Protein AF-0000000073385312 (afdb_homodimer)

InterPro domains:
  IPR002018 Carboxylesterase, type B [PF00135] (20-541)
  IPR019819 Carboxylesterase type B, conserved site [PS00941] (96-106)
  IPR019826 Carboxylesterase type B, active site [PS00122] (196-211)
  IPR029058 Alpha/Beta hydrolase fold [G3DSA:3.40.50.1820] (6-551)
  IPR029058 Alpha/Beta hydrolase fold [SSF53474] (21-548)
  IPR050309 Type-B Carboxylesterase/Lipase [PTHR11559] (16-546)

Organism: NCBI:txid537011

Foldseek 3Di:
DDPPPPPPPPPPPPPPLDADQWFAFPQGIEGFDDDPQKTKFAFAALFDQCAQVNQFHATHGDHHDDDYDYRYAHDAAEDADCQDQAFDFRDPHYDSRHWGKMKIANDRVLAQAFFEEEEEEADLLHDDFLRTLLQDQPVLNVLRYIYMYTHFHGDCRQAAAAQVSLVVDPLSFGGHNRLSSVLSVLVSCLRGVSRRNHNQQQYEYEYEHVSQQSQLLLQLFPSNASSHAEYEYEFAHCQALDWAAARVRRNVVNLVLLVQLQCVVCVVVVHDRDPSCSRVCVNVLSPDDPNSNCVSSVDNHNHRDYCRCHRHNDTSLVSLLVLNTRQHQYEYEYWLQQDFLCVQLVPPQQWPVSSLVSCCVRQNDPCSVVLCVLLVPDTSVCCGDSSVSVSGSSNRTHLRRVSSQVSSLVRRPHFYFYAYEWAFFAAWPDPQWAADPPGRTDGHDPPDDHPDGDRTHYRPSCSSLQSVSVVVDNGGDDDPLSNVLSVQNVQLVSVCSRPVGSDDPPYDDTDTQHPPPWRFYWYRGSDTDTDTDPSVVVSSVVSCCSRPVDD/DDDPPPPPPPPPPPPVLDADQWFAFPQGIEGFDDDPQKTKFAFAALFDQCAFVNQFHATHGDHHDDDYDYRYAHDAAEDADCQDQAFDFRDPHYDSRHWGKMKIANDRVLAQQFFEEEEEEADLQHDDFLRTLLQDQPVLNVVGYIYMYTHFHGDCRQAAAAQVSLVVDPLSFGGHNRLSSVLSVLVSCLRGVSRRNHNQQQYEYEYEHVSQQSQLLLQLFPSNARSHAEYEYEFAHCQALDWAAARVRRNVVNLVLLVQLQCVVCVVVVHDRDDSCSRVCPNVLSPDDPNSNCVSSVDNHNHRDYCRCHRHNDTSLVSLLVLNTRQHQYEYEYWLQADFLCVQLVPPQQWPVSSLVSCCVRQNDPCSVVLCVLLVPDTSVCCGDSSVSVSGSSNRTHLRRVSSQVSSLVRRPHFYFYAYEWAFFAAWPDPQWAADPPGRTDGHDPPDDHPDGDRTHYRPSCSSLQSVSVVVDNGGDDDPLSNVLSVQNVQLVSVCSRPVGSDDPPYDDTDTQHPPPWRFYFYRGSDTDTDTDPSVVVSSVVSCCSRPVDD

Secondary structure (DSSP, 8-state):
---------------------EEE-SS-EEE-EE-SS-EEEEEEE-S----GGGTTSPPPPPPP-SSEEE--S--PBPS-----TT---S-S-B-S---EEEEEE--SSS-S-EEEEEEE--STTTS--TT-GGG-SHHHHHTT-EEEEE----HHHHS---HHHHHTSTT---S-HHHHHHHHHHHHHHHHGGGGTEEEEEEEEEEBTHHHHHHHHHHH-GGGTTT-SEEEEES--S-SSSPPEEHHHHHHHHHHHHHHHHHHHHHHHT----TTHHHH-HHHHHHS-HHHHHHHH---S----EE-SSS--S-HHHHHHTT-S----EEEEEETBSS-HHHHHTTS---HHHHHHHHHHHH-STTHHHHHHHHT--SHHHHTSHHHHHHHHIIIIIHHHHHHHHHHHHHS-S-EEEEEE-PPP--BSSTTEEE-GGG-EEEPPTT--PPPPPSSPBTTTHHHHHHT-GGG-TTB---HHHHHHHHHHHHHHHHHHHHS----TTS------TT-SS-EEEEESSS-EEEE-HHHHHHHHHHHHHHHS--/---------------------EEE-SS-EEE-EE-SS-EEEEEEE-S----GGGTTSPPPPPPP--SEEE--S--PBPS-----TT---S-S-B-S---EEEEEE--SSS-S-EEEEEEE--STTTS--TT-GGG-SHHHHHTT-EEEEE----HHHHS---HHHHHTSTT---S-HHHHHHHHHHHHHHHHGGGGTEEEEEEEEEEBTHHHHHHHHHHH-GGGTTT-SEEEEES--S-SSSPPEEHHHHHHHHHHHHHHHHHHHHHHHT----TTHHHH-HHHHHHS-HHHHHHHH---S----EE-SSS--S-HHHHHHTT-S----EEEEEETBSS-HHHHHTTS-S-HHHHHHHHHHHH-STTHHHHHHHHT--SHHHHTSHHHHHHHHIIIIIHHHHHHHHHHHHHS-S-EEEEEE-PPP--BSSTTEEE-GGG-EEEPPTT--PPPPPSSPBTTTHHHHHHT-GGG-TTB---HHHHHHHHHHHHHHHHHHHHS----TTS------TT-SS-EEEEESSS-EEEE-HHHHHHHHHHHHHHHS--

Nearest PDB structures (foldseek):
  2ogs-assembly1_A  TM=8.578E-01  e=2.034E-41  Geobacillus stearothermophilus
  6wuv-assembly1_B  TM=8.071E-01  e=2.125E-38  Homo sapiens
  6xyu-assembly1_A  TM=7.978E-01  e=2.485E-35  Drosophila melanogaster
  5a2g-assembly2_D  TM=7.273E-01  e=1.006E-35  Hungatella hathewayi DSM 13479
  8s9j-assembly4_D  TM=7.590E-01  e=1.301E-29  Staphylococcus aureus USA300-CA-263

Sequence (1102 aa):
MKKLLLSIAFLLSGMGIMAQTQVTTAEGILEGKDLSGITVFKGIPFAAPPVGNLRWKAPQPVQKWQGVREAKEFGPNPMQEPIFGDMNFGTKKYSEDCLYLNIWTPAKTMKEHLPILIYFNGGGLMAGSGSEPRYAGDAMARKGIISITANYREGIFGFFAHPQLSKETSYKGSGNYGFMDQVAAIQWVKDNIEAFGGDPNRITIVGESAGSMSVSALMASPLCQGLFAQAMGSSGSVMGFKKVATQKEAEEKGVQLAQKIAEKMGKETGKKVKKNVGMKNLNDLRALPAEELMKLAGVRAVPVYNIDGYFMKEQPVEVFAKGEQTKVPLLIGGNNQEMTPLAVLMGKQPTVENLKAGAKATFGEENIDELFRLYGINSDKDVLEQLGVNLASDIFLDYSTWKWGNMHKLTGGQPVYRYRYCHPRPAMAIKGKVAALAGGVVDAKEDAAPAPQDKGAVHSADIEYAMGTLPTNRVFNWQPEDYMISDIFSQYYANFVKTGNPNGLGLPEWPSTNGKAVAPVLQINVNTVVKTDAQMEKRYDFIDKLFWEKKMKKLLLSIAFLLSGMGIMAQTQVTTAEGILEGKDLSGITVFKGIPFAAPPVGNLRWKAPQPVQKWQGVREAKEFGPNPMQEPIFGDMNFGTKKYSEDCLYLNIWTPAKTMKEHLPILIYFNGGGLMAGSGSEPRYAGDAMARKGIISITANYREGIFGFFAHPQLSKETSYKGSGNYGFMDQVAAIQWVKDNIEAFGGDPNRITIVGESAGSMSVSALMASPLCQGLFAQAMGSSGSVMGFKKVATQKEAEEKGVQLAQKIAEKMGKETGKKVKKNVGMKNLNDLRALPAEELMKLAGVRAVPVYNIDGYFMKEQPVEVFAKGEQTKVPLLIGGNNQEMTPLAVLMGKQPTVENLKAGAKATFGEENIDELFRLYGINSDKDVLEQLGVNLASDIFLDYSTWKWGNMHKLTGGQPVYRYRYCHPRPAMAIKGKVAALAGGVVDAKEDAAPAPQDKGAVHSADIEYAMGTLPTNRVFNWQPEDYMISDIFSQYYANFVKTGNPNGLGLPEWPSTNGKAVAPVLQINVNTVVKTDAQMEKRYDFIDKLFWEKK

pLDDT: mean 91.13, std 14.69, range [25.84, 98.94]

Structure (mmCIF, N/CA/C/O backbone):
data_AF-0000000073385312-model_v1
#
loop_
_entity.id
_entity.type
_entity.pdbx_description
1 polymer 'Carboxylic ester hydrolase'
#
loop_
_atom_site.group_PDB
_atom_site.id
_atom_site.type_symbol
_atom_site.label_atom_id
_atom_site.label_alt_id
_atom_site.label_comp_id
_atom_site.label_asym_id
_atom_site.label_entity_id
_atom_site.label_seq_id
_atom_site.pdbx_PDB_ins_code
_atom_site.Cartn_x
_atom_site.Cartn_y
_atom_site.Cartn_z
_atom_site.occupancy
_atom_site.B_iso_or_equiv
_atom_site.auth_seq_id
_atom_site.auth_comp_id
_atom_site.auth_asym_id
_atom_site.auth_atom_id
_atom_site.pdbx_PDB_model_num
ATOM 1 N N . MET A 1 1 ? 62.75 13.031 30.453 1 25.84 1 MET A N 1
ATOM 2 C CA . MET A 1 1 ? 62.188 12.469 29.234 1 25.84 1 MET A CA 1
ATOM 3 C C . MET A 1 1 ? 60.688 12.18 29.406 1 25.84 1 MET A C 1
ATOM 5 O O . MET A 1 1 ? 60.312 11.391 30.266 1 25.84 1 MET A O 1
ATOM 9 N N . LYS A 1 2 ? 59.844 13.211 29.047 1 27.95 2 LYS A N 1
ATOM 10 C CA . LYS A 1 2 ? 58.406 13.297 29.203 1 27.95 2 LYS A CA 1
ATOM 11 C C . LYS A 1 2 ? 57.688 12.297 28.297 1 27.95 2 LYS A C 1
ATOM 13 O O . LYS A 1 2 ? 57.875 12.305 27.078 1 27.95 2 LYS A O 1
ATOM 18 N N . LYS A 1 3 ? 57.25 11.125 28.766 1 32.25 3 LYS A N 1
ATOM 19 C CA . LYS A 1 3 ? 56.438 10.141 28.047 1 32.25 3 LYS A CA 1
ATOM 20 C C . LYS A 1 3 ? 55.094 10.734 27.609 1 32.25 3 LYS A C 1
ATOM 22 O O . LYS A 1 3 ? 54.281 11.109 28.453 1 32.25 3 LYS A O 1
ATOM 27 N N . LEU A 1 4 ? 55.031 11.477 26.547 1 34.47 4 LEU A N 1
ATOM 28 C CA . LEU A 1 4 ? 53.812 12.07 25.969 1 34.47 4 LEU A CA 1
ATOM 29 C C . LEU A 1 4 ? 52.844 10.984 25.516 1 34.47 4 LEU A C 1
ATOM 31 O O . LEU A 1 4 ? 53.188 10.164 24.656 1 34.47 4 LEU A O 1
ATOM 35 N N . LEU A 1 5 ? 51.875 10.594 26.344 1 38.16 5 LEU A N 1
ATOM 36 C CA . LEU A 1 5 ? 50.75 9.719 26.062 1 38.16 5 LEU A CA 1
ATOM 37 C C . LEU A 1 5 ? 49.844 10.312 24.984 1 38.16 5 LEU A C 1
ATOM 39 O O . LEU A 1 5 ? 49.219 11.359 25.188 1 38.16 5 LEU A O 1
ATOM 43 N N . LEU A 1 6 ? 50.125 10.156 23.734 1 37.31 6 LEU A N 1
ATOM 44 C CA . LEU A 1 6 ? 49.25 10.523 22.609 1 37.31 6 LEU A CA 1
ATOM 45 C C . LEU A 1 6 ? 47.938 9.734 22.656 1 37.31 6 LEU A C 1
ATOM 47 O O . LEU A 1 6 ? 47.938 8.508 22.547 1 37.31 6 LEU A O 1
ATOM 51 N N . SER A 1 7 ? 46.906 10.258 23.25 1 35 7 SER A N 1
ATOM 52 C CA . SER A 1 7 ? 45.562 9.727 23.188 1 35 7 SER A CA 1
ATOM 53 C C . SER A 1 7 ? 45 9.758 21.766 1 35 7 SER A C 1
ATOM 55 O O . SER A 1 7 ? 44.906 10.828 21.172 1 35 7 SER A O 1
ATOM 57 N N . ILE A 1 8 ? 45.156 8.773 21.016 1 37.41 8 ILE A N 1
ATOM 58 C CA . ILE A 1 8 ? 44.469 8.625 19.734 1 37.41 8 ILE A CA 1
ATOM 59 C C . ILE A 1 8 ? 42.969 8.562 19.938 1 37.41 8 ILE A C 1
ATOM 61 O O . ILE A 1 8 ? 42.469 7.633 20.578 1 37.41 8 ILE A O 1
ATOM 65 N N . ALA A 1 9 ? 42.25 9.672 19.812 1 38.53 9 ALA A N 1
ATOM 66 C CA . ALA A 1 9 ? 40.812 9.766 19.719 1 38.53 9 ALA A CA 1
ATOM 67 C C . ALA A 1 9 ? 40.281 9.047 18.469 1 38.53 9 ALA A C 1
ATOM 69 O O . ALA A 1 9 ? 40.594 9.453 17.344 1 38.53 9 ALA A O 1
ATOM 70 N N . PHE A 1 10 ? 39.875 7.816 18.594 1 37.31 10 PHE A N 1
ATOM 71 C CA . PHE A 1 10 ? 39.094 7.121 17.562 1 37.31 10 PHE A CA 1
ATOM 72 C C . PHE A 1 10 ? 37.844 7.891 17.219 1 37.31 10 PHE A C 1
ATOM 74 O O . PHE A 1 10 ? 36.938 8.039 18.062 1 37.31 10 PHE A O 1
ATOM 81 N N . LEU A 1 11 ? 37.906 8.766 16.297 1 34.19 11 LEU A N 1
ATOM 82 C CA . LEU A 1 11 ? 36.719 9.297 15.633 1 34.19 11 LEU A CA 1
ATOM 83 C C . LEU A 1 11 ? 35.844 8.164 15.078 1 34.19 11 LEU A C 1
ATOM 85 O O . LEU A 1 11 ? 36.188 7.551 14.07 1 34.19 11 LEU A O 1
ATOM 89 N N . LEU A 1 12 ? 35.062 7.57 15.875 1 35.03 12 LEU A N 1
ATOM 90 C CA . LEU A 1 12 ? 34 6.777 15.328 1 35.03 12 LEU A CA 1
ATOM 91 C C . LEU A 1 12 ? 33.094 7.637 14.445 1 35.03 12 LEU A C 1
ATOM 93 O O . LEU A 1 12 ? 32.281 8.438 14.953 1 35.03 12 LEU A O 1
ATOM 97 N N . SER A 1 13 ? 33.5 8.055 13.336 1 35.38 13 SER A N 1
ATOM 98 C CA . SER A 1 13 ? 32.531 8.539 12.352 1 35.38 13 SER A CA 1
ATOM 99 C C . SER A 1 13 ? 31.312 7.652 12.312 1 35.38 13 SER A C 1
ATOM 101 O O . SER A 1 13 ? 31.406 6.434 12.164 1 35.38 13 SER A O 1
ATOM 103 N N . GLY A 1 14 ? 30.297 8.008 12.977 1 38.38 14 GLY A N 1
ATOM 104 C CA . GLY A 1 14 ? 28.984 7.434 12.781 1 38.38 14 GLY A CA 1
ATOM 105 C C . GLY A 1 14 ? 28.641 7.184 11.328 1 38.38 14 GLY A C 1
ATOM 106 O O . GLY A 1 14 ? 28.109 8.062 10.648 1 38.38 14 GLY A O 1
ATOM 107 N N . MET A 1 15 ? 29.422 6.453 10.578 1 40.38 15 MET A N 1
ATOM 108 C CA . MET A 1 15 ? 29.016 5.988 9.25 1 40.38 15 MET A CA 1
ATOM 109 C C . MET A 1 15 ? 27.594 5.449 9.273 1 40.38 15 MET A C 1
ATOM 111 O O . MET A 1 15 ? 27.281 4.539 10.039 1 40.38 15 MET A O 1
ATOM 115 N N . GLY A 1 16 ? 26.641 6.242 8.984 1 47.09 16 GLY A N 1
ATOM 116 C CA . GLY A 1 16 ? 25.359 5.648 8.664 1 47.09 16 GLY A CA 1
ATOM 117 C C . GLY A 1 16 ? 25.469 4.277 8.031 1 47.09 16 GLY A C 1
ATOM 118 O O . GLY A 1 16 ? 26.359 4.043 7.195 1 47.09 16 GLY A O 1
ATOM 119 N N . ILE A 1 17 ? 25.234 3.299 8.711 1 51.72 17 ILE A N 1
ATOM 120 C CA . ILE A 1 17 ? 25.312 1.929 8.219 1 51.72 17 ILE A CA 1
ATOM 121 C C . ILE A 1 17 ? 24.828 1.865 6.773 1 51.72 17 ILE A C 1
ATOM 123 O O . ILE A 1 17 ? 23.641 2.1 6.508 1 51.72 17 ILE A O 1
ATOM 127 N N . MET A 1 18 ? 25.734 2.205 5.844 1 60.03 18 MET A N 1
ATOM 128 C CA . MET A 1 18 ? 25.422 1.962 4.434 1 60.03 18 MET A CA 1
ATOM 129 C C . MET A 1 18 ? 24.844 0.568 4.234 1 60.03 18 MET A C 1
ATOM 131 O O . MET A 1 18 ? 25.188 -0.367 4.957 1 60.03 18 MET A O 1
ATOM 135 N N . ALA A 1 19 ? 23.719 0.472 3.492 1 66.31 19 ALA A N 1
ATOM 136 C CA . ALA A 1 19 ? 23.094 -0.808 3.178 1 66.31 19 ALA A CA 1
ATOM 137 C C . ALA A 1 19 ? 24.125 -1.827 2.707 1 66.31 19 ALA A C 1
ATOM 139 O O . ALA A 1 19 ? 25 -1.505 1.905 1 66.31 19 ALA A O 1
ATOM 140 N N . GLN A 1 20 ? 24.25 -2.896 3.383 1 82.88 20 GLN A N 1
ATOM 141 C CA . GLN A 1 20 ? 25.062 -4.02 2.918 1 82.88 20 GLN A CA 1
ATOM 142 C C . GLN A 1 20 ? 24.562 -4.535 1.572 1 82.88 20 GLN A C 1
ATOM 144 O O . GLN A 1 20 ? 23.5 -5.164 1.496 1 82.88 20 GLN A O 1
ATOM 149 N N . THR A 1 21 ? 25.266 -4.215 0.483 1 92.31 21 THR A N 1
ATOM 150 C CA . THR A 1 21 ? 24.812 -4.625 -0.844 1 92.31 21 THR A CA 1
ATOM 151 C C . THR A 1 21 ? 25.625 -5.824 -1.336 1 92.31 21 THR A C 1
ATOM 153 O O . THR A 1 21 ? 25.344 -6.359 -2.414 1 92.31 21 THR A O 1
ATOM 156 N N . GLN A 1 22 ? 26.625 -6.25 -0.525 1 96.12 22 GLN A N 1
ATOM 157 C CA . GLN A 1 22 ? 27.375 -7.453 -0.873 1 96.12 22 GLN A CA 1
ATOM 158 C C . GLN A 1 22 ? 27.062 -8.594 0.092 1 96.12 22 GLN A C 1
ATOM 160 O O . GLN A 1 22 ? 26.953 -8.375 1.301 1 96.12 22 GLN A O 1
ATOM 165 N N . VAL A 1 23 ? 26.859 -9.719 -0.49 1 97.5 23 VAL A N 1
ATOM 166 C CA . VAL A 1 23 ? 26.656 -10.914 0.316 1 97.5 23 VAL A CA 1
ATOM 167 C C . VAL A 1 23 ? 27.547 -12.047 -0.201 1 97.5 23 VAL A C 1
ATOM 169 O O . VAL A 1 23 ? 27.938 -12.055 -1.372 1 97.5 23 VAL A O 1
ATOM 172 N N . THR A 1 24 ? 27.891 -12.977 0.646 1 97.5 24 THR A N 1
ATOM 173 C CA . THR A 1 24 ? 28.688 -14.148 0.285 1 97.5 24 THR A CA 1
ATOM 174 C C . THR A 1 24 ? 27.844 -15.414 0.303 1 97.5 24 THR A C 1
ATOM 176 O O . THR A 1 24 ? 27.297 -15.781 1.344 1 97.5 24 THR A O 1
ATOM 179 N N . THR A 1 25 ? 27.672 -15.984 -0.862 1 97.5 25 THR A N 1
ATOM 180 C CA . THR A 1 25 ? 27.016 -17.281 -0.986 1 97.5 25 THR A CA 1
ATOM 181 C C . THR A 1 25 ? 28.047 -18.406 -1.062 1 97.5 25 THR A C 1
ATOM 183 O O . THR A 1 25 ? 29.25 -18.156 -1.008 1 97.5 25 THR A O 1
ATOM 186 N N . ALA A 1 26 ? 27.547 -19.688 -1.152 1 96.75 26 ALA A N 1
ATOM 187 C CA . ALA A 1 26 ? 28.438 -20.844 -1.273 1 96.75 26 ALA A CA 1
ATOM 188 C C . ALA A 1 26 ? 29.266 -20.75 -2.551 1 96.75 26 ALA A C 1
ATOM 190 O O . ALA A 1 26 ? 30.375 -21.266 -2.605 1 96.75 26 ALA A O 1
ATOM 191 N N . GLU A 1 27 ? 28.719 -20.047 -3.523 1 97.5 27 GLU A N 1
ATOM 192 C CA . GLU A 1 27 ? 29.328 -20.047 -4.852 1 97.5 27 GLU A CA 1
ATOM 193 C C . GLU A 1 27 ? 30.234 -18.828 -5.051 1 97.5 27 GLU A C 1
ATOM 195 O O . GLU A 1 27 ? 31.062 -18.812 -5.957 1 97.5 27 GLU A O 1
ATOM 200 N N . GLY A 1 28 ? 30 -17.781 -4.301 1 97.88 28 GLY A N 1
ATOM 201 C CA . GLY A 1 28 ? 30.781 -16.562 -4.461 1 97.88 28 GLY A CA 1
ATOM 202 C C . GLY A 1 28 ? 30.078 -15.336 -3.879 1 97.88 28 GLY A C 1
ATOM 203 O O . GLY A 1 28 ? 29.062 -15.461 -3.195 1 97.88 28 GLY A O 1
ATOM 204 N N . ILE A 1 29 ? 30.75 -14.172 -4.176 1 98.31 29 ILE A N 1
ATOM 205 C CA . ILE A 1 29 ? 30.234 -12.914 -3.646 1 98.31 29 ILE A CA 1
ATOM 206 C C . ILE A 1 29 ? 29.312 -12.258 -4.672 1 98.31 29 ILE A C 1
ATOM 208 O O . ILE A 1 29 ? 29.609 -12.242 -5.867 1 98.31 29 ILE A O 1
ATOM 212 N N . LEU A 1 30 ? 28.188 -11.75 -4.184 1 98.5 30 LEU A N 1
ATOM 213 C CA . LEU A 1 30 ? 27.219 -11.039 -5.012 1 98.5 30 LEU A CA 1
ATOM 214 C C . LEU A 1 30 ? 27.125 -9.57 -4.609 1 98.5 30 LEU A C 1
ATOM 216 O O . LEU A 1 30 ? 27.203 -9.242 -3.422 1 98.5 30 LEU A O 1
ATOM 220 N N . GLU A 1 31 ? 26.984 -8.711 -5.605 1 98.25 31 GLU A N 1
ATOM 221 C CA . GLU A 1 31 ? 26.703 -7.293 -5.371 1 98.25 31 GLU A CA 1
ATOM 222 C C . GLU A 1 31 ? 25.328 -6.906 -5.914 1 98.25 31 GLU A C 1
ATOM 224 O O . GLU A 1 31 ? 25.094 -6.98 -7.121 1 98.25 31 GLU A O 1
ATOM 229 N N . GLY A 1 32 ? 24.469 -6.562 -5.02 1 97.75 32 GLY A N 1
ATOM 230 C CA . GLY A 1 32 ? 23.141 -6.109 -5.406 1 97.75 32 GLY A CA 1
ATOM 231 C C . GLY A 1 32 ? 23.016 -4.598 -5.422 1 97.75 32 GLY A C 1
ATOM 232 O O . GLY A 1 32 ? 24.016 -3.885 -5.574 1 97.75 32 GLY A O 1
ATOM 233 N N . LYS A 1 33 ? 21.781 -4.125 -5.422 1 96.31 33 LYS A N 1
ATOM 234 C CA . LYS A 1 33 ? 21.453 -2.699 -5.449 1 96.31 33 LYS A CA 1
ATOM 235 C C . LYS A 1 33 ? 20.516 -2.326 -4.312 1 96.31 33 LYS A C 1
ATOM 237 O O . LYS A 1 33 ? 19.578 -3.068 -4.008 1 96.31 33 LYS A O 1
ATOM 242 N N . ASP A 1 34 ? 20.812 -1.194 -3.736 1 94.5 34 ASP A N 1
ATOM 243 C CA . ASP A 1 34 ? 19.922 -0.67 -2.707 1 94.5 34 ASP A CA 1
ATOM 244 C C . ASP A 1 34 ? 18.766 0.096 -3.326 1 94.5 34 ASP A C 1
ATOM 246 O O . ASP A 1 34 ? 18.969 0.991 -4.148 1 94.5 34 ASP A O 1
ATOM 250 N N . LEU A 1 35 ? 17.609 -0.282 -3.018 1 93.62 35 LEU A N 1
ATOM 251 C CA . LEU A 1 35 ? 16.375 0.384 -3.439 1 93.62 35 LEU A CA 1
ATOM 252 C C . LEU A 1 35 ? 15.656 1.013 -2.248 1 93.62 35 LEU A C 1
ATOM 254 O O . LEU A 1 35 ? 14.539 0.628 -1.92 1 93.62 35 LEU A O 1
ATOM 258 N N . SER A 1 36 ? 16.328 1.951 -1.572 1 94.75 36 SER A N 1
ATOM 259 C CA . SER A 1 36 ? 15.812 2.729 -0.452 1 94.75 36 SER A CA 1
ATOM 260 C C . SER A 1 36 ? 15.25 1.819 0.638 1 94.75 36 SER A C 1
ATOM 262 O O . SER A 1 36 ? 14.07 1.908 0.981 1 94.75 36 SER A O 1
ATOM 264 N N . GLY A 1 37 ? 16.062 0.984 1.22 1 94.88 37 GLY A N 1
ATOM 265 C CA . GLY A 1 37 ? 15.688 0.183 2.375 1 94.88 37 GLY A CA 1
ATOM 266 C C . GLY A 1 37 ? 15.547 -1.294 2.059 1 94.88 37 GLY A C 1
ATOM 267 O O . GLY A 1 37 ? 15.445 -2.121 2.965 1 94.88 37 GLY A O 1
ATOM 268 N N . ILE A 1 38 ? 15.539 -1.648 0.789 1 96.56 38 ILE A N 1
ATOM 269 C CA . ILE A 1 38 ? 15.562 -3.033 0.33 1 96.56 38 ILE A CA 1
ATOM 270 C C . ILE A 1 38 ? 16.766 -3.252 -0.586 1 96.56 38 ILE A C 1
ATOM 272 O O . ILE A 1 38 ? 17.109 -2.383 -1.395 1 96.56 38 ILE A O 1
ATOM 276 N N . THR A 1 39 ? 17.438 -4.34 -0.391 1 97.75 39 THR A N 1
ATOM 277 C CA . THR A 1 39 ? 18.5 -4.711 -1.317 1 97.75 39 THR A CA 1
ATOM 278 C C . THR A 1 39 ? 18 -5.758 -2.312 1 97.75 39 THR A C 1
ATOM 280 O O . THR A 1 39 ? 17.406 -6.762 -1.921 1 97.75 39 THR A O 1
ATOM 283 N N . VAL A 1 40 ? 18.297 -5.523 -3.566 1 98.19 40 VAL A N 1
ATOM 284 C CA . VAL A 1 40 ? 17.812 -6.414 -4.621 1 98.19 40 VAL A CA 1
ATOM 285 C C . VAL A 1 40 ? 19.016 -7.062 -5.324 1 98.19 40 VAL A C 1
ATOM 287 O O . VAL A 1 40 ? 19.984 -6.387 -5.652 1 98.19 40 VAL A O 1
ATOM 290 N N . PHE A 1 41 ? 18.969 -8.305 -5.434 1 98.75 41 PHE A N 1
ATOM 291 C CA . PHE A 1 41 ? 19.906 -9.102 -6.219 1 98.75 41 PHE A CA 1
ATOM 292 C C . PHE A 1 41 ? 19.188 -9.766 -7.391 1 98.75 41 PHE A C 1
ATOM 294 O O . PHE A 1 41 ? 18.234 -10.523 -7.199 1 98.75 41 PHE A O 1
ATOM 301 N N . LYS A 1 42 ? 19.641 -9.477 -8.594 1 98.62 42 LYS A N 1
ATOM 302 C CA . LYS A 1 42 ? 19.016 -10.023 -9.789 1 98.62 42 LYS A CA 1
ATOM 303 C C . LYS A 1 42 ? 19.984 -10.914 -10.562 1 98.62 42 LYS A C 1
ATOM 305 O O . LYS A 1 42 ? 21.203 -10.719 -10.492 1 98.62 42 LYS A O 1
ATOM 310 N N . GLY A 1 43 ? 19.391 -11.867 -11.258 1 98.62 43 GLY A N 1
ATOM 311 C CA . GLY A 1 43 ? 20.188 -12.688 -12.164 1 98.62 43 GLY A CA 1
ATOM 312 C C . GLY A 1 43 ? 21.172 -13.586 -11.445 1 98.62 43 GLY A C 1
ATOM 313 O O . GLY A 1 43 ? 22.297 -13.766 -11.898 1 98.62 43 GLY A O 1
ATOM 314 N N . ILE A 1 44 ? 20.828 -14.117 -10.32 1 98.81 44 ILE A N 1
ATOM 315 C CA . ILE A 1 44 ? 21.672 -15.023 -9.562 1 98.81 44 ILE A CA 1
ATOM 316 C C . ILE A 1 44 ? 21.562 -16.438 -10.133 1 98.81 44 ILE A C 1
ATOM 318 O O . ILE A 1 44 ? 20.484 -17.016 -10.148 1 98.81 44 ILE A O 1
ATOM 322 N N . PRO A 1 45 ? 22.625 -17.031 -10.609 1 98.69 45 PRO A N 1
ATOM 323 C CA . PRO A 1 45 ? 22.5 -18.406 -11.086 1 98.69 45 PRO A CA 1
ATOM 324 C C . PRO A 1 45 ? 22.25 -19.406 -9.945 1 98.69 45 PRO A C 1
ATOM 326 O O . PRO A 1 45 ? 22.969 -19.391 -8.945 1 98.69 45 PRO A O 1
ATOM 329 N N . PHE A 1 46 ? 21.297 -20.219 -10.062 1 98.69 46 PHE A N 1
ATOM 330 C CA . PHE A 1 46 ? 21.047 -21.203 -9.031 1 98.69 46 PHE A CA 1
ATOM 331 C C . PHE A 1 46 ? 21.344 -22.609 -9.539 1 98.69 46 PHE A C 1
ATOM 333 O O . PHE A 1 46 ? 21.297 -23.578 -8.781 1 98.69 46 PHE A O 1
ATOM 340 N N . ALA A 1 47 ? 21.656 -22.797 -10.82 1 98.62 47 ALA A N 1
ATOM 341 C CA . ALA A 1 47 ? 22.094 -24.016 -11.469 1 98.62 47 ALA A CA 1
ATOM 342 C C . ALA A 1 47 ? 23.016 -23.703 -12.656 1 98.62 47 ALA A C 1
ATOM 344 O O . ALA A 1 47 ? 23.094 -22.562 -13.102 1 98.62 47 ALA A O 1
ATOM 345 N N . ALA A 1 48 ? 23.75 -24.734 -13.094 1 98.38 48 ALA A N 1
ATOM 346 C CA . ALA A 1 48 ? 24.578 -24.578 -14.289 1 98.38 48 ALA A CA 1
ATOM 347 C C . ALA A 1 48 ? 23.719 -24.344 -15.523 1 98.38 48 ALA A C 1
ATOM 349 O O . ALA A 1 48 ? 22.594 -24.812 -15.609 1 98.38 48 ALA A O 1
ATOM 350 N N . PRO A 1 49 ? 24.312 -23.547 -16.516 1 98.12 49 PRO A N 1
ATOM 351 C CA . PRO A 1 49 ? 23.547 -23.391 -17.766 1 98.12 49 PRO A CA 1
ATOM 352 C C . PRO A 1 49 ? 23.156 -24.719 -18.391 1 98.12 49 PRO A C 1
ATOM 354 O O . PRO A 1 49 ? 24.016 -25.578 -18.609 1 98.12 49 PRO A O 1
ATOM 357 N N . PRO A 1 50 ? 21.875 -24.922 -18.625 1 98.12 50 PRO A N 1
ATOM 358 C CA . PRO A 1 50 ? 21.422 -26.172 -19.25 1 98.12 50 PRO A CA 1
ATOM 359 C C . PRO A 1 50 ? 21.547 -26.156 -20.766 1 98.12 50 PRO A C 1
ATOM 361 O O . PRO A 1 50 ? 20.578 -26.391 -21.469 1 98.12 50 PRO A O 1
ATOM 364 N N . VAL A 1 51 ? 22.766 -25.953 -21.266 1 96 51 VAL A N 1
ATOM 365 C CA . VAL A 1 51 ? 23.047 -25.828 -22.688 1 96 51 VAL A CA 1
ATOM 366 C C . VAL A 1 51 ? 23.953 -26.969 -23.141 1 96 51 VAL A C 1
ATOM 368 O O . VAL A 1 51 ? 24.547 -27.656 -22.297 1 96 51 VAL A O 1
ATOM 371 N N . GLY A 1 52 ? 24.016 -27.234 -24.453 1 92.12 52 GLY A N 1
ATOM 372 C CA . GLY A 1 52 ? 24.859 -28.297 -24.969 1 92.12 52 GLY A CA 1
ATOM 373 C C . GLY A 1 52 ? 24.531 -29.656 -24.391 1 92.12 52 GLY A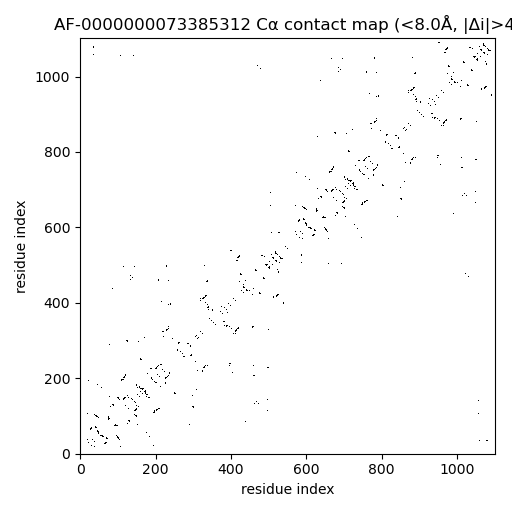 C 1
ATOM 374 O O . GLY A 1 52 ? 23.375 -30.078 -24.406 1 92.12 52 GLY A O 1
ATOM 375 N N . ASN A 1 53 ? 25.562 -30.297 -23.75 1 92.31 53 ASN A N 1
ATOM 376 C CA . ASN A 1 53 ? 25.375 -31.641 -23.203 1 92.31 53 ASN A CA 1
ATOM 377 C C . ASN A 1 53 ? 24.422 -31.625 -22 1 92.31 53 ASN A C 1
ATOM 379 O O . ASN A 1 53 ? 23.953 -32.688 -21.578 1 92.31 53 ASN A O 1
ATOM 383 N N . LEU A 1 54 ? 24.156 -30.438 -21.531 1 96.19 54 LEU A N 1
ATOM 384 C CA . LEU A 1 54 ? 23.297 -30.344 -20.359 1 96.19 54 LEU A CA 1
ATOM 385 C C . LEU A 1 54 ? 21.859 -30.047 -20.75 1 96.19 54 LEU A C 1
ATOM 387 O O . LEU A 1 54 ? 20.969 -30.031 -19.906 1 96.19 54 LEU A O 1
ATOM 391 N N . ARG A 1 55 ? 21.578 -29.828 -22.109 1 96.81 55 ARG A N 1
ATOM 392 C CA . ARG A 1 55 ? 20.188 -29.781 -22.562 1 96.81 55 ARG A CA 1
ATOM 393 C C . ARG A 1 55 ? 19.469 -31.078 -22.25 1 96.81 55 ARG A C 1
ATOM 395 O O . ARG A 1 55 ? 19.953 -32.156 -22.578 1 96.81 55 ARG A O 1
ATOM 402 N N . TRP A 1 56 ? 18.375 -30.984 -21.578 1 97.75 56 TRP A N 1
ATOM 403 C CA . TRP A 1 56 ? 17.5 -32.094 -21.156 1 97.75 56 TRP A CA 1
ATOM 404 C C . TRP A 1 56 ? 18.219 -33 -20.172 1 97.75 56 TRP A C 1
ATOM 406 O O . TRP A 1 56 ? 18.188 -34.219 -20.312 1 97.75 56 TRP A O 1
ATOM 416 N N . LYS A 1 57 ? 18.922 -32.406 -19.281 1 97.12 57 LYS A N 1
ATOM 417 C CA . LYS A 1 57 ? 19.422 -33.062 -18.062 1 97.12 57 LYS A CA 1
ATOM 418 C C . LYS A 1 57 ? 18.891 -32.375 -16.812 1 97.12 57 LYS A C 1
ATOM 420 O O . LYS A 1 57 ? 18.438 -31.234 -16.859 1 97.12 57 LYS A O 1
ATOM 425 N N . ALA A 1 58 ? 18.828 -33.156 -15.711 1 98.12 58 ALA A N 1
ATOM 426 C CA . ALA A 1 58 ? 18.531 -32.531 -14.422 1 98.12 58 ALA A CA 1
ATOM 427 C C . ALA A 1 58 ? 19.469 -31.375 -14.141 1 98.12 58 ALA A C 1
ATOM 429 O O . ALA A 1 58 ? 20.625 -31.375 -14.57 1 98.12 58 ALA A O 1
ATOM 430 N N . PRO A 1 59 ? 18.938 -30.344 -13.461 1 98.5 59 PRO A N 1
ATOM 431 C CA . PRO A 1 59 ? 19.812 -29.203 -13.156 1 98.5 59 PRO A CA 1
ATOM 432 C C . PRO A 1 59 ? 21.094 -29.625 -12.445 1 98.5 59 PRO A C 1
ATOM 434 O O . PRO A 1 59 ? 21.062 -30.469 -11.547 1 98.5 59 PRO A O 1
ATOM 437 N N . GLN A 1 60 ? 22.219 -29.047 -12.898 1 97.88 60 GLN A N 1
ATOM 438 C CA . GLN A 1 60 ? 23.531 -29.297 -12.328 1 97.88 60 GLN A CA 1
ATOM 439 C C . GLN A 1 60 ? 23.969 -28.141 -11.422 1 97.88 60 GLN A C 1
ATOM 441 O O . GLN A 1 60 ? 23.484 -27.016 -11.562 1 97.88 60 GLN A O 1
ATOM 446 N N . PRO A 1 61 ? 24.828 -28.422 -10.492 1 97 61 PRO A N 1
ATOM 447 C CA . PRO A 1 61 ? 25.25 -27.375 -9.562 1 97 61 PRO A CA 1
ATOM 448 C C . PRO A 1 61 ? 25.906 -26.188 -10.266 1 97 61 PRO A C 1
ATOM 450 O O . PRO A 1 61 ? 26.594 -26.375 -11.281 1 97 61 PRO A O 1
ATOM 453 N N . VAL A 1 62 ? 25.766 -25.078 -9.672 1 96.06 62 VAL A N 1
ATOM 454 C CA . VAL A 1 62 ? 26.391 -23.844 -10.164 1 96.06 62 VAL A CA 1
ATOM 455 C C . VAL A 1 62 ? 27.906 -23.953 -10.039 1 96.06 62 VAL A C 1
ATOM 457 O O . VAL A 1 62 ? 28.422 -24.484 -9.055 1 96.06 62 VAL A O 1
ATOM 460 N N . GLN A 1 63 ? 28.547 -23.422 -11.047 1 94.5 63 GLN A N 1
ATOM 461 C CA . GLN A 1 63 ? 30 -23.266 -10.938 1 94.5 63 GLN A CA 1
ATOM 462 C C . GLN A 1 63 ? 30.359 -22.078 -10.055 1 94.5 63 GLN A C 1
ATOM 464 O O . GLN A 1 63 ? 29.812 -20.969 -10.242 1 94.5 63 GLN A O 1
ATOM 469 N N . LYS A 1 64 ? 31.25 -22.344 -9.188 1 97.38 64 LYS A N 1
ATOM 470 C CA . LYS A 1 64 ? 31.688 -21.266 -8.305 1 97.38 64 LYS A CA 1
ATOM 471 C C . LYS A 1 64 ? 32.406 -20.172 -9.102 1 97.38 64 LYS A C 1
ATOM 473 O O . LYS A 1 64 ? 32.906 -20.422 -10.188 1 97.38 64 LYS A O 1
ATOM 478 N N . TRP A 1 65 ? 32.344 -18.953 -8.625 1 97.19 65 TRP A N 1
ATOM 479 C CA . TRP A 1 65 ? 33.031 -17.859 -9.281 1 97.19 65 TRP A CA 1
ATOM 480 C C . TRP A 1 65 ? 33.969 -17.141 -8.305 1 97.19 65 TRP A C 1
ATOM 482 O O . TRP A 1 65 ? 33.75 -17.203 -7.086 1 97.19 65 TRP A O 1
ATOM 492 N N . GLN A 1 66 ? 35.031 -16.531 -8.836 1 95.69 66 GLN A N 1
ATOM 493 C CA . GLN A 1 66 ? 35.969 -15.703 -8.07 1 95.69 66 GLN A CA 1
ATOM 494 C C . GLN A 1 66 ? 35.594 -14.227 -8.18 1 95.69 66 GLN A C 1
ATOM 496 O O . GLN A 1 66 ? 35.062 -13.789 -9.203 1 95.69 66 GLN A O 1
ATOM 501 N N . GLY A 1 67 ? 35.844 -13.492 -7.176 1 95.25 67 GLY A N 1
ATOM 502 C CA . GLY A 1 67 ? 35.562 -12.07 -7.188 1 95.25 67 GLY A CA 1
ATOM 503 C C . GLY A 1 67 ? 34.094 -11.773 -6.918 1 95.25 67 GLY A C 1
ATOM 504 O O . GLY A 1 67 ? 33.375 -12.602 -6.355 1 95.25 67 GLY A O 1
ATOM 505 N N . VAL A 1 68 ? 33.719 -10.516 -7.195 1 97.75 68 VAL A N 1
ATOM 506 C CA . VAL A 1 68 ? 32.375 -10.055 -6.945 1 97.75 68 VAL A CA 1
ATOM 507 C C . VAL A 1 68 ? 31.547 -10.125 -8.234 1 97.75 68 VAL A C 1
ATOM 509 O O . VAL A 1 68 ? 31.938 -9.547 -9.258 1 97.75 68 VAL A O 1
ATOM 512 N N . ARG A 1 69 ? 30.516 -10.914 -8.273 1 97.81 69 ARG A N 1
ATOM 513 C CA . ARG A 1 69 ? 29.578 -10.969 -9.383 1 97.81 69 ARG A CA 1
ATOM 514 C C . ARG A 1 69 ? 28.5 -9.891 -9.234 1 97.81 69 ARG A C 1
ATOM 516 O O . ARG A 1 69 ? 27.844 -9.805 -8.195 1 97.81 69 ARG A O 1
ATOM 523 N N . GLU A 1 70 ? 28.312 -9.062 -10.289 1 97.88 70 GLU A N 1
ATOM 524 C CA . GLU A 1 70 ? 27.234 -8.078 -10.281 1 97.88 70 GLU A CA 1
ATOM 525 C C . GLU A 1 70 ? 25.859 -8.742 -10.445 1 97.88 70 GLU A C 1
ATOM 527 O O . GLU A 1 70 ? 25.656 -9.508 -11.383 1 97.88 70 GLU A O 1
ATOM 532 N N . ALA A 1 71 ? 25.016 -8.539 -9.531 1 98.38 71 ALA A N 1
ATOM 533 C CA . ALA A 1 71 ? 23.656 -9.062 -9.555 1 98.38 71 ALA A CA 1
ATOM 534 C C . ALA A 1 71 ? 22.641 -7.938 -9.594 1 98.38 71 ALA A C 1
ATOM 536 O O . ALA A 1 71 ? 21.703 -7.902 -8.781 1 98.38 71 ALA A O 1
ATOM 537 N N . LYS A 1 72 ? 22.734 -7.066 -10.586 1 98 72 LYS A N 1
ATOM 538 C CA . LYS A 1 72 ? 21.938 -5.844 -10.625 1 98 72 LYS A CA 1
ATOM 539 C C . LYS A 1 72 ? 20.906 -5.898 -11.75 1 98 72 LYS A C 1
ATOM 541 O O . LYS A 1 72 ? 19.984 -5.082 -11.797 1 98 72 LYS A O 1
ATOM 546 N N . GLU A 1 73 ? 21.062 -6.895 -12.656 1 98.06 73 GLU A N 1
ATOM 547 C CA . GLU A 1 73 ? 20.156 -7.043 -13.789 1 98.06 73 GLU A CA 1
ATOM 548 C C . GLU A 1 73 ? 19.609 -8.461 -13.867 1 98.06 73 GLU A C 1
ATOM 550 O O . GLU A 1 73 ? 20.25 -9.414 -13.445 1 98.06 73 GLU A O 1
ATOM 555 N N . PHE A 1 74 ? 18.422 -8.531 -14.445 1 98.62 74 PHE A N 1
ATOM 556 C CA . PHE A 1 74 ? 17.812 -9.844 -14.625 1 98.62 74 PHE A CA 1
ATOM 557 C C . PHE A 1 74 ? 18.641 -10.703 -15.57 1 98.62 74 PHE A C 1
ATOM 559 O O . PHE A 1 74 ? 19.188 -10.195 -16.547 1 98.62 74 PHE A O 1
ATOM 566 N N . GLY A 1 75 ? 18.734 -12.016 -15.266 1 98.5 75 GLY A N 1
ATOM 567 C CA . GLY A 1 75 ? 19.219 -12.953 -16.266 1 98.5 75 GLY A CA 1
ATOM 568 C C . GLY A 1 75 ? 18.25 -13.148 -17.422 1 98.5 75 GLY A C 1
ATOM 569 O O . GLY A 1 75 ? 17.125 -12.633 -17.391 1 98.5 75 GLY A O 1
ATOM 570 N N . PRO A 1 76 ? 18.641 -13.898 -18.391 1 98.44 76 PRO A N 1
ATOM 571 C CA . PRO A 1 76 ? 17.766 -14.102 -19.547 1 98.44 76 PRO A CA 1
ATOM 572 C C . PRO A 1 76 ? 16.469 -14.82 -19.188 1 98.44 76 PRO A C 1
ATOM 574 O O . PRO A 1 76 ? 16.469 -15.711 -18.328 1 98.44 76 PRO A O 1
ATOM 577 N N . ASN A 1 77 ? 15.391 -14.422 -19.891 1 98.12 77 ASN A N 1
ATOM 578 C CA . ASN A 1 77 ? 14.156 -15.195 -19.812 1 98.12 77 ASN A CA 1
ATOM 579 C C . ASN A 1 77 ? 14.336 -16.594 -20.422 1 98.12 77 ASN A C 1
ATOM 581 O O . ASN A 1 77 ? 15.156 -16.781 -21.312 1 98.12 77 ASN A O 1
ATOM 585 N N . PRO A 1 78 ? 13.562 -17.547 -19.938 1 98.25 78 PRO A N 1
ATOM 586 C CA . PRO A 1 78 ? 13.562 -18.844 -20.609 1 98.25 78 PRO A CA 1
ATOM 587 C C . PRO A 1 78 ? 13.148 -18.75 -22.078 1 98.25 78 PRO A C 1
ATOM 589 O O . PRO A 1 78 ? 12.391 -17.844 -22.453 1 98.25 78 PRO A O 1
ATOM 592 N N . MET A 1 79 ? 13.672 -19.688 -22.891 1 96.88 79 MET A N 1
ATOM 593 C CA . MET A 1 79 ? 13.219 -19.766 -24.281 1 96.88 79 MET A CA 1
ATOM 594 C C . MET A 1 79 ? 11.711 -19.984 -24.359 1 96.88 79 MET A C 1
ATOM 596 O O . MET A 1 79 ? 11.188 -20.922 -23.734 1 96.88 79 MET A O 1
ATOM 600 N N . GLN A 1 80 ? 11.023 -19.109 -25.094 1 94.56 80 GLN A N 1
ATOM 601 C CA . GLN A 1 80 ? 9.57 -19.172 -25.203 1 94.56 80 GLN A CA 1
ATOM 602 C C . GLN A 1 80 ? 9.07 -18.391 -26.406 1 94.56 80 GLN A C 1
ATOM 604 O O . GLN A 1 80 ? 9.75 -17.469 -26.875 1 94.56 80 GLN A O 1
ATOM 609 N N . GLU A 1 81 ? 7.902 -18.734 -26.891 1 89.62 81 GLU A N 1
ATOM 610 C CA . GLU A 1 81 ? 7.195 -17.906 -27.875 1 89.62 81 GLU A CA 1
ATOM 611 C C . GLU A 1 81 ? 6.242 -16.938 -27.203 1 89.62 81 GLU A C 1
ATOM 613 O O . GLU A 1 81 ? 5.871 -17.125 -26.031 1 89.62 81 GLU A O 1
ATOM 618 N N . PRO A 1 82 ? 5.871 -15.875 -27.844 1 85.19 82 PRO A N 1
ATOM 619 C CA . PRO A 1 82 ? 4.898 -14.93 -27.297 1 85.19 82 PRO A CA 1
ATOM 620 C C . PRO A 1 82 ? 3.463 -15.438 -27.375 1 85.19 82 PRO A C 1
ATOM 622 O O . PRO A 1 82 ? 2.676 -14.938 -28.188 1 85.19 82 PRO A O 1
ATOM 625 N N . ILE A 1 83 ? 3.1 -16.234 -26.516 1 82 83 ILE A N 1
ATOM 626 C CA . ILE A 1 83 ? 1.831 -16.953 -26.594 1 82 83 ILE A CA 1
ATOM 627 C C . ILE A 1 83 ? 0.752 -16.172 -25.844 1 82 83 ILE A C 1
ATOM 629 O O . ILE A 1 83 ? -0.43 -16.25 -26.188 1 82 83 ILE A O 1
ATOM 633 N N . PHE A 1 84 ? 1.177 -15.461 -24.781 1 80.88 84 PHE A N 1
ATOM 634 C CA . PHE A 1 84 ? 0.217 -14.742 -23.953 1 80.88 84 PHE A CA 1
ATOM 635 C C . PHE A 1 84 ? 0.458 -13.242 -24.031 1 80.88 84 PHE A C 1
ATOM 637 O O . PHE A 1 84 ? 1.574 -12.773 -23.797 1 80.88 84 PHE A O 1
ATOM 644 N N . GLY A 1 85 ? -0.547 -12.477 -24.219 1 76.38 85 GLY A N 1
ATOM 645 C CA . GLY A 1 85 ? -0.438 -11.047 -24.469 1 76.38 85 GLY A CA 1
ATOM 646 C C . GLY A 1 85 ? -0.235 -10.234 -23.203 1 76.38 85 GLY A C 1
ATOM 647 O O . GLY A 1 85 ? 0.163 -9.062 -23.281 1 76.38 85 GLY A O 1
ATOM 648 N N . ASP A 1 86 ? -0.478 -10.812 -22.078 1 75.75 86 ASP A N 1
ATOM 649 C CA . ASP A 1 86 ? -0.422 -10.023 -20.844 1 75.75 86 ASP A CA 1
ATOM 650 C C . ASP A 1 86 ? 0.934 -10.164 -20.156 1 75.75 86 ASP A C 1
ATOM 652 O O . ASP A 1 86 ? 1.131 -9.664 -19.047 1 75.75 86 ASP A O 1
ATOM 656 N N . MET A 1 87 ? 1.812 -10.875 -20.781 1 84.19 87 MET A N 1
ATOM 657 C CA . MET A 1 87 ? 3.111 -11.102 -20.156 1 84.19 87 MET A CA 1
ATOM 658 C C . MET A 1 87 ? 4.094 -10 -20.531 1 84.19 87 MET A C 1
ATOM 660 O O . MET A 1 87 ? 4.211 -9.633 -21.703 1 84.19 87 MET A O 1
ATOM 664 N N . ASN A 1 88 ? 4.613 -9.352 -19.5 1 88.94 88 ASN A N 1
ATOM 665 C CA . ASN A 1 88 ? 5.711 -8.398 -19.609 1 88.94 88 ASN A CA 1
ATOM 666 C C . ASN A 1 88 ? 6.934 -8.852 -18.812 1 88.94 88 ASN A C 1
ATOM 668 O O . ASN A 1 88 ? 6.801 -9.438 -17.75 1 88.94 88 ASN A O 1
ATOM 672 N N . PHE A 1 89 ? 8.094 -8.641 -19.484 1 93 89 PHE A N 1
ATOM 673 C CA . PHE A 1 89 ? 9.297 -9.148 -18.828 1 93 89 PHE A CA 1
ATOM 674 C C . PHE A 1 89 ? 10.266 -8.016 -18.5 1 93 89 PHE A C 1
ATOM 676 O O . PHE A 1 89 ? 10.219 -6.957 -19.141 1 93 89 PHE A O 1
ATOM 683 N N . GLY A 1 90 ? 11.086 -8.266 -17.531 1 93.38 90 GLY A N 1
ATOM 684 C CA . GLY A 1 90 ? 12.047 -7.277 -17.062 1 93.38 90 GLY A CA 1
ATOM 685 C C . GLY A 1 90 ? 13.281 -7.191 -17.938 1 93.38 90 GLY A C 1
ATOM 686 O O . GLY A 1 90 ? 14.125 -6.309 -17.75 1 93.38 90 GLY A O 1
ATOM 687 N N . THR A 1 91 ? 13.43 -8.148 -18.828 1 94.69 91 THR A N 1
ATOM 688 C CA . THR A 1 91 ? 14.523 -8.164 -19.797 1 94.69 91 THR A CA 1
ATOM 689 C C . THR A 1 91 ? 14.039 -8.664 -21.156 1 94.69 91 THR A C 1
ATOM 691 O O . THR A 1 91 ? 13.031 -9.367 -21.25 1 94.69 91 THR A O 1
ATOM 694 N N . LYS A 1 92 ? 14.742 -8.258 -22.234 1 94.25 92 LYS A N 1
ATOM 695 C CA . LYS A 1 92 ? 14.391 -8.672 -23.578 1 94.25 92 LYS A CA 1
ATOM 696 C C . LYS A 1 92 ? 15.211 -9.875 -24.031 1 94.25 92 LYS A C 1
ATOM 698 O O . LYS A 1 92 ? 15.008 -10.414 -25.125 1 94.25 92 LYS A O 1
ATOM 703 N N . LYS A 1 93 ? 16.062 -10.297 -23.172 1 96.31 93 LYS A N 1
ATOM 704 C CA . LYS A 1 93 ? 16.953 -11.398 -23.516 1 96.31 93 LYS A CA 1
ATOM 705 C C . LYS A 1 93 ? 16.297 -12.75 -23.25 1 96.31 93 LYS A C 1
ATOM 707 O O . LYS A 1 93 ? 15.688 -12.945 -22.188 1 96.31 93 LYS A O 1
ATOM 712 N N . TYR A 1 94 ? 16.375 -13.648 -24.203 1 97 94 TYR A N 1
ATOM 713 C CA . TYR A 1 94 ? 15.969 -15.039 -24.078 1 97 94 TYR A CA 1
ATOM 714 C C . TYR A 1 94 ? 17.156 -15.977 -24.266 1 97 94 TYR A C 1
ATOM 716 O O . TYR A 1 94 ? 18.016 -15.727 -25.109 1 97 94 TYR A O 1
ATOM 724 N N . SER A 1 95 ? 17.203 -16.984 -23.469 1 98.06 95 SER A N 1
ATOM 725 C CA . SER A 1 95 ? 18.312 -17.938 -23.594 1 98.06 95 SER A CA 1
ATOM 726 C C . SER A 1 95 ? 17.953 -19.266 -22.953 1 98.06 95 SER A C 1
ATOM 728 O O . SER A 1 95 ? 17.141 -19.328 -22.016 1 98.06 95 SER A O 1
ATOM 730 N N . GLU A 1 96 ? 18.547 -20.344 -23.453 1 97.06 96 GLU A N 1
ATOM 731 C CA . GLU A 1 96 ? 18.5 -21.609 -22.734 1 97.06 96 GLU A CA 1
ATOM 732 C C . GLU A 1 96 ? 19.234 -21.516 -21.391 1 97.06 96 GLU A C 1
ATOM 734 O O . GLU A 1 96 ? 18.906 -22.219 -20.453 1 97.06 96 GLU A O 1
ATOM 739 N N . ASP A 1 97 ? 20.266 -20.641 -21.391 1 98.19 97 ASP A N 1
ATOM 740 C CA . ASP A 1 97 ? 20.922 -20.312 -20.125 1 98.19 97 ASP A CA 1
ATOM 741 C C . ASP A 1 97 ? 20.047 -19.375 -19.281 1 98.19 97 ASP A C 1
ATOM 743 O O . ASP A 1 97 ? 20.344 -18.188 -19.156 1 98.19 97 ASP A O 1
ATOM 747 N N . CYS A 1 98 ? 19 -19.922 -18.688 1 98.56 98 CYS A N 1
ATOM 748 C CA . CYS A 1 98 ? 17.969 -19.078 -18.094 1 98.56 98 CYS A CA 1
ATOM 749 C C . CYS A 1 98 ? 17.781 -19.422 -16.609 1 98.56 98 CYS A C 1
ATOM 751 O O . CYS A 1 98 ? 16.859 -18.922 -15.969 1 98.56 98 CYS A O 1
ATOM 753 N N . LEU A 1 99 ? 18.625 -20.266 -16 1 98.81 99 LEU A N 1
ATOM 754 C CA . LEU A 1 99 ? 18.375 -20.734 -14.633 1 98.81 99 LEU A CA 1
ATOM 755 C C . LEU A 1 99 ? 18.922 -19.734 -13.617 1 98.81 99 LEU A C 1
ATOM 757 O O . LEU A 1 99 ? 19.922 -20 -12.953 1 98.81 99 LEU A O 1
ATOM 761 N N . TYR A 1 100 ? 18.188 -18.656 -13.469 1 98.81 100 TYR A N 1
ATOM 762 C CA . TYR A 1 100 ? 18.531 -17.547 -12.578 1 98.81 100 TYR A CA 1
ATOM 763 C C . TYR A 1 100 ? 17.359 -17.203 -11.656 1 98.81 100 TYR A C 1
ATOM 765 O O . TYR A 1 100 ? 16.203 -17.438 -12.008 1 98.81 100 TYR A O 1
ATOM 773 N N . LEU A 1 101 ? 17.672 -16.734 -10.422 1 98.81 101 LEU A N 1
ATOM 774 C CA . LEU A 1 101 ? 16.641 -16.234 -9.516 1 98.81 101 LEU A CA 1
ATOM 775 C C . LEU A 1 101 ? 16.969 -14.82 -9.047 1 98.81 101 LEU A C 1
ATOM 777 O O . LEU A 1 101 ? 18.031 -14.297 -9.352 1 98.81 101 LEU A O 1
ATOM 781 N N . ASN A 1 102 ? 16.047 -14.148 -8.516 1 98.88 102 ASN A N 1
ATOM 782 C CA . ASN A 1 102 ? 16.125 -12.781 -8.016 1 98.88 102 ASN A CA 1
ATOM 783 C C . ASN A 1 102 ? 15.656 -12.688 -6.566 1 98.88 102 ASN A C 1
ATOM 785 O O . ASN A 1 102 ? 14.695 -13.352 -6.176 1 98.88 102 ASN A O 1
ATOM 789 N N . ILE A 1 103 ? 16.359 -11.844 -5.781 1 98.88 103 ILE A N 1
ATOM 790 C CA . ILE A 1 103 ? 16.078 -11.742 -4.355 1 98.88 103 ILE A CA 1
ATOM 791 C C . ILE A 1 103 ? 15.852 -10.273 -3.975 1 98.88 103 ILE A C 1
ATOM 793 O O . ILE A 1 103 ? 16.688 -9.414 -4.289 1 98.88 103 ILE A O 1
ATOM 797 N N . TRP A 1 104 ? 14.766 -9.969 -3.373 1 98.69 104 TRP A N 1
ATOM 798 C CA . TRP A 1 104 ? 14.484 -8.727 -2.666 1 98.69 104 TRP A CA 1
ATOM 799 C C . TRP A 1 104 ? 14.523 -8.938 -1.156 1 98.69 104 TRP A C 1
ATOM 801 O O . TRP A 1 104 ? 13.695 -9.672 -0.606 1 98.69 104 TRP A O 1
ATOM 811 N N . THR A 1 105 ? 15.445 -8.328 -0.474 1 98.69 105 THR A N 1
ATOM 812 C CA . THR A 1 105 ? 15.562 -8.539 0.965 1 98.69 105 THR A CA 1
ATOM 813 C C . THR A 1 105 ? 15.508 -7.207 1.714 1 98.69 105 THR A C 1
ATOM 815 O O . THR A 1 105 ? 16.156 -6.242 1.317 1 98.69 105 THR A O 1
ATOM 818 N N . PRO A 1 106 ? 14.68 -7.16 2.746 1 97.94 106 PRO A N 1
ATOM 819 C CA . PRO A 1 106 ? 14.656 -5.973 3.605 1 97.94 106 PRO A CA 1
ATOM 820 C C . PRO A 1 106 ? 15.68 -6.039 4.734 1 97.94 106 PRO A C 1
ATOM 822 O O . PRO A 1 106 ? 15.734 -5.145 5.582 1 97.94 106 PRO A O 1
ATOM 825 N N . ALA A 1 107 ? 16.469 -7.074 4.777 1 96.12 107 ALA A N 1
ATOM 826 C CA . ALA A 1 107 ? 17.406 -7.262 5.891 1 96.12 107 ALA A CA 1
ATOM 827 C C . ALA A 1 107 ? 18.406 -6.117 5.965 1 96.12 107 ALA A C 1
ATOM 829 O O . ALA A 1 107 ? 18.891 -5.637 4.938 1 96.12 107 ALA A O 1
ATOM 830 N N . LYS A 1 108 ? 18.672 -5.793 7.152 1 92.06 108 LYS A N 1
ATOM 831 C CA . LYS A 1 108 ? 19.609 -4.703 7.391 1 92.06 108 LYS A CA 1
ATOM 832 C C . LYS A 1 108 ? 20.984 -5.238 7.754 1 92.06 108 LYS A C 1
ATOM 834 O O . LYS A 1 108 ? 22 -4.812 7.18 1 92.06 108 LYS A O 1
ATOM 839 N N . THR A 1 109 ? 21.016 -6.219 8.641 1 91.44 109 THR A N 1
ATOM 840 C CA . THR A 1 109 ? 22.266 -6.793 9.125 1 91.44 109 THR A CA 1
ATOM 841 C C . THR A 1 109 ? 22.5 -8.164 8.5 1 91.44 109 THR A C 1
ATOM 843 O O . THR A 1 109 ? 23.578 -8.75 8.672 1 91.44 109 THR A O 1
ATOM 846 N N . MET A 1 110 ? 21.469 -8.672 7.82 1 93.56 110 MET A N 1
ATOM 847 C CA . MET A 1 110 ? 21.453 -10 7.223 1 93.56 110 MET A CA 1
ATOM 848 C C . MET A 1 110 ? 21.391 -11.078 8.297 1 93.56 110 MET A C 1
ATOM 850 O O . MET A 1 110 ? 21.688 -12.25 8.031 1 93.56 110 MET A O 1
ATOM 854 N N . LYS A 1 111 ? 20.984 -10.727 9.5 1 95.06 111 LYS A N 1
ATOM 855 C CA . LYS A 1 111 ? 20.875 -11.68 10.609 1 95.06 111 LYS A CA 1
ATOM 856 C C . LYS A 1 111 ? 19.453 -11.711 11.172 1 95.06 111 LYS A C 1
ATOM 858 O O . LYS A 1 111 ? 19.234 -12.203 12.281 1 95.06 111 LYS A O 1
ATOM 863 N N . GLU A 1 112 ? 18.5 -11.227 10.438 1 97.06 112 GLU A N 1
ATOM 864 C CA . GLU A 1 112 ? 17.141 -11.07 10.938 1 97.06 112 GLU A CA 1
ATOM 865 C C . GLU A 1 112 ? 16.359 -12.391 10.852 1 97.06 112 GLU A C 1
ATOM 867 O O . GLU A 1 112 ? 15.32 -12.547 11.492 1 97.06 112 GLU A O 1
ATOM 872 N N . HIS A 1 113 ? 16.844 -13.414 10.031 1 98.56 113 HIS A N 1
ATOM 873 C CA . HIS A 1 113 ? 16.203 -14.719 9.883 1 98.56 113 HIS A CA 1
ATOM 874 C C . HIS A 1 113 ? 14.758 -14.562 9.43 1 98.56 113 HIS A C 1
ATOM 876 O O . HIS A 1 113 ? 13.844 -15.102 10.062 1 98.56 113 HIS A O 1
ATOM 882 N N . LEU A 1 114 ? 14.602 -13.891 8.32 1 98.88 114 LEU A N 1
ATOM 883 C CA . LEU A 1 114 ? 13.297 -13.484 7.82 1 98.88 114 LEU A CA 1
ATOM 884 C C . LEU A 1 114 ? 12.617 -14.633 7.09 1 98.88 114 LEU A C 1
ATOM 886 O O . LEU A 1 114 ? 13.289 -15.539 6.582 1 98.88 114 LEU A O 1
ATOM 890 N N . PRO A 1 115 ? 11.25 -14.641 7.074 1 98.88 115 PRO A N 1
ATOM 891 C CA . PRO A 1 115 ? 10.547 -15.594 6.223 1 98.88 115 PRO A CA 1
ATOM 892 C C . PRO A 1 115 ? 10.773 -15.344 4.734 1 98.88 115 PRO A C 1
ATOM 894 O O . PRO A 1 115 ? 11.156 -14.242 4.344 1 98.88 115 PRO A O 1
ATOM 897 N N . ILE A 1 116 ? 10.547 -16.375 3.896 1 98.94 116 ILE A N 1
ATOM 898 C CA . ILE A 1 116 ? 10.875 -16.328 2.475 1 98.94 116 ILE A CA 1
ATOM 899 C C . ILE A 1 116 ? 9.641 -16.672 1.648 1 98.94 116 ILE A C 1
ATOM 901 O O . ILE A 1 116 ? 8.867 -17.562 2.016 1 98.94 116 ILE A O 1
ATOM 905 N N . LEU A 1 117 ? 9.422 -15.969 0.61 1 98.94 117 LEU A N 1
ATOM 906 C CA . LEU A 1 117 ? 8.43 -16.266 -0.414 1 98.94 117 LEU A CA 1
ATOM 907 C C . LEU A 1 117 ? 9.094 -16.516 -1.764 1 98.94 117 LEU A C 1
ATOM 909 O O . LEU A 1 117 ? 9.805 -15.641 -2.277 1 98.94 117 LEU A O 1
ATOM 913 N N . ILE A 1 118 ? 8.953 -17.641 -2.342 1 98.94 118 ILE A N 1
ATOM 914 C CA . ILE A 1 118 ? 9.414 -17.953 -3.691 1 98.94 118 ILE A CA 1
ATOM 915 C C . ILE A 1 118 ? 8.219 -18.031 -4.637 1 98.94 118 ILE A C 1
ATOM 917 O O . ILE A 1 118 ? 7.324 -18.859 -4.445 1 98.94 118 ILE A O 1
ATOM 921 N N . TYR A 1 119 ? 8.25 -17.219 -5.664 1 98.88 119 TYR A N 1
ATOM 922 C CA . TYR A 1 119 ? 7.16 -17.203 -6.633 1 98.88 119 TYR A CA 1
ATOM 923 C C . TYR A 1 119 ? 7.566 -17.906 -7.926 1 98.88 119 TYR A C 1
ATOM 925 O O . TYR A 1 119 ? 8.555 -17.531 -8.562 1 98.88 119 TYR A O 1
ATOM 933 N N . PHE A 1 120 ? 6.82 -18.891 -8.352 1 98.75 120 PHE A N 1
ATOM 934 C CA . PHE A 1 120 ? 6.988 -19.531 -9.641 1 98.75 120 PHE A CA 1
ATOM 935 C C . PHE A 1 120 ? 5.934 -19.062 -10.633 1 98.75 120 PHE A C 1
ATOM 937 O O . PHE A 1 120 ? 4.734 -19.109 -10.344 1 98.75 120 PHE A O 1
ATOM 944 N N . ASN A 1 121 ? 6.367 -18.656 -11.789 1 97.44 121 ASN A N 1
ATOM 945 C CA . ASN A 1 121 ? 5.5 -18 -12.773 1 97.44 121 ASN A CA 1
ATOM 946 C C . ASN A 1 121 ? 4.516 -18.984 -13.391 1 97.44 121 ASN A C 1
ATOM 948 O O . ASN A 1 121 ? 4.789 -20.188 -13.453 1 97.44 121 ASN A O 1
ATOM 952 N N . GLY A 1 122 ? 3.361 -18.438 -13.812 1 96.62 122 GLY A N 1
ATOM 953 C CA . GLY A 1 122 ? 2.449 -19.172 -14.68 1 96.62 122 GLY A CA 1
ATOM 954 C C . GLY A 1 122 ? 2.869 -19.156 -16.141 1 96.62 122 GLY A C 1
ATOM 955 O O . GLY A 1 122 ? 4.031 -18.891 -16.453 1 96.62 122 GLY A O 1
ATOM 956 N N . GLY A 1 123 ? 1.899 -19.547 -17.016 1 95.06 123 GLY A N 1
ATOM 957 C CA . GLY A 1 123 ? 2.199 -19.547 -18.438 1 95.06 123 GLY A CA 1
ATOM 958 C C . GLY A 1 123 ? 2.158 -20.938 -19.047 1 95.06 123 GLY A C 1
ATOM 959 O O . GLY A 1 123 ? 2.844 -21.203 -20.047 1 95.06 123 GLY A O 1
ATOM 960 N N . GLY A 1 124 ? 1.421 -21.812 -18.469 1 95.56 124 GLY A N 1
ATOM 961 C CA . GLY A 1 124 ? 1.144 -23.109 -19.062 1 95.56 124 GLY A CA 1
ATOM 962 C C . GLY A 1 124 ? 2.371 -24 -19.156 1 95.56 124 GLY A C 1
ATOM 963 O O . GLY A 1 124 ? 2.408 -24.922 -19.969 1 95.56 124 GLY A O 1
ATOM 964 N N . LEU A 1 125 ? 3.465 -23.609 -18.453 1 97 125 LEU A N 1
ATOM 965 C CA . LEU A 1 125 ? 4.75 -24.297 -18.516 1 97 125 LEU A CA 1
ATOM 966 C C . LEU A 1 125 ? 5.395 -24.109 -19.891 1 97 125 LEU A C 1
ATOM 968 O O . LEU A 1 125 ? 6.266 -24.891 -20.281 1 97 125 LEU A O 1
ATOM 972 N N . MET A 1 126 ? 4.91 -23.078 -20.656 1 95.44 126 MET A N 1
ATOM 973 C CA . MET A 1 126 ? 5.418 -22.781 -22 1 95.44 126 MET A CA 1
ATOM 974 C C . MET A 1 126 ? 6.008 -21.375 -22.062 1 95.44 126 MET A C 1
ATOM 976 O O . MET A 1 126 ? 6.801 -21.078 -22.953 1 95.44 126 MET A O 1
ATOM 980 N N . ALA A 1 127 ? 5.523 -20.594 -21.156 1 94 127 ALA A N 1
ATOM 981 C CA . ALA A 1 127 ? 5.961 -19.188 -21.172 1 94 127 ALA A CA 1
ATOM 982 C C . ALA A 1 127 ? 5.973 -18.609 -19.75 1 94 127 ALA A C 1
ATOM 984 O O . ALA A 1 127 ? 5.32 -19.141 -18.859 1 94 127 ALA A O 1
ATOM 985 N N . GLY A 1 128 ? 6.742 -17.547 -19.594 1 95.56 128 GLY A N 1
ATOM 986 C CA . GLY A 1 128 ? 6.852 -16.844 -18.328 1 95.56 128 GLY A CA 1
ATOM 987 C C . GLY A 1 128 ? 8.289 -16.641 -17.891 1 95.56 128 GLY A C 1
ATOM 988 O O . GLY A 1 128 ? 9.219 -17.109 -18.531 1 95.56 128 GLY A O 1
ATOM 989 N N . SER A 1 129 ? 8.422 -15.891 -16.828 1 97.81 129 SER A N 1
ATOM 990 C CA . SER A 1 129 ? 9.742 -15.562 -16.281 1 97.81 129 SER A CA 1
ATOM 991 C C . SER A 1 129 ? 9.641 -14.953 -14.898 1 97.81 129 SER A C 1
ATOM 993 O O . SER A 1 129 ? 8.656 -14.289 -14.57 1 97.81 129 SER A O 1
ATOM 995 N N . GLY A 1 130 ? 10.68 -15.211 -14.156 1 97.81 130 GLY A N 1
ATOM 996 C CA . GLY A 1 130 ? 10.812 -14.547 -12.867 1 97.81 130 GLY A CA 1
ATOM 997 C C . GLY A 1 130 ? 11.031 -13.055 -12.984 1 97.81 130 GLY A C 1
ATOM 998 O O . GLY A 1 130 ? 10.938 -12.32 -11.992 1 97.81 130 GLY A O 1
ATOM 999 N N . SER A 1 131 ? 11.219 -12.562 -14.18 1 98.06 131 SER A N 1
ATOM 1000 C CA . SER A 1 131 ? 11.5 -11.141 -14.367 1 98.06 131 SER A CA 1
ATOM 1001 C C . SER A 1 131 ? 10.211 -10.336 -14.523 1 98.06 131 SER A C 1
ATOM 1003 O O . SER A 1 131 ? 10.242 -9.109 -14.625 1 98.06 131 SER A O 1
ATOM 1005 N N . GLU A 1 132 ? 9.023 -11.039 -14.57 1 97.06 132 GLU A N 1
ATOM 1006 C CA . GLU A 1 132 ? 7.762 -10.328 -14.734 1 97.06 132 GLU A CA 1
ATOM 1007 C C . GLU A 1 132 ? 7.504 -9.375 -13.57 1 97.06 132 GLU A C 1
ATOM 1009 O O . GLU A 1 132 ? 7.566 -9.789 -12.406 1 97.06 132 GLU A O 1
ATOM 1014 N N . PRO A 1 133 ? 7.086 -8.133 -13.852 1 96.5 133 PRO A N 1
ATOM 1015 C CA . PRO A 1 133 ? 6.875 -7.141 -12.797 1 96.5 133 PRO A CA 1
ATOM 1016 C C . PRO A 1 133 ? 5.758 -7.535 -11.836 1 96.5 133 PRO A C 1
ATOM 1018 O O . PRO A 1 133 ? 5.801 -7.176 -10.656 1 96.5 133 PRO A O 1
ATOM 1021 N N . ARG A 1 134 ? 4.773 -8.258 -12.25 1 95.62 134 ARG A N 1
ATOM 1022 C CA . ARG A 1 134 ? 3.635 -8.594 -11.398 1 95.62 134 ARG A CA 1
ATOM 1023 C C . ARG A 1 134 ? 4.055 -9.516 -10.258 1 95.62 134 ARG A C 1
ATOM 1025 O O . ARG A 1 134 ? 3.338 -9.656 -9.266 1 95.62 134 ARG A O 1
ATOM 1032 N N . TYR A 1 135 ? 5.277 -10.148 -10.398 1 97.12 135 TYR A N 1
ATOM 1033 C CA . TYR A 1 135 ? 5.777 -11.031 -9.352 1 97.12 135 TYR A CA 1
ATOM 1034 C C . TYR A 1 135 ? 6.844 -10.336 -8.516 1 97.12 135 TYR A C 1
ATOM 1036 O O . TYR A 1 135 ? 7.367 -10.922 -7.559 1 97.12 135 TYR A O 1
ATOM 1044 N N . ALA A 1 136 ? 7.211 -9.133 -8.844 1 96.5 136 ALA A N 1
ATOM 1045 C CA . ALA A 1 136 ? 8.328 -8.445 -8.195 1 96.5 136 ALA A CA 1
ATOM 1046 C C . ALA A 1 136 ? 8.141 -8.422 -6.68 1 96.5 136 ALA A C 1
ATOM 1048 O O . ALA A 1 136 ? 7.016 -8.344 -6.184 1 96.5 136 ALA A O 1
ATOM 1049 N N . GLY A 1 137 ? 9.289 -8.414 -5.988 1 97.75 137 GLY A N 1
ATOM 1050 C CA . GLY A 1 137 ? 9.242 -8.68 -4.559 1 97.75 137 GLY A CA 1
ATOM 1051 C C . GLY A 1 137 ? 9.32 -7.422 -3.717 1 97.75 137 GLY A C 1
ATOM 1052 O O . GLY A 1 137 ? 9.367 -7.492 -2.488 1 97.75 137 GLY A O 1
ATOM 1053 N N . ASP A 1 138 ? 9.312 -6.25 -4.289 1 95.56 138 ASP A N 1
ATOM 1054 C CA . ASP A 1 138 ? 9.516 -5 -3.566 1 95.56 138 ASP A CA 1
ATOM 1055 C C . ASP A 1 138 ? 8.469 -4.816 -2.471 1 95.56 138 ASP A C 1
ATOM 1057 O O . ASP A 1 138 ? 8.812 -4.559 -1.313 1 95.56 138 ASP A O 1
ATOM 1061 N N . ALA A 1 139 ? 7.234 -4.988 -2.834 1 96.38 139 ALA A N 1
ATOM 1062 C CA . ALA A 1 139 ? 6.145 -4.754 -1.89 1 96.38 139 ALA A CA 1
ATOM 1063 C C . ALA A 1 139 ? 6.184 -5.762 -0.743 1 96.38 139 ALA A C 1
ATOM 1065 O O . ALA A 1 139 ? 6.02 -5.391 0.422 1 96.38 139 ALA A O 1
ATOM 1066 N N . MET A 1 140 ? 6.449 -7.023 -1.054 1 98.12 140 MET A N 1
ATOM 1067 C CA . MET A 1 140 ? 6.523 -8.062 -0.026 1 98.12 140 MET A CA 1
ATOM 1068 C C . MET A 1 140 ? 7.746 -7.859 0.863 1 98.12 140 MET A C 1
ATOM 1070 O O . MET A 1 140 ? 7.688 -8.102 2.068 1 98.12 140 MET A O 1
ATOM 1074 N N . ALA A 1 141 ? 8.852 -7.453 0.239 1 98.31 141 ALA A N 1
ATOM 1075 C CA . ALA A 1 141 ? 10.055 -7.18 1.026 1 98.31 141 ALA A CA 1
ATOM 1076 C C . ALA A 1 141 ? 9.797 -6.09 2.062 1 98.31 141 ALA A C 1
ATOM 1078 O O . ALA A 1 141 ? 10.219 -6.207 3.215 1 98.31 141 ALA A O 1
ATOM 1079 N N . ARG A 1 142 ? 9.055 -5.098 1.71 1 96.38 142 ARG A N 1
ATOM 1080 C CA . ARG A 1 142 ? 8.781 -3.992 2.623 1 96.38 142 ARG A CA 1
ATOM 1081 C C . ARG A 1 142 ? 7.832 -4.418 3.734 1 96.38 142 ARG A C 1
ATOM 1083 O O . ARG A 1 142 ? 7.688 -3.713 4.738 1 96.38 142 ARG A O 1
ATOM 1090 N N . LYS A 1 143 ? 7.246 -5.547 3.566 1 96.62 143 LYS A N 1
ATOM 1091 C CA . LYS A 1 143 ? 6.406 -6.117 4.617 1 96.62 143 LYS A CA 1
ATOM 1092 C C . LYS A 1 143 ? 7.203 -7.078 5.496 1 96.62 143 LYS A C 1
ATOM 1094 O O . LYS A 1 143 ? 6.633 -7.785 6.328 1 96.62 143 LYS A O 1
ATOM 1099 N N . GLY A 1 144 ? 8.547 -7.191 5.281 1 97.62 144 GLY A N 1
ATOM 1100 C CA . GLY A 1 144 ? 9.414 -7.969 6.16 1 97.62 144 GLY A CA 1
ATOM 1101 C C . GLY A 1 144 ? 9.633 -9.391 5.672 1 97.62 144 GLY A C 1
ATOM 1102 O O . GLY A 1 144 ? 9.961 -10.273 6.461 1 97.62 144 GLY A O 1
ATOM 1103 N N . ILE A 1 145 ? 9.43 -9.602 4.348 1 98.69 145 ILE A N 1
ATOM 1104 C CA . ILE A 1 145 ? 9.562 -10.914 3.727 1 98.69 145 ILE A CA 1
ATOM 1105 C C . ILE A 1 145 ? 10.648 -10.875 2.658 1 98.69 145 ILE A C 1
ATOM 1107 O O . ILE A 1 145 ? 10.742 -9.922 1.888 1 98.69 145 ILE A O 1
ATOM 1111 N N . ILE A 1 146 ? 11.594 -11.836 2.717 1 98.88 146 ILE A N 1
ATOM 1112 C CA . ILE A 1 146 ? 12.461 -11.977 1.552 1 98.88 146 ILE A CA 1
ATOM 1113 C C . ILE A 1 146 ? 11.672 -12.602 0.4 1 98.88 146 ILE A C 1
ATOM 1115 O O . ILE A 1 146 ? 11.141 -13.703 0.529 1 98.88 146 ILE A O 1
ATOM 1119 N N . SER A 1 147 ? 11.57 -11.891 -0.666 1 98.88 147 SER A N 1
ATOM 1120 C CA . SER A 1 147 ? 10.828 -12.367 -1.829 1 98.88 147 SER A CA 1
ATOM 1121 C C . SER A 1 147 ? 11.773 -12.789 -2.951 1 98.88 147 SER A C 1
ATOM 1123 O O . SER A 1 147 ? 12.781 -12.125 -3.203 1 98.88 147 SER A O 1
ATOM 1125 N N . ILE A 1 148 ? 11.438 -13.867 -3.6 1 98.94 148 ILE A N 1
ATOM 1126 C CA . ILE A 1 148 ? 12.297 -14.469 -4.609 1 98.94 148 ILE A CA 1
ATOM 1127 C C . ILE A 1 148 ? 11.469 -14.875 -5.824 1 98.94 148 ILE A C 1
ATOM 1129 O O . ILE A 1 148 ? 10.359 -15.398 -5.684 1 98.94 148 ILE A O 1
ATOM 1133 N N . THR A 1 149 ? 11.914 -14.57 -6.977 1 98.88 149 THR A N 1
ATOM 1134 C CA . THR A 1 149 ? 11.422 -15.18 -8.211 1 98.88 149 THR A CA 1
ATOM 1135 C C . THR A 1 149 ? 12.492 -16.047 -8.852 1 98.88 149 THR A C 1
ATOM 1137 O O . THR A 1 149 ? 13.688 -15.789 -8.695 1 98.88 149 THR A O 1
ATOM 1140 N N . ALA A 1 150 ? 12.102 -17.078 -9.539 1 98.81 150 ALA A N 1
ATOM 1141 C CA . ALA A 1 150 ? 13.047 -17.984 -10.18 1 98.81 150 ALA A CA 1
ATOM 1142 C C . ALA A 1 150 ? 12.531 -18.453 -11.539 1 98.81 150 ALA A C 1
ATOM 1144 O O . ALA A 1 150 ? 11.336 -18.734 -11.695 1 98.81 150 ALA A O 1
ATOM 1145 N N . ASN A 1 151 ? 13.453 -18.531 -12.469 1 98.75 151 ASN A N 1
ATOM 1146 C CA . ASN A 1 151 ? 13.141 -19.094 -13.773 1 98.75 151 ASN A CA 1
ATOM 1147 C C . ASN A 1 151 ? 13.148 -20.625 -13.727 1 98.75 151 ASN A C 1
ATOM 1149 O O . ASN A 1 151 ? 13.633 -21.219 -12.766 1 98.75 151 ASN A O 1
ATOM 1153 N N . TYR A 1 152 ? 12.602 -21.172 -14.688 1 98.75 152 TYR A N 1
ATOM 1154 C CA . TYR A 1 152 ? 12.734 -22.594 -15.008 1 98.75 152 TYR A CA 1
ATOM 1155 C C . TYR A 1 152 ? 12.578 -22.828 -16.5 1 98.75 152 TYR A C 1
ATOM 1157 O O . TYR A 1 152 ? 12.023 -22 -17.219 1 98.75 152 TYR A O 1
ATOM 1165 N N . ARG A 1 153 ? 13.125 -23.938 -16.984 1 98.31 153 ARG A N 1
ATOM 1166 C CA . ARG A 1 153 ? 12.992 -24.266 -18.406 1 98.31 153 ARG A CA 1
ATOM 1167 C C . ARG A 1 153 ? 11.539 -24.531 -18.781 1 98.31 153 ARG A C 1
ATOM 1169 O O . ARG A 1 153 ? 10.82 -25.203 -18.031 1 98.31 153 ARG A O 1
ATOM 1176 N N . GLU A 1 154 ? 11.117 -24.031 -19.953 1 96.38 154 GLU A N 1
ATOM 1177 C CA . GLU A 1 154 ? 9.734 -24.094 -20.406 1 96.38 154 GLU A CA 1
ATOM 1178 C C . GLU A 1 154 ? 9.617 -24.891 -21.703 1 96.38 154 GLU A C 1
ATOM 1180 O O . GLU A 1 154 ? 10.617 -25.141 -22.375 1 96.38 154 GLU A O 1
ATOM 1185 N N . GLY A 1 155 ? 8.391 -25.312 -22.016 1 96.31 155 GLY A N 1
ATOM 1186 C CA . GLY A 1 155 ? 8.109 -25.953 -23.297 1 96.31 155 GLY A CA 1
ATOM 1187 C C . GLY A 1 155 ? 8.961 -27.172 -23.547 1 96.31 155 GLY A C 1
ATOM 1188 O O . GLY A 1 155 ? 9.102 -28.031 -22.672 1 96.31 155 GLY A O 1
ATOM 1189 N N . ILE A 1 156 ? 9.531 -27.234 -24.703 1 96.38 156 ILE A N 1
ATOM 1190 C CA . ILE A 1 156 ? 10.297 -28.406 -25.109 1 96.38 156 ILE A CA 1
ATOM 1191 C C . ILE A 1 156 ? 11.57 -28.516 -24.281 1 96.38 156 ILE A C 1
ATOM 1193 O O . ILE A 1 156 ? 12.109 -29.609 -24.094 1 96.38 156 ILE A O 1
ATOM 1197 N N . PHE A 1 157 ? 12.016 -27.375 -23.75 1 97.56 157 PHE A N 1
ATOM 1198 C CA . PHE A 1 157 ? 13.273 -27.391 -23.016 1 97.56 157 PHE A CA 1
ATOM 1199 C C . PHE A 1 157 ? 13.078 -27.938 -21.609 1 97.56 157 PHE A C 1
ATOM 1201 O O . PHE A 1 157 ? 14 -28.516 -21.016 1 97.56 157 PHE A O 1
ATOM 1208 N N . GLY A 1 158 ? 11.898 -27.797 -21.109 1 98 158 GLY A N 1
ATOM 1209 C CA . GLY A 1 158 ? 11.641 -28.203 -19.734 1 98 158 GLY A CA 1
ATOM 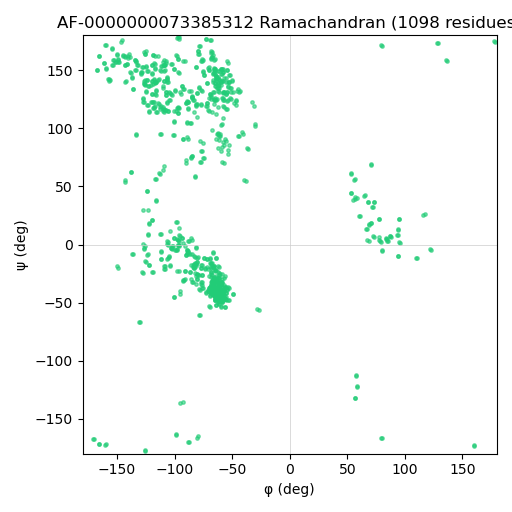1210 C C . GLY A 1 158 ? 10.875 -29.516 -19.641 1 98 158 GLY A C 1
ATOM 1211 O O . GLY A 1 158 ? 10.883 -30.156 -18.594 1 98 158 GLY A O 1
ATOM 1212 N N . PHE A 1 159 ? 10.227 -29.891 -20.797 1 97.94 159 PHE A N 1
ATOM 1213 C CA . PHE A 1 159 ? 9.281 -30.984 -20.672 1 97.94 159 PHE A CA 1
ATOM 1214 C C . PHE A 1 159 ? 9.312 -31.875 -21.906 1 97.94 159 PHE A C 1
ATOM 1216 O O . PHE A 1 159 ? 8.266 -32.188 -22.469 1 97.94 159 PHE A O 1
ATOM 1223 N N . PHE A 1 160 ? 10.461 -32.344 -22.25 1 96.56 160 PHE A N 1
ATOM 1224 C CA . PHE A 1 160 ? 10.664 -33.281 -23.359 1 96.56 160 PHE A CA 1
ATOM 1225 C C . PHE A 1 160 ? 11.117 -34.625 -22.844 1 96.56 160 PHE A C 1
ATOM 1227 O O . PHE A 1 160 ? 12.172 -34.75 -22.219 1 96.56 160 PHE A O 1
ATOM 1234 N N . ALA A 1 161 ? 10.289 -35.688 -23.094 1 96.94 161 ALA A N 1
ATOM 1235 C CA . ALA A 1 161 ? 10.633 -37.062 -22.734 1 96.94 161 ALA A CA 1
ATOM 1236 C C . ALA A 1 161 ? 10.992 -37.875 -23.984 1 96.94 161 ALA A C 1
ATOM 1238 O O . ALA A 1 161 ? 10.391 -37.688 -25.047 1 96.94 161 ALA A O 1
ATOM 1239 N N . HIS A 1 162 ? 11.922 -38.719 -23.797 1 95.88 162 HIS A N 1
ATOM 1240 C CA . HIS A 1 162 ? 12.383 -39.562 -24.875 1 95.88 162 HIS A CA 1
ATOM 1241 C C . HIS A 1 162 ? 13.078 -40.812 -24.328 1 95.88 162 HIS A C 1
ATOM 1243 O O . HIS A 1 162 ? 13.812 -40.75 -23.344 1 95.88 162 HIS A O 1
ATOM 1249 N N . PRO A 1 163 ? 12.852 -41.969 -25.031 1 95.19 163 PRO A N 1
ATOM 1250 C CA . PRO A 1 163 ? 13.484 -43.219 -24.547 1 95.19 163 PRO A CA 1
ATOM 1251 C C . PRO A 1 163 ? 15 -43.094 -24.438 1 95.19 163 PRO A C 1
ATOM 1253 O O . PRO A 1 163 ? 15.602 -43.625 -23.484 1 95.19 163 PRO A O 1
ATOM 1256 N N . GLN A 1 164 ? 15.625 -42.406 -25.328 1 94.31 164 GLN A N 1
ATOM 1257 C CA . GLN A 1 164 ? 17.078 -42.219 -25.297 1 94.31 164 GLN A CA 1
ATOM 1258 C C . GLN A 1 164 ? 17.484 -41.375 -24.109 1 94.31 164 GLN A C 1
ATOM 1260 O O . GLN A 1 164 ? 18.562 -41.562 -23.516 1 94.31 164 GLN A O 1
ATOM 1265 N N . LEU A 1 165 ? 16.688 -40.344 -23.812 1 96.75 165 LEU A N 1
ATOM 1266 C CA . LEU A 1 165 ? 16.969 -39.531 -22.641 1 96.75 165 LEU A CA 1
ATOM 1267 C C . LEU A 1 165 ? 16.812 -40.344 -21.359 1 96.75 165 LEU A C 1
ATOM 1269 O O . LEU A 1 165 ? 17.625 -40.219 -20.438 1 96.75 165 LEU A O 1
ATOM 1273 N N . SER A 1 166 ? 15.789 -41.156 -21.297 1 97.12 166 SER A N 1
ATOM 1274 C CA . SER A 1 166 ? 15.539 -42 -20.109 1 97.12 166 SER A CA 1
ATOM 1275 C C . SER A 1 166 ? 16.688 -42.969 -19.875 1 97.12 166 SER A C 1
ATOM 1277 O O . SER A 1 166 ? 17.016 -43.281 -18.734 1 97.12 166 SER A O 1
ATOM 1279 N N . LYS A 1 167 ? 17.266 -43.438 -20.906 1 95 167 LYS A N 1
ATOM 1280 C CA . LYS A 1 167 ? 18.375 -44.375 -20.812 1 95 167 LYS A CA 1
ATOM 1281 C C . LYS A 1 167 ? 19.609 -43.719 -20.234 1 95 167 LYS A C 1
ATOM 1283 O O . LYS A 1 167 ? 20.5 -44.406 -19.703 1 95 167 LYS A O 1
ATOM 1288 N N . GLU A 1 168 ? 19.672 -42.375 -20.297 1 95 168 GLU A N 1
ATOM 1289 C CA . GLU A 1 168 ? 20.844 -41.656 -19.844 1 95 168 GLU A CA 1
ATOM 1290 C C . GLU A 1 168 ? 20.812 -41.438 -18.328 1 95 168 GLU A C 1
ATOM 1292 O O . GLU A 1 168 ? 21.812 -41.062 -17.734 1 95 168 GLU A O 1
ATOM 1297 N N . THR A 1 169 ? 19.719 -41.719 -17.703 1 96.69 169 THR A N 1
ATOM 1298 C CA . THR A 1 169 ? 19.594 -41.406 -16.297 1 96.69 169 THR A CA 1
ATOM 1299 C C . THR A 1 169 ? 19.562 -42.656 -15.438 1 96.69 169 THR A C 1
ATOM 1301 O O . THR A 1 169 ? 19.125 -43.719 -15.891 1 96.69 169 THR A O 1
ATOM 1304 N N . SER A 1 170 ? 19.984 -42.531 -14.188 1 96.19 170 SER A N 1
ATOM 1305 C CA . SER A 1 170 ? 20 -43.656 -13.258 1 96.19 170 SER A CA 1
ATOM 1306 C C . SER A 1 170 ? 18.578 -44.094 -12.883 1 96.19 170 SER A C 1
ATOM 1308 O O . SER A 1 170 ? 18.328 -45.25 -12.562 1 96.19 170 SER A O 1
ATOM 1310 N N . TYR A 1 171 ? 17.641 -43.188 -12.914 1 95.19 171 TYR A N 1
ATOM 1311 C CA . TYR A 1 171 ? 16.266 -43.469 -12.547 1 95.19 171 TYR A CA 1
ATOM 1312 C C . TYR A 1 171 ? 15.445 -43.906 -13.766 1 95.19 171 TYR A C 1
ATOM 1314 O O . TYR A 1 171 ? 14.25 -44.156 -13.656 1 95.19 171 TYR A O 1
ATOM 1322 N N . LYS A 1 172 ? 16.094 -43.938 -14.945 1 97 172 LYS A N 1
ATOM 1323 C CA . LYS A 1 172 ? 15.5 -44.406 -16.188 1 97 172 LYS A CA 1
ATOM 1324 C C . LYS A 1 172 ? 14.234 -43.625 -16.531 1 97 172 LYS A C 1
ATOM 1326 O O . LYS A 1 172 ? 13.211 -44.219 -16.891 1 97 172 LYS A O 1
ATOM 1331 N N . GLY A 1 173 ? 14.25 -42.406 -16.344 1 97.38 173 GLY A N 1
ATOM 1332 C CA . GLY A 1 173 ? 13.141 -41.531 -16.656 1 97.38 173 GLY A CA 1
ATOM 1333 C C . GLY A 1 173 ? 13.586 -40.188 -17.25 1 97.38 173 GLY A C 1
ATOM 1334 O O . GLY A 1 173 ? 14.766 -39.844 -17.172 1 97.38 173 GLY A O 1
ATOM 1335 N N . SER A 1 174 ? 12.703 -39.469 -17.922 1 97.56 174 SER A N 1
ATOM 1336 C CA . SER A 1 174 ? 12.977 -38.188 -18.531 1 97.56 174 SER A CA 1
ATOM 1337 C C . SER A 1 174 ? 11.703 -37.344 -18.641 1 97.56 174 SER A C 1
ATOM 1339 O O . SER A 1 174 ? 10.594 -37.875 -18.516 1 97.56 174 SER A O 1
ATOM 1341 N N . GLY A 1 175 ? 11.867 -36 -18.672 1 98.06 175 GLY A N 1
ATOM 1342 C CA . GLY A 1 175 ? 10.758 -35.219 -19.156 1 98.06 175 GLY A CA 1
ATOM 1343 C C . GLY A 1 175 ? 10.281 -34.188 -18.141 1 98.06 175 GLY A C 1
ATOM 1344 O O . GLY A 1 175 ? 9.398 -33.375 -18.438 1 98.06 175 GLY A O 1
ATOM 1345 N N . ASN A 1 176 ? 10.773 -34.094 -16.922 1 98.69 176 ASN A N 1
ATOM 1346 C CA . ASN A 1 176 ? 10.289 -33.156 -15.898 1 98.69 176 ASN A CA 1
ATOM 1347 C C . ASN A 1 176 ? 11.359 -32.156 -15.5 1 98.69 176 ASN A C 1
ATOM 1349 O O . ASN A 1 176 ? 11.469 -31.781 -14.336 1 98.69 176 ASN A O 1
ATOM 1353 N N . TYR A 1 177 ? 12.148 -31.688 -16.438 1 98.69 177 TYR A N 1
ATOM 1354 C CA . TYR A 1 177 ? 13.297 -30.828 -16.172 1 98.69 177 TYR A CA 1
ATOM 1355 C C . TYR A 1 177 ? 12.852 -29.484 -15.609 1 98.69 177 TYR A C 1
ATOM 1357 O O . TYR A 1 177 ? 13.5 -28.922 -14.727 1 98.69 177 TYR A O 1
ATOM 1365 N N . GLY A 1 178 ? 11.727 -28.953 -16.156 1 98.69 178 GLY A N 1
ATOM 1366 C CA . GLY A 1 178 ? 11.203 -27.703 -15.633 1 98.69 178 GLY A CA 1
ATOM 1367 C C . GLY A 1 178 ? 10.852 -27.766 -14.164 1 98.69 178 GLY A C 1
ATOM 1368 O O . GLY A 1 178 ? 11.141 -26.828 -13.406 1 98.69 178 GLY A O 1
ATOM 1369 N N . PHE A 1 179 ? 10.234 -28.844 -13.711 1 98.88 179 PHE A N 1
ATOM 1370 C CA . PHE A 1 179 ? 9.93 -29.031 -12.297 1 98.88 179 PHE A CA 1
ATOM 1371 C C . PHE A 1 179 ? 11.203 -29.203 -11.484 1 98.88 179 PHE A C 1
ATOM 1373 O O . PHE A 1 179 ? 11.312 -28.656 -10.383 1 98.88 179 PHE A O 1
ATOM 1380 N N . MET A 1 180 ? 12.172 -29.953 -12.047 1 98.81 180 MET A N 1
ATOM 1381 C CA . MET A 1 180 ? 13.438 -30.172 -11.352 1 98.81 180 MET A CA 1
ATOM 1382 C C . MET A 1 180 ? 14.195 -28.859 -11.18 1 98.81 180 MET A C 1
ATOM 1384 O O . MET A 1 180 ? 14.891 -28.672 -10.18 1 98.81 180 MET A O 1
ATOM 1388 N N . ASP A 1 181 ? 14.07 -27.984 -12.203 1 98.88 181 ASP A N 1
ATOM 1389 C CA . ASP A 1 181 ? 14.664 -26.656 -12.062 1 98.88 181 ASP A CA 1
ATOM 1390 C C . ASP A 1 181 ? 14.094 -25.922 -10.844 1 98.88 181 ASP A C 1
ATOM 1392 O O . ASP A 1 181 ? 14.828 -25.25 -10.125 1 98.88 181 ASP A O 1
ATOM 1396 N N . GLN A 1 182 ? 12.812 -26 -10.602 1 98.94 182 GLN A N 1
ATOM 1397 C CA . GLN A 1 182 ? 12.164 -25.359 -9.453 1 98.94 182 GLN A CA 1
ATOM 1398 C C . GLN A 1 182 ? 12.648 -25.969 -8.141 1 98.94 182 GLN A C 1
ATOM 1400 O O . GLN A 1 182 ? 12.891 -25.25 -7.168 1 98.94 182 GLN A O 1
ATOM 1405 N N . VAL A 1 183 ? 12.859 -27.312 -8.109 1 98.88 183 VAL A N 1
ATOM 1406 C CA . VAL A 1 183 ? 13.445 -27.969 -6.949 1 98.88 183 VAL A CA 1
ATOM 1407 C C . VAL A 1 183 ? 14.836 -27.391 -6.68 1 98.88 183 VAL A C 1
ATOM 1409 O O . VAL A 1 183 ? 15.172 -27.078 -5.535 1 98.88 183 VAL A O 1
ATOM 1412 N N . ALA A 1 184 ? 15.594 -27.266 -7.746 1 98.88 184 ALA A N 1
ATOM 1413 C CA . ALA A 1 184 ? 16.953 -26.75 -7.617 1 98.88 184 ALA A CA 1
ATOM 1414 C C . ALA A 1 184 ? 16.953 -25.328 -7.07 1 98.88 184 ALA A C 1
ATOM 1416 O O . ALA A 1 184 ? 17.828 -24.953 -6.281 1 98.88 184 ALA A O 1
ATOM 1417 N N . ALA A 1 185 ? 16.031 -24.531 -7.527 1 98.88 185 ALA A N 1
ATOM 1418 C CA . ALA A 1 185 ? 15.906 -23.172 -7.023 1 98.88 185 ALA A CA 1
ATOM 1419 C C . ALA A 1 185 ? 15.625 -23.156 -5.523 1 98.88 185 ALA A C 1
ATOM 1421 O O . ALA A 1 185 ? 16.266 -22.422 -4.77 1 98.88 185 ALA A O 1
ATOM 1422 N N . ILE A 1 186 ? 14.688 -23.969 -5.066 1 98.94 186 ILE A N 1
ATOM 1423 C CA . ILE A 1 186 ? 14.336 -24.031 -3.65 1 98.94 186 ILE A CA 1
ATOM 1424 C C . ILE A 1 186 ? 15.547 -24.5 -2.846 1 98.94 186 ILE A C 1
ATOM 1426 O O . ILE A 1 186 ? 15.844 -23.938 -1.783 1 98.94 186 ILE A O 1
ATOM 1430 N N . GLN A 1 187 ? 16.234 -25.5 -3.377 1 98.69 187 GLN A N 1
ATOM 1431 C CA . GLN A 1 187 ? 17.422 -26.016 -2.693 1 98.69 187 GLN A CA 1
ATOM 1432 C C . GLN A 1 187 ? 18.5 -24.938 -2.574 1 98.69 187 GLN A C 1
ATOM 1434 O O . GLN A 1 187 ? 19.125 -24.797 -1.521 1 98.69 187 GLN A O 1
ATOM 1439 N N . TRP A 1 188 ? 18.703 -24.25 -3.662 1 98.75 188 TRP A N 1
ATOM 1440 C CA . TRP A 1 188 ? 19.688 -23.172 -3.627 1 98.75 188 TRP A CA 1
ATOM 1441 C C . TRP A 1 188 ? 19.328 -22.141 -2.559 1 98.75 188 TRP A C 1
ATOM 1443 O O . TRP A 1 188 ? 20.203 -21.672 -1.828 1 98.75 188 TRP A O 1
ATOM 1453 N N . VAL A 1 189 ? 18.078 -21.766 -2.514 1 98.88 189 VAL A N 1
ATOM 1454 C CA . VAL A 1 189 ? 17.609 -20.797 -1.52 1 98.88 189 VAL A CA 1
ATOM 1455 C C . VAL A 1 189 ? 17.859 -21.359 -0.116 1 98.88 189 VAL A C 1
ATOM 1457 O O . VAL A 1 189 ? 18.375 -20.656 0.752 1 98.88 189 VAL A O 1
ATOM 1460 N N . LYS A 1 190 ? 17.484 -22.562 0.118 1 98.62 190 LYS A N 1
ATOM 1461 C CA . LYS A 1 190 ? 17.688 -23.188 1.431 1 98.62 190 LYS A CA 1
ATOM 1462 C C . LYS A 1 190 ? 19.156 -23.141 1.848 1 98.62 190 LYS A C 1
ATOM 1464 O O . LYS A 1 190 ? 19.469 -22.844 3.002 1 98.62 190 LYS A O 1
ATOM 1469 N N . ASP A 1 191 ? 20 -23.297 0.942 1 98.25 191 ASP A N 1
ATOM 1470 C CA . ASP A 1 191 ? 21.438 -23.406 1.215 1 98.25 191 ASP A CA 1
ATOM 1471 C C . ASP A 1 191 ? 22.062 -22.031 1.42 1 98.25 191 ASP A C 1
ATOM 1473 O O . ASP A 1 191 ? 23.062 -21.891 2.117 1 98.25 191 ASP A O 1
ATOM 1477 N N . ASN A 1 192 ? 21.438 -20.953 0.83 1 98.75 192 ASN A N 1
ATOM 1478 C CA . ASN A 1 192 ? 22.172 -19.688 0.739 1 98.75 192 ASN A CA 1
ATOM 1479 C C . ASN A 1 192 ? 21.406 -18.547 1.406 1 98.75 192 ASN A C 1
ATOM 1481 O O . ASN A 1 192 ? 21.969 -17.469 1.626 1 98.75 192 ASN A O 1
ATOM 1485 N N . ILE A 1 193 ? 20.219 -18.719 1.808 1 98.75 193 ILE A N 1
ATOM 1486 C CA . ILE A 1 193 ? 19.344 -17.578 2.078 1 98.75 193 ILE A CA 1
ATOM 1487 C C . ILE A 1 193 ? 19.766 -16.891 3.371 1 98.75 193 ILE A C 1
ATOM 1489 O O . ILE A 1 193 ? 19.422 -15.734 3.609 1 98.75 193 ILE A O 1
ATOM 1493 N N . GLU A 1 194 ? 20.5 -17.578 4.238 1 98.62 194 GLU A N 1
ATOM 1494 C CA . GLU A 1 194 ? 21 -16.953 5.457 1 98.62 194 GLU A CA 1
ATOM 1495 C C . GLU A 1 194 ? 21.891 -15.758 5.137 1 98.62 194 GLU A C 1
ATOM 1497 O O . GLU A 1 194 ? 21.922 -14.773 5.883 1 98.62 194 GLU A O 1
ATOM 1502 N N . ALA A 1 195 ? 22.594 -15.82 4.047 1 98.44 195 ALA A N 1
ATOM 1503 C CA . ALA A 1 195 ? 23.469 -14.727 3.633 1 98.44 195 ALA A CA 1
ATOM 1504 C C . ALA A 1 195 ? 22.672 -13.477 3.295 1 98.44 195 ALA A C 1
ATOM 1506 O O . ALA A 1 195 ? 23.203 -12.367 3.291 1 98.44 195 ALA A O 1
ATOM 1507 N N . PHE A 1 196 ? 21.438 -13.648 3.059 1 98.5 196 PHE A N 1
ATOM 1508 C CA . PHE A 1 196 ? 20.562 -12.547 2.676 1 98.5 196 PHE A CA 1
ATOM 1509 C C . PHE A 1 196 ? 19.656 -12.148 3.83 1 98.5 196 PHE A C 1
ATOM 1511 O O . PHE A 1 196 ? 18.734 -11.352 3.654 1 98.5 196 PHE A O 1
ATOM 1518 N N . GLY A 1 197 ? 19.828 -12.805 4.984 1 98.5 197 GLY A N 1
ATOM 1519 C CA . GLY A 1 197 ? 19.047 -12.492 6.172 1 98.5 197 GLY A CA 1
ATOM 1520 C C . GLY A 1 197 ? 17.812 -13.367 6.332 1 98.5 197 GLY A C 1
ATOM 1521 O O . GLY A 1 197 ? 16.938 -13.062 7.145 1 98.5 197 GLY A O 1
ATOM 1522 N N . GLY A 1 198 ? 17.781 -14.406 5.57 1 98.81 198 GLY A N 1
ATOM 1523 C CA . GLY A 1 198 ? 16.609 -15.266 5.594 1 98.81 198 GLY A CA 1
ATOM 1524 C C . GLY A 1 198 ? 16.766 -16.484 6.488 1 98.81 198 GLY A C 1
ATOM 1525 O O . GLY A 1 198 ? 17.891 -16.828 6.855 1 98.81 198 GLY A O 1
ATOM 1526 N N . ASP A 1 199 ? 15.672 -17.078 6.902 1 98.88 199 ASP A N 1
ATOM 1527 C CA . ASP A 1 199 ? 15.617 -18.344 7.625 1 98.88 199 ASP A CA 1
ATOM 1528 C C . ASP A 1 199 ? 15.336 -19.516 6.672 1 98.88 199 ASP A C 1
ATOM 1530 O O . ASP A 1 199 ? 14.234 -19.625 6.133 1 98.88 199 ASP A O 1
ATOM 1534 N N . PRO A 1 200 ? 16.234 -20.422 6.453 1 98.69 200 PRO A N 1
ATOM 1535 C CA . PRO A 1 200 ? 16.047 -21.516 5.488 1 98.69 200 PRO A CA 1
ATOM 1536 C C . PRO A 1 200 ? 14.914 -22.453 5.875 1 98.69 200 PRO A C 1
ATOM 1538 O O . PRO A 1 200 ? 14.508 -23.312 5.07 1 98.69 200 PRO A O 1
ATOM 1541 N N . ASN A 1 201 ? 14.406 -22.344 7.102 1 98.62 201 ASN A N 1
ATOM 1542 C CA . ASN A 1 201 ? 13.32 -23.219 7.543 1 98.62 201 ASN A CA 1
ATOM 1543 C C . ASN A 1 201 ? 11.961 -22.547 7.398 1 98.62 201 ASN A C 1
ATOM 1545 O O . ASN A 1 201 ? 10.938 -23.109 7.793 1 98.62 201 ASN A O 1
ATOM 1549 N N . ARG A 1 202 ? 11.914 -21.359 6.848 1 98.81 202 ARG A N 1
ATOM 1550 C CA . ARG A 1 202 ? 10.672 -20.594 6.703 1 98.81 202 ARG A CA 1
ATOM 1551 C C . ARG A 1 202 ? 10.422 -20.219 5.246 1 98.81 202 ARG A C 1
ATOM 1553 O O . ARG A 1 202 ? 10.109 -19.078 4.934 1 98.81 202 ARG A O 1
ATOM 1560 N N . ILE A 1 203 ? 10.586 -21.172 4.355 1 98.94 203 ILE A N 1
ATOM 1561 C CA . ILE A 1 203 ? 10.367 -20.969 2.928 1 98.94 203 ILE A CA 1
ATOM 1562 C C . ILE A 1 203 ? 8.914 -21.281 2.58 1 98.94 203 ILE A C 1
ATOM 1564 O O . ILE A 1 203 ? 8.391 -22.344 2.926 1 98.94 203 ILE A O 1
ATOM 1568 N N . THR A 1 204 ? 8.219 -20.344 2.029 1 98.94 204 THR A N 1
ATOM 1569 C CA . THR A 1 204 ? 6.906 -20.516 1.412 1 98.94 204 THR A CA 1
ATOM 1570 C C . THR A 1 204 ? 7.02 -20.484 -0.11 1 98.94 204 THR A C 1
ATOM 1572 O O . THR A 1 204 ? 7.668 -19.609 -0.675 1 98.94 204 THR A O 1
ATOM 1575 N N . ILE A 1 205 ? 6.438 -21.438 -0.796 1 98.94 205 ILE A N 1
ATOM 1576 C CA . ILE A 1 205 ? 6.406 -21.422 -2.254 1 98.94 205 ILE A CA 1
ATOM 1577 C C . ILE A 1 205 ? 5 -21.078 -2.736 1 98.94 205 ILE A C 1
ATOM 1579 O O . ILE A 1 205 ? 4.012 -21.469 -2.107 1 98.94 205 ILE A O 1
ATOM 1583 N N . VAL A 1 206 ? 4.941 -20.297 -3.818 1 98.88 206 VAL A N 1
ATOM 1584 C CA . VAL A 1 206 ? 3.654 -19.859 -4.355 1 98.88 206 VAL A CA 1
ATOM 1585 C C . VAL A 1 206 ? 3.719 -19.828 -5.879 1 98.88 206 VAL A C 1
ATOM 1587 O O . VAL A 1 206 ? 4.801 -19.688 -6.461 1 98.88 206 VAL A O 1
ATOM 1590 N N . GLY A 1 207 ? 2.598 -19.969 -6.555 1 98.5 207 GLY A N 1
ATOM 1591 C CA . GLY A 1 207 ? 2.48 -19.797 -7.996 1 98.5 207 GLY A CA 1
ATOM 1592 C C . GLY A 1 207 ? 1.042 -19.672 -8.469 1 98.5 207 GLY A C 1
ATOM 1593 O O . GLY A 1 207 ? 0.112 -19.984 -7.719 1 98.5 207 GLY A O 1
ATOM 1594 N N . GLU A 1 208 ? 0.848 -19.172 -9.656 1 97.75 208 GLU A N 1
ATOM 1595 C CA . GLU A 1 208 ? -0.447 -19.016 -10.312 1 97.75 208 GLU A CA 1
ATOM 1596 C C . GLU A 1 208 ? -0.504 -19.797 -11.617 1 97.75 208 GLU A C 1
ATOM 1598 O O . GLU A 1 208 ? 0.478 -19.844 -12.359 1 97.75 208 GLU A O 1
ATOM 1603 N N . SER A 1 209 ? -1.661 -20.406 -11.883 1 97.19 209 SER A N 1
ATOM 1604 C CA . SER A 1 209 ? -1.858 -21.172 -13.109 1 97.19 209 SER A CA 1
ATOM 1605 C C . SER A 1 209 ? -0.823 -22.297 -13.234 1 97.19 209 SER A C 1
ATOM 1607 O O . SER A 1 209 ? -0.708 -23.141 -12.352 1 97.19 209 SER A O 1
ATOM 1609 N N . ALA A 1 210 ? 0.115 -22.219 -14.227 1 97.31 210 ALA A N 1
ATOM 1610 C CA . ALA A 1 210 ? 1.177 -23.219 -14.336 1 97.31 210 ALA A CA 1
ATOM 1611 C C . ALA A 1 210 ? 2.072 -23.203 -13.102 1 97.31 210 ALA A C 1
ATOM 1613 O O . ALA A 1 210 ? 2.582 -24.25 -12.688 1 97.31 210 ALA A O 1
ATOM 1614 N N . GLY A 1 211 ? 2.252 -22.047 -12.5 1 98.31 211 GLY A N 1
ATOM 1615 C CA . GLY A 1 211 ? 2.98 -21.969 -11.25 1 98.31 211 GLY A CA 1
ATOM 1616 C C . GLY A 1 211 ? 2.291 -22.703 -10.117 1 98.31 211 GLY A C 1
ATOM 1617 O O . GLY A 1 211 ? 2.947 -23.359 -9.297 1 98.31 211 GLY A O 1
ATOM 1618 N N . SER A 1 212 ? 0.987 -22.547 -10.07 1 98.62 212 SER A N 1
ATOM 1619 C CA . SER A 1 212 ? 0.204 -23.281 -9.078 1 98.62 212 SER A CA 1
ATOM 1620 C C . SER A 1 212 ? 0.259 -24.781 -9.336 1 98.62 212 SER A C 1
ATOM 1622 O O . SER A 1 212 ? 0.345 -25.578 -8.391 1 98.62 212 SER A O 1
ATOM 1624 N N . MET A 1 213 ? 0.187 -25.219 -10.555 1 98.38 213 MET A N 1
ATOM 1625 C CA . MET A 1 213 ? 0.409 -26.609 -10.914 1 98.38 213 MET A CA 1
ATOM 1626 C C . MET A 1 213 ? 1.767 -27.094 -10.414 1 98.38 213 MET A C 1
ATOM 1628 O O . MET A 1 213 ? 1.879 -28.188 -9.875 1 98.38 213 MET A O 1
ATOM 1632 N N . SER A 1 214 ? 2.742 -26.203 -10.578 1 98.81 214 SER A N 1
ATOM 1633 C CA . SER A 1 214 ? 4.082 -26.531 -10.102 1 98.81 214 SER A CA 1
ATOM 1634 C C . SER A 1 214 ? 4.09 -26.75 -8.594 1 98.81 214 SER A C 1
ATOM 1636 O O . SER A 1 214 ? 4.668 -27.734 -8.109 1 98.81 214 SER A O 1
ATOM 1638 N N . VAL A 1 215 ? 3.455 -25.922 -7.875 1 98.94 215 VAL A N 1
ATOM 1639 C CA . VAL A 1 215 ? 3.473 -26.031 -6.418 1 98.94 215 VAL A CA 1
ATOM 1640 C C . VAL A 1 215 ? 2.832 -27.344 -5.984 1 98.94 215 VAL A C 1
ATOM 1642 O O . VAL A 1 215 ? 3.359 -28.031 -5.113 1 98.94 215 VAL A O 1
ATOM 1645 N N . SER A 1 216 ? 1.711 -27.719 -6.613 1 98.81 216 SER A N 1
ATOM 1646 C CA . SER A 1 216 ? 1.066 -28.984 -6.266 1 98.81 216 SER A CA 1
ATOM 1647 C C . SER A 1 216 ? 1.951 -30.172 -6.625 1 98.81 216 SER A C 1
ATOM 1649 O O . SER A 1 216 ? 2.014 -31.141 -5.883 1 98.81 216 SER A O 1
ATOM 1651 N N . ALA A 1 217 ? 2.645 -30.062 -7.742 1 98.81 217 ALA A N 1
ATOM 1652 C CA . ALA A 1 217 ? 3.576 -31.125 -8.148 1 98.81 217 ALA A CA 1
ATOM 1653 C C . ALA A 1 217 ? 4.75 -31.219 -7.18 1 98.81 217 ALA A C 1
ATOM 1655 O O . ALA A 1 217 ? 5.176 -32.312 -6.816 1 98.81 217 ALA A O 1
ATOM 1656 N N . LEU A 1 218 ? 5.258 -30.047 -6.797 1 98.94 218 LEU A N 1
ATOM 1657 C CA . LEU A 1 218 ? 6.367 -30 -5.855 1 98.94 218 LEU A CA 1
ATOM 1658 C C . LEU A 1 218 ? 5.977 -30.609 -4.516 1 98.94 218 LEU A C 1
ATOM 1660 O O . LEU A 1 218 ? 6.758 -31.344 -3.914 1 98.94 218 LEU A O 1
ATOM 1664 N N . MET A 1 219 ? 4.773 -30.406 -4.039 1 98.81 219 MET A N 1
ATOM 1665 C CA . MET A 1 219 ? 4.297 -30.984 -2.791 1 98.81 219 MET A CA 1
ATOM 1666 C C . MET A 1 219 ? 4.215 -32.5 -2.902 1 98.81 219 MET A C 1
ATOM 1668 O O . MET A 1 219 ? 4.41 -33.219 -1.915 1 98.81 219 MET A O 1
ATOM 1672 N N . ALA A 1 220 ? 3.949 -33 -4.102 1 98.69 220 ALA A N 1
ATOM 1673 C CA . ALA A 1 220 ? 3.787 -34.438 -4.32 1 98.69 220 ALA A CA 1
ATOM 1674 C C . ALA A 1 220 ? 5.141 -35.125 -4.5 1 98.69 220 ALA A C 1
ATOM 1676 O O . ALA A 1 220 ? 5.242 -36.344 -4.395 1 98.69 220 ALA A O 1
ATOM 1677 N N . SER A 1 221 ? 6.16 -34.375 -4.836 1 98.81 221 SER A N 1
ATOM 1678 C CA . SER A 1 221 ? 7.461 -34.938 -5.164 1 98.81 221 SER A CA 1
ATOM 1679 C C . SER A 1 221 ? 8.227 -35.312 -3.906 1 98.81 221 SER A C 1
ATOM 1681 O O . SER A 1 221 ? 8.344 -34.531 -2.971 1 98.81 221 SER A O 1
ATOM 1683 N N . PRO A 1 222 ? 8.82 -36.5 -3.912 1 98.06 222 PRO A N 1
ATOM 1684 C CA . PRO A 1 222 ? 9.656 -36.875 -2.77 1 98.06 222 PRO A CA 1
ATOM 1685 C C . PRO A 1 222 ? 10.914 -36 -2.66 1 98.06 222 PRO A C 1
ATOM 1687 O O . PRO A 1 222 ? 11.516 -35.906 -1.584 1 98.06 222 PRO A O 1
ATOM 1690 N N . LEU A 1 223 ? 11.289 -35.344 -3.773 1 97.94 223 LEU A N 1
ATOM 1691 C CA . LEU A 1 223 ? 12.492 -34.531 -3.791 1 97.94 223 LEU A CA 1
ATOM 1692 C C . LEU A 1 223 ? 12.305 -33.281 -2.928 1 97.94 223 LEU A C 1
ATOM 1694 O O . LEU A 1 223 ? 13.281 -32.625 -2.576 1 97.94 223 LEU A O 1
ATOM 1698 N N . CYS A 1 224 ? 11.07 -32.969 -2.59 1 97.56 224 CYS A N 1
ATOM 1699 C CA . CYS A 1 224 ? 10.797 -31.672 -1.969 1 97.56 224 CYS A CA 1
ATOM 1700 C C . CYS A 1 224 ? 10.5 -31.844 -0.482 1 97.56 224 CYS A C 1
ATOM 1702 O O . CYS A 1 224 ? 10.281 -30.844 0.222 1 97.56 224 CYS A O 1
ATOM 1704 N N . GLN A 1 225 ? 10.531 -33.062 0.001 1 96.94 225 GLN A N 1
ATOM 1705 C CA . GLN A 1 225 ? 10.281 -33.25 1.422 1 96.94 225 GLN A CA 1
ATOM 1706 C C . GLN A 1 225 ? 11.258 -32.469 2.281 1 96.94 225 GLN A C 1
ATOM 1708 O O . GLN A 1 225 ? 12.477 -32.625 2.148 1 96.94 225 GLN A O 1
ATOM 1713 N N . GLY A 1 226 ? 10.695 -31.578 3.061 1 96.94 226 GLY A N 1
ATOM 1714 C CA . GLY A 1 226 ? 11.508 -30.828 4 1 96.94 226 GLY A CA 1
ATOM 1715 C C . GLY A 1 226 ? 12.102 -29.578 3.402 1 96.94 226 GLY A C 1
ATOM 1716 O O . GLY A 1 226 ? 12.828 -28.844 4.078 1 96.94 226 GLY A O 1
ATOM 1717 N N . LEU A 1 227 ? 11.734 -29.219 2.193 1 98.31 227 LEU A N 1
ATOM 1718 C CA . LEU A 1 227 ? 12.383 -28.094 1.531 1 98.31 227 LEU A CA 1
ATOM 1719 C C . LEU A 1 227 ? 11.641 -26.781 1.821 1 98.31 227 LEU A C 1
ATOM 1721 O O . LEU A 1 227 ? 12.211 -25.703 1.703 1 98.31 227 LEU A O 1
ATOM 1725 N N . PHE A 1 228 ? 10.406 -26.844 2.162 1 98.69 228 PHE A N 1
ATOM 1726 C CA . PHE A 1 228 ? 9.641 -25.641 2.432 1 98.69 228 PHE A CA 1
ATOM 1727 C C . PHE A 1 228 ? 8.641 -25.875 3.553 1 98.69 228 PHE A C 1
ATOM 1729 O O . PHE A 1 228 ? 8.328 -27.016 3.887 1 98.69 228 PHE A O 1
ATOM 1736 N N . ALA A 1 229 ? 8.164 -24.734 4.094 1 98.69 229 ALA A N 1
ATOM 1737 C CA . ALA A 1 229 ? 7.371 -24.797 5.316 1 98.69 229 ALA A CA 1
ATOM 1738 C C . ALA A 1 229 ? 5.91 -24.469 5.035 1 98.69 229 ALA A C 1
ATOM 1740 O O . ALA A 1 229 ? 5.035 -24.719 5.867 1 98.69 229 ALA A O 1
ATOM 1741 N N . GLN A 1 230 ? 5.609 -23.844 3.93 1 98.88 230 GLN A N 1
ATOM 1742 C CA . GLN A 1 230 ? 4.262 -23.469 3.525 1 98.88 230 GLN A CA 1
ATOM 1743 C C . GLN A 1 230 ? 4.117 -23.484 2.006 1 98.88 230 GLN A C 1
ATOM 1745 O O . GLN A 1 230 ? 5.113 -23.438 1.281 1 98.88 230 GLN A O 1
ATOM 1750 N N . ALA A 1 231 ? 2.875 -23.625 1.519 1 98.94 231 ALA A N 1
ATOM 1751 C CA . ALA A 1 231 ? 2.59 -23.609 0.086 1 98.94 231 ALA A CA 1
ATOM 1752 C C . ALA A 1 231 ? 1.346 -22.781 -0.222 1 98.94 231 ALA A C 1
ATOM 1754 O O . ALA A 1 231 ? 0.411 -22.734 0.582 1 98.94 231 ALA A O 1
ATOM 1755 N N . MET A 1 232 ? 1.387 -22.125 -1.29 1 98.94 232 MET A N 1
ATOM 1756 C CA . MET A 1 232 ? 0.274 -21.328 -1.796 1 98.94 232 MET A CA 1
ATOM 1757 C C . MET A 1 232 ? 0.052 -21.578 -3.283 1 98.94 232 MET A C 1
ATOM 1759 O O . MET A 1 232 ? 0.994 -21.906 -4.012 1 98.94 232 MET A O 1
ATOM 1763 N N . GLY A 1 233 ? -1.146 -21.469 -3.768 1 98.69 233 GLY A N 1
ATOM 1764 C CA . GLY A 1 233 ? -1.448 -21.625 -5.18 1 98.69 233 GLY A CA 1
ATOM 1765 C C . GLY A 1 233 ? -2.729 -20.922 -5.598 1 98.69 233 GLY A C 1
ATOM 1766 O O . GLY A 1 233 ? -3.703 -20.906 -4.844 1 98.69 233 GLY A O 1
ATOM 1767 N N . SER A 1 234 ? -2.656 -20.359 -6.762 1 97.94 234 SER A N 1
ATOM 1768 C CA . SER A 1 234 ? -3.828 -19.734 -7.371 1 97.94 234 SER A CA 1
ATOM 1769 C C . SER A 1 234 ? -4.121 -20.328 -8.742 1 97.94 234 SER A C 1
ATOM 1771 O O . SER A 1 234 ? -3.268 -20.297 -9.633 1 97.94 234 SER A O 1
ATOM 1773 N N . SER A 1 235 ? -5.336 -20.922 -8.93 1 97.75 235 SER A N 1
ATOM 1774 C CA . SER A 1 235 ? -5.875 -21.281 -10.234 1 97.75 235 SER A CA 1
ATOM 1775 C C . SER A 1 235 ? -5.117 -22.453 -10.844 1 97.75 235 SER A C 1
ATOM 1777 O O . SER A 1 235 ? -4.473 -22.297 -11.891 1 97.75 235 SER A O 1
ATOM 1779 N N . GLY A 1 236 ? -5.266 -23.688 -10.227 1 96.81 236 GLY A N 1
ATOM 1780 C CA . GLY A 1 236 ? -4.75 -24.844 -10.945 1 96.81 236 GLY A CA 1
ATOM 1781 C C . GLY A 1 236 ? -3.994 -25.812 -10.062 1 96.81 236 GLY A C 1
ATOM 1782 O O . GLY A 1 236 ? -3.508 -25.422 -8.992 1 96.81 236 GLY A O 1
ATOM 1783 N N . SER A 1 237 ? -3.865 -27.047 -10.469 1 98.12 237 SER A N 1
ATOM 1784 C CA . SER A 1 237 ? -3.039 -28.109 -9.898 1 98.12 237 SER A CA 1
ATOM 1785 C C . SER A 1 237 ? -2.787 -29.219 -10.922 1 98.12 237 SER A C 1
ATOM 1787 O O . SER A 1 237 ? -3.377 -29.219 -12 1 98.12 237 SER A O 1
ATOM 1789 N N . VAL A 1 238 ? -1.943 -30.141 -10.609 1 97.69 238 VAL A N 1
ATOM 1790 C CA . VAL A 1 238 ? -1.645 -31.25 -11.508 1 97.69 238 VAL A CA 1
ATOM 1791 C C . VAL A 1 238 ? -2.674 -32.375 -11.312 1 97.69 238 VAL A C 1
ATOM 1793 O O . VAL A 1 238 ? -2.562 -33.438 -11.922 1 97.69 238 VAL A O 1
ATOM 1796 N N . MET A 1 239 ? -3.672 -32.094 -10.477 1 96.38 239 MET A N 1
ATOM 1797 C CA . MET A 1 239 ? -4.691 -33.094 -10.18 1 96.38 239 MET A CA 1
ATOM 1798 C C . MET A 1 239 ? -6.035 -32.719 -10.789 1 96.38 239 MET A C 1
ATOM 1800 O O . MET A 1 239 ? -7.016 -32.531 -10.062 1 96.38 239 MET A O 1
ATOM 1804 N N . GLY A 1 240 ? -6.117 -32.656 -12.109 1 93.62 240 GLY A N 1
ATOM 1805 C CA . GLY A 1 240 ? -7.332 -32.312 -12.828 1 93.62 240 GLY A CA 1
ATOM 1806 C C . GLY A 1 240 ? -8.156 -33.531 -13.227 1 93.62 240 GLY A C 1
ATOM 1807 O O . GLY A 1 240 ? -8.367 -34.438 -12.43 1 93.62 240 GLY A O 1
ATOM 1808 N N . PHE A 1 241 ? -8.656 -33.562 -14.469 1 93.06 241 PHE A N 1
ATOM 1809 C CA . PHE A 1 241 ? -9.602 -34.562 -14.953 1 93.06 241 PHE A CA 1
ATOM 1810 C C . PHE A 1 241 ? -8.867 -35.781 -15.453 1 93.06 241 PHE A C 1
ATOM 1812 O O . PHE A 1 241 ? -9.477 -36.844 -15.633 1 93.06 241 PHE A O 1
ATOM 1819 N N . LYS A 1 242 ? -7.562 -35.594 -15.711 1 91.62 242 LYS A N 1
ATOM 1820 C CA . LYS A 1 242 ? -6.785 -36.688 -16.281 1 91.62 242 LYS A CA 1
ATOM 1821 C C . LYS A 1 242 ? -5.586 -37.031 -15.406 1 91.62 242 LYS A C 1
ATOM 1823 O O . LYS A 1 242 ? -5.016 -36.125 -14.75 1 91.62 242 LYS A O 1
ATOM 1828 N N . LYS A 1 243 ? -5.262 -38.281 -15.469 1 95.19 243 LYS A N 1
ATOM 1829 C CA . LYS A 1 243 ? -4.023 -38.719 -14.812 1 95.19 243 LYS A CA 1
ATOM 1830 C C . LYS A 1 243 ? -2.803 -38.125 -15.508 1 95.19 243 LYS A C 1
ATOM 1832 O O . LYS A 1 243 ? -2.834 -37.875 -16.719 1 95.19 243 LYS A O 1
ATOM 1837 N N . VAL A 1 244 ? -1.833 -37.875 -14.719 1 97.56 244 VAL A N 1
ATOM 1838 C CA . VAL A 1 244 ? -0.54 -37.531 -15.281 1 97.56 244 VAL A CA 1
ATOM 1839 C C . VAL A 1 244 ? -0.035 -38.625 -16.188 1 97.56 244 VAL A C 1
ATOM 1841 O O . VAL A 1 244 ? -0.186 -39.812 -15.875 1 97.56 244 VAL A O 1
ATOM 1844 N N . ALA A 1 245 ? 0.58 -38.281 -17.312 1 98 245 ALA A N 1
ATOM 1845 C CA . ALA A 1 245 ? 1.071 -39.25 -18.281 1 98 245 ALA A CA 1
ATOM 1846 C C . ALA A 1 245 ? 2.096 -40.188 -17.641 1 98 245 ALA A C 1
ATOM 1848 O O . ALA A 1 245 ? 2.91 -39.781 -16.828 1 98 245 ALA A O 1
ATOM 1849 N N . THR A 1 246 ? 2.006 -41.5 -18.016 1 97.88 246 THR A N 1
ATOM 1850 C CA . THR A 1 246 ? 3.08 -42.406 -17.641 1 97.88 246 THR A CA 1
ATOM 1851 C C . THR A 1 246 ? 4.367 -42.062 -18.391 1 97.88 246 THR A C 1
ATOM 1853 O O . THR A 1 246 ? 4.344 -41.312 -19.359 1 97.88 246 THR A O 1
ATOM 1856 N N . GLN A 1 247 ? 5.477 -42.656 -17.906 1 97.62 247 GLN A N 1
ATOM 1857 C CA . GLN A 1 247 ? 6.746 -42.469 -18.594 1 97.62 247 GLN A CA 1
ATOM 1858 C C . GLN A 1 247 ? 6.664 -42.938 -20.047 1 97.62 247 GLN A C 1
ATOM 1860 O O . GLN A 1 247 ? 7.141 -42.25 -20.953 1 97.62 247 GLN A O 1
ATOM 1865 N N . LYS A 1 248 ? 6.031 -44.062 -20.266 1 97.75 248 LYS A N 1
ATOM 1866 C CA . LYS A 1 248 ? 5.898 -44.656 -21.594 1 97.75 248 LYS A CA 1
ATOM 1867 C C . LYS A 1 248 ? 5.105 -43.719 -22.531 1 97.75 248 LYS A C 1
ATOM 1869 O O . LYS A 1 248 ? 5.5 -43.5 -23.672 1 97.75 248 LYS A O 1
ATOM 1874 N N . GLU A 1 249 ? 3.982 -43.25 -22.031 1 97.75 249 GLU A N 1
ATOM 1875 C CA . GLU A 1 249 ? 3.148 -42.344 -22.812 1 97.75 249 GLU A CA 1
ATOM 1876 C C . GLU A 1 249 ? 3.91 -41.062 -23.188 1 97.75 249 GLU A C 1
ATOM 1878 O O . GLU A 1 249 ? 3.824 -40.594 -24.328 1 97.75 249 GLU A O 1
ATOM 1883 N N . ALA A 1 250 ? 4.621 -40.5 -22.219 1 97.88 250 ALA A N 1
ATOM 1884 C CA . ALA A 1 250 ? 5.379 -39.281 -22.453 1 97.88 250 ALA A CA 1
ATOM 1885 C C . ALA A 1 250 ? 6.496 -39.5 -23.469 1 97.88 250 ALA A C 1
ATOM 1887 O O . ALA A 1 250 ? 6.738 -38.656 -24.328 1 97.88 250 ALA A O 1
ATOM 1888 N N . GLU A 1 251 ? 7.152 -40.656 -23.406 1 96.5 251 GLU A N 1
ATOM 1889 C CA . GLU A 1 251 ? 8.211 -41 -24.344 1 96.5 251 GLU A CA 1
ATOM 1890 C C . GLU A 1 251 ? 7.668 -41.156 -25.766 1 96.5 251 GLU A C 1
ATOM 1892 O O . GLU A 1 251 ? 8.297 -40.719 -26.719 1 96.5 251 GLU A O 1
ATOM 1897 N N . GLU A 1 252 ? 6.523 -41.75 -25.859 1 96.12 252 GLU A N 1
ATOM 1898 C CA . GLU A 1 252 ? 5.898 -41.906 -27.172 1 96.12 252 GLU A CA 1
ATOM 1899 C C . GLU A 1 252 ? 5.59 -40.562 -27.797 1 96.12 252 GLU A C 1
ATOM 1901 O O . GLU A 1 252 ? 5.844 -40.344 -28.984 1 96.12 252 GLU A O 1
ATOM 1906 N N . LYS A 1 253 ? 5.055 -39.75 -26.984 1 95.31 253 LYS A N 1
ATOM 1907 C CA . LYS A 1 253 ? 4.781 -38.406 -27.484 1 95.31 253 LYS A CA 1
ATOM 1908 C C . LYS A 1 253 ? 6.07 -37.656 -27.844 1 95.31 253 LYS A C 1
ATOM 1910 O O . LYS A 1 253 ? 6.098 -36.875 -28.797 1 95.31 253 LYS A O 1
ATOM 1915 N N . GLY A 1 254 ? 7.121 -37.844 -27.062 1 94.5 254 GLY A N 1
ATOM 1916 C CA . GLY A 1 254 ? 8.422 -37.25 -27.375 1 94.5 254 GLY A CA 1
ATOM 1917 C C . GLY A 1 254 ? 8.992 -37.75 -28.688 1 94.5 254 GLY A C 1
ATOM 1918 O O . GLY A 1 254 ? 9.562 -36.969 -29.453 1 94.5 254 GLY A O 1
ATOM 1919 N N . VAL A 1 255 ? 8.828 -39 -28.938 1 93.38 255 VAL A N 1
ATOM 1920 C CA . VAL A 1 255 ? 9.297 -39.594 -30.188 1 93.38 255 VAL A CA 1
ATOM 1921 C C . VAL A 1 255 ? 8.531 -39 -31.359 1 93.38 255 VAL A C 1
ATOM 1923 O O . VAL A 1 255 ? 9.117 -38.656 -32.406 1 93.38 255 VAL A O 1
ATOM 1926 N N . GLN A 1 256 ? 7.23 -38.844 -31.172 1 92.25 256 GLN A N 1
ATOM 1927 C CA . GLN A 1 256 ? 6.406 -38.25 -32.219 1 92.25 256 GLN A CA 1
ATOM 1928 C C . GLN A 1 256 ? 6.848 -36.812 -32.5 1 92.25 256 GLN A C 1
ATOM 1930 O O . GLN A 1 256 ? 6.906 -36.375 -33.656 1 92.25 256 GLN A O 1
ATOM 1935 N N . LEU A 1 257 ? 7.09 -36.094 -31.438 1 92.88 257 LEU A N 1
ATOM 1936 C CA . LEU A 1 257 ? 7.535 -34.719 -31.578 1 92.88 257 LEU A CA 1
ATOM 1937 C C . LEU A 1 257 ? 8.883 -34.656 -32.281 1 92.88 257 LEU A C 1
ATOM 1939 O O . LEU A 1 257 ? 9.094 -33.812 -33.156 1 92.88 257 LEU A O 1
ATOM 1943 N N . ALA A 1 258 ? 9.828 -35.5 -31.906 1 91.75 258 ALA A N 1
ATOM 1944 C CA . ALA A 1 258 ? 11.133 -35.562 -32.562 1 91.75 258 ALA A CA 1
ATOM 1945 C C . ALA A 1 258 ? 10.992 -35.844 -34.031 1 91.75 258 ALA A C 1
ATOM 1947 O O . ALA A 1 258 ? 11.719 -35.281 -34.875 1 91.75 258 ALA A O 1
ATOM 1948 N N . GLN A 1 259 ? 10.086 -36.75 -34.312 1 89.69 259 GLN A N 1
ATOM 1949 C CA . GLN A 1 259 ? 9.828 -37.094 -35.719 1 89.69 259 GLN A CA 1
ATOM 1950 C C . GLN A 1 259 ? 9.289 -35.875 -36.469 1 89.69 259 GLN A C 1
ATOM 1952 O O . GLN A 1 259 ? 9.711 -35.625 -37.625 1 89.69 259 GLN A O 1
ATOM 1957 N N . LYS A 1 260 ? 8.375 -35.219 -35.875 1 89.62 260 LYS A N 1
ATOM 1958 C CA . LYS A 1 260 ? 7.828 -34.031 -36.5 1 89.62 260 LYS A CA 1
ATOM 1959 C C . LYS A 1 260 ? 8.922 -33 -36.781 1 89.62 260 LYS A C 1
ATOM 1961 O O . LYS A 1 260 ? 8.93 -32.344 -37.812 1 89.62 260 LYS A O 1
ATOM 1966 N N . ILE A 1 261 ? 9.75 -32.75 -35.812 1 90.12 261 ILE A N 1
ATOM 1967 C CA . ILE A 1 261 ? 10.852 -31.797 -35.938 1 90.12 261 ILE A CA 1
ATOM 1968 C C . ILE A 1 261 ? 11.758 -32.219 -37.094 1 90.12 261 ILE A C 1
ATOM 1970 O O . ILE A 1 261 ? 12.148 -31.406 -37.938 1 90.12 261 ILE A O 1
ATOM 1974 N N . ALA A 1 262 ? 12.07 -33.5 -37.156 1 86.69 262 ALA A N 1
ATOM 1975 C CA . ALA A 1 262 ? 12.906 -34.031 -38.219 1 86.69 262 ALA A CA 1
ATOM 1976 C C . ALA A 1 262 ? 12.266 -33.812 -39.594 1 86.69 262 ALA A C 1
ATOM 1978 O O . ALA A 1 262 ? 12.953 -33.5 -40.562 1 86.69 262 ALA A O 1
ATOM 1979 N N . GLU A 1 263 ? 11 -34.031 -39.625 1 87.62 263 GLU A N 1
ATOM 1980 C CA . GLU A 1 263 ? 10.266 -33.875 -40.875 1 87.62 263 GLU A CA 1
ATOM 1981 C C . GLU A 1 263 ? 10.281 -32.406 -41.312 1 87.62 263 GLU A C 1
ATOM 1983 O O . GLU A 1 263 ? 10.461 -32.125 -42.5 1 87.62 263 GLU A O 1
ATOM 1988 N N . LYS A 1 264 ? 10.094 -31.547 -40.406 1 87.62 264 LYS A N 1
ATOM 1989 C CA . LYS A 1 264 ? 10.125 -30.125 -40.75 1 87.62 264 LYS A CA 1
ATOM 1990 C C . LYS A 1 264 ? 11.516 -29.703 -41.219 1 87.62 264 LYS A C 1
ATOM 1992 O O . LYS A 1 264 ? 11.641 -28.891 -42.125 1 87.62 264 LYS A O 1
ATOM 1997 N N . MET A 1 265 ? 12.523 -30.156 -40.594 1 83.5 265 MET A N 1
ATOM 1998 C CA . MET A 1 265 ? 13.898 -29.875 -41 1 83.5 265 MET A CA 1
ATOM 1999 C C . MET A 1 265 ? 14.164 -30.391 -42.406 1 83.5 265 MET A C 1
ATOM 2001 O O . MET A 1 265 ? 14.844 -29.734 -43.188 1 83.5 265 MET A O 1
ATOM 2005 N N . GLY A 1 266 ? 13.695 -31.578 -42.625 1 81.19 266 GLY A N 1
ATOM 2006 C CA . GLY A 1 266 ? 13.844 -32.156 -43.938 1 81.19 266 GLY A CA 1
ATOM 2007 C C . GLY A 1 266 ? 13.188 -31.312 -45.031 1 81.19 266 GLY A C 1
ATOM 2008 O O . GLY A 1 266 ? 13.75 -31.156 -46.125 1 81.19 266 GLY A O 1
ATOM 2009 N N . LYS A 1 267 ? 12.062 -30.859 -44.781 1 81.75 267 LYS A N 1
ATOM 2010 C CA . LYS A 1 267 ? 11.352 -30.031 -45.75 1 81.75 267 LYS A CA 1
ATOM 2011 C C . LYS A 1 267 ? 12.125 -28.734 -46.031 1 81.75 267 LYS A C 1
ATOM 2013 O O . LYS A 1 267 ? 12.164 -28.266 -47.156 1 81.75 267 LYS A O 1
ATOM 2018 N N . GLU A 1 268 ? 12.656 -28.125 -45.031 1 75.69 268 GLU A N 1
ATOM 2019 C CA . GLU A 1 268 ? 13.414 -26.875 -45.219 1 75.69 268 GLU A CA 1
ATOM 2020 C C . GLU A 1 268 ? 14.703 -27.125 -46 1 75.69 268 GLU A C 1
ATOM 2022 O O . GLU A 1 268 ? 15.164 -26.25 -46.719 1 75.69 268 GLU A O 1
ATOM 2027 N N . THR A 1 269 ? 15.305 -28.312 -45.844 1 70.56 269 THR A N 1
ATOM 2028 C CA . THR A 1 269 ? 16.578 -28.594 -46.5 1 70.56 269 THR A CA 1
ATOM 2029 C C . THR A 1 269 ? 16.344 -29.391 -47.781 1 70.56 269 THR A C 1
ATOM 2031 O O . THR A 1 269 ? 17.297 -29.641 -48.531 1 70.56 269 THR A O 1
ATOM 2034 N N . GLY A 1 270 ? 15.172 -29.781 -48.062 1 68.56 270 GLY A N 1
ATOM 2035 C CA . GLY A 1 270 ? 14.852 -30.547 -49.25 1 68.56 270 GLY A CA 1
ATOM 2036 C C . GLY A 1 270 ? 15.211 -32 -49.156 1 68.56 270 GLY A C 1
ATOM 2037 O O . GLY A 1 270 ? 15.281 -32.719 -50.156 1 68.56 270 GLY A O 1
ATOM 2038 N N . LYS A 1 271 ? 15.656 -32.469 -48.125 1 61.5 271 LYS A N 1
ATOM 2039 C CA . LYS A 1 271 ? 16.062 -33.875 -47.938 1 61.5 271 LYS A CA 1
ATOM 2040 C C . LYS A 1 271 ? 14.914 -34.688 -47.344 1 61.5 271 LYS A C 1
ATOM 2042 O O . LYS A 1 271 ? 14.117 -34.188 -46.562 1 61.5 271 LYS A O 1
ATOM 2047 N N . LYS A 1 272 ? 14.664 -35.875 -48.062 1 58.47 272 LYS A N 1
ATOM 2048 C CA . LYS A 1 272 ? 13.656 -36.781 -47.531 1 58.47 272 LYS A CA 1
ATOM 2049 C C . LYS A 1 272 ? 14.07 -37.344 -46.188 1 58.47 272 LYS A C 1
ATOM 2051 O O . LYS A 1 272 ? 15.188 -37.844 -46.031 1 58.47 272 LYS A O 1
ATOM 2056 N N . VAL A 1 273 ? 13.414 -37.031 -44.969 1 60.47 273 VAL A N 1
ATOM 2057 C CA . VAL A 1 273 ? 13.703 -37.562 -43.625 1 60.47 273 VAL A CA 1
ATOM 2058 C C . VAL A 1 273 ? 13.062 -38.938 -43.438 1 60.47 273 VAL A C 1
ATOM 2060 O O . VAL A 1 273 ? 11.883 -39.125 -43.75 1 60.47 273 VAL A O 1
ATOM 2063 N N . LYS A 1 274 ? 13.953 -40.062 -43.375 1 57.56 274 LYS A N 1
ATOM 2064 C CA . LYS A 1 274 ? 13.469 -41.406 -43.188 1 57.56 274 LYS A CA 1
ATOM 2065 C C . LYS A 1 274 ? 12.57 -41.5 -41.938 1 57.56 274 LYS A C 1
ATOM 2067 O O . LYS A 1 274 ? 12.703 -40.719 -41.031 1 57.56 274 LYS A O 1
ATOM 2072 N N . LYS A 1 275 ? 11.719 -42.5 -41.969 1 57.62 275 LYS A N 1
ATOM 2073 C CA . LYS A 1 275 ? 10.844 -42.906 -40.875 1 57.62 275 LYS A CA 1
ATOM 2074 C C . LYS A 1 275 ? 11.656 -43.281 -39.625 1 57.62 275 LYS A C 1
ATOM 2076 O O . LYS A 1 275 ? 12.742 -43.844 -39.75 1 57.62 275 LYS A O 1
ATOM 2081 N N . ASN A 1 276 ? 11.414 -42.969 -38.375 1 55.34 276 ASN A N 1
ATOM 2082 C CA . ASN A 1 276 ? 11.945 -43.312 -37.062 1 55.34 276 ASN A CA 1
ATOM 2083 C C . ASN A 1 276 ? 13.172 -42.469 -36.719 1 55.34 276 ASN A C 1
ATOM 2085 O O . ASN A 1 276 ? 13.938 -42.844 -35.812 1 55.34 276 ASN A O 1
ATOM 2089 N N . VAL A 1 277 ? 13.484 -41.531 -37.562 1 49.03 277 VAL A N 1
ATOM 2090 C CA . VAL A 1 277 ? 14.633 -40.656 -37.312 1 49.03 277 VAL A CA 1
ATOM 2091 C C . VAL A 1 277 ? 14.469 -39.969 -35.969 1 49.03 277 VAL A C 1
ATOM 2093 O O . VAL A 1 277 ? 15.461 -39.656 -35.281 1 49.03 277 VAL A O 1
ATOM 2096 N N . GLY A 1 278 ? 13.352 -39.75 -35.531 1 51.38 278 GLY A N 1
ATOM 2097 C CA . GLY A 1 278 ? 13.086 -39.094 -34.25 1 51.38 278 GLY A CA 1
ATOM 2098 C C . GLY A 1 278 ? 13.695 -39.812 -33.062 1 51.38 278 GLY A C 1
ATOM 2099 O O . GLY A 1 278 ? 14.039 -39.188 -32.062 1 51.38 278 GLY A O 1
ATOM 2100 N N . MET A 1 279 ? 13.82 -41.219 -33.219 1 53.03 279 MET A N 1
ATOM 2101 C CA . MET A 1 279 ? 14.367 -42.031 -32.125 1 53.03 279 MET A CA 1
ATOM 2102 C C . MET A 1 279 ? 15.891 -41.969 -32.125 1 53.03 279 MET A C 1
ATOM 2104 O O . MET A 1 279 ? 16.516 -42.062 -31.078 1 53.03 279 MET A O 1
ATOM 2108 N N . LYS A 1 280 ? 16.562 -41.875 -33.25 1 57.72 280 LYS A N 1
ATOM 2109 C CA . LYS A 1 280 ? 18 -42.062 -33.344 1 57.72 280 LYS A CA 1
ATOM 2110 C C . LYS A 1 280 ? 18.75 -40.75 -33.312 1 57.72 280 LYS A C 1
ATOM 2112 O O . LYS A 1 280 ? 19.984 -40.719 -33.25 1 57.72 280 LYS A O 1
ATOM 2117 N N . ASN A 1 281 ? 17.984 -39.719 -32.906 1 74.69 281 ASN A N 1
ATOM 2118 C CA . ASN A 1 281 ? 18.562 -38.406 -33.312 1 74.69 281 ASN A CA 1
ATOM 2119 C C . ASN A 1 281 ? 18.672 -37.469 -32.094 1 74.69 281 ASN A C 1
ATOM 2121 O O . ASN A 1 281 ? 18.641 -36.25 -32.281 1 74.69 281 ASN A O 1
ATOM 2125 N N . LEU A 1 282 ? 18.859 -38.062 -30.953 1 84.12 282 LEU A N 1
ATOM 2126 C CA . LEU A 1 282 ? 18.938 -37.156 -29.797 1 84.12 282 LEU A CA 1
ATOM 2127 C C . LEU A 1 282 ? 20.109 -36.188 -29.953 1 84.12 282 LEU A C 1
ATOM 2129 O O . LEU A 1 282 ? 19.984 -35 -29.609 1 84.12 282 LEU A O 1
ATOM 2133 N N . ASN A 1 283 ? 21.156 -36.656 -30.453 1 85.69 283 ASN A N 1
ATOM 2134 C CA . ASN A 1 283 ? 22.328 -35.812 -30.641 1 85.69 283 ASN A CA 1
ATOM 2135 C C . ASN A 1 283 ? 22.047 -34.688 -31.625 1 85.69 283 ASN A C 1
ATOM 2137 O O . ASN A 1 283 ? 22.516 -33.562 -31.453 1 85.69 283 ASN A O 1
ATOM 2141 N N . ASP A 1 284 ? 21.328 -35.031 -32.656 1 85.44 284 ASP A N 1
ATOM 2142 C CA . ASP A 1 284 ? 20.953 -34.031 -33.625 1 85.44 284 ASP A CA 1
ATOM 2143 C C . ASP A 1 284 ? 20.047 -32.969 -33.031 1 85.44 284 ASP A C 1
ATOM 2145 O O . ASP A 1 284 ? 20.188 -31.766 -33.312 1 85.44 284 ASP A O 1
ATOM 2149 N N . LEU A 1 285 ? 19.141 -33.438 -32.219 1 89.94 285 LEU A N 1
ATOM 2150 C CA . LEU A 1 285 ? 18.234 -32.5 -31.547 1 89.94 285 LEU A CA 1
ATOM 2151 C C . LEU A 1 285 ? 19 -31.609 -30.578 1 89.94 285 LEU A C 1
ATOM 2153 O O . LEU A 1 285 ? 18.719 -30.406 -30.484 1 89.94 285 LEU A O 1
ATOM 2157 N N . ARG A 1 286 ? 19.922 -32.125 -29.812 1 92.25 286 ARG A N 1
ATOM 2158 C CA . ARG A 1 286 ? 20.734 -31.359 -28.859 1 92.25 286 ARG A CA 1
ATOM 2159 C C . ARG A 1 286 ? 21.594 -30.344 -29.594 1 92.25 286 ARG A C 1
ATOM 2161 O O . ARG A 1 286 ? 21.906 -29.281 -29.031 1 92.25 286 ARG A O 1
ATOM 2168 N N . ALA A 1 287 ? 21.953 -30.625 -30.797 1 89.88 287 ALA A N 1
ATOM 2169 C CA . ALA A 1 287 ? 22.859 -29.766 -31.562 1 89.88 287 ALA A CA 1
ATOM 2170 C C . ALA A 1 287 ? 22.109 -28.578 -32.188 1 89.88 287 ALA A C 1
ATOM 2172 O O . ALA A 1 287 ? 22.734 -27.594 -32.594 1 89.88 287 ALA A O 1
ATOM 2173 N N . LEU A 1 288 ? 20.797 -28.703 -32.281 1 91.56 288 LEU A N 1
ATOM 2174 C CA . LEU A 1 288 ? 20.031 -27.609 -32.875 1 91.56 288 LEU A CA 1
ATOM 2175 C C . LEU A 1 288 ? 20.141 -26.359 -32 1 91.56 288 LEU A C 1
ATOM 2177 O O . LEU A 1 288 ? 20.078 -26.422 -30.781 1 91.56 288 LEU A O 1
ATOM 2181 N N . PRO A 1 289 ? 20.344 -25.203 -32.719 1 93.44 289 PRO A N 1
ATOM 2182 C CA . PRO A 1 289 ? 20.234 -23.969 -31.938 1 93.44 289 PRO A CA 1
ATOM 2183 C C . PRO A 1 289 ? 18.875 -23.828 -31.234 1 93.44 289 PRO A C 1
ATOM 2185 O O . PRO A 1 289 ? 17.844 -24.219 -31.781 1 93.44 289 PRO A O 1
ATOM 2188 N N . ALA A 1 290 ? 18.891 -23.281 -30.047 1 95.44 290 ALA A N 1
ATOM 2189 C CA . ALA A 1 290 ? 17.719 -23.219 -29.188 1 95.44 290 ALA A CA 1
ATOM 2190 C C . ALA A 1 290 ? 16.531 -22.594 -29.922 1 95.44 290 ALA A C 1
ATOM 2192 O O . ALA A 1 290 ? 15.406 -23.094 -29.844 1 95.44 290 ALA A O 1
ATOM 2193 N N . GLU A 1 291 ? 16.75 -21.469 -30.594 1 94.38 291 GLU A N 1
ATOM 2194 C CA . GLU A 1 291 ? 15.672 -20.766 -31.312 1 94.38 291 GLU A CA 1
ATOM 2195 C C . GLU A 1 291 ? 15.062 -21.641 -32.406 1 94.38 291 GLU A C 1
ATOM 2197 O O . GLU A 1 291 ? 13.852 -21.641 -32.594 1 94.38 291 GLU A O 1
ATOM 2202 N N . GLU A 1 292 ? 15.906 -22.281 -33.094 1 91.75 292 GLU A N 1
ATOM 2203 C CA . GLU A 1 292 ? 15.445 -23.172 -34.156 1 91.75 292 GLU A CA 1
ATOM 2204 C C . GLU A 1 292 ? 14.648 -24.344 -33.594 1 91.75 292 GLU A C 1
ATOM 2206 O O . GLU A 1 292 ? 13.594 -24.688 -34.125 1 91.75 292 GLU A O 1
ATOM 2211 N N . LEU A 1 293 ? 15.188 -24.984 -32.562 1 93.06 293 LEU A N 1
ATOM 2212 C CA . LEU A 1 293 ? 14.484 -26.094 -31.906 1 93.06 293 LEU A CA 1
ATOM 2213 C C . LEU A 1 293 ? 13.094 -25.656 -31.453 1 93.06 293 LEU A C 1
ATOM 2215 O O . LEU A 1 293 ? 12.117 -26.375 -31.656 1 93.06 293 LEU A O 1
ATOM 2219 N N . MET A 1 294 ? 13.016 -24.531 -30.812 1 93.31 294 MET A N 1
ATOM 2220 C CA . MET A 1 294 ? 11.758 -24 -30.312 1 93.31 294 MET A CA 1
ATOM 2221 C C . MET A 1 294 ? 10.758 -23.797 -31.453 1 93.31 294 MET A C 1
ATOM 2223 O O . MET A 1 294 ? 9.594 -24.188 -31.344 1 93.31 294 MET A O 1
ATOM 2227 N N . LYS A 1 295 ? 11.211 -23.234 -32.562 1 90.12 295 LYS A N 1
ATOM 2228 C CA . LYS A 1 295 ? 10.359 -22.969 -33.719 1 90.12 295 LYS A CA 1
ATOM 2229 C C . LYS A 1 295 ? 9.859 -24.266 -34.344 1 90.12 295 LYS A C 1
ATOM 2231 O O . LYS A 1 295 ? 8.688 -24.375 -34.688 1 90.12 295 LYS A O 1
ATOM 2236 N N . LEU A 1 296 ? 10.727 -25.188 -34.469 1 89.5 296 LEU A N 1
ATOM 2237 C CA . LEU A 1 296 ? 10.383 -26.469 -35.094 1 89.5 296 LEU A CA 1
ATOM 2238 C C . LEU A 1 296 ? 9.43 -27.25 -34.188 1 89.5 296 LEU A C 1
ATOM 2240 O O . LEU A 1 296 ? 8.539 -27.938 -34.688 1 89.5 296 LEU A O 1
ATOM 2244 N N . ALA A 1 297 ? 9.727 -27.266 -32.906 1 90.06 297 ALA A N 1
ATOM 2245 C CA . ALA A 1 297 ? 8.867 -27.969 -31.969 1 90.06 297 ALA A CA 1
ATOM 2246 C C . ALA A 1 297 ? 7.465 -27.375 -31.953 1 90.06 297 ALA A C 1
ATOM 2248 O O . ALA A 1 297 ? 6.469 -28.109 -31.953 1 90.06 297 ALA A O 1
ATOM 2249 N N . GLY A 1 298 ? 7.379 -26 -31.938 1 86.62 298 GLY A N 1
ATOM 2250 C CA . GLY A 1 298 ? 6.109 -25.297 -32 1 86.62 298 GLY A CA 1
ATOM 2251 C C . GLY A 1 298 ? 5.148 -25.703 -30.891 1 86.62 298 GLY A C 1
ATOM 2252 O O . GLY A 1 298 ? 3.969 -25.953 -31.141 1 86.62 298 GLY A O 1
ATOM 2253 N N . VAL A 1 299 ? 5.617 -25.906 -29.766 1 77.94 299 VAL A N 1
ATOM 2254 C CA . VAL A 1 299 ? 4.793 -26.297 -28.641 1 77.94 299 VAL A CA 1
ATOM 2255 C C . VAL A 1 299 ? 3.834 -25.156 -28.281 1 77.94 299 VAL A C 1
ATOM 2257 O O . VAL A 1 299 ? 4.266 -24.062 -27.906 1 77.94 299 VAL A O 1
ATOM 2260 N N . ARG A 1 300 ? 2.527 -25.469 -28.344 1 76 300 ARG A N 1
ATOM 2261 C CA . ARG A 1 300 ? 1.521 -24.422 -28.125 1 76 300 ARG A CA 1
ATOM 2262 C C . ARG A 1 300 ? 0.519 -24.859 -27.062 1 76 300 ARG A C 1
ATOM 2264 O O . ARG A 1 300 ? -0.467 -24.156 -26.812 1 76 300 ARG A O 1
ATOM 2271 N N . ALA A 1 301 ? 0.711 -26.016 -26.547 1 80.44 301 ALA A N 1
ATOM 2272 C CA . ALA A 1 301 ? -0.12 -26.516 -25.453 1 80.44 301 ALA A CA 1
ATOM 2273 C C . ALA A 1 301 ? 0.736 -26.969 -24.266 1 80.44 301 ALA A C 1
ATOM 2275 O O . ALA A 1 301 ? 1.958 -27.078 -24.391 1 80.44 301 ALA A O 1
ATOM 2276 N N . VAL A 1 302 ? -0.021 -27.125 -23.172 1 83.75 302 VAL A N 1
ATOM 2277 C CA . VAL A 1 302 ? 0.678 -27.578 -21.969 1 83.75 302 VAL A CA 1
ATOM 2278 C C . VAL A 1 302 ? 1.509 -28.812 -22.297 1 83.75 302 VAL A C 1
ATOM 2280 O O . VAL A 1 302 ? 0.986 -29.797 -22.812 1 83.75 302 VAL A O 1
ATOM 2283 N N . PRO A 1 303 ? 2.83 -28.672 -21.953 1 88.5 303 PRO A N 1
ATOM 2284 C CA . PRO A 1 303 ? 3.697 -29.812 -22.234 1 88.5 303 PRO A CA 1
ATOM 2285 C C . PRO A 1 303 ? 3.371 -31.047 -21.375 1 88.5 303 PRO A C 1
ATOM 2287 O O . PRO A 1 303 ? 2.697 -30.922 -20.359 1 88.5 303 PRO A O 1
ATOM 2290 N N . VAL A 1 304 ? 3.846 -32.125 -21.781 1 92.38 304 VAL A N 1
ATOM 2291 C CA . VAL A 1 304 ? 3.508 -33.406 -21.141 1 92.38 304 VAL A CA 1
ATOM 2292 C C . VAL A 1 304 ? 4.48 -33.688 -20 1 92.38 304 VAL A C 1
ATOM 2294 O O . VAL A 1 304 ? 5.539 -34.281 -20.219 1 92.38 304 VAL A O 1
ATOM 2297 N N . TYR A 1 305 ? 4.168 -33.281 -18.844 1 97.06 305 TYR A N 1
ATOM 2298 C CA . TYR A 1 305 ? 4.859 -33.781 -17.672 1 97.06 305 TYR A CA 1
ATOM 2299 C C . TYR A 1 305 ? 4.387 -35.219 -17.328 1 97.06 305 TYR A C 1
ATOM 2301 O O . TYR A 1 305 ? 3.34 -35.656 -17.812 1 97.06 305 TYR A O 1
ATOM 2309 N N . ASN A 1 306 ? 5.227 -35.969 -16.562 1 98.44 306 ASN A N 1
ATOM 2310 C CA . ASN A 1 306 ? 4.926 -37.375 -16.5 1 98.44 306 ASN A CA 1
ATOM 2311 C C . ASN A 1 306 ? 5.465 -38 -15.219 1 98.44 306 ASN A C 1
ATOM 2313 O O . ASN A 1 306 ? 6.156 -37.344 -14.445 1 98.44 306 ASN A O 1
ATOM 2317 N N . ILE A 1 307 ? 5.012 -39.219 -15.008 1 98.44 307 ILE A N 1
ATOM 2318 C CA . ILE A 1 307 ? 5.559 -40.062 -13.938 1 98.44 307 ILE A CA 1
ATOM 2319 C C . ILE A 1 307 ? 6.926 -40.594 -14.352 1 98.44 307 ILE A C 1
ATOM 2321 O O . ILE A 1 307 ? 7.031 -41.75 -14.82 1 98.44 307 ILE A O 1
ATOM 2325 N N . ASP A 1 308 ? 7.984 -39.875 -14.109 1 98.19 308 ASP A N 1
ATOM 2326 C CA . ASP A 1 308 ? 9.312 -40.188 -14.633 1 98.19 308 ASP A CA 1
ATOM 2327 C C . ASP A 1 308 ? 10.07 -41.125 -13.68 1 98.19 308 ASP A C 1
ATOM 2329 O O . ASP A 1 308 ? 11.203 -41.5 -13.961 1 98.19 308 ASP A O 1
ATOM 2333 N N . GLY A 1 309 ? 9.469 -41.375 -12.5 1 97.75 309 GLY A N 1
ATOM 2334 C CA . GLY A 1 309 ? 10.078 -42.25 -11.539 1 97.75 309 GLY A CA 1
ATOM 2335 C C . GLY A 1 309 ? 11.086 -41.594 -10.633 1 97.75 309 GLY A C 1
ATOM 2336 O O . GLY A 1 309 ? 11.695 -42.219 -9.781 1 97.75 309 GLY A O 1
ATOM 2337 N N . TYR A 1 310 ? 11.266 -40.281 -10.758 1 98.12 310 TYR A N 1
ATOM 2338 C CA . TYR A 1 310 ? 12.242 -39.531 -9.977 1 98.12 310 TYR A CA 1
ATOM 2339 C C . TYR A 1 310 ? 11.609 -38.312 -9.359 1 98.12 310 TYR A C 1
ATOM 2341 O O . TYR A 1 310 ? 11.289 -38.281 -8.164 1 98.12 310 TYR A O 1
ATOM 2349 N N . PHE A 1 311 ? 11.219 -37.375 -10.148 1 98.38 311 PHE A N 1
ATOM 2350 C CA . PHE A 1 311 ? 10.484 -36.25 -9.625 1 98.38 311 PHE A CA 1
ATOM 2351 C C . PHE A 1 311 ? 9.086 -36.656 -9.172 1 98.38 311 PHE A C 1
ATOM 2353 O O . PHE A 1 311 ? 8.648 -36.25 -8.094 1 98.38 311 PHE A O 1
ATOM 2360 N N . MET A 1 312 ? 8.375 -37.281 -10.078 1 98.25 312 MET A N 1
ATOM 2361 C CA . MET A 1 312 ? 7.094 -37.906 -9.75 1 98.25 312 MET A CA 1
ATOM 2362 C C . MET A 1 312 ? 7.211 -39.438 -9.742 1 98.25 312 MET A C 1
ATOM 2364 O O . MET A 1 312 ? 7.398 -40.031 -10.789 1 98.25 312 MET A O 1
ATOM 2368 N N . LYS A 1 313 ? 7.023 -40.031 -8.672 1 97.06 313 LYS A N 1
ATOM 2369 C CA . LYS A 1 313 ? 7.18 -41.469 -8.562 1 97.06 313 LYS A CA 1
ATOM 2370 C C . LYS A 1 313 ? 5.852 -42.188 -8.805 1 97.06 313 LYS A C 1
ATOM 2372 O O . LYS A 1 313 ? 5.832 -43.344 -9.219 1 97.06 313 LYS A O 1
ATOM 2377 N N . GLU A 1 314 ? 4.812 -41.594 -8.484 1 96.75 314 GLU A N 1
ATOM 2378 C CA . GLU A 1 314 ? 3.461 -42.094 -8.695 1 96.75 314 GLU A CA 1
ATOM 2379 C C . GLU A 1 314 ? 2.484 -40.969 -8.992 1 96.75 314 GLU A C 1
ATOM 2381 O O . GLU A 1 314 ? 2.873 -39.781 -9.016 1 96.75 314 GLU A O 1
ATOM 2386 N N . GLN A 1 315 ? 1.259 -41.312 -9.281 1 97.69 315 GLN A N 1
ATOM 2387 C CA . GLN A 1 315 ? 0.237 -40.312 -9.547 1 97.69 315 GLN A CA 1
ATOM 2388 C C . GLN A 1 315 ? 0.073 -39.375 -8.359 1 97.69 315 GLN A C 1
ATOM 2390 O O . GLN A 1 315 ? -0.071 -39.812 -7.219 1 97.69 315 GLN A O 1
ATOM 2395 N N . PRO A 1 316 ? 0.084 -38.031 -8.602 1 98.25 316 PRO A N 1
ATOM 2396 C CA . PRO A 1 316 ? -0.078 -37.094 -7.5 1 98.25 316 PRO A CA 1
ATOM 2397 C C . PRO A 1 316 ? -1.331 -37.344 -6.668 1 98.25 316 PRO A C 1
ATOM 2399 O O . PRO A 1 316 ? -1.302 -37.219 -5.441 1 98.25 316 PRO A O 1
ATOM 2402 N N . VAL A 1 317 ? -2.436 -37.719 -7.34 1 97.5 317 VAL A N 1
ATOM 2403 C CA . VAL A 1 317 ? -3.676 -38 -6.625 1 97.5 317 VAL A CA 1
ATOM 2404 C C . VAL A 1 317 ? -3.443 -39.125 -5.621 1 97.5 317 VAL A C 1
ATOM 2406 O O . VAL A 1 317 ? -3.99 -39.094 -4.516 1 97.5 317 VAL A O 1
ATOM 2409 N N . GLU A 1 318 ? -2.613 -40.094 -5.984 1 97.5 318 GLU A N 1
ATOM 2410 C CA . GLU A 1 318 ? -2.314 -41.219 -5.086 1 97.5 318 GLU A CA 1
ATOM 2411 C C . GLU A 1 318 ? -1.416 -40.781 -3.936 1 97.5 318 GLU A C 1
ATOM 2413 O O . GLU A 1 318 ? -1.603 -41.188 -2.795 1 97.5 318 GLU A O 1
ATOM 2418 N N . VAL A 1 319 ? -0.44 -39.969 -4.234 1 98.31 319 VAL A N 1
ATOM 2419 C CA . VAL A 1 319 ? 0.463 -39.438 -3.217 1 98.31 319 VAL A CA 1
ATOM 2420 C C . VAL A 1 319 ? -0.339 -38.719 -2.141 1 98.31 319 VAL A C 1
ATOM 2422 O O . VAL A 1 319 ? -0.142 -38.938 -0.945 1 98.31 319 VAL A O 1
ATOM 2425 N N . PHE A 1 320 ? -1.266 -37.875 -2.535 1 98.19 320 PHE A N 1
ATOM 2426 C CA . PHE A 1 320 ? -2.084 -37.094 -1.597 1 98.19 320 PHE A CA 1
ATOM 2427 C C . PHE A 1 320 ? -3.059 -38.031 -0.864 1 98.19 320 PHE A C 1
ATOM 2429 O O . PHE A 1 320 ? -3.307 -37.844 0.33 1 98.19 320 PHE A O 1
ATOM 2436 N N . ALA A 1 321 ? -3.631 -39 -1.568 1 97.19 321 ALA A N 1
ATOM 2437 C CA . ALA A 1 321 ? -4.574 -39.906 -0.943 1 97.19 321 ALA A CA 1
ATOM 2438 C C . ALA A 1 321 ? -3.912 -40.688 0.191 1 97.19 321 ALA A C 1
ATOM 2440 O O . ALA A 1 321 ? -4.551 -41 1.205 1 97.19 321 ALA A O 1
ATOM 2441 N N . LYS A 1 322 ? -2.607 -40.938 -0.025 1 97.69 322 LYS A N 1
ATOM 2442 C CA . LYS A 1 322 ? -1.854 -41.719 0.963 1 97.69 322 LYS A CA 1
ATOM 2443 C C . LYS A 1 322 ? -1.303 -40.812 2.059 1 97.69 322 LYS A C 1
ATOM 2445 O O . LYS A 1 322 ? -0.767 -41.281 3.061 1 97.69 322 LYS A O 1
ATOM 2450 N N . GLY A 1 323 ? -1.412 -39.562 1.904 1 97.94 323 GLY A N 1
ATOM 2451 C CA . GLY A 1 323 ? -0.835 -38.594 2.852 1 97.94 323 GLY A CA 1
ATOM 2452 C C . GLY A 1 323 ? 0.677 -38.531 2.771 1 97.94 323 GLY A C 1
ATOM 2453 O O . GLY A 1 323 ? 1.35 -38.344 3.787 1 97.94 323 GLY A O 1
ATOM 2454 N N . GLU A 1 324 ? 1.21 -38.75 1.605 1 98.12 324 GLU A N 1
ATOM 2455 C CA . GLU A 1 324 ? 2.66 -38.781 1.455 1 98.12 324 GLU A CA 1
ATOM 2456 C C . GLU A 1 324 ? 3.201 -37.469 0.874 1 98.12 324 GLU A C 1
ATOM 2458 O O . GLU A 1 324 ? 4.414 -37.312 0.717 1 98.12 324 GLU A O 1
ATOM 2463 N N . GLN A 1 325 ? 2.342 -36.5 0.55 1 98.44 325 GLN A N 1
ATOM 2464 C CA . GLN A 1 325 ? 2.783 -35.188 0.076 1 98.44 325 GLN A CA 1
ATOM 2465 C C . GLN A 1 325 ? 3.486 -34.406 1.184 1 98.44 325 GLN A C 1
ATOM 2467 O O . GLN A 1 325 ? 3.424 -34.812 2.354 1 98.44 325 GLN A O 1
ATOM 2472 N N . THR A 1 326 ? 4.297 -33.406 0.827 1 98.38 326 THR A N 1
ATOM 2473 C CA . THR A 1 326 ? 4.805 -32.469 1.823 1 98.38 326 THR A CA 1
ATOM 2474 C C . THR A 1 326 ? 3.66 -31.844 2.619 1 98.38 326 THR A C 1
ATOM 2476 O O . THR A 1 326 ? 2.797 -31.172 2.053 1 98.38 326 THR A O 1
ATOM 2479 N N . LYS A 1 327 ? 3.605 -32.094 3.922 1 98.38 327 LYS A N 1
ATOM 2480 C CA . LYS A 1 327 ? 2.494 -31.703 4.785 1 98.38 327 LYS A CA 1
ATOM 2481 C C . LYS A 1 327 ? 2.75 -30.344 5.441 1 98.38 327 LYS A C 1
ATOM 2483 O O . LYS A 1 327 ? 3.289 -30.281 6.551 1 98.38 327 LYS A O 1
ATOM 2488 N N . VAL A 1 328 ? 2.309 -29.297 4.793 1 98.75 328 VAL A N 1
ATOM 2489 C CA . VAL A 1 328 ? 2.514 -27.938 5.254 1 98.75 328 VAL A CA 1
ATOM 2490 C C . VAL A 1 328 ? 1.208 -27.141 5.141 1 98.75 328 VAL A C 1
ATOM 2492 O O . VAL A 1 328 ? 0.292 -27.562 4.426 1 98.75 328 VAL A O 1
ATOM 2495 N N . PRO A 1 329 ? 1.054 -26 5.918 1 98.88 329 PRO A N 1
ATOM 2496 C CA . PRO A 1 329 ? -0.108 -25.141 5.691 1 98.88 329 PRO A CA 1
ATOM 2497 C C . PRO A 1 329 ? -0.26 -24.734 4.227 1 98.88 329 PRO A C 1
ATOM 2499 O O . PRO A 1 329 ? 0.737 -24.484 3.545 1 98.88 329 PRO A O 1
ATOM 2502 N N . LEU A 1 330 ? -1.518 -24.734 3.775 1 98.94 330 LEU A N 1
ATOM 2503 C CA . LEU A 1 330 ? -1.802 -24.484 2.367 1 98.94 330 LEU A CA 1
ATOM 2504 C C . LEU A 1 330 ? -2.824 -23.359 2.207 1 98.94 330 LEU A C 1
ATOM 2506 O O . LEU A 1 330 ? -3.877 -23.375 2.852 1 98.94 330 LEU A O 1
ATOM 2510 N N . LEU A 1 331 ? -2.502 -22.312 1.498 1 98.94 331 LEU A N 1
ATOM 2511 C CA . LEU A 1 331 ? -3.418 -21.266 1.079 1 98.94 331 LEU A CA 1
ATOM 2512 C C . LEU A 1 331 ? -3.678 -21.328 -0.422 1 98.94 331 LEU A C 1
ATOM 2514 O O . LEU A 1 331 ? -2.758 -21.172 -1.225 1 98.94 331 LEU A O 1
ATOM 2518 N N . ILE A 1 332 ? -4.934 -21.594 -0.845 1 98.5 332 ILE A N 1
ATOM 2519 C CA . ILE A 1 332 ? -5.191 -21.859 -2.258 1 98.5 332 ILE A CA 1
ATOM 2520 C C . ILE A 1 332 ? -6.477 -21.141 -2.684 1 98.5 332 ILE A C 1
ATOM 2522 O O . ILE A 1 332 ? -7.367 -20.922 -1.861 1 98.5 332 ILE A O 1
ATOM 2526 N N . GLY A 1 333 ? -6.543 -20.719 -3.895 1 98.06 333 GLY A N 1
ATOM 2527 C CA . GLY A 1 333 ? -7.762 -20.125 -4.422 1 98.06 333 GLY A CA 1
ATOM 2528 C C . GLY A 1 333 ? -7.715 -19.906 -5.922 1 98.06 333 GLY A C 1
ATOM 2529 O O . GLY A 1 333 ? -6.965 -20.578 -6.629 1 98.06 333 GLY A O 1
ATOM 2530 N N . GLY A 1 334 ? -8.602 -19.188 -6.383 1 97.75 334 GLY A N 1
ATOM 2531 C CA . GLY A 1 334 ? -8.742 -18.812 -7.781 1 97.75 334 GLY A CA 1
ATOM 2532 C C . GLY A 1 334 ? -9.703 -17.656 -8.008 1 97.75 334 GLY A C 1
ATOM 2533 O O . GLY A 1 334 ? -10.086 -16.969 -7.055 1 97.75 334 GLY A O 1
ATOM 2534 N N . ASN A 1 335 ? -9.969 -17.422 -9.273 1 98.25 335 ASN A N 1
ATOM 2535 C CA . ASN A 1 335 ? -10.82 -16.312 -9.695 1 98.25 335 ASN A CA 1
ATOM 2536 C C . ASN A 1 335 ? -12.234 -16.781 -10.023 1 98.25 335 ASN A C 1
ATOM 2538 O O . ASN A 1 335 ? -12.422 -17.906 -10.508 1 98.25 335 ASN A O 1
ATOM 2542 N N . ASN A 1 336 ? -13.234 -15.93 -9.844 1 97.69 336 ASN A N 1
ATOM 2543 C CA . ASN A 1 336 ? -14.625 -16.359 -9.992 1 97.69 336 ASN A CA 1
ATOM 2544 C C . ASN A 1 336 ? -15.047 -16.375 -11.461 1 97.69 336 ASN A C 1
ATOM 2546 O O . ASN A 1 336 ? -16.172 -16.766 -11.781 1 97.69 336 ASN A O 1
ATOM 255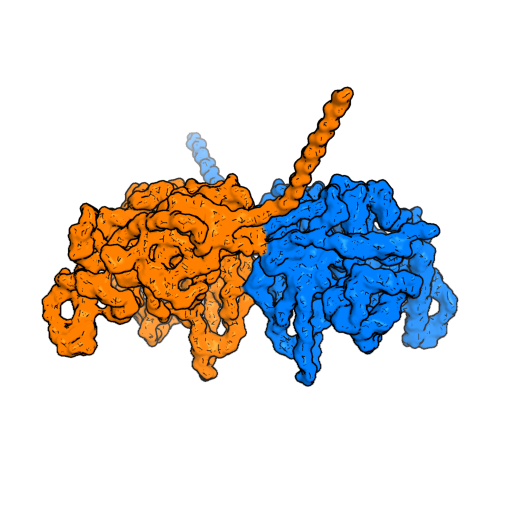0 N N . GLN A 1 337 ? -14.18 -15.977 -12.328 1 97.31 337 GLN A N 1
ATOM 2551 C CA . GLN A 1 337 ? -14.359 -16.078 -13.773 1 97.31 337 GLN A CA 1
ATOM 2552 C C . GLN A 1 337 ? -13.07 -16.531 -14.461 1 97.31 337 GLN A C 1
ATOM 2554 O O . GLN A 1 337 ? -12.562 -15.852 -15.352 1 97.31 337 GLN A O 1
ATOM 2559 N N . GLU A 1 338 ? -12.648 -17.719 -14.125 1 97.31 338 GLU A N 1
ATOM 2560 C CA . GLU A 1 338 ? -11.414 -18.281 -14.68 1 97.31 338 GLU A CA 1
ATOM 2561 C C . GLU A 1 338 ? -11.523 -18.453 -16.188 1 97.31 338 GLU A C 1
ATOM 2563 O O . GLU A 1 338 ? -10.516 -18.375 -16.906 1 97.31 338 GLU A O 1
ATOM 2568 N N . MET A 1 339 ? -12.703 -18.734 -16.609 1 96.31 339 MET A N 1
ATOM 2569 C CA . MET A 1 339 ? -12.984 -18.953 -18.016 1 96.31 339 MET A CA 1
ATOM 2570 C C . MET A 1 339 ? -14.43 -18.609 -18.344 1 96.31 339 MET A C 1
ATOM 2572 O O . MET A 1 339 ? -15.273 -18.547 -17.453 1 96.31 339 MET A O 1
ATOM 2576 N N . THR A 1 340 ? -14.711 -18.344 -19.609 1 94.94 340 THR A N 1
ATOM 2577 C CA . THR A 1 340 ? -16.078 -18.047 -20.047 1 94.94 340 THR A CA 1
ATOM 2578 C C . THR A 1 340 ? -16.656 -19.203 -20.844 1 94.94 340 THR A C 1
ATOM 2580 O O . THR A 1 340 ? -15.906 -20 -21.422 1 94.94 340 THR A O 1
ATOM 2583 N N . PRO A 1 341 ? -18 -19.281 -20.906 1 96.12 341 PRO A N 1
ATOM 2584 C CA . PRO A 1 341 ? -18.625 -20.359 -21.656 1 96.12 341 PRO A CA 1
ATOM 2585 C C . PRO A 1 341 ? -18.281 -20.328 -23.141 1 96.12 341 PRO A C 1
ATOM 2587 O O . PRO A 1 341 ? -18.406 -21.344 -23.844 1 96.12 341 PRO A O 1
ATOM 2590 N N . LEU A 1 342 ? -17.828 -19.203 -23.609 1 93.12 342 LEU A N 1
ATOM 2591 C CA . LEU A 1 342 ? -17.453 -19.094 -25 1 93.12 342 LEU A CA 1
ATOM 2592 C C . LEU A 1 342 ? -16.344 -20.078 -25.359 1 93.12 342 LEU A C 1
ATOM 2594 O O . LEU A 1 342 ? -16.297 -20.578 -26.484 1 93.12 342 LEU A O 1
ATOM 2598 N N . ALA A 1 343 ? -15.469 -20.328 -24.422 1 93.56 343 ALA A N 1
ATOM 2599 C CA . ALA A 1 343 ? -14.383 -21.281 -24.641 1 93.56 343 ALA A CA 1
ATOM 2600 C C . ALA A 1 343 ? -14.93 -22.703 -24.844 1 93.56 343 ALA A C 1
ATOM 2602 O O . ALA A 1 343 ? -14.344 -23.484 -25.594 1 93.56 343 ALA A O 1
ATOM 2603 N N . VAL A 1 344 ? -16.062 -23.031 -24.234 1 95.75 344 VAL A N 1
ATOM 2604 C CA . VAL A 1 344 ? -16.672 -24.344 -24.312 1 95.75 344 VAL A CA 1
ATOM 2605 C C . VAL A 1 344 ? -17.531 -24.438 -25.578 1 95.75 344 VAL A C 1
ATOM 2607 O O . VAL A 1 344 ? -17.625 -25.5 -26.203 1 95.75 344 VAL A O 1
ATOM 2610 N N . LEU A 1 345 ? -18.062 -23.328 -25.922 1 95.62 345 LEU A N 1
ATOM 2611 C CA . LEU A 1 345 ? -18.984 -23.266 -27.047 1 95.62 345 LEU A CA 1
ATOM 2612 C C . LEU A 1 345 ? -18.234 -23.328 -28.375 1 95.62 345 LEU A C 1
ATOM 2614 O O . LEU A 1 345 ? -18.797 -23.719 -29.391 1 95.62 345 LEU A O 1
ATOM 2618 N N . MET A 1 346 ? -17 -22.891 -28.344 1 93.62 346 MET A N 1
ATOM 2619 C CA . MET A 1 346 ? -16.125 -22.953 -29.5 1 93.62 346 MET A CA 1
ATOM 2620 C C . MET A 1 346 ? -16.781 -22.312 -30.719 1 93.62 346 MET A C 1
ATOM 2622 O O . MET A 1 346 ? -16.859 -22.938 -31.781 1 93.62 346 MET A O 1
ATOM 2626 N N . GLY A 1 347 ? -17.375 -21.172 -30.5 1 91.88 347 GLY A N 1
ATOM 2627 C CA . GLY A 1 347 ? -17.922 -20.391 -31.594 1 91.88 347 GLY A CA 1
ATOM 2628 C C . GLY A 1 347 ? -19.391 -20.656 -31.844 1 91.88 347 GLY A C 1
ATOM 2629 O O . GLY A 1 347 ? -20.031 -19.938 -32.594 1 91.88 347 GLY A O 1
ATOM 2630 N N . LYS A 1 348 ? -19.938 -21.594 -31.266 1 96.19 348 LYS A N 1
ATOM 2631 C CA . LYS A 1 348 ? -21.344 -21.906 -31.453 1 96.19 348 LYS A CA 1
ATOM 2632 C C . LYS A 1 348 ? -22.234 -20.969 -30.625 1 96.19 348 LYS A C 1
ATOM 2634 O O . LYS A 1 348 ? -21.75 -20.281 -29.719 1 96.19 348 LYS A O 1
ATOM 2639 N N . GLN A 1 349 ? -23.516 -21.016 -30.969 1 96.94 349 GLN A N 1
ATOM 2640 C CA . GLN A 1 349 ? -24.484 -20.188 -30.266 1 96.94 349 GLN A CA 1
ATOM 2641 C C . GLN A 1 349 ? -24.609 -20.609 -28.797 1 96.94 349 GLN A C 1
ATOM 2643 O O . GLN A 1 349 ? -24.516 -21.797 -28.484 1 96.94 349 GLN A O 1
ATOM 2648 N N . PRO A 1 350 ? -24.859 -19.641 -27.953 1 97.56 350 PRO A N 1
ATOM 2649 C CA . PRO A 1 350 ? -24.938 -19.938 -26.516 1 97.56 350 PRO A CA 1
ATOM 2650 C C . PRO A 1 350 ? -26.266 -20.594 -26.125 1 97.56 350 PRO A C 1
ATOM 2652 O O . PRO A 1 350 ? -27.078 -19.969 -25.438 1 97.56 350 PRO A O 1
ATOM 2655 N N . THR A 1 351 ? -26.406 -21.781 -26.531 1 97.88 351 THR A N 1
ATOM 2656 C CA . THR A 1 351 ? -27.562 -22.578 -26.125 1 97.88 351 THR A CA 1
ATOM 2657 C C . THR A 1 351 ? -27.141 -23.703 -25.172 1 97.88 351 THR A C 1
ATOM 2659 O O . THR A 1 351 ? -25.969 -24.094 -25.141 1 97.88 351 THR A O 1
ATOM 2662 N N . VAL A 1 352 ? -28.125 -24.156 -24.406 1 97.69 352 VAL A N 1
ATOM 2663 C CA . VAL A 1 352 ? -27.859 -25.266 -23.484 1 97.69 352 VAL A CA 1
ATOM 2664 C C . VAL A 1 352 ? -27.344 -26.469 -24.25 1 97.69 352 VAL A C 1
ATOM 2666 O O . VAL A 1 352 ? -26.406 -27.141 -23.812 1 97.69 352 VAL A O 1
ATOM 2669 N N . GLU A 1 353 ? -27.891 -26.703 -25.406 1 97.25 353 GLU A N 1
ATOM 2670 C CA . GLU A 1 353 ? -27.516 -27.859 -26.219 1 97.25 353 GLU A CA 1
ATOM 2671 C C . GLU A 1 353 ? -26.062 -27.766 -26.672 1 97.25 353 GLU A C 1
ATOM 2673 O O . GLU A 1 353 ? -25.312 -28.734 -26.594 1 97.25 353 GLU A O 1
ATOM 2678 N N . ASN A 1 354 ? -25.75 -26.609 -27.156 1 97.88 354 ASN A N 1
ATOM 2679 C CA . ASN A 1 354 ? -24.375 -26.406 -27.641 1 97.88 354 ASN A CA 1
ATOM 2680 C C . ASN A 1 354 ? -23.375 -26.484 -26.484 1 97.88 354 ASN A C 1
ATOM 2682 O O . ASN A 1 354 ? -22.266 -26.984 -26.672 1 97.88 354 ASN A O 1
ATOM 2686 N N . LEU A 1 355 ? -23.766 -25.938 -25.344 1 97.94 355 LEU A N 1
ATOM 2687 C CA . LEU A 1 355 ? -22.875 -25.984 -24.188 1 97.94 355 LEU A CA 1
ATOM 2688 C C . LEU A 1 355 ? -22.688 -27.422 -23.703 1 97.94 355 LEU A C 1
ATOM 2690 O O . LEU A 1 355 ? -21.578 -27.828 -23.344 1 97.94 355 LEU A O 1
ATOM 2694 N N . LYS A 1 356 ? -23.75 -28.203 -23.703 1 97.25 356 LYS A N 1
ATOM 2695 C CA . LYS A 1 356 ? -23.656 -29.625 -23.375 1 97.25 356 LYS A CA 1
ATOM 2696 C C . LYS A 1 356 ? -22.703 -30.344 -24.328 1 97.25 356 LYS A C 1
ATOM 2698 O O . LYS A 1 356 ? -21.875 -31.141 -23.891 1 97.25 356 LYS A O 1
ATOM 2703 N N . ALA A 1 357 ? -22.859 -30.016 -25.594 1 96.62 357 ALA A N 1
ATOM 2704 C CA . ALA A 1 357 ? -22.016 -30.672 -26.594 1 96.62 357 ALA A CA 1
ATOM 2705 C C . ALA A 1 357 ? -20.547 -30.375 -26.359 1 96.62 357 ALA A C 1
ATOM 2707 O O . ALA A 1 357 ? -19.703 -31.281 -26.484 1 96.62 357 ALA A O 1
ATOM 2708 N N . GLY A 1 358 ? -20.297 -29.156 -26.078 1 96.19 358 GLY A N 1
ATOM 2709 C CA . GLY A 1 358 ? -18.922 -28.797 -25.781 1 96.19 358 GLY A CA 1
ATOM 2710 C C . GLY A 1 358 ? -18.391 -29.453 -24.516 1 96.19 358 GLY A C 1
ATOM 2711 O O . GLY A 1 358 ? -17.234 -29.859 -24.453 1 96.19 358 GLY A O 1
ATOM 2712 N N . ALA A 1 359 ? -19.219 -29.531 -23.531 1 96.56 359 ALA A N 1
ATOM 2713 C CA . ALA A 1 359 ? -18.828 -30.062 -22.234 1 96.56 359 ALA A CA 1
ATOM 2714 C C . ALA A 1 359 ? -18.609 -31.578 -22.297 1 96.56 359 ALA A C 1
ATOM 2716 O O . ALA A 1 359 ? -17.906 -32.156 -21.453 1 96.56 359 ALA A O 1
ATOM 2717 N N . LYS A 1 360 ? -19.156 -32.25 -23.266 1 94.75 360 LYS A N 1
ATOM 2718 C CA . LYS A 1 360 ? -19.031 -33.688 -23.422 1 94.75 360 LYS A CA 1
ATOM 2719 C C . LYS A 1 360 ? -17.578 -34.094 -23.672 1 94.75 360 LYS A C 1
ATOM 2721 O O . LYS A 1 360 ? -17.188 -35.219 -23.344 1 94.75 360 LYS A O 1
ATOM 2726 N N . ALA A 1 361 ? -16.906 -33.156 -24.234 1 91.06 361 ALA A N 1
ATOM 2727 C CA . ALA A 1 361 ? -15.492 -33.438 -24.484 1 91.06 361 ALA A CA 1
ATOM 2728 C C . ALA A 1 361 ? -14.766 -33.75 -23.172 1 91.06 361 ALA A C 1
ATOM 2730 O O . ALA A 1 361 ? -13.836 -34.562 -23.141 1 91.06 361 ALA A O 1
ATOM 2731 N N . THR A 1 362 ? -15.18 -33.125 -22.125 1 91.88 362 THR A N 1
ATOM 2732 C CA . THR A 1 362 ? -14.555 -33.312 -20.828 1 91.88 362 THR A CA 1
ATOM 2733 C C . THR A 1 362 ? -15.297 -34.344 -20 1 91.88 362 THR A C 1
ATOM 2735 O O . THR A 1 362 ? -14.672 -35.25 -19.422 1 91.88 362 THR A O 1
ATOM 2738 N N . PHE A 1 363 ? -16.609 -34.375 -20.016 1 93.06 363 PHE A N 1
ATOM 2739 C CA . PHE A 1 363 ? -17.375 -35.094 -19.016 1 93.06 363 PHE A CA 1
ATOM 2740 C C . PHE A 1 363 ? -17.969 -36.375 -19.625 1 93.06 363 PHE A C 1
ATOM 2742 O O . PHE A 1 363 ? -18.453 -37.25 -18.891 1 93.06 363 PHE A O 1
ATOM 2749 N N . GLY A 1 364 ? -17.938 -36.5 -20.844 1 89.31 364 GLY A N 1
ATOM 2750 C CA . GLY A 1 364 ? -18.578 -37.625 -21.5 1 89.31 364 GLY A CA 1
ATOM 2751 C C . GLY A 1 364 ? -20.078 -37.469 -21.656 1 89.31 364 GLY A C 1
ATOM 2752 O O . GLY A 1 364 ? -20.672 -36.562 -21.094 1 89.31 364 GLY A O 1
ATOM 2753 N N . GLU A 1 365 ? -20.703 -38.344 -22.375 1 91.25 365 GLU A N 1
ATOM 2754 C CA . GLU A 1 365 ? -22.125 -38.281 -22.734 1 91.25 365 GLU A CA 1
ATOM 2755 C C . GLU A 1 365 ? -23.016 -38.719 -21.578 1 91.25 365 GLU A C 1
ATOM 2757 O O . GLU A 1 365 ? -24.078 -38.156 -21.375 1 91.25 365 GLU A O 1
ATOM 2762 N N . GLU A 1 366 ? -22.672 -39.656 -20.875 1 90 366 GLU A N 1
ATOM 2763 C CA . GLU A 1 366 ? -23.531 -40.375 -19.953 1 90 366 GLU A CA 1
ATOM 2764 C C . GLU A 1 366 ? -23.938 -39.469 -18.781 1 90 366 GLU A C 1
ATOM 2766 O O . GLU A 1 366 ? -25.047 -39.594 -18.266 1 90 366 GLU A O 1
ATOM 2771 N N . ASN A 1 367 ? -23.141 -38.594 -18.391 1 88.06 367 ASN A N 1
ATOM 2772 C CA . ASN A 1 367 ? -23.391 -37.844 -17.156 1 88.06 367 ASN A CA 1
ATOM 2773 C C . ASN A 1 367 ? -23.703 -36.375 -17.406 1 88.06 367 ASN A C 1
ATOM 2775 O O . ASN A 1 367 ? -23.844 -35.594 -16.469 1 88.06 367 ASN A O 1
ATOM 2779 N N . ILE A 1 368 ? -23.875 -36.031 -18.578 1 93.88 368 ILE A N 1
ATOM 2780 C CA . ILE A 1 368 ? -23.922 -34.625 -18.938 1 93.88 368 ILE A CA 1
ATOM 2781 C C . ILE A 1 368 ? -25.203 -34 -18.391 1 93.88 368 ILE A C 1
ATOM 2783 O O . ILE A 1 368 ? -25.188 -32.844 -17.938 1 93.88 368 ILE A O 1
ATOM 2787 N N . ASP A 1 369 ? -26.328 -34.656 -18.438 1 93.12 369 ASP A N 1
ATOM 2788 C CA . ASP A 1 369 ? -27.594 -34.094 -17.969 1 93.12 369 ASP A CA 1
ATOM 2789 C C . ASP A 1 369 ? -27.578 -33.875 -16.453 1 93.12 369 ASP A C 1
ATOM 2791 O O . ASP A 1 369 ? -28.047 -32.844 -15.969 1 93.12 369 ASP A O 1
ATOM 2795 N N . GLU A 1 370 ? -27.078 -34.812 -15.75 1 93.19 370 GLU A N 1
ATOM 2796 C CA . GLU A 1 370 ? -26.969 -34.688 -14.297 1 93.19 370 GLU A CA 1
ATOM 2797 C C . GLU A 1 370 ? -26.031 -33.531 -13.93 1 93.19 370 GLU A C 1
ATOM 2799 O O . GLU A 1 370 ? -26.312 -32.781 -13 1 93.19 370 GLU A O 1
ATOM 2804 N N . LEU A 1 371 ? -24.953 -33.438 -14.633 1 94.38 371 LEU A N 1
ATOM 2805 C CA . LEU A 1 371 ? -24 -32.375 -14.375 1 94.38 371 LEU A CA 1
ATOM 2806 C C . LEU A 1 371 ? -24.625 -31 -14.594 1 94.38 371 LEU A C 1
ATOM 2808 O O . LEU A 1 371 ? -24.438 -30.094 -13.789 1 94.38 371 LEU A O 1
ATOM 2812 N N . PHE A 1 372 ? -25.375 -30.797 -15.648 1 95.62 372 PHE A N 1
ATOM 2813 C CA . PHE A 1 372 ? -25.984 -29.516 -15.961 1 95.62 372 PHE A CA 1
ATOM 2814 C C . PHE A 1 372 ? -27.062 -29.172 -14.938 1 95.62 372 PHE A C 1
ATOM 2816 O O . PHE A 1 372 ? -27.266 -27.984 -14.609 1 95.62 372 PHE A O 1
ATOM 2823 N N . ARG A 1 373 ? -27.734 -30.172 -14.406 1 94.69 373 ARG A N 1
ATOM 2824 C CA . ARG A 1 373 ? -28.672 -29.938 -13.305 1 94.69 373 ARG A CA 1
ATOM 2825 C C . ARG A 1 373 ? -27.938 -29.422 -12.07 1 94.69 373 ARG A C 1
ATOM 2827 O O . ARG A 1 373 ? -28.406 -28.5 -11.406 1 94.69 373 ARG A O 1
ATOM 2834 N N . LEU A 1 374 ? -26.781 -30.016 -11.781 1 95.38 374 LEU A N 1
ATOM 2835 C CA . LEU A 1 374 ? -26 -29.625 -10.617 1 95.38 374 LEU A CA 1
ATOM 2836 C C . LEU A 1 374 ? -25.469 -28.203 -10.789 1 95.38 374 LEU A C 1
ATOM 2838 O O . LEU A 1 374 ? -25.297 -27.469 -9.805 1 95.38 374 LEU A O 1
ATOM 2842 N N . TYR A 1 375 ? -25.234 -27.812 -12.039 1 96.94 375 TYR A N 1
ATOM 2843 C CA . TYR A 1 375 ? -24.781 -26.453 -12.305 1 96.94 375 TYR A CA 1
ATOM 2844 C C . TYR A 1 375 ? -25.938 -25.469 -12.32 1 96.94 375 TYR A C 1
ATOM 2846 O O . TYR A 1 375 ? -25.734 -24.266 -12.273 1 96.94 375 TYR A O 1
ATOM 2854 N N . GLY A 1 376 ? -27.125 -25.969 -12.438 1 95.75 376 GLY A N 1
ATOM 2855 C CA . GLY A 1 376 ? -28.328 -25.141 -12.5 1 95.75 376 GLY A CA 1
ATOM 2856 C C . GLY A 1 376 ? -28.531 -24.5 -13.859 1 95.75 376 GLY A C 1
ATOM 2857 O O . GLY A 1 376 ? -29.156 -23.438 -13.961 1 95.75 376 GLY A O 1
ATOM 2858 N N . ILE A 1 377 ? -27.938 -25.078 -14.875 1 97.12 377 ILE A N 1
ATOM 2859 C CA . ILE A 1 377 ? -28.094 -24.562 -16.234 1 97.12 377 ILE A CA 1
ATOM 2860 C C . ILE A 1 377 ? -29.312 -25.203 -16.891 1 97.12 377 ILE A C 1
ATOM 2862 O O . ILE A 1 377 ? -29.219 -26.328 -17.391 1 97.12 377 ILE A O 1
ATOM 2866 N N . ASN A 1 378 ? -30.375 -24.406 -16.984 1 94.94 378 ASN A N 1
ATOM 2867 C CA . ASN A 1 378 ? -31.641 -24.984 -17.422 1 94.94 378 ASN A CA 1
ATOM 2868 C C . ASN A 1 378 ? -32.188 -24.297 -18.672 1 94.94 378 ASN A C 1
ATOM 2870 O O . ASN A 1 378 ? -33.062 -24.844 -19.359 1 94.94 378 ASN A O 1
ATOM 2874 N N . SER A 1 379 ? -31.672 -23.156 -18.906 1 96.88 379 SER A N 1
ATOM 2875 C CA . SER A 1 379 ? -32.125 -22.422 -20.062 1 96.88 379 SER A CA 1
ATOM 2876 C C . SER A 1 379 ? -30.984 -21.719 -20.781 1 96.88 379 SER A C 1
ATOM 2878 O O . SER A 1 379 ? -29.891 -21.609 -20.234 1 96.88 379 SER A O 1
ATOM 2880 N N . ASP A 1 380 ? -31.203 -21.328 -22 1 96.94 380 ASP A N 1
ATOM 2881 C CA . ASP A 1 380 ? -30.188 -20.641 -22.781 1 96.94 380 ASP A CA 1
ATOM 2882 C C . ASP A 1 380 ? -29.734 -19.359 -22.109 1 96.94 380 ASP A C 1
ATOM 2884 O O . ASP A 1 380 ? -28.594 -18.922 -22.281 1 96.94 380 ASP A O 1
ATOM 2888 N N . LYS A 1 381 ? -30.609 -18.812 -21.297 1 95.5 381 LYS A N 1
ATOM 2889 C CA . LYS A 1 381 ? -30.266 -17.594 -20.578 1 95.5 381 LYS A CA 1
ATOM 2890 C C . LYS A 1 381 ? -29.172 -17.859 -19.547 1 95.5 381 LYS A C 1
ATOM 2892 O O . LYS A 1 381 ? -28.375 -16.969 -19.234 1 95.5 381 LYS A O 1
ATOM 2897 N N . ASP A 1 382 ? -29.047 -19.047 -19.062 1 96.62 382 ASP A N 1
ATOM 2898 C CA . ASP A 1 382 ? -28.109 -19.422 -18.016 1 96.62 382 ASP A CA 1
ATOM 2899 C C . ASP A 1 382 ? -26.688 -19.562 -18.578 1 96.62 382 ASP A C 1
ATOM 2901 O O . ASP A 1 382 ? -25.703 -19.516 -17.828 1 96.62 382 ASP A O 1
ATOM 2905 N N . VAL A 1 383 ? -26.609 -19.734 -19.844 1 96.75 383 VAL A N 1
ATOM 2906 C CA . VAL A 1 383 ? -25.375 -20.172 -20.484 1 96.75 383 VAL A CA 1
ATOM 2907 C C . VAL A 1 383 ? -24.312 -19.094 -20.344 1 96.75 383 VAL A C 1
ATOM 2909 O O . VAL A 1 383 ? -23.156 -19.375 -19.984 1 96.75 383 VAL A O 1
ATOM 2912 N N . LEU A 1 384 ? -24.734 -17.844 -20.531 1 94.44 384 LEU A N 1
ATOM 2913 C CA . LEU A 1 384 ? -23.734 -16.766 -20.516 1 94.44 384 LEU A CA 1
ATOM 2914 C C . LEU A 1 384 ? -23.688 -16.109 -19.141 1 94.44 384 LEU A C 1
ATOM 2916 O O . LEU A 1 384 ? -22.906 -15.164 -18.938 1 94.44 384 LEU A O 1
ATOM 2920 N N . GLU A 1 385 ? -24.484 -16.547 -18.234 1 94.88 385 GLU A N 1
ATOM 2921 C CA . GLU A 1 385 ? -24.484 -16.016 -16.875 1 94.88 385 GLU A CA 1
ATOM 2922 C C . GLU A 1 385 ? -23.484 -16.766 -16 1 94.88 385 GLU A C 1
ATOM 2924 O O . GLU A 1 385 ? -22.688 -17.562 -16.5 1 94.88 385 GLU A O 1
ATOM 2929 N N . GLN A 1 386 ? -23.516 -16.531 -14.719 1 95.06 386 GLN A N 1
ATOM 2930 C CA . GLN A 1 386 ? -22.516 -17.062 -13.797 1 95.06 386 GLN A CA 1
ATOM 2931 C C . GLN A 1 386 ? -22.516 -18.578 -13.797 1 95.06 386 GLN A C 1
ATOM 2933 O O . GLN A 1 386 ? -21.469 -19.203 -13.633 1 95.06 386 GLN A O 1
ATOM 2938 N N . LEU A 1 387 ? -23.625 -19.203 -14.07 1 96.44 387 LEU A N 1
ATOM 2939 C CA . LEU A 1 387 ? -23.719 -20.656 -14.078 1 96.44 387 LEU A CA 1
ATOM 2940 C C . LEU A 1 387 ? -22.859 -21.25 -15.188 1 96.44 387 LEU A C 1
ATOM 2942 O O . LEU A 1 387 ? -22.156 -22.25 -14.977 1 96.44 387 LEU A O 1
ATOM 2946 N N . GLY A 1 388 ? -22.969 -20.609 -16.359 1 96.94 388 GLY A N 1
ATOM 2947 C CA . GLY A 1 388 ? -22.094 -21.047 -17.453 1 96.94 388 GLY A CA 1
ATOM 2948 C C . GLY A 1 388 ? -20.625 -20.766 -17.203 1 96.94 388 GLY A C 1
ATOM 2949 O O . GLY A 1 388 ? -19.766 -21.562 -17.562 1 96.94 388 GLY A O 1
ATOM 2950 N N . VAL A 1 389 ? -20.328 -19.656 -16.531 1 97.19 389 VAL A N 1
ATOM 2951 C CA . VAL A 1 389 ? -18.969 -19.297 -16.172 1 97.19 389 VAL A CA 1
ATOM 2952 C C . VAL A 1 389 ? -18.406 -20.328 -15.188 1 97.19 389 VAL A C 1
ATOM 2954 O O . VAL A 1 389 ? -17.25 -20.75 -15.32 1 97.19 389 VAL A O 1
ATOM 2957 N N . ASN A 1 390 ? -19.25 -20.766 -14.273 1 97.5 390 ASN A N 1
ATOM 2958 C CA . ASN A 1 390 ? -18.812 -21.781 -13.312 1 97.5 390 ASN A CA 1
ATOM 2959 C C . ASN A 1 390 ? -18.406 -23.062 -14.016 1 97.5 390 ASN A C 1
ATOM 2961 O O . ASN A 1 390 ? -17.375 -23.656 -13.688 1 97.5 390 ASN A O 1
ATOM 2965 N N . LEU A 1 391 ? -19.219 -23.469 -14.961 1 97.75 391 LEU A N 1
ATOM 2966 C CA . LEU A 1 391 ? -18.922 -24.688 -15.703 1 97.75 391 LEU A CA 1
ATOM 2967 C C . LEU A 1 391 ? -17.594 -24.562 -16.469 1 97.75 391 LEU A C 1
ATOM 2969 O O . LEU A 1 391 ? -16.734 -25.422 -16.359 1 97.75 391 LEU A O 1
ATOM 2973 N N . ALA A 1 392 ? -17.5 -23.484 -17.203 1 97.75 392 ALA A N 1
ATOM 2974 C CA . ALA A 1 392 ? -16.297 -23.266 -18 1 97.75 392 ALA A CA 1
ATOM 2975 C C . ALA A 1 392 ? -15.062 -23.156 -17.109 1 97.75 392 ALA A C 1
ATOM 2977 O O . ALA A 1 392 ? -14 -23.688 -17.453 1 97.75 392 ALA A O 1
ATOM 2978 N N . SER A 1 393 ? -15.195 -22.5 -15.992 1 97.88 393 SER A N 1
ATOM 2979 C CA . SER A 1 393 ? -14.086 -22.297 -15.062 1 97.88 393 SER A CA 1
ATOM 2980 C C . SER A 1 393 ? -13.672 -23.609 -14.398 1 97.88 393 SER A C 1
ATOM 2982 O O . SER A 1 393 ? -12.484 -23.859 -14.18 1 97.88 393 SER A O 1
ATOM 2984 N N . ASP A 1 394 ? -14.656 -24.469 -14.109 1 97.38 394 ASP A N 1
ATOM 2985 C CA . ASP A 1 394 ? -14.359 -25.781 -13.531 1 97.38 394 ASP A CA 1
ATOM 2986 C C . ASP A 1 394 ? -13.578 -26.641 -14.516 1 97.38 394 ASP A C 1
ATOM 2988 O O . ASP A 1 394 ? -12.641 -27.344 -14.125 1 97.38 394 ASP A O 1
ATOM 2992 N N . ILE A 1 395 ? -13.992 -26.547 -15.734 1 96.44 395 ILE A N 1
ATOM 2993 C CA . ILE A 1 395 ? -13.328 -27.328 -16.766 1 96.44 395 ILE A CA 1
ATOM 2994 C C . ILE A 1 395 ? -11.891 -26.844 -16.938 1 96.44 395 ILE A C 1
ATOM 2996 O O . ILE A 1 395 ? -10.969 -27.641 -17.125 1 96.44 395 ILE A O 1
ATOM 3000 N N . PHE A 1 396 ? -11.695 -25.625 -16.797 1 96.19 396 PHE A N 1
ATOM 3001 C CA . PHE A 1 396 ? -10.391 -25.016 -17.047 1 96.19 396 PHE A CA 1
ATOM 3002 C C . PHE A 1 396 ? -9.445 -25.25 -15.867 1 96.19 396 PHE A C 1
ATOM 3004 O O . PHE A 1 396 ? -8.422 -25.922 -16.016 1 96.19 396 PHE A O 1
ATOM 3011 N N . LEU A 1 397 ? -9.859 -24.703 -14.578 1 96.81 397 LEU A N 1
ATOM 3012 C CA . LEU A 1 397 ? -8.836 -24.797 -13.539 1 96.81 397 LEU A CA 1
ATOM 3013 C C . LEU A 1 397 ? -9.477 -24.938 -12.164 1 96.81 397 LEU A C 1
ATOM 3015 O O . LEU A 1 397 ? -8.828 -25.391 -11.211 1 96.81 397 LEU A O 1
ATOM 3019 N N . ASP A 1 398 ? -10.75 -24.594 -12 1 97.75 398 ASP A N 1
ATOM 3020 C CA . ASP A 1 398 ? -11.328 -24.484 -10.664 1 97.75 398 ASP A CA 1
ATOM 3021 C C . ASP A 1 398 ? -11.43 -25.844 -9.992 1 97.75 398 ASP A C 1
ATOM 3023 O O . ASP A 1 398 ? -11.156 -25.984 -8.797 1 97.75 398 ASP A O 1
ATOM 3027 N N . TYR A 1 399 ? -11.852 -26.875 -10.758 1 97.44 399 TYR A N 1
ATOM 3028 C CA . TYR A 1 399 ? -11.992 -28.203 -10.172 1 97.44 399 TYR A CA 1
ATOM 3029 C C . TYR A 1 399 ? -10.656 -28.719 -9.664 1 97.44 399 TYR A C 1
ATOM 3031 O O . TYR A 1 399 ? -10.562 -29.234 -8.547 1 97.44 399 TYR A O 1
ATOM 3039 N N . SER A 1 400 ? -9.586 -28.641 -10.492 1 97.94 400 SER A N 1
ATOM 3040 C CA . SER A 1 400 ? -8.281 -29.156 -10.094 1 97.94 400 SER A CA 1
ATOM 3041 C C . SER A 1 400 ? -7.742 -28.422 -8.867 1 97.94 400 SER A C 1
ATOM 3043 O O . SER A 1 400 ? -7.09 -29.031 -8.008 1 97.94 400 SER A O 1
ATOM 3045 N N . THR A 1 401 ? -7.988 -27.094 -8.797 1 98.44 401 THR A N 1
ATOM 3046 C CA . THR A 1 401 ? -7.59 -26.312 -7.633 1 98.44 401 THR A CA 1
ATOM 3047 C C . THR A 1 401 ? -8.297 -26.812 -6.375 1 98.44 401 THR A C 1
ATOM 3049 O O . THR A 1 401 ? -7.668 -27.016 -5.336 1 98.44 401 THR A O 1
ATOM 3052 N N . TRP A 1 402 ? -9.594 -27.016 -6.516 1 97.81 402 TRP A N 1
ATOM 3053 C CA . TRP A 1 402 ? -10.398 -27.531 -5.414 1 97.81 402 TRP A CA 1
ATOM 3054 C C . TRP A 1 402 ? -9.891 -28.891 -4.969 1 97.81 402 TRP A C 1
ATOM 3056 O O . TRP A 1 402 ? -9.742 -29.156 -3.771 1 97.81 402 TRP A O 1
ATOM 3066 N N . LYS A 1 403 ? -9.648 -29.781 -5.895 1 97.69 403 LYS A N 1
ATOM 3067 C CA . LYS A 1 403 ? -9.242 -31.141 -5.57 1 97.69 403 LYS A CA 1
ATOM 3068 C C . LYS A 1 403 ? -7.945 -31.156 -4.766 1 97.69 403 LYS A C 1
ATOM 3070 O O . LYS A 1 403 ? -7.836 -31.859 -3.768 1 97.69 403 LYS A O 1
ATOM 3075 N N . TRP A 1 404 ? -6.992 -30.328 -5.195 1 98.38 404 TRP A N 1
ATOM 3076 C CA . TRP A 1 404 ? -5.727 -30.188 -4.48 1 98.38 404 TRP A CA 1
ATOM 3077 C C . TRP A 1 404 ? -5.969 -29.797 -3.021 1 98.38 404 TRP A C 1
ATOM 3079 O O . TRP A 1 404 ? -5.5 -30.484 -2.111 1 98.38 404 TRP A O 1
ATOM 3089 N N . GLY A 1 405 ? -6.723 -28.734 -2.795 1 97.75 405 GLY A N 1
ATOM 3090 C CA . GLY A 1 405 ? -7.004 -28.266 -1.446 1 97.75 405 GLY A CA 1
ATOM 3091 C C . GLY A 1 405 ? -7.773 -29.281 -0.616 1 97.75 405 GLY A C 1
ATOM 3092 O O . GLY A 1 405 ? -7.473 -29.469 0.564 1 97.75 405 GLY A O 1
ATOM 3093 N N . ASN A 1 406 ? -8.758 -29.875 -1.249 1 96.44 406 ASN A N 1
ATOM 3094 C CA . ASN A 1 406 ? -9.594 -30.828 -0.539 1 96.44 406 ASN A CA 1
ATOM 3095 C C . ASN A 1 406 ? -8.805 -32.062 -0.105 1 96.44 406 ASN A C 1
ATOM 3097 O O . ASN A 1 406 ? -8.938 -32.531 1.029 1 96.44 406 ASN A O 1
ATOM 3101 N N . MET A 1 407 ? -7.973 -32.594 -1.009 1 96.94 407 MET A N 1
ATOM 3102 C CA . MET A 1 407 ? -7.172 -33.75 -0.659 1 96.94 407 MET A CA 1
ATOM 3103 C C . MET A 1 407 ? -6.18 -33.406 0.45 1 96.94 407 MET A C 1
ATOM 3105 O O . MET A 1 407 ? -5.973 -34.219 1.362 1 96.94 407 MET A O 1
ATOM 3109 N N . HIS A 1 408 ? -5.586 -32.25 0.346 1 98.19 408 HIS A N 1
ATOM 3110 C CA . HIS A 1 408 ? -4.625 -31.859 1.369 1 98.19 408 HIS A CA 1
ATOM 3111 C C . HIS A 1 408 ? -5.305 -31.656 2.719 1 98.19 408 HIS A C 1
ATOM 3113 O O . HIS A 1 408 ? -4.734 -32 3.762 1 98.19 408 HIS A O 1
ATOM 3119 N N . LYS A 1 409 ? -6.5 -31.062 2.703 1 97.19 409 LYS A N 1
ATOM 3120 C CA . LYS A 1 409 ? -7.285 -30.906 3.924 1 97.19 409 LYS A CA 1
ATOM 3121 C C . LYS A 1 409 ? -7.539 -32.25 4.598 1 97.19 409 LYS A C 1
ATOM 3123 O O . LYS A 1 409 ? -7.504 -32.344 5.824 1 97.19 409 LYS A O 1
ATOM 3128 N N . LEU A 1 410 ? -7.754 -33.25 3.867 1 95.75 410 LEU A N 1
ATOM 3129 C CA . LEU A 1 410 ? -8.148 -34.562 4.367 1 95.75 410 LEU A CA 1
ATOM 3130 C C . LEU A 1 410 ? -6.938 -35.344 4.887 1 95.75 410 LEU A C 1
ATOM 3132 O O . LEU A 1 410 ? -7.047 -36.125 5.836 1 95.75 410 LEU A O 1
ATOM 3136 N N . THR A 1 411 ? -5.781 -35.062 4.293 1 97.12 411 THR A N 1
ATOM 3137 C CA . THR A 1 411 ? -4.684 -36 4.586 1 97.12 411 THR A CA 1
ATOM 3138 C C . THR A 1 411 ? -3.471 -35.25 5.113 1 97.12 411 THR A C 1
ATOM 3140 O O . THR A 1 411 ? -2.541 -35.844 5.648 1 97.12 411 THR A O 1
ATOM 3143 N N . GLY A 1 412 ? -3.387 -33.938 4.992 1 96.12 412 GLY A N 1
ATOM 3144 C CA . GLY A 1 412 ? -2.191 -33.156 5.293 1 96.12 412 GLY A CA 1
ATOM 3145 C C . GLY A 1 412 ? -2.039 -32.875 6.77 1 96.12 412 GLY A C 1
ATOM 3146 O O . GLY A 1 412 ? -0.935 -32.594 7.242 1 96.12 412 GLY A O 1
ATOM 3147 N N . GLY A 1 413 ? -3.176 -32.844 7.5 1 97 413 GLY A N 1
ATOM 3148 C CA . GLY A 1 413 ? -3.131 -32.531 8.914 1 97 413 GLY A CA 1
ATOM 3149 C C . GLY A 1 413 ? -2.756 -31.078 9.172 1 97 413 GLY A C 1
ATOM 3150 O O . GLY A 1 413 ? -2.434 -30.703 10.305 1 97 413 GLY A O 1
ATOM 3151 N N . GLN A 1 414 ? -2.586 -30.281 8.203 1 98.06 414 GLN A N 1
ATOM 3152 C CA . GLN A 1 414 ? -2.238 -28.859 8.273 1 98.06 414 GLN A CA 1
ATOM 3153 C C . GLN A 1 414 ? -3.418 -27.984 7.863 1 98.06 414 GLN A C 1
ATOM 3155 O O . GLN A 1 414 ? -4.324 -28.438 7.164 1 98.06 414 GLN A O 1
ATOM 3160 N N . PRO A 1 415 ? -3.482 -26.734 8.336 1 98.62 415 PRO A N 1
ATOM 3161 C CA . PRO A 1 415 ? -4.586 -25.859 7.93 1 98.62 415 PRO A CA 1
ATOM 3162 C C . PRO A 1 415 ? -4.598 -25.578 6.43 1 98.62 415 PRO A C 1
ATOM 3164 O O . PRO A 1 415 ? -3.541 -25.406 5.82 1 98.62 415 PRO A O 1
ATOM 3167 N N . VAL A 1 416 ? -5.766 -25.578 5.863 1 98.75 416 VAL A N 1
ATOM 3168 C CA . VAL A 1 416 ? -5.988 -25.203 4.473 1 98.75 416 VAL A CA 1
ATOM 3169 C C . VAL A 1 416 ? -6.938 -24.016 4.402 1 98.75 416 VAL A C 1
ATOM 3171 O O . VAL A 1 416 ? -8.023 -24.047 4.984 1 98.75 416 VAL A O 1
ATOM 3174 N N . TYR A 1 417 ? -6.531 -22.922 3.801 1 98.88 417 TYR A N 1
ATOM 3175 C CA . TYR A 1 417 ? -7.34 -21.734 3.568 1 98.88 417 TYR A CA 1
ATOM 3176 C C . TYR A 1 417 ? -7.719 -21.609 2.098 1 98.88 417 TYR A C 1
ATOM 3178 O O . TYR A 1 417 ? -6.859 -21.703 1.218 1 98.88 417 TYR A O 1
ATOM 3186 N N . ARG A 1 418 ? -9 -21.422 1.803 1 98.62 418 ARG A N 1
ATOM 3187 C CA . ARG A 1 418 ? -9.469 -21.297 0.426 1 98.62 418 ARG A CA 1
ATOM 3188 C C . ARG A 1 418 ? -10.055 -19.906 0.169 1 98.62 418 ARG A C 1
ATOM 3190 O O . ARG A 1 418 ? -10.75 -19.359 1.022 1 98.62 418 ARG A O 1
ATOM 3197 N N . TYR A 1 419 ? -9.781 -19.344 -0.979 1 98.69 419 TYR A N 1
ATOM 3198 C CA . TYR A 1 419 ? -10.367 -18.062 -1.344 1 98.69 419 TYR A CA 1
ATOM 3199 C C . TYR A 1 419 ? -10.906 -18.094 -2.771 1 98.69 419 TYR A C 1
ATOM 3201 O O . TYR A 1 419 ? -10.57 -18.984 -3.547 1 98.69 419 TYR A O 1
ATOM 3209 N N . ARG A 1 420 ? -11.797 -17.25 -3.07 1 98.44 420 ARG A N 1
ATOM 3210 C CA . ARG A 1 420 ? -12.266 -16.859 -4.398 1 98.44 420 ARG A CA 1
ATOM 3211 C C . ARG A 1 420 ? -12.102 -15.359 -4.621 1 98.44 420 ARG A C 1
ATOM 3213 O O . ARG A 1 420 ? -12.648 -14.555 -3.871 1 98.44 420 ARG A O 1
ATOM 3220 N N . TYR A 1 421 ? -11.242 -15.039 -5.547 1 98.62 421 TYR A N 1
ATOM 3221 C CA . TYR A 1 421 ? -11.109 -13.641 -5.922 1 98.62 421 TYR A CA 1
ATOM 3222 C C . TYR A 1 421 ? -12.219 -13.219 -6.883 1 98.62 421 TYR A C 1
ATOM 3224 O O . TYR A 1 421 ? -12.414 -13.852 -7.926 1 98.62 421 TYR A O 1
ATOM 3232 N N . CYS A 1 422 ? -12.914 -12.086 -6.594 1 98.25 422 CYS A N 1
ATOM 3233 C CA . CYS A 1 422 ? -14.188 -11.844 -7.262 1 98.25 422 CYS A CA 1
ATOM 3234 C C . CYS A 1 422 ? -14.203 -10.469 -7.926 1 98.25 422 CYS A C 1
ATOM 3236 O O . CYS A 1 422 ? -15.172 -10.109 -8.594 1 98.25 422 CYS A O 1
ATOM 3238 N N . HIS A 1 423 ? -13.18 -9.68 -7.777 1 97.81 423 HIS A N 1
ATOM 3239 C CA . HIS A 1 423 ? -13.203 -8.312 -8.281 1 97.81 423 HIS A CA 1
ATOM 3240 C C . HIS A 1 423 ? -12.711 -8.25 -9.727 1 97.81 423 HIS A C 1
ATOM 3242 O O . HIS A 1 423 ? -11.594 -8.672 -10.023 1 97.81 423 HIS A O 1
ATOM 3248 N N . PRO A 1 424 ? -13.539 -7.727 -10.633 1 96.19 424 PRO A N 1
ATOM 3249 C CA . PRO A 1 424 ? -13.07 -7.586 -12.008 1 96.19 424 PRO A CA 1
ATOM 3250 C C . PRO A 1 424 ? -12 -6.504 -12.156 1 96.19 424 PRO A C 1
ATOM 3252 O O . PRO A 1 424 ? -11.969 -5.547 -11.383 1 96.19 424 PRO A O 1
ATOM 3255 N N . ARG A 1 425 ? -11.109 -6.664 -13.102 1 92.94 425 ARG A N 1
ATOM 3256 C CA . ARG A 1 425 ? -10.203 -5.578 -13.453 1 92.94 425 ARG A CA 1
ATOM 3257 C C . ARG A 1 425 ? -10.977 -4.344 -13.898 1 92.94 425 ARG A C 1
ATOM 3259 O O . ARG A 1 425 ? -12.055 -4.457 -14.492 1 92.94 425 ARG A O 1
ATOM 3266 N N . PRO A 1 426 ? -10.438 -3.197 -13.602 1 94 426 PRO A N 1
ATOM 3267 C CA . PRO A 1 426 ? -11.086 -1.986 -14.109 1 94 426 PRO A CA 1
ATOM 3268 C C . PRO A 1 426 ? -10.891 -1.796 -15.609 1 94 426 PRO A C 1
ATOM 3270 O O . PRO A 1 426 ? -10.219 -2.609 -16.25 1 94 426 PRO A O 1
ATOM 3273 N N . ALA A 1 427 ? -11.5 -0.742 -16.172 1 89.31 427 ALA A N 1
ATOM 3274 C CA . ALA A 1 427 ? -11.352 -0.415 -17.578 1 89.31 427 ALA A CA 1
ATOM 3275 C C . ALA A 1 427 ? -9.891 -0.107 -17.922 1 89.31 427 ALA A C 1
ATOM 3277 O O . ALA A 1 427 ? -9.125 0.313 -17.062 1 89.31 427 ALA A O 1
ATOM 3278 N N . MET A 1 428 ? -9.492 -0.387 -19.094 1 85 428 MET A N 1
ATOM 3279 C CA . MET A 1 428 ? -8.148 -0.041 -19.531 1 85 428 MET A CA 1
ATOM 3280 C C . MET A 1 428 ? -7.949 1.471 -19.547 1 85 428 MET A C 1
ATOM 3282 O O . MET A 1 428 ? -8.883 2.223 -19.828 1 85 428 MET A O 1
ATOM 3286 N N . ALA A 1 429 ? -6.82 1.909 -19.219 1 79.44 429 ALA A N 1
ATOM 3287 C CA . ALA A 1 429 ? -6.484 3.33 -19.203 1 79.44 429 ALA A CA 1
ATOM 3288 C C . ALA A 1 429 ? -6.27 3.854 -20.625 1 79.44 429 ALA A C 1
ATOM 3290 O O . ALA A 1 429 ? -6.539 5.023 -20.906 1 79.44 429 ALA A O 1
ATOM 3291 N N . ILE A 1 430 ? -5.684 3.031 -21.406 1 65 430 ILE A N 1
ATOM 3292 C CA . ILE A 1 430 ? -5.332 3.445 -22.766 1 65 430 ILE A CA 1
ATOM 3293 C C . ILE A 1 430 ? -6.527 3.24 -23.688 1 65 430 ILE A C 1
ATOM 3295 O O . ILE A 1 430 ? -7.168 2.186 -23.672 1 65 430 ILE A O 1
ATOM 3299 N N . LYS A 1 431 ? -6.887 4.336 -24.406 1 64.38 431 LYS A N 1
ATOM 3300 C CA . LYS A 1 431 ? -7.938 4.266 -25.422 1 64.38 431 LYS A CA 1
ATOM 3301 C C . LYS A 1 431 ? -7.473 3.492 -26.656 1 64.38 431 LYS A C 1
ATOM 3303 O O . LYS A 1 431 ? -6.281 3.484 -26.969 1 64.38 431 LYS A O 1
ATOM 3308 N N . GLY A 1 432 ? -8.273 2.656 -27.25 1 58.03 432 GLY A N 1
ATOM 3309 C CA . GLY A 1 432 ? -8.023 1.967 -28.516 1 58.03 432 GLY A CA 1
ATOM 3310 C C . GLY A 1 432 ? -7.457 0.572 -28.328 1 58.03 432 GLY A C 1
ATOM 3311 O O . GLY A 1 432 ? -7.02 -0.059 -29.297 1 58.03 432 GLY A O 1
ATOM 3312 N N . LYS A 1 433 ? -7.309 0.19 -27.109 1 58.94 433 LYS A N 1
ATOM 3313 C CA . LYS A 1 433 ? -6.82 -1.159 -26.828 1 58.94 433 LYS A CA 1
ATOM 3314 C C . LYS A 1 433 ? -7.852 -1.973 -26.062 1 58.94 433 LYS A C 1
ATOM 3316 O O . LYS A 1 433 ? -8.742 -1.408 -25.422 1 58.94 433 LYS A O 1
ATOM 3321 N N . VAL A 1 434 ? -7.914 -3.301 -26.438 1 55.22 434 VAL A N 1
ATOM 3322 C CA . VAL A 1 434 ? -8.828 -4.168 -25.703 1 55.22 434 VAL A CA 1
ATOM 3323 C C . VAL A 1 434 ? -8.039 -5.293 -25.031 1 55.22 434 VAL A C 1
ATOM 3325 O O . VAL A 1 434 ? -6.996 -5.715 -25.531 1 55.22 434 VAL A O 1
ATOM 3328 N N . ALA A 1 435 ? -8.586 -5.633 -23.938 1 55.59 435 ALA A N 1
ATOM 3329 C CA . ALA A 1 435 ? -7.973 -6.719 -23.188 1 55.59 435 ALA A CA 1
ATOM 3330 C C . ALA A 1 435 ? -8.148 -8.055 -23.891 1 55.59 435 ALA A C 1
ATOM 3332 O O . ALA A 1 435 ? -9.219 -8.344 -24.438 1 55.59 435 ALA A O 1
ATOM 3333 N N . ALA A 1 436 ? -6.945 -8.773 -24.125 1 46.69 436 ALA A N 1
ATOM 3334 C CA . ALA A 1 436 ? -7 -10.102 -24.719 1 46.69 436 ALA A CA 1
ATOM 3335 C C . ALA A 1 436 ? -6.922 -11.188 -23.656 1 46.69 436 ALA A C 1
ATOM 3337 O O . ALA A 1 436 ? -6.879 -10.891 -22.453 1 46.69 436 ALA A O 1
ATOM 3338 N N . LEU A 1 437 ? -7.008 -12.414 -24.141 1 43.91 437 LEU A N 1
ATOM 3339 C CA . LEU A 1 437 ? -6.941 -13.578 -23.266 1 43.91 437 LEU A CA 1
ATOM 3340 C C . LEU A 1 437 ? -5.723 -13.492 -22.344 1 43.91 437 LEU A C 1
ATOM 3342 O O . LEU A 1 437 ? -4.652 -13.055 -22.766 1 43.91 437 LEU A O 1
ATOM 3346 N N . ALA A 1 438 ? -5.805 -13.859 -21.156 1 47.56 438 ALA A N 1
ATOM 3347 C CA . ALA A 1 438 ? -4.812 -13.922 -20.094 1 47.56 438 ALA A CA 1
ATOM 3348 C C . ALA A 1 438 ? -4.242 -12.531 -19.797 1 47.56 438 ALA A C 1
ATOM 3350 O O . ALA A 1 438 ? -3.064 -12.398 -19.469 1 47.56 438 ALA A O 1
ATOM 3351 N N . GLY A 1 439 ? -5.008 -11.328 -20.094 1 47.44 439 GLY A N 1
ATOM 3352 C CA . GLY A 1 439 ? -4.676 -9.984 -19.672 1 47.44 439 GLY A CA 1
ATOM 3353 C C . GLY A 1 439 ? -3.855 -9.219 -20.703 1 47.44 439 GLY A C 1
ATOM 3354 O O . GLY A 1 439 ? -3.25 -8.195 -20.375 1 47.44 439 GLY A O 1
ATOM 3355 N N . GLY A 1 440 ? -3.672 -9.812 -21.969 1 51.84 440 GLY A N 1
ATOM 3356 C CA . GLY A 1 440 ? -2.924 -9.078 -22.984 1 51.84 440 GLY A CA 1
ATOM 3357 C C . GLY A 1 440 ? -3.717 -7.938 -23.594 1 51.84 440 GLY A C 1
ATOM 3358 O O . GLY A 1 440 ? -4.922 -7.824 -23.375 1 51.84 440 GLY A O 1
ATOM 3359 N N . VAL A 1 441 ? -3.09 -6.82 -24.031 1 53.53 441 VAL A N 1
ATOM 3360 C CA . VAL A 1 441 ? -3.752 -5.711 -24.703 1 53.53 441 VAL A CA 1
ATOM 3361 C C . VAL A 1 441 ? -3.523 -5.816 -26.219 1 53.53 441 VAL A C 1
ATOM 3363 O O . VAL A 1 441 ? -2.414 -6.113 -26.656 1 53.53 441 VAL A O 1
ATOM 3366 N N . VAL A 1 442 ? -4.574 -6.02 -26.922 1 55.12 442 VAL A N 1
ATOM 3367 C CA . VAL A 1 442 ? -4.484 -5.977 -28.375 1 55.12 442 VAL A CA 1
ATOM 3368 C C . VAL A 1 442 ? -5.176 -4.723 -28.891 1 55.12 442 VAL A C 1
ATOM 3370 O O . VAL A 1 442 ? -5.973 -4.102 -28.188 1 55.12 442 VAL A O 1
ATOM 3373 N N . ASP A 1 443 ? -4.809 -4.199 -30.078 1 57.34 443 ASP A N 1
ATOM 3374 C CA . ASP A 1 443 ? -5.438 -3.041 -30.688 1 57.34 443 ASP A CA 1
ATOM 3375 C C . ASP A 1 443 ? -6.938 -3.264 -30.891 1 57.34 443 ASP A C 1
ATOM 3377 O O . ASP A 1 443 ? -7.359 -4.34 -31.312 1 57.34 443 ASP A O 1
ATOM 3381 N N . ALA A 1 444 ? -7.703 -2.229 -30.438 1 56.19 444 ALA A N 1
ATOM 3382 C CA . ALA A 1 444 ? -9.141 -2.285 -30.703 1 56.19 444 ALA A CA 1
ATOM 3383 C C . ALA A 1 444 ? -9.414 -2.125 -32.188 1 56.19 444 ALA A C 1
ATOM 3385 O O . ALA A 1 444 ? -8.812 -1.28 -32.875 1 56.19 444 ALA A O 1
ATOM 3386 N N . LYS A 1 445 ? -10.094 -2.949 -32.75 1 50.28 445 LYS A N 1
ATOM 3387 C CA . LYS A 1 445 ? -10.531 -2.709 -34.125 1 50.28 445 LYS A CA 1
ATOM 3388 C C . LYS A 1 445 ? -11.43 -1.477 -34.188 1 50.28 445 LYS A C 1
ATOM 3390 O O . LYS A 1 445 ? -12.258 -1.244 -33.312 1 50.28 445 LYS A O 1
ATOM 3395 N N . GLU A 1 446 ? -11.164 -0.483 -35 1 51.09 446 GLU A N 1
ATOM 3396 C CA . GLU A 1 446 ? -11.82 0.807 -35.188 1 51.09 446 GLU A CA 1
ATOM 3397 C C . GLU A 1 446 ? -13.305 0.734 -34.844 1 51.09 446 GLU A C 1
ATOM 3399 O O . GLU A 1 446 ? -13.836 1.634 -34.188 1 51.09 446 GLU A O 1
ATOM 3404 N N . ASP A 1 447 ? -14.227 -0.174 -35.406 1 52 447 ASP A N 1
ATOM 3405 C CA . ASP A 1 447 ? -15.688 -0.177 -35.312 1 52 447 ASP A CA 1
ATOM 3406 C C . ASP A 1 447 ? -16.172 -1.145 -34.25 1 52 447 ASP A C 1
ATOM 3408 O O . ASP A 1 447 ? -17.359 -1.461 -34.188 1 52 447 ASP A O 1
ATOM 3412 N N . ALA A 1 448 ? -15.344 -1.431 -33.469 1 46.31 448 ALA A N 1
ATOM 3413 C CA . ALA A 1 448 ? -15.836 -2.467 -32.562 1 46.31 448 ALA A CA 1
ATOM 3414 C C . ALA A 1 448 ? -16.328 -1.862 -31.266 1 46.31 448 ALA A C 1
ATOM 3416 O O . ALA A 1 448 ? -15.672 -0.996 -30.688 1 46.31 448 ALA A O 1
ATOM 3417 N N . ALA A 1 449 ? -17.578 -2.037 -31.016 1 52.72 449 ALA A N 1
ATOM 3418 C CA . ALA A 1 449 ? -18.141 -1.686 -29.703 1 52.72 449 ALA A CA 1
ATOM 3419 C C . ALA A 1 449 ? -17.219 -2.145 -28.578 1 52.72 449 ALA A C 1
ATOM 3421 O O . ALA A 1 449 ? -16.609 -3.205 -28.656 1 52.72 449 ALA A O 1
ATOM 3422 N N . PRO A 1 450 ? -16.938 -1.26 -27.625 1 57.84 450 PRO A N 1
ATOM 3423 C CA . PRO A 1 450 ? -16.125 -1.719 -26.484 1 57.84 450 PRO A CA 1
ATOM 3424 C C . PRO A 1 450 ? -16.609 -3.051 -25.922 1 57.84 450 PRO A C 1
ATOM 3426 O O . PRO A 1 450 ? -17.812 -3.281 -25.812 1 57.84 450 PRO A O 1
ATOM 3429 N N . ALA A 1 451 ? -15.742 -4.059 -25.859 1 58.22 451 ALA A N 1
ATOM 3430 C CA . ALA A 1 451 ? -16.078 -5.348 -25.266 1 58.22 451 ALA A CA 1
ATOM 3431 C C . ALA A 1 451 ? -16.719 -5.172 -23.891 1 58.22 451 ALA A C 1
ATOM 3433 O O . ALA A 1 451 ? -16.297 -4.305 -23.125 1 58.22 451 ALA A O 1
ATOM 3434 N N . PRO A 1 452 ? -17.844 -5.859 -23.719 1 66.44 452 PRO A N 1
ATOM 3435 C CA . PRO A 1 452 ? -18.453 -5.762 -22.391 1 66.44 452 PRO A CA 1
ATOM 3436 C C . PRO A 1 452 ? -17.484 -6.074 -21.266 1 66.44 452 PRO A C 1
ATOM 3438 O O . PRO A 1 452 ? -16.594 -6.922 -21.422 1 66.44 452 PRO A O 1
ATOM 3441 N N . GLN A 1 453 ? -17.5 -5.305 -20.328 1 77.12 453 GLN A N 1
ATOM 3442 C CA . GLN A 1 453 ? -16.656 -5.488 -19.141 1 77.12 453 GLN A CA 1
ATOM 3443 C C . GLN A 1 453 ? -16.984 -6.793 -18.422 1 77.12 453 GLN A C 1
ATOM 3445 O O . GLN A 1 453 ? -18.156 -7.152 -18.297 1 77.12 453 GLN A O 1
ATOM 3450 N N . ASP A 1 454 ? -15.898 -7.512 -18.141 1 83.69 454 ASP A N 1
ATOM 3451 C CA . ASP A 1 454 ? -16.078 -8.727 -17.344 1 83.69 454 ASP A CA 1
ATOM 3452 C C . ASP A 1 454 ? -16.828 -8.438 -16.047 1 83.69 454 ASP A C 1
ATOM 3454 O O . ASP A 1 454 ? -16.594 -7.402 -15.414 1 83.69 454 ASP A O 1
ATOM 3458 N N . LYS A 1 455 ? -17.688 -9.328 -15.711 1 88.06 455 LYS A N 1
ATOM 3459 C CA . LYS A 1 455 ? -18.469 -9.164 -14.492 1 88.06 455 LYS A CA 1
ATOM 3460 C C . LYS A 1 455 ? -17.734 -9.711 -13.281 1 88.06 455 LYS A C 1
ATOM 3462 O O . LYS A 1 455 ? -18.047 -9.352 -12.141 1 88.06 455 LYS A O 1
ATOM 3467 N N . GLY A 1 456 ? -16.797 -10.656 -13.516 1 95.25 456 GLY A N 1
ATOM 3468 C CA . GLY A 1 456 ? -15.984 -11.234 -12.453 1 95.25 456 GLY A CA 1
ATOM 3469 C C . GLY A 1 456 ? -14.492 -11.125 -12.711 1 95.25 456 GLY A C 1
ATOM 3470 O O . GLY A 1 456 ? -14.07 -10.414 -13.625 1 95.25 456 GLY A O 1
ATOM 3471 N N . ALA A 1 457 ? -13.766 -11.656 -11.844 1 97.56 457 ALA A N 1
ATOM 3472 C CA . ALA A 1 457 ? -12.312 -11.672 -11.969 1 97.56 457 ALA A CA 1
ATOM 3473 C C . ALA A 1 457 ? -11.859 -12.727 -12.977 1 97.56 457 ALA A C 1
ATOM 3475 O O . ALA A 1 457 ? -12.094 -13.922 -12.789 1 97.56 457 ALA A O 1
ATOM 3476 N N . VAL A 1 458 ? -11.203 -12.32 -13.977 1 95.44 458 VAL A N 1
ATOM 3477 C CA . VAL A 1 458 ? -10.727 -13.219 -15.031 1 95.44 458 VAL A CA 1
ATOM 3478 C C . VAL A 1 458 ? -9.477 -13.953 -14.547 1 95.44 458 VAL A C 1
ATOM 3480 O O . VAL A 1 458 ? -8.914 -13.625 -13.5 1 95.44 458 VAL A O 1
ATOM 3483 N N . HIS A 1 459 ? -9.055 -14.93 -15.328 1 95.31 459 HIS A N 1
ATOM 3484 C CA . HIS A 1 459 ? -7.844 -15.688 -15.031 1 95.31 459 HIS A CA 1
ATOM 3485 C C . HIS A 1 459 ? -6.641 -14.766 -14.867 1 95.31 459 HIS A C 1
ATOM 3487 O O . HIS A 1 459 ? -6.434 -13.859 -15.68 1 95.31 459 HIS A O 1
ATOM 3493 N N . SER A 1 460 ? -5.887 -14.914 -13.789 1 95 460 SER A N 1
ATOM 3494 C CA . SER A 1 460 ? -4.652 -14.211 -13.461 1 95 460 SER A CA 1
ATOM 3495 C C . SER A 1 460 ? -4.941 -12.812 -12.914 1 95 460 SER A C 1
ATOM 3497 O O . SER A 1 460 ? -4.02 -12.047 -12.641 1 95 460 SER A O 1
ATOM 3499 N N . ALA A 1 461 ? -6.242 -12.477 -12.773 1 95.75 461 ALA A N 1
ATOM 3500 C CA . ALA A 1 461 ? -6.59 -11.133 -12.328 1 95.75 461 ALA A CA 1
ATOM 3501 C C . ALA A 1 461 ? -6.109 -10.883 -10.898 1 95.75 461 ALA A C 1
ATOM 3503 O O . ALA A 1 461 ? -5.891 -9.734 -10.5 1 95.75 461 ALA A O 1
ATOM 3504 N N . ASP A 1 462 ? -5.879 -11.898 -10.133 1 97.69 462 ASP A N 1
ATOM 3505 C CA . ASP A 1 462 ? -5.613 -11.781 -8.703 1 97.69 462 ASP A CA 1
ATOM 3506 C C . ASP A 1 462 ? -4.141 -11.484 -8.438 1 97.69 462 ASP A C 1
ATOM 3508 O O . ASP A 1 462 ? -3.785 -10.992 -7.363 1 97.69 462 ASP A O 1
ATOM 3512 N N . ILE A 1 463 ? -3.215 -11.734 -9.367 1 97.88 463 ILE A N 1
ATOM 3513 C CA . ILE A 1 463 ? -1.777 -11.781 -9.117 1 97.88 463 ILE A CA 1
ATOM 3514 C C . ILE A 1 463 ? -1.299 -10.438 -8.578 1 97.88 463 ILE A C 1
ATOM 3516 O O . ILE A 1 463 ? -0.713 -10.367 -7.496 1 97.88 463 ILE A O 1
ATOM 3520 N N . GLU A 1 464 ? -1.616 -9.336 -9.305 1 97.81 464 GLU A N 1
ATOM 3521 C CA . GLU A 1 464 ? -1.116 -8.023 -8.906 1 97.81 464 GLU A CA 1
ATOM 3522 C C . GLU A 1 464 ? -1.717 -7.59 -7.578 1 97.81 464 GLU A C 1
ATOM 3524 O O . GLU A 1 464 ? -1.057 -6.91 -6.785 1 97.81 464 GLU A O 1
ATOM 3529 N N . TYR A 1 465 ? -3.002 -7.918 -7.348 1 98.44 465 TYR A N 1
ATOM 3530 C CA . TYR A 1 465 ? -3.652 -7.578 -6.086 1 98.44 465 TYR A CA 1
ATOM 3531 C C . TYR A 1 465 ? -2.98 -8.289 -4.918 1 98.44 465 TYR A C 1
ATOM 3533 O O . TYR A 1 465 ? -2.699 -7.68 -3.887 1 98.44 465 TYR A O 1
ATOM 3541 N N . ALA A 1 466 ? -2.697 -9.57 -5.062 1 98.62 466 ALA A N 1
ATOM 3542 C CA . ALA A 1 466 ? -2.117 -10.391 -4 1 98.62 466 ALA A CA 1
ATOM 3543 C C . ALA A 1 466 ? -0.679 -9.969 -3.709 1 98.62 466 ALA A C 1
ATOM 3545 O O . ALA A 1 466 ? -0.257 -9.945 -2.551 1 98.62 466 ALA A O 1
ATOM 3546 N N . MET A 1 467 ? 0.088 -9.633 -4.73 1 98.5 467 MET A N 1
ATOM 3547 C CA . MET A 1 467 ? 1.515 -9.352 -4.59 1 98.5 467 MET A CA 1
ATOM 3548 C C . MET A 1 467 ? 1.754 -7.875 -4.309 1 98.5 467 MET A C 1
ATOM 3550 O O . MET A 1 467 ? 2.881 -7.469 -4.023 1 98.5 467 MET A O 1
ATOM 3554 N N . GLY A 1 468 ? 0.693 -7.055 -4.41 1 97.75 468 GLY A N 1
ATOM 3555 C CA . GLY A 1 468 ? 0.836 -5.629 -4.16 1 97.75 468 GLY A CA 1
ATOM 3556 C C . GLY A 1 468 ? 1.565 -4.902 -5.273 1 97.75 468 GLY A C 1
ATOM 3557 O O . GLY A 1 468 ? 2.322 -3.963 -5.016 1 97.75 468 GLY A O 1
ATOM 3558 N N . THR A 1 469 ? 1.371 -5.277 -6.566 1 97.81 469 THR A N 1
ATOM 3559 C CA . THR A 1 469 ? 2.172 -4.738 -7.66 1 97.81 469 THR A CA 1
ATOM 3560 C C . THR A 1 469 ? 1.29 -4.016 -8.672 1 97.81 469 THR A C 1
ATOM 3562 O O . THR A 1 469 ? 1.671 -3.855 -9.836 1 97.81 469 THR A O 1
ATOM 3565 N N . LEU A 1 470 ? 0.051 -3.562 -8.305 1 97.81 470 LEU A N 1
ATOM 3566 C CA . LEU A 1 470 ? -0.871 -2.887 -9.211 1 97.81 470 LEU A CA 1
ATOM 3567 C C . LEU A 1 470 ? -0.165 -1.767 -9.969 1 97.81 470 LEU A C 1
ATOM 3569 O O . LEU A 1 470 ? -0.299 -1.656 -11.195 1 97.81 470 LEU A O 1
ATOM 3573 N N . PRO A 1 471 ? 0.688 -0.963 -9.305 1 95.88 471 PRO A N 1
ATOM 3574 C CA . PRO A 1 471 ? 1.267 0.194 -9.984 1 95.88 471 PRO A CA 1
ATOM 3575 C C . PRO A 1 471 ? 2.174 -0.201 -11.148 1 95.88 471 PRO A C 1
ATOM 3577 O O . PRO A 1 471 ? 2.439 0.614 -12.039 1 95.88 471 PRO A O 1
ATOM 3580 N N . THR A 1 472 ? 2.693 -1.385 -11.148 1 93.75 472 THR A N 1
ATOM 3581 C CA . THR A 1 472 ? 3.645 -1.804 -12.18 1 93.75 472 THR A CA 1
ATOM 3582 C C . THR A 1 472 ? 2.926 -2.121 -13.484 1 93.75 472 THR A C 1
ATOM 3584 O O . THR A 1 472 ? 3.561 -2.238 -14.531 1 93.75 472 THR A O 1
ATOM 3587 N N . ASN A 1 473 ? 1.634 -2.328 -13.422 1 93.38 473 ASN A N 1
ATOM 3588 C CA . ASN A 1 473 ? 0.813 -2.572 -14.602 1 93.38 473 ASN A CA 1
ATOM 3589 C C . ASN A 1 473 ? 0.063 -1.315 -15.039 1 93.38 473 ASN A C 1
ATOM 3591 O O . ASN A 1 473 ? -0.986 -0.991 -14.477 1 93.38 473 ASN A O 1
ATOM 3595 N N . ARG A 1 474 ? 0.481 -0.699 -16.078 1 90.19 474 ARG A N 1
ATOM 3596 C CA . ARG A 1 474 ? -0.038 0.605 -16.484 1 90.19 474 ARG A CA 1
ATOM 3597 C C . ARG A 1 474 ? -1.154 0.457 -17.516 1 90.19 474 ARG A C 1
ATOM 3599 O O . ARG A 1 474 ? -1.622 1.448 -18.078 1 90.19 474 ARG A O 1
ATOM 3606 N N . VAL A 1 475 ? -1.555 -0.708 -17.75 1 87.62 475 VAL A N 1
ATOM 3607 C CA . VAL A 1 475 ? -2.555 -0.992 -18.781 1 87.62 475 VAL A CA 1
ATOM 3608 C C . VAL A 1 475 ? -3.941 -0.606 -18.266 1 87.62 475 VAL A C 1
ATOM 3610 O O . VAL A 1 475 ? -4.793 -0.164 -19.047 1 87.62 475 VAL A O 1
ATOM 3613 N N . PHE A 1 476 ? -4.176 -0.724 -17 1 91.06 476 PHE A N 1
ATOM 3614 C CA . PHE A 1 476 ? -5.516 -0.567 -16.438 1 91.06 476 PHE A CA 1
ATOM 3615 C C . PHE A 1 476 ? -5.625 0.731 -15.648 1 91.06 476 PHE A C 1
ATOM 3617 O O . PHE A 1 476 ? -4.641 1.195 -15.07 1 91.06 476 PHE A O 1
ATOM 3624 N N . ASN A 1 477 ? -6.805 1.273 -15.633 1 92.44 477 ASN A N 1
ATOM 3625 C CA . ASN A 1 477 ? -7.117 2.449 -14.828 1 92.44 477 ASN A CA 1
ATOM 3626 C C . ASN A 1 477 ? -7.516 2.066 -13.406 1 92.44 477 ASN A C 1
ATOM 3628 O O . ASN A 1 477 ? -8.68 2.191 -13.031 1 92.44 477 ASN A O 1
ATOM 3632 N N . TRP A 1 478 ? -6.555 1.701 -12.656 1 96.25 478 TRP A N 1
ATOM 3633 C CA . TRP A 1 478 ? -6.805 1.245 -11.297 1 96.25 478 TRP A CA 1
ATOM 3634 C C . TRP A 1 478 ? -7.598 2.285 -10.508 1 96.25 478 TRP A C 1
ATOM 3636 O O . TRP A 1 478 ? -7.262 3.471 -10.523 1 96.25 478 TRP A O 1
ATOM 3646 N N . GLN A 1 479 ? -8.641 1.856 -9.844 1 95.88 479 GLN A N 1
ATOM 3647 C CA . GLN A 1 479 ? -9.516 2.684 -9.023 1 95.88 479 GLN A CA 1
ATOM 3648 C C . GLN A 1 479 ? -9.148 2.58 -7.543 1 95.88 479 GLN A C 1
ATOM 3650 O O . GLN A 1 479 ? -8.453 1.646 -7.137 1 95.88 479 GLN A O 1
ATOM 3655 N N . PRO A 1 480 ? -9.625 3.537 -6.711 1 94.88 480 PRO A N 1
ATOM 3656 C CA . PRO A 1 480 ? -9.328 3.48 -5.277 1 94.88 480 PRO A CA 1
ATOM 3657 C C . PRO A 1 480 ? -9.703 2.141 -4.648 1 94.88 480 PRO A C 1
ATOM 3659 O O . PRO A 1 480 ? -8.961 1.618 -3.811 1 94.88 480 PRO A O 1
ATOM 3662 N N . GLU A 1 481 ? -10.766 1.568 -5.074 1 96.38 481 GLU A N 1
ATOM 3663 C CA . GLU A 1 481 ? -11.195 0.294 -4.508 1 96.38 481 GLU A CA 1
ATOM 3664 C C . GLU A 1 481 ? -10.219 -0.826 -4.859 1 96.38 481 GLU A C 1
ATOM 3666 O O . GLU A 1 481 ? -10.031 -1.757 -4.074 1 96.38 481 GLU A O 1
ATOM 3671 N N . ASP A 1 482 ? -9.57 -0.707 -6.07 1 98 482 ASP A N 1
ATOM 3672 C CA . ASP A 1 482 ? -8.57 -1.704 -6.445 1 98 482 ASP A CA 1
ATOM 3673 C C . ASP A 1 482 ? -7.422 -1.733 -5.441 1 98 482 ASP A C 1
ATOM 3675 O O . ASP A 1 482 ? -6.98 -2.807 -5.023 1 98 482 ASP A O 1
ATOM 3679 N N . TYR A 1 483 ? -6.996 -0.586 -5.074 1 97.38 483 TYR A N 1
ATOM 3680 C CA . TYR A 1 483 ? -5.875 -0.492 -4.145 1 97.38 483 TYR A CA 1
ATOM 3681 C C . TYR A 1 483 ? -6.289 -0.952 -2.75 1 97.38 483 TYR A C 1
ATOM 3683 O O . TYR A 1 483 ? -5.5 -1.579 -2.039 1 97.38 483 TYR A O 1
ATOM 3691 N N . MET A 1 484 ? -7.516 -0.641 -2.338 1 96.12 484 MET A N 1
ATOM 3692 C CA . MET A 1 484 ? -8.016 -1.133 -1.059 1 96.12 484 MET A CA 1
ATOM 3693 C C . MET A 1 484 ? -8.031 -2.658 -1.03 1 96.12 484 MET A C 1
ATOM 3695 O O . MET A 1 484 ? -7.578 -3.27 -0.063 1 96.12 484 MET A O 1
ATOM 3699 N N . ILE A 1 485 ? -8.516 -3.27 -2.074 1 98.12 485 ILE A N 1
ATOM 3700 C CA . ILE A 1 485 ? -8.57 -4.723 -2.18 1 98.12 485 ILE A CA 1
ATOM 3701 C C . ILE A 1 485 ? -7.16 -5.297 -2.176 1 98.12 485 ILE A C 1
ATOM 3703 O O . ILE A 1 485 ? -6.898 -6.316 -1.532 1 98.12 485 ILE A O 1
ATOM 3707 N N . SER A 1 486 ? -6.25 -4.664 -2.938 1 98.25 486 SER A N 1
ATOM 3708 C CA . SER A 1 486 ? -4.863 -5.105 -2.971 1 98.25 486 SER A CA 1
ATOM 3709 C C . SER A 1 486 ? -4.238 -5.074 -1.579 1 98.25 486 SER A C 1
ATOM 3711 O O . SER A 1 486 ? -3.492 -5.98 -1.205 1 98.25 486 SER A O 1
ATOM 3713 N N . ASP A 1 487 ? -4.539 -4.055 -0.827 1 96.56 487 ASP A N 1
ATOM 3714 C CA . ASP A 1 487 ? -4.035 -3.963 0.541 1 96.56 487 ASP A CA 1
ATOM 3715 C C . ASP A 1 487 ? -4.512 -5.145 1.381 1 96.56 487 ASP A C 1
ATOM 3717 O O . ASP A 1 487 ? -3.729 -5.746 2.121 1 96.56 487 ASP A O 1
ATOM 3721 N N . ILE A 1 488 ? -5.777 -5.473 1.258 1 97.62 488 ILE A N 1
ATOM 3722 C CA . ILE A 1 488 ? -6.363 -6.586 1.999 1 97.62 488 ILE A CA 1
ATOM 3723 C C . ILE A 1 488 ? -5.711 -7.895 1.568 1 97.62 488 ILE A C 1
ATOM 3725 O O . ILE A 1 488 ? -5.191 -8.641 2.402 1 97.62 488 ILE A O 1
ATOM 3729 N N . PHE A 1 489 ? -5.68 -8.133 0.276 1 98.56 489 PHE A N 1
ATOM 3730 C CA . PHE A 1 489 ? -5.203 -9.391 -0.273 1 98.56 489 PHE A CA 1
ATOM 3731 C C . PHE A 1 489 ? -3.719 -9.586 0.021 1 98.56 489 PHE A C 1
ATOM 3733 O O . PHE A 1 489 ? -3.305 -10.656 0.476 1 98.56 489 PHE A O 1
ATOM 3740 N N . SER A 1 490 ? -2.926 -8.57 -0.198 1 98.31 490 SER A N 1
ATOM 3741 C CA . SER A 1 490 ? -1.483 -8.641 0.018 1 98.31 490 SER A CA 1
ATOM 3742 C C . SER A 1 490 ? -1.156 -8.844 1.493 1 98.31 490 SER A C 1
ATOM 3744 O O . SER A 1 490 ? -0.174 -9.508 1.83 1 98.31 490 SER A O 1
ATOM 3746 N N . GLN A 1 491 ? -1.962 -8.305 2.371 1 98.06 491 GLN A N 1
ATOM 3747 C CA . GLN A 1 491 ? -1.729 -8.508 3.797 1 98.06 491 GLN A CA 1
ATOM 3748 C C . GLN A 1 491 ? -2.035 -9.945 4.207 1 98.06 491 GLN A C 1
ATOM 3750 O O . GLN A 1 491 ? -1.336 -10.516 5.043 1 98.06 491 GLN A O 1
ATOM 3755 N N . TYR A 1 492 ? -3.113 -10.539 3.648 1 98.69 492 TYR A N 1
ATOM 3756 C CA . TYR A 1 492 ? -3.354 -11.961 3.881 1 98.69 492 TYR A CA 1
ATOM 3757 C C . TYR A 1 492 ? -2.15 -12.797 3.459 1 98.69 492 TYR A C 1
ATOM 3759 O O . TYR A 1 492 ? -1.698 -13.664 4.203 1 98.69 492 TYR A O 1
ATOM 3767 N N . TYR A 1 493 ? -1.614 -12.516 2.254 1 98.75 493 TYR A N 1
ATOM 3768 C CA . TYR A 1 493 ? -0.448 -13.227 1.751 1 98.75 493 TYR A CA 1
ATOM 3769 C C . TYR A 1 493 ? 0.737 -13.078 2.697 1 98.75 493 TYR A C 1
ATOM 3771 O O . TYR A 1 493 ? 1.37 -14.062 3.074 1 98.75 493 TYR A O 1
ATOM 3779 N N . ALA A 1 494 ? 0.986 -11.844 3.08 1 98.69 494 ALA A N 1
ATOM 3780 C CA . ALA A 1 494 ? 2.129 -11.57 3.947 1 98.69 494 ALA A CA 1
ATOM 3781 C C . ALA A 1 494 ? 1.997 -12.305 5.277 1 98.69 494 ALA A C 1
ATOM 3783 O O . ALA A 1 494 ? 2.953 -12.93 5.746 1 98.69 494 ALA A O 1
ATOM 3784 N N . ASN A 1 495 ? 0.81 -12.258 5.902 1 98.75 495 ASN A N 1
ATOM 3785 C CA . ASN A 1 495 ? 0.583 -12.938 7.172 1 98.75 495 ASN A CA 1
ATOM 3786 C C . ASN A 1 495 ? 0.801 -14.445 7.043 1 98.75 495 ASN A C 1
ATOM 3788 O O . ASN A 1 495 ? 1.413 -15.062 7.914 1 98.75 495 ASN A O 1
ATOM 3792 N N . PHE A 1 496 ? 0.285 -14.984 5.977 1 98.88 496 PHE A N 1
ATOM 3793 C CA . PHE A 1 496 ? 0.426 -16.422 5.773 1 98.88 496 PHE A CA 1
ATOM 3794 C C . PHE A 1 496 ? 1.893 -16.812 5.617 1 98.88 496 PHE A C 1
ATOM 3796 O O . PHE A 1 496 ? 2.344 -17.797 6.195 1 98.88 496 PHE A O 1
ATOM 3803 N N . VAL A 1 497 ? 2.633 -16.047 4.852 1 98.94 497 VAL A N 1
ATOM 3804 C CA . VAL A 1 497 ? 4.055 -16.312 4.648 1 98.94 497 VAL A CA 1
ATOM 3805 C C . VAL A 1 497 ? 4.789 -16.234 5.984 1 98.94 497 VAL A C 1
ATOM 3807 O O . VAL A 1 497 ? 5.676 -17.047 6.262 1 98.94 497 VAL A O 1
ATOM 3810 N N . LYS A 1 498 ? 4.402 -15.344 6.793 1 98.75 498 LYS A N 1
ATOM 3811 C CA . LYS A 1 498 ? 5.102 -15.117 8.055 1 98.75 498 LYS A CA 1
ATOM 3812 C C . LYS A 1 498 ? 4.754 -16.188 9.078 1 98.75 498 LYS A C 1
ATOM 3814 O O . LYS A 1 498 ? 5.613 -16.609 9.859 1 98.75 498 LYS A O 1
ATOM 3819 N N . THR A 1 499 ? 3.396 -16.719 9.031 1 98.44 499 THR A N 1
ATOM 3820 C CA . THR A 1 499 ? 2.994 -17.453 10.219 1 98.44 499 THR A CA 1
ATOM 3821 C C . THR A 1 499 ? 2.248 -18.734 9.836 1 98.44 499 THR A C 1
ATOM 3823 O O . THR A 1 499 ? 1.946 -19.562 10.703 1 98.44 499 THR A O 1
ATOM 3826 N N . GLY A 1 500 ? 1.956 -18.875 8.609 1 98.56 500 GLY A N 1
ATOM 3827 C CA . GLY A 1 500 ? 1.088 -19.969 8.195 1 98.56 500 GLY A CA 1
ATOM 3828 C C . GLY A 1 500 ? -0.384 -19.688 8.43 1 98.56 500 GLY A C 1
ATOM 3829 O O . GLY A 1 500 ? -1.243 -20.5 8.086 1 98.56 500 GLY A O 1
ATOM 3830 N N . ASN A 1 501 ? -0.738 -18.578 9.055 1 98.69 501 ASN A N 1
ATOM 3831 C CA . ASN A 1 501 ? -2.078 -18.062 9.305 1 98.69 501 ASN A CA 1
ATOM 3832 C C . ASN A 1 501 ? -2.291 -16.703 8.641 1 98.69 501 ASN A C 1
ATOM 3834 O O . ASN A 1 501 ? -1.633 -15.727 8.992 1 98.69 501 ASN A O 1
ATOM 3838 N N . PRO A 1 502 ? -3.254 -16.594 7.684 1 98.62 502 PRO A N 1
ATOM 3839 C CA . PRO A 1 502 ? -3.41 -15.352 6.93 1 98.62 502 PRO A CA 1
ATOM 3840 C C . PRO A 1 502 ? -4.062 -14.242 7.75 1 98.62 502 PRO A C 1
ATOM 3842 O O . PRO A 1 502 ? -4.07 -13.078 7.332 1 98.62 502 PRO A O 1
ATOM 3845 N N . ASN A 1 503 ? -4.605 -14.484 8.867 1 97.94 503 ASN A N 1
ATOM 3846 C CA . ASN A 1 503 ? -5.434 -13.539 9.602 1 97.94 503 ASN A CA 1
ATOM 3847 C C . ASN A 1 503 ? -4.59 -12.477 10.297 1 97.94 503 ASN A C 1
ATOM 3849 O O . ASN A 1 503 ? -3.391 -12.672 10.508 1 97.94 503 ASN A O 1
ATOM 3853 N N . GLY A 1 504 ? -5.16 -11.32 10.617 1 96 504 GLY A N 1
ATOM 3854 C CA . GLY A 1 504 ? -4.559 -10.18 11.281 1 96 504 GLY A CA 1
ATOM 3855 C C . GLY A 1 504 ? -5.512 -9.008 11.445 1 96 504 GLY A C 1
ATOM 3856 O O . GLY A 1 504 ? -6.648 -9.055 10.977 1 96 504 GLY A O 1
ATOM 3857 N N . LEU A 1 505 ? -5.082 -8 12.133 1 94 505 LEU A N 1
ATOM 3858 C CA . LEU A 1 505 ? -5.895 -6.805 12.32 1 94 505 LEU A CA 1
ATOM 3859 C C . LEU A 1 505 ? -6.168 -6.117 10.984 1 94 505 LEU A C 1
ATOM 3861 O O . LEU A 1 505 ? -5.293 -6.07 10.117 1 94 505 LEU A O 1
ATOM 3865 N N . GLY A 1 506 ? -7.352 -5.586 10.867 1 94.44 506 GLY A N 1
ATOM 3866 C CA . GLY A 1 506 ? -7.695 -4.848 9.664 1 94.44 506 GLY A CA 1
ATOM 3867 C C . GLY A 1 506 ? -8.164 -5.742 8.531 1 94.44 506 GLY A C 1
ATOM 3868 O O . GLY A 1 506 ? -8.398 -5.27 7.414 1 94.44 506 GLY A O 1
ATOM 3869 N N . LEU A 1 507 ? -8.281 -7.02 8.859 1 96.81 507 LEU A N 1
ATOM 3870 C CA . LEU A 1 507 ? -8.711 -7.992 7.863 1 96.81 507 LEU A CA 1
ATOM 3871 C C . LEU A 1 507 ? -9.938 -8.758 8.344 1 96.81 507 LEU A C 1
ATOM 3873 O O . LEU A 1 507 ? -10.039 -9.102 9.523 1 96.81 507 LEU A O 1
ATOM 3877 N N . PRO A 1 508 ? -10.852 -9.023 7.395 1 95.94 508 PRO A N 1
ATOM 3878 C CA . PRO A 1 508 ? -11.883 -10 7.762 1 95.94 508 PRO A CA 1
ATOM 3879 C C . PRO A 1 508 ? -11.297 -11.344 8.172 1 95.94 508 PRO A C 1
ATOM 3881 O O . PRO A 1 508 ? -10.242 -11.75 7.668 1 95.94 508 PRO A O 1
ATOM 3884 N N . GLU A 1 509 ? -11.969 -12.008 9.07 1 95.88 509 GLU A N 1
ATOM 3885 C CA . GLU A 1 509 ? -11.5 -13.32 9.5 1 95.88 509 GLU A CA 1
ATOM 3886 C C . GLU A 1 509 ? -11.57 -14.336 8.367 1 95.88 509 GLU A C 1
ATOM 3888 O O . GLU A 1 509 ? -12.586 -14.43 7.68 1 95.88 509 GLU A O 1
ATOM 3893 N N . TRP A 1 510 ? -10.539 -15.031 8.156 1 97.69 510 TRP A N 1
ATOM 3894 C CA . TRP A 1 510 ? -10.398 -16.094 7.168 1 97.69 510 TRP A CA 1
ATOM 3895 C C . TRP A 1 510 ? -10.258 -17.453 7.844 1 97.69 510 TRP A C 1
ATOM 3897 O O . TRP A 1 510 ? -9.148 -17.875 8.18 1 97.69 510 TRP A O 1
ATOM 3907 N N . PRO A 1 511 ? -11.375 -18.172 8 1 97.62 511 PRO A N 1
ATOM 3908 C CA . PRO A 1 511 ? -11.312 -19.469 8.672 1 97.62 511 PRO A CA 1
ATOM 3909 C C . PRO A 1 511 ? -10.688 -20.547 7.789 1 97.62 511 PRO A C 1
ATOM 3911 O O . PRO A 1 511 ? -10.859 -20.531 6.566 1 97.62 511 PRO A O 1
ATOM 3914 N N . SER A 1 512 ? -9.961 -21.484 8.398 1 98.06 512 SER A N 1
ATOM 3915 C CA . SER A 1 512 ? -9.484 -22.672 7.68 1 98.06 512 SER A CA 1
ATOM 3916 C C . SER A 1 512 ? -10.648 -23.578 7.285 1 98.06 512 SER A C 1
ATOM 3918 O O . SER A 1 512 ? -11.742 -23.469 7.848 1 98.06 512 SER A O 1
ATOM 3920 N N . THR A 1 513 ? -10.438 -24.438 6.363 1 97.62 513 THR A N 1
ATOM 3921 C CA . THR A 1 513 ? -11.477 -25.328 5.883 1 97.62 513 THR A CA 1
ATOM 3922 C C . THR A 1 513 ? -11.5 -26.625 6.703 1 97.62 513 THR A C 1
ATOM 3924 O O . THR A 1 513 ? -12.43 -27.422 6.594 1 97.62 513 THR A O 1
ATOM 3927 N N . ASN A 1 514 ? -10.562 -26.797 7.535 1 95.44 514 ASN A N 1
ATOM 3928 C CA . ASN A 1 514 ? -10.398 -28.031 8.281 1 95.44 514 ASN A CA 1
ATOM 3929 C C . ASN A 1 514 ? -11.602 -28.312 9.18 1 95.44 514 ASN A C 1
ATOM 3931 O O . ASN A 1 514 ? -12.117 -27.406 9.828 1 95.44 514 ASN A O 1
ATOM 3935 N N . GLY A 1 515 ? -12.039 -29.578 9.211 1 91.56 515 GLY A N 1
ATOM 3936 C CA . GLY A 1 515 ? -13.109 -30.031 10.094 1 91.56 515 GLY A CA 1
ATOM 3937 C C . GLY A 1 515 ? -14.477 -29.531 9.664 1 91.56 515 GLY A C 1
ATOM 3938 O O . GLY A 1 515 ? -15.461 -29.719 10.383 1 91.56 515 GLY A O 1
ATOM 3939 N N . LYS A 1 516 ? -14.57 -28.891 8.508 1 91.31 516 LYS A N 1
ATOM 3940 C CA . LYS A 1 516 ? -15.844 -28.359 8.031 1 91.31 516 LYS A CA 1
ATOM 3941 C C . LYS A 1 516 ? -16.391 -29.188 6.867 1 91.31 516 LYS A C 1
ATOM 3943 O O . LYS A 1 516 ? -15.656 -29.5 5.93 1 91.31 516 LYS A O 1
ATOM 3948 N N . ALA A 1 517 ? -17.656 -29.547 6.984 1 88.12 517 ALA A N 1
ATOM 3949 C CA . ALA A 1 517 ? -18.297 -30.297 5.91 1 88.12 517 ALA A CA 1
ATOM 3950 C C . ALA A 1 517 ? -18.375 -29.484 4.629 1 88.12 517 ALA A C 1
ATOM 3952 O O . ALA A 1 517 ? -18.141 -30 3.535 1 88.12 517 ALA A O 1
ATOM 3953 N N . VAL A 1 518 ? -18.781 -28.25 4.793 1 95.12 518 VAL A N 1
ATOM 3954 C CA . VAL A 1 518 ? -18.734 -27.281 3.705 1 95.12 518 VAL A CA 1
ATOM 3955 C C . VAL A 1 518 ? -17.672 -26.234 3.988 1 95.12 518 VAL A C 1
ATOM 3957 O O . VAL A 1 518 ? -17.719 -25.531 5.008 1 95.12 518 VAL A O 1
ATOM 3960 N N . ALA A 1 519 ? -16.703 -26.172 3.115 1 96.12 519 ALA A N 1
ATOM 3961 C CA . ALA A 1 519 ? -15.547 -25.312 3.33 1 96.12 519 ALA A CA 1
ATOM 3962 C C . ALA A 1 519 ? -15.953 -23.844 3.316 1 96.12 519 ALA A C 1
ATOM 3964 O O . ALA A 1 519 ? -16.656 -23.391 2.41 1 96.12 519 ALA A O 1
ATOM 3965 N N . PRO A 1 520 ? -15.648 -23.047 4.383 1 97.69 520 PRO A N 1
ATOM 3966 C CA . PRO A 1 520 ? -15.75 -21.578 4.27 1 97.69 520 PRO A CA 1
ATOM 3967 C C . PRO A 1 520 ? -14.742 -21 3.281 1 97.69 520 PRO A C 1
ATOM 3969 O O . PRO A 1 520 ? -13.547 -21.297 3.363 1 97.69 520 PRO A O 1
ATOM 3972 N N . VAL A 1 521 ? -15.164 -20.266 2.334 1 98.25 521 VAL A N 1
ATOM 3973 C CA . VAL A 1 521 ? -14.305 -19.703 1.299 1 98.25 521 VAL A CA 1
ATOM 3974 C C . VAL A 1 521 ? -14.344 -18.172 1.372 1 98.25 521 VAL A C 1
ATOM 3976 O O . VAL A 1 521 ? -15.414 -17.578 1.377 1 98.25 521 VAL A O 1
ATOM 3979 N N . LEU A 1 522 ? -13.195 -17.578 1.544 1 98.56 522 LEU A N 1
ATOM 3980 C CA . LEU A 1 522 ? -13.109 -16.125 1.563 1 98.56 522 LEU A CA 1
ATOM 3981 C C . LEU A 1 522 ? -13.352 -15.547 0.173 1 98.56 522 LEU A C 1
ATOM 3983 O O . LEU A 1 522 ? -12.617 -15.859 -0.769 1 98.56 522 LEU A O 1
ATOM 3987 N N . GLN A 1 523 ? -14.406 -14.805 0 1 98.44 523 GLN A N 1
ATOM 3988 C CA . GLN A 1 523 ? -14.672 -14.031 -1.212 1 98.44 523 GLN A CA 1
ATOM 3989 C C . GLN A 1 523 ? -13.992 -12.672 -1.161 1 98.44 523 GLN A C 1
ATOM 3991 O O . GLN A 1 523 ? -14.445 -11.773 -0.448 1 98.44 523 GLN A O 1
ATOM 3996 N N . ILE A 1 524 ? -12.938 -12.508 -1.866 1 98.56 524 ILE A N 1
ATOM 3997 C CA . ILE A 1 524 ? -12.18 -11.266 -1.821 1 98.56 524 ILE A CA 1
ATOM 3998 C C . ILE A 1 524 ? -12.734 -10.281 -2.854 1 98.56 524 ILE A C 1
ATOM 4000 O O . ILE A 1 524 ? -12.703 -10.555 -4.055 1 98.56 524 ILE A O 1
ATOM 4004 N N . ASN A 1 525 ? -13.242 -9.203 -2.459 1 97.5 525 ASN A N 1
ATOM 4005 C CA . ASN A 1 525 ? -13.891 -8.141 -3.221 1 97.5 525 ASN A CA 1
ATOM 4006 C C . ASN A 1 525 ? -13.914 -6.824 -2.443 1 97.5 525 ASN A C 1
ATOM 4008 O O . ASN A 1 525 ? -13.203 -6.676 -1.446 1 97.5 525 ASN A O 1
ATOM 4012 N N . VAL A 1 526 ? -14.672 -5.828 -3.029 1 95.19 526 VAL A N 1
ATOM 4013 C CA . VAL A 1 526 ? -14.852 -4.582 -2.291 1 95.19 526 VAL A CA 1
ATOM 4014 C C . VAL A 1 526 ? -15.445 -4.879 -0.917 1 95.19 526 VAL A C 1
ATOM 4016 O O . VAL A 1 526 ? -15 -4.332 0.092 1 95.19 526 VAL A O 1
ATOM 4019 N N . ASN A 1 527 ? -16.438 -5.707 -0.926 1 95.5 527 ASN A N 1
ATOM 4020 C CA . ASN A 1 527 ? -16.938 -6.301 0.309 1 95.5 527 ASN A CA 1
ATOM 4021 C C . ASN A 1 527 ? -16.422 -7.723 0.5 1 95.5 527 ASN A C 1
ATOM 4023 O O . ASN A 1 527 ? -17.016 -8.672 -0.009 1 95.5 527 ASN A O 1
ATOM 4027 N N . THR A 1 528 ? -15.312 -7.914 1.235 1 97.56 528 THR A N 1
ATOM 4028 C CA . THR A 1 528 ? -14.703 -9.219 1.471 1 97.56 528 THR A CA 1
ATOM 4029 C C . THR A 1 528 ? -15.43 -9.961 2.596 1 97.56 528 THR A C 1
ATOM 4031 O O . THR A 1 528 ? -15.523 -9.453 3.715 1 97.56 528 THR A O 1
ATOM 4034 N N . VAL A 1 529 ? -15.961 -11.125 2.285 1 95.69 529 VAL A N 1
ATOM 4035 C CA . VAL A 1 529 ? -16.75 -11.891 3.25 1 95.69 529 VAL A CA 1
ATOM 4036 C C . VAL A 1 529 ? -16.469 -13.383 3.061 1 95.69 529 VAL A C 1
ATOM 4038 O O . VAL A 1 529 ? -15.93 -13.797 2.035 1 95.69 529 VAL A O 1
ATOM 4041 N N . VAL A 1 530 ? -16.781 -14.141 4.008 1 97.12 530 VAL A N 1
ATOM 4042 C CA . VAL A 1 530 ? -16.703 -15.602 3.914 1 97.12 530 VAL A CA 1
ATOM 4043 C C . VAL A 1 530 ? -18.047 -16.156 3.477 1 97.12 530 VAL A C 1
ATOM 4045 O O . VAL A 1 530 ? -19.094 -15.711 3.943 1 97.12 530 VAL A O 1
ATOM 4048 N N . LYS A 1 531 ? -18.031 -17.047 2.551 1 96.88 531 LYS A N 1
ATOM 4049 C CA . LYS A 1 531 ? -19.234 -17.75 2.119 1 96.88 531 LYS A CA 1
ATOM 4050 C C . LYS A 1 531 ? -19.016 -19.266 2.117 1 96.88 531 LYS A C 1
ATOM 4052 O O . LYS A 1 531 ? -17.891 -19.734 1.896 1 96.88 531 LYS A O 1
ATOM 4057 N N . THR A 1 532 ? -20.047 -19.969 2.408 1 96.81 532 THR A N 1
ATOM 4058 C CA . THR A 1 532 ? -20.109 -21.422 2.186 1 96.81 532 THR A CA 1
ATOM 4059 C C . THR A 1 532 ? -21.062 -21.75 1.045 1 96.81 532 THR A C 1
ATOM 4061 O O . THR A 1 532 ? -22.094 -21.078 0.875 1 96.81 532 THR A O 1
ATOM 4064 N N . ASP A 1 533 ? -20.703 -22.672 0.269 1 95.5 533 ASP A N 1
ATOM 4065 C CA . ASP A 1 533 ? -21.531 -23.078 -0.872 1 95.5 533 ASP A CA 1
ATOM 4066 C C . ASP A 1 533 ? -21.656 -24.594 -0.936 1 95.5 533 ASP A C 1
ATOM 4068 O O . ASP A 1 533 ? -20.875 -25.266 -1.631 1 95.5 533 ASP A O 1
ATOM 4072 N N . ALA A 1 534 ? -22.688 -25.109 -0.396 1 94.94 534 ALA A N 1
ATOM 4073 C CA . ALA A 1 534 ? -22.906 -26.547 -0.34 1 94.94 534 ALA A CA 1
ATOM 4074 C C . ALA A 1 534 ? -23.156 -27.125 -1.732 1 94.94 534 ALA A C 1
ATOM 4076 O O . ALA A 1 534 ? -22.766 -28.25 -2.025 1 94.94 534 ALA A O 1
ATOM 4077 N N . GLN A 1 535 ? -23.766 -26.344 -2.514 1 92.69 535 GLN A N 1
ATOM 4078 C CA . GLN A 1 535 ? -24.062 -26.797 -3.865 1 92.69 535 GLN A CA 1
ATOM 4079 C C . GLN A 1 535 ? -22.781 -26.969 -4.684 1 92.69 535 GLN A C 1
ATOM 4081 O O . GLN A 1 535 ? -22.641 -27.922 -5.449 1 92.69 535 GLN A O 1
ATOM 4086 N N . MET A 1 536 ? -21.906 -26.062 -4.547 1 94 536 MET A N 1
ATOM 4087 C CA . MET A 1 536 ? -20.625 -26.172 -5.246 1 94 536 MET A CA 1
ATOM 4088 C C . MET A 1 536 ? -19.844 -27.391 -4.777 1 94 536 MET A C 1
ATOM 4090 O O . MET A 1 536 ? -19.281 -28.125 -5.594 1 94 536 MET A O 1
ATOM 4094 N N . GLU A 1 537 ? -19.844 -27.625 -3.479 1 95 537 GLU A N 1
ATOM 4095 C CA . GLU A 1 537 ? -19.141 -28.781 -2.945 1 95 537 GLU A CA 1
ATOM 4096 C C . GLU A 1 537 ? -19.734 -30.094 -3.459 1 95 537 GLU A C 1
ATOM 4098 O O . GLU A 1 537 ? -19.016 -31.031 -3.777 1 95 537 GLU A O 1
ATOM 4103 N N . LYS A 1 538 ? -21.047 -30.094 -3.562 1 93.75 538 LYS A N 1
ATOM 4104 C CA . LYS A 1 538 ? -21.734 -31.281 -4.098 1 93.75 538 LYS A CA 1
ATOM 4105 C C . LYS A 1 538 ? -21.359 -31.516 -5.559 1 93.75 538 LYS A C 1
ATOM 4107 O O . LYS A 1 538 ? -21.141 -32.656 -5.973 1 93.75 538 LYS A O 1
ATOM 4112 N N . ARG A 1 539 ? -21.344 -30.453 -6.262 1 94.62 539 ARG A N 1
ATOM 4113 C CA . ARG A 1 539 ? -20.953 -30.531 -7.664 1 94.62 539 ARG A CA 1
ATOM 4114 C C . ARG A 1 539 ? -19.531 -31.078 -7.812 1 94.62 539 ARG A C 1
ATOM 4116 O O . ARG A 1 539 ? -19.297 -31.969 -8.625 1 94.62 539 ARG A O 1
ATOM 4123 N N . TYR A 1 540 ? -18.609 -30.625 -7.031 1 95.62 540 TYR A N 1
ATOM 4124 C CA . TYR A 1 540 ? -17.219 -31.062 -7.105 1 95.62 540 TYR A CA 1
ATOM 4125 C C . TYR A 1 540 ? -17.078 -32.531 -6.648 1 95.62 540 TYR A C 1
ATOM 4127 O O . TYR A 1 540 ? -16.297 -33.281 -7.211 1 95.62 540 TYR A O 1
ATOM 4135 N N . ASP A 1 541 ? -17.891 -32.906 -5.68 1 93.75 541 ASP A N 1
ATOM 4136 C CA . ASP A 1 541 ? -17.891 -34.312 -5.242 1 93.75 541 ASP A CA 1
ATOM 4137 C C . ASP A 1 541 ? -18.359 -35.219 -6.363 1 93.75 541 ASP A C 1
ATOM 4139 O O . ASP A 1 541 ? -17.797 -36.312 -6.566 1 93.75 541 ASP A O 1
ATOM 4143 N N . PHE A 1 542 ? -19.391 -34.812 -7.039 1 94.38 542 PHE A N 1
ATOM 4144 C CA . PHE A 1 542 ? -19.906 -35.594 -8.156 1 94.38 542 PHE A CA 1
ATOM 4145 C C . PHE A 1 542 ? -18.859 -35.719 -9.258 1 94.38 542 PHE A C 1
ATOM 4147 O O . PHE A 1 542 ? -18.609 -36.812 -9.758 1 94.38 542 PHE A O 1
ATOM 4154 N N . ILE A 1 543 ? -18.25 -34.594 -9.594 1 94.81 543 ILE A N 1
ATOM 4155 C CA . ILE A 1 543 ? -17.219 -34.562 -10.633 1 94.81 543 ILE A CA 1
ATOM 4156 C C . ILE A 1 543 ? -16.047 -35.469 -10.227 1 94.81 543 ILE A C 1
ATOM 4158 O O . ILE A 1 543 ? -15.539 -36.25 -11.039 1 94.81 543 ILE A O 1
ATOM 4162 N N . ASP A 1 544 ? -15.672 -35.375 -9.008 1 94.69 544 ASP A N 1
ATOM 4163 C CA . ASP A 1 544 ? -14.547 -36.156 -8.516 1 94.69 544 ASP A CA 1
ATOM 4164 C C . ASP A 1 544 ? -14.836 -37.656 -8.625 1 94.69 544 ASP A C 1
ATOM 4166 O O . ASP A 1 544 ? -13.961 -38.438 -9 1 94.69 544 ASP A O 1
ATOM 4170 N N . LYS A 1 545 ? -16.062 -38.094 -8.281 1 92.12 545 LYS A N 1
ATOM 4171 C CA . LYS A 1 545 ? -16.484 -39.469 -8.391 1 92.12 545 LYS A CA 1
ATOM 4172 C C . LYS A 1 545 ? -16.469 -39.938 -9.844 1 92.12 545 LYS A C 1
ATOM 4174 O O . LYS A 1 545 ? -16.094 -41.094 -10.141 1 92.12 545 LYS A O 1
ATOM 4179 N N . LEU A 1 546 ? -16.875 -39.062 -10.656 1 90.69 546 LEU A N 1
ATOM 4180 C CA . LEU A 1 546 ? -16.953 -39.375 -12.078 1 90.69 546 LEU A CA 1
ATOM 4181 C C . LEU A 1 546 ? -15.562 -39.719 -12.633 1 90.69 546 LEU A C 1
ATOM 4183 O O . LEU A 1 546 ? -15.43 -40.594 -13.492 1 90.69 546 LEU A O 1
ATOM 4187 N N . PHE A 1 547 ? -14.523 -39.094 -12.141 1 90.56 547 PHE A N 1
ATOM 4188 C CA . PHE A 1 547 ? -13.219 -39.188 -12.789 1 90.56 547 PHE A CA 1
ATOM 4189 C C . PHE A 1 547 ? -12.266 -40.031 -11.953 1 90.56 547 PHE A C 1
ATOM 4191 O O . PHE A 1 547 ? -11.305 -40.594 -12.484 1 90.56 547 PHE A O 1
ATOM 4198 N N . TRP A 1 548 ? -12.461 -40.219 -10.695 1 89.5 548 TRP A N 1
ATOM 4199 C CA . TRP A 1 548 ? -11.43 -40.844 -9.875 1 89.5 548 TRP A CA 1
ATOM 4200 C C . TRP A 1 548 ? -11.992 -42.031 -9.086 1 89.5 548 TRP A C 1
ATOM 4202 O O . TRP A 1 548 ? -11.242 -42.781 -8.477 1 89.5 548 TRP A O 1
ATOM 4212 N N . GLU A 1 549 ? -13.25 -42.156 -8.781 1 75.94 549 GLU A N 1
ATOM 4213 C CA . GLU A 1 549 ? -13.789 -43.344 -8.102 1 75.94 549 GLU A CA 1
ATOM 4214 C C . GLU A 1 549 ? -14.242 -44.406 -9.094 1 75.94 549 GLU A C 1
ATOM 4216 O O . GLU A 1 549 ? -14.969 -44.094 -10.047 1 75.94 549 GLU A O 1
ATOM 4221 N N . LYS A 1 550 ? -13.203 -45.156 -9.797 1 56.06 550 LYS A N 1
ATOM 4222 C CA . LYS A 1 550 ? -13.531 -46.312 -10.609 1 56.06 550 LYS A CA 1
ATOM 4223 C C . LYS A 1 550 ? -14.758 -47.062 -10.07 1 56.06 550 LYS A C 1
ATOM 4225 O O . LYS A 1 550 ? -14.891 -47.25 -8.859 1 56.06 550 LYS A O 1
ATOM 4230 N N . LYS A 1 551 ? -15.805 -47.125 -10.938 1 41 551 LYS A N 1
ATOM 4231 C CA . LYS A 1 551 ? -16.734 -48.25 -10.883 1 41 551 LYS A CA 1
ATOM 4232 C C . LYS A 1 551 ? -15.977 -49.594 -10.867 1 41 551 LYS A C 1
ATOM 4234 O O . LYS A 1 551 ? -14.953 -49.719 -11.531 1 41 551 LYS A O 1
ATOM 4239 N N . MET B 1 1 ? -37.531 -46.688 35.719 1 27.83 1 MET B N 1
ATOM 4240 C CA . MET B 1 1 ? -37.812 -45.281 35.469 1 27.83 1 MET B CA 1
ATOM 4241 C C . MET B 1 1 ? -36.531 -44.531 35.031 1 27.83 1 MET B C 1
ATOM 4243 O O . MET B 1 1 ? -35.75 -44.125 35.875 1 27.83 1 MET B O 1
ATOM 4247 N N . LYS B 1 2 ? -35.938 -45.031 33.969 1 28.59 2 LYS B N 1
ATOM 4248 C CA . LYS B 1 2 ? -34.688 -44.562 33.375 1 28.59 2 LYS B CA 1
ATOM 4249 C C . LYS B 1 2 ? -34.781 -43.094 32.969 1 28.59 2 LYS B C 1
ATOM 4251 O O . LYS B 1 2 ? -35.688 -42.688 32.25 1 28.59 2 LYS B O 1
ATOM 4256 N N . LYS B 1 3 ? -34.062 -42.188 33.719 1 30.69 3 LYS B N 1
ATOM 4257 C CA . LYS B 1 3 ? -33.781 -40.781 33.531 1 30.69 3 LYS B CA 1
ATOM 4258 C C . LYS B 1 3 ? -33.188 -40.5 32.156 1 30.69 3 LYS B C 1
ATOM 4260 O O . LYS B 1 3 ? -32.125 -41.031 31.812 1 30.69 3 LYS B O 1
ATOM 4265 N N . LEU B 1 4 ? -34 -40.312 31.172 1 34.19 4 LEU B N 1
ATOM 4266 C CA . LEU B 1 4 ? -33.594 -39.875 29.844 1 34.19 4 LEU B CA 1
ATOM 4267 C C . LEU B 1 4 ? -32.844 -38.531 29.906 1 34.19 4 LEU B C 1
ATOM 4269 O O . LEU B 1 4 ? -33.406 -37.531 30.297 1 34.19 4 LEU B O 1
ATOM 4273 N N . LEU B 1 5 ? -31.547 -38.594 30.141 1 37.09 5 LEU B N 1
ATOM 4274 C CA . LEU B 1 5 ? -30.656 -37.438 30.031 1 37.09 5 LEU B CA 1
ATOM 4275 C C . LEU B 1 5 ? -30.703 -36.844 28.625 1 37.09 5 LEU B C 1
ATOM 4277 O O . LEU B 1 5 ? -30.312 -37.469 27.656 1 37.09 5 LEU B O 1
ATOM 4281 N N . LEU B 1 6 ? -31.672 -36 28.344 1 37.06 6 LEU B N 1
ATOM 4282 C CA . LEU B 1 6 ? -31.703 -35.188 27.141 1 37.06 6 LEU B CA 1
ATOM 4283 C C . LEU B 1 6 ? -30.453 -34.312 27.047 1 37.06 6 LEU B C 1
ATOM 4285 O O . LEU B 1 6 ? -30.234 -33.438 27.891 1 37.06 6 LEU B O 1
ATOM 4289 N N . SER B 1 7 ? -29.422 -34.812 26.469 1 34.84 7 SER B N 1
ATOM 4290 C CA . SER B 1 7 ? -28.25 -34 26.125 1 34.84 7 SER B CA 1
ATOM 4291 C C . SER B 1 7 ? -28.625 -32.906 25.141 1 34.84 7 SER B C 1
ATOM 4293 O O . SER B 1 7 ? -29.078 -33.156 24.031 1 34.84 7 SER B O 1
ATOM 4295 N N . ILE B 1 8 ? -29 -31.766 25.609 1 37.47 8 ILE B N 1
ATOM 4296 C CA . ILE B 1 8 ? -29.109 -30.578 24.75 1 37.47 8 ILE B CA 1
ATOM 4297 C C . ILE B 1 8 ? -27.75 -30.266 24.141 1 37.47 8 ILE B C 1
ATOM 4299 O O . ILE B 1 8 ? -26.797 -29.938 24.859 1 37.47 8 ILE B O 1
ATOM 4303 N N . ALA B 1 9 ? -27.484 -30.75 22.969 1 38.31 9 ALA B N 1
ATOM 4304 C CA . ALA B 1 9 ? -26.359 -30.312 22.141 1 38.31 9 ALA B CA 1
ATOM 4305 C C . ALA B 1 9 ? -26.469 -28.828 21.797 1 38.31 9 ALA B C 1
ATOM 4307 O O . ALA B 1 9 ? -27.406 -28.406 21.109 1 38.31 9 ALA B O 1
ATOM 4308 N N . PHE B 1 10 ? -25.828 -27.984 22.562 1 37.38 10 PHE B N 1
ATOM 4309 C CA . PHE B 1 10 ? -25.609 -26.594 22.172 1 37.38 10 PHE B CA 1
ATOM 4310 C C . PHE B 1 10 ? -24.891 -26.516 20.828 1 37.38 10 PHE B C 1
ATOM 4312 O O . PHE B 1 10 ? -23.75 -26.953 20.703 1 37.38 10 PHE B O 1
ATOM 4319 N N . LEU B 1 11 ? -25.641 -26.469 19.781 1 34.28 11 LEU B N 1
ATOM 4320 C CA . LEU B 1 11 ? -25.109 -26.031 18.5 1 34.28 11 LEU B CA 1
ATOM 4321 C C . LEU B 1 11 ? -24.438 -24.672 18.625 1 34.28 11 LEU B C 1
ATOM 4323 O O . LEU B 1 11 ? -25.125 -23.641 18.734 1 34.28 11 LEU B O 1
ATOM 4327 N N . LEU B 1 12 ? -23.281 -24.625 19.125 1 35.22 12 LEU B N 1
ATOM 4328 C CA . LEU B 1 12 ? -22.5 -23.438 18.891 1 35.22 12 LEU B CA 1
ATOM 4329 C C . LEU B 1 12 ? -22.344 -23.172 17.391 1 35.22 12 LEU B C 1
ATOM 4331 O O . LEU B 1 12 ? -21.594 -23.875 16.703 1 35.22 12 LEU B O 1
ATOM 4335 N N . SER B 1 13 ? -23.359 -22.797 16.75 1 35.31 13 SER B N 1
ATOM 4336 C CA . SER B 1 13 ? -23.141 -22.188 15.438 1 35.31 13 SER B CA 1
ATOM 4337 C C . SER B 1 13 ? -21.938 -21.266 15.453 1 35.31 13 SER B C 1
ATOM 4339 O O . SER B 1 13 ? -21.844 -20.359 16.297 1 35.31 13 SER B O 1
ATOM 4341 N N . GLY B 1 14 ? -20.828 -21.719 15.086 1 38.66 14 GLY B N 1
ATOM 4342 C CA . GLY B 1 14 ? -19.688 -20.875 14.75 1 38.66 14 GLY B CA 1
ATOM 4343 C C . GLY B 1 14 ? -20.078 -19.609 14.023 1 38.66 14 GLY B C 1
ATOM 4344 O O . GLY B 1 14 ? -20.141 -19.594 12.797 1 38.66 14 GLY B O 1
ATOM 4345 N N . MET B 1 15 ? -20.969 -18.781 14.531 1 40.53 15 MET B N 1
ATOM 4346 C CA . MET B 1 15 ? -21.188 -17.453 13.992 1 40.53 15 MET B CA 1
ATOM 4347 C C . MET B 1 15 ? -19.844 -16.766 13.711 1 40.53 15 MET B C 1
ATOM 4349 O O . MET B 1 15 ? -19.016 -16.609 14.602 1 40.53 15 MET B O 1
ATOM 4353 N N . GLY B 1 16 ? -19.359 -16.859 12.555 1 47.38 16 GLY B N 1
ATOM 4354 C CA . GLY B 1 16 ? -18.297 -15.938 12.188 1 47.38 16 GLY B CA 1
ATOM 4355 C C . GLY B 1 16 ? -18.406 -14.602 12.891 1 47.38 16 GLY B C 1
ATOM 4356 O O . GLY B 1 16 ? -19.516 -14.062 13.047 1 47.38 16 GLY B O 1
ATOM 4357 N N . ILE B 1 17 ? -17.688 -14.352 13.836 1 51.84 17 ILE B N 1
ATOM 4358 C CA . ILE B 1 17 ? -17.703 -13.102 14.586 1 51.84 17 ILE B CA 1
ATOM 4359 C C . ILE B 1 17 ? -17.938 -11.93 13.648 1 51.84 17 ILE B C 1
ATOM 4361 O O . ILE B 1 17 ? -17.109 -11.625 12.789 1 51.84 17 ILE B O 1
ATOM 4365 N N . MET B 1 18 ? -19.219 -11.695 13.336 1 60.28 18 MET B N 1
ATOM 4366 C CA . MET B 1 18 ? -19.578 -10.469 12.633 1 60.28 18 MET B CA 1
ATOM 4367 C C . MET B 1 18 ? -18.859 -9.266 13.25 1 60.28 18 MET B C 1
ATOM 4369 O O . MET B 1 18 ? -18.625 -9.234 14.453 1 60.28 18 MET B O 1
ATOM 4373 N N . ALA B 1 19 ? -18.281 -8.43 12.406 1 66.38 19 ALA B N 1
ATOM 4374 C CA . ALA B 1 19 ? -17.609 -7.211 12.859 1 66.38 19 ALA B CA 1
ATOM 4375 C C . ALA B 1 19 ? -18.5 -6.441 13.836 1 66.38 19 ALA B C 1
ATOM 4377 O O . ALA B 1 19 ? -19.703 -6.285 13.617 1 66.38 19 ALA B O 1
ATOM 4378 N N . GLN B 1 20 ? -18.016 -6.227 15 1 82.88 20 GLN B N 1
ATOM 4379 C CA . GLN B 1 20 ? -18.672 -5.34 15.953 1 82.88 20 GLN B CA 1
ATOM 4380 C C . GLN B 1 20 ? -18.797 -3.924 15.398 1 82.88 20 GLN B C 1
ATOM 4382 O O . GLN B 1 20 ? -17.797 -3.209 15.297 1 82.88 20 GLN B O 1
ATOM 4387 N N . THR B 1 21 ? -19.984 -3.529 14.945 1 92.44 21 THR B N 1
ATOM 4388 C CA . THR B 1 21 ? -20.141 -2.209 14.344 1 92.44 21 THR B CA 1
ATOM 4389 C C . THR B 1 21 ? -20.797 -1.247 15.336 1 92.44 21 THR B C 1
ATOM 4391 O O . THR B 1 21 ? -20.969 -0.063 15.039 1 92.44 21 THR B O 1
ATOM 4394 N N . GLN B 1 22 ? -21.172 -1.77 16.516 1 96.19 22 GLN B N 1
ATOM 4395 C CA . GLN B 1 22 ? -21.703 -0.898 17.562 1 96.19 22 GLN B CA 1
ATOM 4396 C C . GLN B 1 22 ? -20.734 -0.772 18.719 1 96.19 22 GLN B C 1
ATOM 4398 O O . GLN B 1 22 ? -20.125 -1.76 19.141 1 96.19 22 GLN B O 1
ATOM 4403 N N . VAL B 1 23 ? -20.594 0.413 19.156 1 97.56 23 VAL B N 1
ATOM 4404 C CA . VAL B 1 23 ? -19.766 0.665 20.328 1 97.56 23 VAL B CA 1
ATOM 4405 C C . VAL B 1 23 ? -20.516 1.582 21.297 1 97.56 23 VAL B C 1
ATOM 4407 O O . VAL B 1 23 ? -21.406 2.34 20.891 1 97.56 23 VAL B O 1
ATOM 4410 N N . THR B 1 24 ? -20.203 1.527 22.562 1 97.56 24 THR B N 1
ATOM 4411 C CA . THR B 1 24 ? -20.797 2.377 23.594 1 97.56 24 THR B CA 1
ATOM 4412 C C . THR B 1 24 ? -19.766 3.385 24.109 1 97.56 24 THR B C 1
ATOM 4414 O O . THR B 1 24 ? -18.734 3.002 24.656 1 97.56 24 THR B O 1
ATOM 4417 N N . THR B 1 25 ? -20.047 4.637 23.844 1 97.56 25 THR B N 1
ATOM 4418 C CA . THR B 1 25 ? -19.25 5.723 24.406 1 97.56 25 THR B CA 1
ATOM 4419 C C . THR B 1 25 ? -19.906 6.289 25.656 1 97.56 25 THR B C 1
ATOM 4421 O O . THR B 1 25 ? -20.969 5.809 26.078 1 97.56 25 THR B O 1
ATOM 4424 N N . ALA B 1 26 ? -19.234 7.312 26.297 1 96.81 26 ALA B N 1
ATOM 4425 C CA . ALA B 1 26 ? -19.797 7.957 27.484 1 96.81 26 ALA B CA 1
ATOM 4426 C C . ALA B 1 26 ? -21.109 8.641 27.156 1 96.81 26 ALA B C 1
ATOM 4428 O O . ALA B 1 26 ? -21.984 8.766 28.031 1 96.81 26 ALA B O 1
ATOM 4429 N N . GLU B 1 27 ? -21.281 8.977 25.891 1 97.56 27 GLU B N 1
ATOM 4430 C CA . GLU B 1 27 ? -22.422 9.805 25.5 1 97.56 27 GLU B CA 1
ATOM 4431 C C . GLU B 1 27 ? -23.562 8.953 24.953 1 97.56 27 GLU B C 1
ATOM 4433 O O . GLU B 1 27 ? -24.703 9.406 24.859 1 97.56 27 GLU B O 1
ATOM 4438 N N . GLY B 1 28 ? -23.25 7.777 24.484 1 97.88 28 GLY B N 1
ATOM 4439 C CA . GLY B 1 28 ? -24.266 6.918 23.875 1 97.88 28 GLY B CA 1
ATOM 4440 C C . GLY B 1 28 ? -23.672 5.848 22.984 1 97.88 28 GLY B C 1
ATOM 4441 O O . GLY B 1 28 ? -22.453 5.664 22.938 1 97.88 28 GLY B O 1
ATOM 4442 N N . ILE B 1 29 ? -24.641 5.137 22.312 1 98.31 29 ILE B N 1
ATOM 4443 C CA . ILE B 1 29 ? -24.234 4.039 21.438 1 98.31 29 ILE B CA 1
ATOM 4444 C C . ILE B 1 29 ? -24.078 4.551 20 1 98.31 29 ILE B C 1
ATOM 4446 O O . ILE B 1 29 ? -24.906 5.336 19.531 1 98.31 29 ILE B O 1
ATOM 4450 N N . LEU B 1 30 ? -23 4.129 19.344 1 98.56 30 LEU B N 1
ATOM 4451 C CA . LEU B 1 30 ? -22.734 4.473 17.953 1 98.56 30 LEU B CA 1
ATOM 4452 C C . LEU B 1 30 ? -22.797 3.236 17.062 1 98.56 30 LEU B C 1
ATOM 4454 O O . LEU B 1 30 ? -22.375 2.152 17.469 1 98.56 30 LEU B O 1
ATOM 4458 N N . GLU B 1 31 ? -23.328 3.41 15.867 1 98.25 31 GLU B N 1
ATOM 4459 C CA . GLU B 1 31 ? -23.297 2.375 14.844 1 98.25 31 GLU B CA 1
ATOM 4460 C C . GLU B 1 31 ? -22.469 2.82 13.633 1 98.25 31 GLU B C 1
ATOM 4462 O O . GLU B 1 31 ? -22.828 3.793 12.961 1 98.25 31 GLU B O 1
ATOM 4467 N N . GLY B 1 32 ? -21.391 2.146 13.438 1 97.75 32 GLY B N 1
ATOM 4468 C CA . GLY B 1 32 ? -20.547 2.422 12.289 1 97.75 32 GLY B CA 1
ATOM 4469 C C . GLY B 1 32 ? -20.781 1.469 11.133 1 97.75 32 GLY B C 1
ATOM 4470 O O . GLY B 1 32 ? -21.859 0.882 11.016 1 97.75 32 GLY B O 1
ATOM 4471 N N . LYS B 1 33 ? -19.828 1.447 10.203 1 96.31 33 LYS B N 1
ATOM 4472 C CA . LYS B 1 33 ? -19.891 0.601 9.016 1 96.31 33 LYS B CA 1
ATOM 4473 C C . LYS B 1 33 ? -18.641 -0.253 8.883 1 96.31 33 LYS B C 1
ATOM 4475 O O . LYS B 1 33 ? -17.531 0.224 9.141 1 96.31 33 LYS B O 1
ATOM 4480 N N . ASP B 1 34 ? -18.891 -1.483 8.516 1 94.5 34 ASP B N 1
ATOM 4481 C CA . ASP B 1 34 ? -17.75 -2.373 8.25 1 94.5 34 ASP B CA 1
ATOM 4482 C C . ASP B 1 34 ? -17.219 -2.17 6.832 1 94.5 34 ASP B C 1
ATOM 4484 O O . ASP B 1 34 ? -17.984 -2.197 5.863 1 94.5 34 ASP B O 1
ATOM 4488 N N . LEU B 1 35 ? -16 -1.89 6.719 1 93.69 35 LEU B N 1
ATOM 4489 C CA . LEU B 1 35 ? -15.305 -1.751 5.445 1 93.69 35 LEU B CA 1
ATOM 4490 C C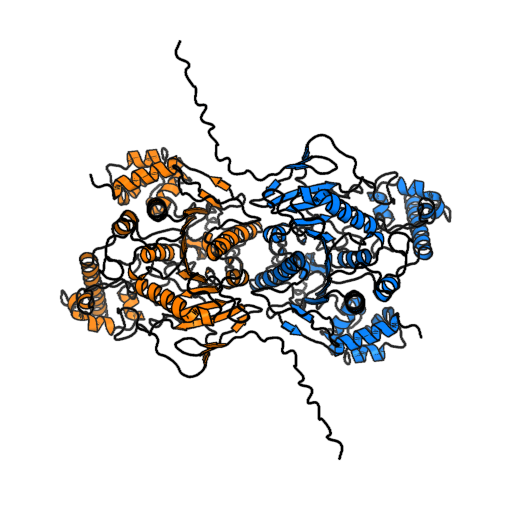 . LEU B 1 35 ? -14.273 -2.861 5.27 1 93.69 35 LEU B C 1
ATOM 4492 O O . LEU B 1 35 ? -13.07 -2.592 5.207 1 93.69 35 LEU B O 1
ATOM 4496 N N . SER B 1 36 ? -14.734 -4.109 5.238 1 94.75 36 SER B N 1
ATOM 4497 C CA . SER B 1 36 ? -13.93 -5.309 5.004 1 94.75 36 SER B CA 1
ATOM 4498 C C . SER B 1 36 ? -12.742 -5.371 5.957 1 94.75 36 SER B C 1
ATOM 4500 O O . SER B 1 36 ? -11.594 -5.422 5.516 1 94.75 36 SER B O 1
ATOM 4502 N N . GLY B 1 37 ? -12.969 -5.406 7.234 1 94.88 37 GLY B N 1
ATOM 4503 C CA . GLY B 1 37 ? -11.93 -5.629 8.234 1 94.88 37 GLY B CA 1
ATOM 4504 C C . GLY B 1 37 ? -11.633 -4.398 9.07 1 94.88 37 GLY B C 1
ATOM 4505 O O . GLY B 1 37 ? -10.945 -4.484 10.086 1 94.88 37 GLY B O 1
ATOM 4506 N N . ILE B 1 38 ? -12.148 -3.252 8.664 1 96.56 38 ILE B N 1
ATOM 4507 C CA . ILE B 1 38 ? -12.078 -2.016 9.438 1 96.56 38 ILE B CA 1
ATOM 4508 C C . ILE B 1 38 ? -13.484 -1.484 9.695 1 96.56 38 ILE B C 1
ATOM 4510 O O . ILE B 1 38 ? -14.352 -1.554 8.82 1 96.56 38 ILE B O 1
ATOM 4514 N N . THR B 1 39 ? -13.711 -1.063 10.883 1 97.81 39 THR B N 1
ATOM 4515 C CA . THR B 1 39 ? -14.969 -0.389 11.18 1 97.81 39 THR B CA 1
ATOM 4516 C C . THR B 1 39 ? -14.781 1.125 11.195 1 97.81 39 THR B C 1
ATOM 4518 O O . THR B 1 39 ? -13.867 1.637 11.836 1 97.81 39 THR B O 1
ATOM 4521 N N . VAL B 1 40 ? -15.664 1.808 10.523 1 98.19 40 VAL B N 1
ATOM 4522 C CA . VAL B 1 40 ? -15.562 3.258 10.398 1 98.19 40 VAL B CA 1
ATOM 4523 C C . VAL B 1 40 ? -16.766 3.92 11.07 1 98.19 40 VAL B C 1
ATOM 4525 O O . VAL B 1 40 ? -17.906 3.492 10.883 1 98.19 40 VAL B O 1
ATOM 4528 N N . PHE B 1 41 ? -16.516 4.816 11.891 1 98.75 41 PHE B N 1
ATOM 4529 C CA . PHE B 1 41 ? -17.5 5.699 12.5 1 98.75 41 PHE B CA 1
ATOM 4530 C C . PHE B 1 41 ? -17.297 7.137 12.039 1 98.75 41 PHE B C 1
ATOM 4532 O O . PHE B 1 41 ? -16.219 7.711 12.234 1 98.75 41 PHE B O 1
ATOM 4539 N N . LYS B 1 42 ? -18.312 7.715 11.43 1 98.62 42 LYS B N 1
ATOM 4540 C CA . LYS B 1 42 ? -18.219 9.078 10.914 1 98.62 42 LYS B CA 1
ATOM 4541 C C . LYS B 1 42 ? -19.203 10 11.617 1 98.62 42 LYS B C 1
ATOM 4543 O O . LYS B 1 42 ? -20.266 9.547 12.078 1 98.62 42 LYS B O 1
ATOM 4548 N N . GLY B 1 43 ? -18.812 11.258 11.672 1 98.62 43 GLY B N 1
ATOM 4549 C CA . GLY B 1 43 ? -19.734 12.273 12.172 1 98.62 43 GLY B CA 1
ATOM 4550 C C . GLY B 1 43 ? -20.031 12.125 13.648 1 98.62 43 GLY B C 1
ATOM 4551 O O . GLY B 1 43 ? -21.172 12.312 14.078 1 98.62 43 GLY B O 1
ATOM 4552 N N . ILE B 1 44 ? -19.094 11.742 14.438 1 98.81 44 ILE B N 1
ATOM 4553 C CA . ILE B 1 44 ? -19.266 11.602 15.883 1 98.81 44 ILE B CA 1
ATOM 4554 C C . ILE B 1 44 ? -19.125 12.969 16.547 1 98.81 44 ILE B C 1
ATOM 4556 O O . ILE B 1 44 ? -18.078 13.609 16.453 1 98.81 44 ILE B O 1
ATOM 4560 N N . PRO B 1 45 ? -20.109 13.461 17.234 1 98.69 45 PRO B N 1
ATOM 4561 C CA . PRO B 1 45 ? -19.922 14.734 17.922 1 98.69 45 PRO B CA 1
ATOM 4562 C C . PRO B 1 45 ? -18.953 14.633 19.109 1 98.69 45 PRO B C 1
ATOM 4564 O O . PRO B 1 45 ? -19.094 13.75 19.953 1 98.69 45 PRO B O 1
ATOM 4567 N N . PHE B 1 46 ? -18.016 15.461 19.172 1 98.69 46 PHE B N 1
ATOM 4568 C CA . PHE B 1 46 ? -17.094 15.43 20.297 1 98.69 46 PHE B CA 1
ATOM 4569 C C . PHE B 1 46 ? -17.266 16.656 21.188 1 98.69 46 PHE B C 1
ATOM 4571 O O . PHE B 1 46 ? -16.656 16.766 22.25 1 98.69 46 PHE B O 1
ATOM 4578 N N . ALA B 1 47 ? -18.094 17.625 20.812 1 98.62 47 ALA B N 1
ATOM 4579 C CA . ALA B 1 47 ? -18.516 18.797 21.578 1 98.62 47 ALA B CA 1
ATOM 4580 C C . ALA B 1 47 ? -19.922 19.234 21.188 1 98.62 47 ALA B C 1
ATOM 4582 O O . ALA B 1 47 ? -20.453 18.781 20.172 1 98.62 47 ALA B O 1
ATOM 4583 N N . ALA B 1 48 ? -20.516 20.062 22.031 1 98.38 48 ALA B N 1
ATOM 4584 C CA . ALA B 1 48 ? -21.828 20.625 21.703 1 98.38 48 ALA B CA 1
ATOM 4585 C C . ALA B 1 48 ? -21.734 21.562 20.484 1 98.38 48 ALA B C 1
ATOM 4587 O O . ALA B 1 48 ? -20.703 22.188 20.25 1 98.38 48 ALA B O 1
ATOM 4588 N N . PRO B 1 49 ? -22.891 21.625 19.703 1 98.12 49 PRO B N 1
ATOM 4589 C CA . PRO B 1 49 ? -22.875 22.578 18.578 1 98.12 49 PRO B CA 1
ATOM 4590 C C . PRO B 1 49 ? -22.531 24 19.031 1 98.12 49 PRO B C 1
ATOM 4592 O O . PRO B 1 49 ? -23.172 24.531 19.938 1 98.12 49 PRO B O 1
ATOM 4595 N N . PRO B 1 50 ? -21.5 24.578 18.453 1 98.06 50 PRO B N 1
ATOM 4596 C CA . PRO B 1 50 ? -21.125 25.953 18.828 1 98.06 50 PRO B CA 1
ATOM 4597 C C . PRO B 1 50 ? -21.969 27 18.094 1 98.06 50 PRO B C 1
ATOM 4599 O O . PRO B 1 50 ? -21.406 27.891 17.438 1 98.06 50 PRO B O 1
ATOM 4602 N N . VAL B 1 51 ? -23.266 26.953 18.234 1 96 51 VAL B N 1
ATOM 4603 C CA . VAL B 1 51 ? -24.219 27.828 17.562 1 96 51 VAL B CA 1
ATOM 4604 C C . VAL B 1 51 ? -24.938 28.703 18.594 1 96 51 VAL B C 1
ATOM 4606 O O . VAL B 1 51 ? -24.906 28.422 19.781 1 96 51 VAL B O 1
ATOM 4609 N N . GLY B 1 52 ? -25.562 29.812 18.125 1 92.12 52 GLY B N 1
ATOM 4610 C CA . GLY B 1 52 ? -26.281 30.688 19.031 1 92.12 52 GLY B CA 1
ATOM 4611 C C . GLY B 1 52 ? -25.422 31.25 20.141 1 92.12 52 GLY B C 1
ATOM 4612 O O . GLY B 1 52 ? -24.344 31.797 19.891 1 92.12 52 GLY B O 1
ATOM 4613 N N . ASN B 1 53 ? -25.859 30.984 21.406 1 92.31 53 ASN B N 1
ATOM 4614 C CA . ASN B 1 53 ? -25.156 31.516 22.562 1 92.31 53 ASN B CA 1
ATOM 4615 C C . ASN B 1 53 ? -23.781 30.859 22.734 1 92.31 53 ASN B C 1
ATOM 4617 O O . ASN B 1 53 ? -22.938 31.344 23.5 1 92.31 53 ASN B O 1
ATOM 4621 N N . LEU B 1 54 ? -23.578 29.797 21.984 1 96.12 54 LEU B N 1
ATOM 4622 C CA . LEU B 1 54 ? -22.328 29.078 22.125 1 96.12 54 LEU B CA 1
ATOM 4623 C C . LEU B 1 54 ? -21.344 29.5 21.031 1 96.12 54 LEU B C 1
ATOM 4625 O O . LEU B 1 54 ? -20.188 29.062 21.031 1 96.12 54 LEU B O 1
ATOM 4629 N N . ARG B 1 55 ? -21.797 30.391 20.047 1 96.81 55 ARG B N 1
ATOM 4630 C CA . ARG B 1 55 ? -20.844 31 19.125 1 96.81 55 ARG B CA 1
ATOM 4631 C C . ARG B 1 55 ? -19.781 31.781 19.875 1 96.81 55 ARG B C 1
ATOM 4633 O O . ARG B 1 55 ? -20.109 32.625 20.719 1 96.81 55 ARG B O 1
ATOM 4640 N N . TRP B 1 56 ? -18.562 31.484 19.656 1 97.75 56 TRP B N 1
ATOM 4641 C CA . TRP B 1 56 ? -17.375 32.094 20.25 1 97.75 56 TRP B CA 1
ATOM 4642 C C . TRP B 1 56 ? -17.312 31.828 21.75 1 97.75 56 TRP B C 1
ATOM 4644 O O . TRP B 1 56 ? -17.094 32.75 22.531 1 97.75 56 TRP B O 1
ATOM 4654 N N . LYS B 1 57 ? -17.609 30.656 22.109 1 97.19 57 LYS B N 1
ATOM 4655 C CA . LYS B 1 57 ? -17.328 30.094 23.438 1 97.19 57 LYS B CA 1
ATOM 4656 C C . LYS B 1 57 ? -16.422 28.875 23.344 1 97.19 57 LYS B C 1
ATOM 4658 O O . LYS B 1 57 ? -16.328 28.25 22.281 1 97.19 57 LYS B O 1
ATOM 4663 N N . ALA B 1 58 ? -15.68 28.609 24.438 1 98.12 58 ALA B N 1
ATOM 4664 C CA . ALA B 1 58 ? -14.953 27.344 24.516 1 98.12 58 ALA B CA 1
ATOM 4665 C C . ALA B 1 58 ? -15.875 26.172 24.25 1 98.12 58 ALA B C 1
ATOM 4667 O O . ALA B 1 58 ? -17.062 26.219 24.578 1 98.12 58 ALA B O 1
ATOM 4668 N N . PRO B 1 59 ? -15.336 25.109 23.609 1 98.44 59 PRO B N 1
ATOM 4669 C CA . PRO B 1 59 ? -16.188 23.953 23.359 1 98.44 59 PRO B CA 1
ATOM 4670 C C . PRO B 1 59 ? -16.859 23.422 24.625 1 98.44 59 PRO B C 1
ATOM 4672 O O . PRO B 1 59 ? -16.219 23.344 25.672 1 98.44 59 PRO B O 1
ATOM 4675 N N . GLN B 1 60 ? -18.156 23.109 24.5 1 97.88 60 GLN B N 1
ATOM 4676 C CA . GLN B 1 60 ? -18.953 22.578 25.594 1 97.88 60 GLN B CA 1
ATOM 4677 C C . GLN B 1 60 ? -19.156 21.062 25.438 1 97.88 60 GLN B C 1
ATOM 4679 O O . GLN B 1 60 ? -19.062 20.531 24.328 1 97.88 60 GLN B O 1
ATOM 4684 N N . PRO B 1 61 ? -19.391 20.391 26.516 1 96.94 61 PRO B N 1
ATOM 4685 C CA . PRO B 1 61 ? -19.547 18.938 26.438 1 96.94 61 PRO B CA 1
ATOM 4686 C C . PRO B 1 61 ? -20.703 18.516 25.531 1 96.94 61 PRO B C 1
ATOM 4688 O O . PRO B 1 61 ? -21.734 19.203 25.469 1 96.94 61 PRO B O 1
ATOM 4691 N N . VAL B 1 62 ? -20.547 17.375 24.969 1 96 62 VAL B N 1
ATOM 4692 C CA . VAL B 1 62 ? -21.578 16.781 24.141 1 96 62 VAL B CA 1
ATOM 4693 C C . VAL B 1 62 ? -22.797 16.422 24.984 1 96 62 VAL B C 1
ATOM 4695 O O . VAL B 1 62 ? -22.656 15.953 26.125 1 96 62 VAL B O 1
ATOM 4698 N N . GLN B 1 63 ? -23.938 16.672 24.406 1 94.56 63 GLN B N 1
ATOM 4699 C CA . GLN B 1 63 ? -25.156 16.156 25.031 1 94.56 63 GLN B CA 1
ATOM 4700 C C . GLN B 1 63 ? -25.312 14.656 24.781 1 94.56 63 GLN B C 1
ATOM 4702 O O . GLN B 1 63 ? -25.188 14.188 23.656 1 94.56 63 GLN B O 1
ATOM 4707 N N . LYS B 1 64 ? -25.594 14.016 25.844 1 97.44 64 LYS B N 1
ATOM 4708 C CA . LYS B 1 64 ? -25.797 12.57 25.719 1 97.44 64 LYS B CA 1
ATOM 4709 C C . LYS B 1 64 ? -27.016 12.258 24.875 1 97.44 64 LYS B C 1
ATOM 4711 O O . LYS B 1 64 ? -27.922 13.094 24.734 1 97.44 64 LYS B O 1
ATOM 4716 N N . TRP B 1 65 ? -27.016 11.133 24.203 1 97.19 65 TRP B N 1
ATOM 4717 C CA . TRP B 1 65 ? -28.172 10.727 23.422 1 97.19 65 TRP B CA 1
ATOM 4718 C C . TRP B 1 65 ? -28.656 9.344 23.844 1 97.19 65 TRP B C 1
ATOM 4720 O O . TRP B 1 65 ? -27.891 8.555 24.406 1 97.19 65 TRP B O 1
ATOM 4730 N N . GLN B 1 66 ? -29.953 9.086 23.625 1 95.81 66 GLN B N 1
ATOM 4731 C CA . GLN B 1 66 ? -30.562 7.781 23.875 1 95.81 66 GLN B CA 1
ATOM 4732 C C . GLN B 1 66 ? -30.641 6.969 22.578 1 95.81 66 GLN B C 1
ATOM 4734 O O . GLN B 1 66 ? -30.766 7.531 21.484 1 95.81 66 GLN B O 1
ATOM 4739 N N . GLY B 1 67 ? -30.547 5.691 22.703 1 95.31 67 GLY B N 1
ATOM 4740 C CA . GLY B 1 67 ? -30.609 4.832 21.531 1 95.31 67 GLY B CA 1
ATOM 4741 C C . GLY B 1 67 ? -29.312 4.773 20.75 1 95.31 67 GLY B C 1
ATOM 4742 O O . GLY B 1 67 ? -28.25 5.086 21.297 1 95.31 67 GLY B O 1
ATOM 4743 N N . VAL B 1 68 ? -29.422 4.227 19.547 1 97.81 68 VAL B N 1
ATOM 4744 C CA . VAL B 1 68 ? -28.25 4.047 18.688 1 97.81 68 VAL B CA 1
ATOM 4745 C C . VAL B 1 68 ? -28.141 5.207 17.703 1 97.81 68 VAL B C 1
ATOM 4747 O O . VAL B 1 68 ? -29.078 5.469 16.938 1 97.81 68 VAL B O 1
ATOM 4750 N N . ARG B 1 69 ? -27.109 5.992 17.75 1 97.88 69 ARG B N 1
ATOM 4751 C CA . ARG B 1 69 ? -26.812 7.031 16.781 1 97.88 69 ARG B CA 1
ATOM 4752 C C . ARG B 1 69 ? -26.062 6.461 15.578 1 97.88 69 ARG B C 1
ATOM 4754 O O . ARG B 1 69 ? -25.031 5.812 15.734 1 97.88 69 ARG B O 1
ATOM 4761 N N . GLU B 1 70 ? -26.578 6.707 14.352 1 97.88 70 GLU B N 1
ATOM 4762 C CA . GLU B 1 70 ? -25.891 6.293 13.141 1 97.88 70 GLU B CA 1
ATOM 4763 C C . GLU B 1 70 ? -24.656 7.156 12.891 1 97.88 70 GLU B C 1
ATOM 4765 O O . GLU B 1 70 ? -24.75 8.383 12.852 1 97.88 70 GLU B O 1
ATOM 4770 N N . ALA B 1 71 ? -23.547 6.562 12.82 1 98.38 71 ALA B N 1
ATOM 4771 C CA . ALA B 1 71 ? -22.281 7.23 12.547 1 98.38 71 ALA B CA 1
ATOM 4772 C C . ALA B 1 71 ? -21.672 6.746 11.227 1 98.38 71 ALA B C 1
ATOM 4774 O O . ALA B 1 71 ? -20.516 6.348 11.18 1 98.38 71 ALA B O 1
ATOM 4775 N N . LYS B 1 72 ? -22.422 6.867 10.141 1 98 72 LYS B N 1
ATOM 4776 C CA . LYS B 1 72 ? -22.047 6.273 8.867 1 98 72 LYS B CA 1
ATOM 4777 C C . LYS B 1 72 ? -21.688 7.348 7.84 1 98 72 LYS B C 1
ATOM 4779 O O . LYS B 1 72 ? -21.109 7.051 6.797 1 98 72 LYS B O 1
ATOM 4784 N N . GLU B 1 73 ? -22.031 8.617 8.18 1 98.06 73 GLU B N 1
ATOM 4785 C CA . GLU B 1 73 ? -21.75 9.734 7.281 1 98.06 73 GLU B CA 1
ATOM 4786 C C . GLU B 1 73 ? -20.984 10.844 7.996 1 98.06 73 GLU B C 1
ATOM 4788 O O . GLU B 1 73 ? -21.125 11.016 9.203 1 98.06 73 GLU B O 1
ATOM 4793 N N . PHE B 1 74 ? -20.234 11.562 7.18 1 98.62 74 PHE B N 1
ATOM 4794 C CA . PHE B 1 74 ? -19.516 12.695 7.746 1 98.62 74 PHE B CA 1
ATOM 4795 C C . PHE B 1 74 ? -20.469 13.75 8.273 1 98.62 74 PHE B C 1
ATOM 4797 O O . PHE B 1 74 ? -21.516 14 7.676 1 98.62 74 PHE B O 1
ATOM 4804 N N . GLY B 1 75 ? -20.109 14.383 9.422 1 98.5 75 GLY B N 1
ATOM 4805 C CA . GLY B 1 75 ? -20.781 15.617 9.805 1 98.5 75 GLY B CA 1
ATOM 4806 C C . GLY B 1 75 ? -20.469 16.781 8.898 1 98.5 75 GLY B C 1
ATOM 4807 O O . GLY B 1 75 ? -19.609 16.672 8.016 1 98.5 75 GLY B O 1
ATOM 4808 N N . PRO B 1 76 ? -21.094 17.891 9.125 1 98.44 76 PRO B N 1
ATOM 4809 C CA . PRO B 1 76 ? -20.859 19.047 8.266 1 98.44 76 PRO B CA 1
ATOM 4810 C C . PRO B 1 76 ? -19.422 19.562 8.359 1 98.44 76 PRO B C 1
ATOM 4812 O O . PRO B 1 76 ? -18.812 19.516 9.43 1 98.44 76 PRO B O 1
ATOM 4815 N N . ASN B 1 77 ? -18.922 20.047 7.195 1 98.12 77 ASN B N 1
ATOM 4816 C CA . ASN B 1 77 ? -17.672 20.781 7.207 1 98.12 77 ASN B CA 1
ATOM 4817 C C . ASN B 1 77 ? -17.781 22.094 7.988 1 98.12 77 ASN B C 1
ATOM 4819 O O . ASN B 1 77 ? -18.875 22.672 8.055 1 98.12 77 ASN B O 1
ATOM 4823 N N . PRO B 1 78 ? -16.688 22.547 8.562 1 98.25 78 PRO B N 1
ATOM 4824 C CA . PRO B 1 78 ? -16.719 23.891 9.148 1 98.25 78 PRO B CA 1
ATOM 4825 C C . PRO B 1 78 ? -17.078 24.969 8.133 1 98.25 78 PRO B C 1
ATOM 4827 O O . PRO B 1 78 ? -16.812 24.812 6.938 1 98.25 78 PRO B O 1
ATOM 4830 N N . MET B 1 79 ? -17.703 26.047 8.625 1 96.94 79 MET B N 1
ATOM 4831 C CA . MET B 1 79 ? -17.953 27.203 7.766 1 96.94 79 MET B CA 1
ATOM 4832 C C . MET B 1 79 ? -16.656 27.734 7.18 1 96.94 79 MET B C 1
ATOM 4834 O O . MET B 1 79 ? -15.711 28.031 7.922 1 96.94 79 MET B O 1
ATOM 4838 N N . GLN B 1 80 ? -16.609 27.828 5.852 1 94.56 80 GLN B N 1
ATOM 4839 C CA . GLN B 1 80 ? -15.406 28.281 5.16 1 94.56 80 GLN B CA 1
ATOM 4840 C C . GLN B 1 80 ? -15.727 28.734 3.742 1 94.56 80 GLN B C 1
ATOM 4842 O O . GLN B 1 80 ? -16.734 28.328 3.16 1 94.56 80 GLN B O 1
ATOM 4847 N N . GLU B 1 81 ? -14.891 29.594 3.186 1 89.5 81 GLU B N 1
ATOM 4848 C CA . GLU B 1 81 ? -14.93 29.922 1.765 1 89.5 81 GLU B CA 1
ATOM 4849 C C . GLU B 1 81 ? -14.016 29 0.958 1 89.5 81 GLU B C 1
ATOM 4851 O O . GLU B 1 81 ? -13.117 28.359 1.514 1 89.5 81 GLU B O 1
ATOM 4856 N N . PRO B 1 82 ? -14.242 28.844 -0.317 1 85.06 82 PRO B N 1
ATOM 4857 C CA . PRO B 1 82 ? -13.367 28.031 -1.168 1 85.06 82 PRO B CA 1
ATOM 4858 C C . PRO B 1 82 ? -12.07 28.75 -1.531 1 85.06 82 PRO B C 1
ATOM 4860 O O . PRO B 1 82 ? -11.891 29.172 -2.678 1 85.06 82 PRO B O 1
ATOM 4863 N N . ILE B 1 83 ? -11.172 28.75 -0.692 1 81.69 83 ILE B N 1
ATOM 4864 C CA . ILE B 1 83 ? -9.961 29.562 -0.819 1 81.69 83 ILE B CA 1
ATOM 4865 C C . ILE B 1 83 ? -8.859 28.75 -1.494 1 81.69 83 ILE B C 1
ATOM 4867 O O . ILE B 1 83 ? -7.996 29.312 -2.172 1 81.69 83 ILE B O 1
ATOM 4871 N N . PHE B 1 84 ? -8.898 27.422 -1.263 1 80.44 84 PHE B N 1
ATOM 4872 C CA . PHE B 1 84 ? -7.848 26.562 -1.805 1 80.44 84 PHE B CA 1
ATOM 4873 C C . PHE B 1 84 ? -8.422 25.578 -2.807 1 80.44 84 PHE B C 1
ATOM 4875 O O . PHE B 1 84 ? -9.383 24.859 -2.5 1 80.44 84 PHE B O 1
ATOM 4882 N N . GLY B 1 85 ? -7.828 25.438 -3.93 1 75.94 85 GLY B N 1
ATOM 4883 C CA . GLY B 1 85 ? -8.359 24.641 -5.031 1 75.94 85 GLY B CA 1
ATOM 4884 C C . GLY B 1 85 ? -8.117 23.156 -4.879 1 75.94 85 GLY B C 1
ATOM 4885 O O . GLY B 1 85 ? -8.758 22.344 -5.555 1 75.94 85 GLY B O 1
ATOM 4886 N N . ASP B 1 86 ? -7.246 22.781 -3.992 1 75.5 86 ASP B N 1
ATOM 4887 C CA . ASP B 1 86 ? -6.895 21.375 -3.912 1 75.5 86 ASP B CA 1
ATOM 4888 C C . ASP B 1 86 ? -7.688 20.656 -2.816 1 75.5 86 ASP B C 1
ATOM 4890 O O . ASP B 1 86 ? -7.434 19.5 -2.512 1 75.5 86 ASP B O 1
ATOM 4894 N N . MET B 1 87 ? -8.562 21.375 -2.217 1 83.75 87 MET B N 1
ATOM 4895 C CA . MET B 1 87 ? -9.32 20.781 -1.123 1 83.75 87 MET B CA 1
ATOM 4896 C C . MET B 1 87 ? -10.586 20.109 -1.644 1 83.75 87 MET B C 1
ATOM 4898 O O . MET B 1 87 ? -11.312 20.672 -2.455 1 83.75 87 MET B O 1
ATOM 4902 N N . ASN B 1 88 ? -10.695 18.828 -1.321 1 88.75 88 ASN B N 1
ATOM 4903 C CA . ASN B 1 88 ? -11.906 18.031 -1.551 1 88.75 88 ASN B CA 1
ATOM 4904 C C . ASN B 1 88 ? -12.461 17.469 -0.246 1 88.75 88 ASN B C 1
ATOM 4906 O O . ASN B 1 88 ? -11.703 17.094 0.647 1 88.75 88 ASN B O 1
ATOM 4910 N N . PHE B 1 89 ? -13.805 17.578 -0.177 1 92.94 89 PHE B N 1
ATOM 4911 C CA . PHE B 1 89 ? -14.406 17.172 1.091 1 92.94 89 PHE B CA 1
ATOM 4912 C C . PHE B 1 89 ? -15.328 15.977 0.897 1 92.94 89 PHE B C 1
ATOM 4914 O O . PHE B 1 89 ? -15.844 15.758 -0.201 1 92.94 89 PHE B O 1
ATOM 4921 N N . GLY B 1 90 ? -15.508 15.25 1.966 1 93.31 90 GLY B N 1
ATOM 4922 C CA . GLY B 1 90 ? -16.328 14.055 1.946 1 93.31 90 GLY B CA 1
ATOM 4923 C C . GLY B 1 90 ? -17.812 14.352 2.023 1 93.31 90 GLY B C 1
ATOM 4924 O O . GLY B 1 90 ? -18.641 13.445 1.886 1 93.31 90 GLY B O 1
ATOM 4925 N N . THR B 1 91 ? -18.156 15.586 2.314 1 94.69 91 THR B N 1
ATOM 4926 C CA . THR B 1 91 ? -19.531 16.047 2.346 1 94.69 91 THR B CA 1
ATOM 4927 C C . THR B 1 91 ? -19.656 17.469 1.775 1 94.69 91 THR B C 1
ATOM 4929 O O . THR B 1 91 ? -18.672 18.203 1.756 1 94.69 91 THR B O 1
ATOM 4932 N N . LYS B 1 92 ? -20.844 17.812 1.275 1 94.25 92 LYS B N 1
ATOM 4933 C CA . LYS B 1 92 ? -21.094 19.125 0.708 1 94.25 92 LYS B CA 1
ATOM 4934 C C . LYS B 1 92 ? -21.734 20.062 1.736 1 94.25 92 LYS B C 1
ATOM 4936 O O . LYS B 1 92 ? -21.953 21.25 1.465 1 94.25 92 LYS B O 1
ATOM 4941 N N . LYS B 1 93 ? -21.953 19.531 2.879 1 96.31 93 LYS B N 1
ATOM 4942 C CA . LYS B 1 93 ? -22.641 20.312 3.906 1 96.31 93 LYS B CA 1
ATOM 4943 C C . LYS B 1 93 ? -21.656 21.141 4.711 1 96.31 93 LYS B C 1
ATOM 4945 O O . LYS B 1 93 ? -20.594 20.656 5.102 1 96.31 93 LYS B O 1
ATOM 4950 N N . TYR B 1 94 ? -21.969 22.406 4.887 1 97 94 TYR B N 1
ATOM 4951 C CA . TYR B 1 94 ? -21.25 23.312 5.77 1 97 94 TYR B CA 1
ATOM 4952 C C . TYR B 1 94 ? -22.156 23.812 6.898 1 97 94 TYR B C 1
ATOM 4954 O O . TYR B 1 94 ? -23.344 24.062 6.691 1 97 94 TYR B O 1
ATOM 4962 N N . SER B 1 95 ? -21.594 23.891 8.062 1 98.06 95 SER B N 1
ATOM 4963 C CA . SER B 1 95 ? -22.375 24.359 9.203 1 98.06 95 SER B CA 1
ATOM 4964 C C . SER B 1 95 ? -21.469 24.859 10.328 1 98.06 95 SER B C 1
ATOM 4966 O O . SER B 1 95 ? -20.328 24.406 10.461 1 98.06 95 SER B O 1
ATOM 4968 N N . GLU B 1 96 ? -21.969 25.797 11.109 1 97 96 GLU B N 1
ATOM 4969 C CA . GLU B 1 96 ? -21.297 26.125 12.367 1 97 96 GLU B CA 1
ATOM 4970 C C . GLU B 1 96 ? -21.328 24.938 13.328 1 97 96 GLU B C 1
ATOM 4972 O O . GLU B 1 96 ? -20.438 24.797 14.172 1 97 96 GLU B O 1
ATOM 4977 N N . ASP B 1 97 ? -22.391 24.109 13.195 1 98.19 97 ASP B N 1
ATOM 4978 C CA . ASP B 1 97 ? -22.422 22.844 13.914 1 98.19 97 ASP B CA 1
ATOM 4979 C C . ASP B 1 97 ? -21.5 21.812 13.258 1 98.19 97 ASP B C 1
ATOM 4981 O O . ASP B 1 97 ? -21.969 20.875 12.617 1 98.19 97 ASP B O 1
ATOM 4985 N N . CYS B 1 98 ? -20.203 22 13.461 1 98.56 98 CYS B N 1
ATOM 4986 C CA . CYS B 1 98 ? -19.234 21.234 12.688 1 98.56 98 CYS B CA 1
ATOM 4987 C C . CYS B 1 98 ? -18.297 20.453 13.594 1 98.56 98 CYS B C 1
ATOM 4989 O O . CYS B 1 98 ? -17.312 19.875 13.125 1 98.56 98 CYS B O 1
ATOM 4991 N N . LEU B 1 99 ? -18.531 20.375 14.914 1 98.81 99 LEU B N 1
ATOM 4992 C CA . LEU B 1 99 ? -17.578 19.75 15.828 1 98.81 99 LEU B CA 1
ATOM 4993 C C . LEU B 1 99 ? -17.781 18.25 15.891 1 98.81 99 LEU B C 1
ATOM 4995 O O . LEU B 1 99 ? -18.266 17.719 16.891 1 98.81 99 LEU B O 1
ATOM 4999 N N . TYR B 1 100 ? -17.312 17.594 14.844 1 98.81 100 TYR B N 1
ATOM 5000 C CA . TYR B 1 100 ? -17.438 16.141 14.664 1 98.81 100 TYR B CA 1
ATOM 5001 C C . TYR B 1 100 ? -16.078 15.523 14.344 1 98.81 100 TYR B C 1
ATOM 5003 O O . TYR B 1 100 ? -15.203 16.188 13.789 1 98.81 100 TYR B O 1
ATOM 5011 N N . LEU B 1 101 ? -15.867 14.258 14.781 1 98.81 101 LEU B N 1
ATOM 5012 C CA . LEU B 1 101 ? -14.672 13.508 14.406 1 98.81 101 LEU B CA 1
ATOM 5013 C C . LEU B 1 101 ? -15.039 12.172 13.781 1 98.81 101 LEU B C 1
ATOM 5015 O O . LEU B 1 101 ? -16.219 11.805 13.75 1 98.81 101 LEU B O 1
ATOM 5019 N N . ASN B 1 102 ? -14.164 11.547 13.141 1 98.88 102 ASN B N 1
ATOM 5020 C CA . ASN B 1 102 ? -14.297 10.273 12.445 1 98.88 102 ASN B CA 1
ATOM 5021 C C . ASN B 1 102 ? -13.234 9.273 12.898 1 98.88 102 ASN B C 1
ATOM 5023 O O . ASN B 1 102 ? -12.078 9.648 13.125 1 98.88 102 ASN B O 1
ATOM 5027 N N . ILE B 1 103 ? -13.656 7.996 13.023 1 98.88 103 ILE B N 1
ATOM 5028 C CA . ILE B 1 103 ? -12.758 6.969 13.539 1 98.88 103 ILE B CA 1
ATOM 5029 C C . ILE B 1 103 ? -12.719 5.781 12.578 1 98.88 103 ILE B C 1
ATOM 5031 O O . ILE B 1 103 ? -13.766 5.254 12.195 1 98.88 103 ILE B O 1
ATOM 5035 N N . TRP B 1 104 ? -11.57 5.395 12.156 1 98.69 104 TRP B N 1
ATOM 5036 C CA . TRP B 1 104 ? -11.281 4.129 11.484 1 98.69 104 TRP B CA 1
ATOM 5037 C C . TRP B 1 104 ? -10.555 3.174 12.43 1 98.69 104 TRP B C 1
ATOM 5039 O O . TRP B 1 104 ? -9.43 3.445 12.844 1 98.69 104 TRP B O 1
ATOM 5049 N N . THR B 1 105 ? -11.156 2.078 12.781 1 98.75 105 THR B N 1
ATOM 5050 C CA . THR B 1 105 ? -10.523 1.156 13.719 1 98.75 105 THR B CA 1
ATOM 5051 C C . THR B 1 105 ? -10.422 -0.243 13.117 1 98.75 105 THR B C 1
ATOM 5053 O O . THR B 1 105 ? -11.383 -0.737 12.523 1 98.75 105 THR B O 1
ATOM 5056 N N . PRO B 1 106 ? -9.25 -0.839 13.219 1 98 106 PRO B N 1
ATOM 5057 C CA . PRO B 1 106 ? -9.094 -2.23 12.789 1 98 106 PRO B CA 1
ATOM 5058 C C . PRO B 1 106 ? -9.414 -3.229 13.898 1 98 106 PRO B C 1
ATOM 5060 O O . PRO B 1 106 ? -9.258 -4.438 13.711 1 98 106 PRO B O 1
ATOM 5063 N N . ALA B 1 107 ? -9.836 -2.758 15.039 1 96.25 107 ALA B N 1
ATOM 5064 C CA . ALA B 1 107 ? -10.062 -3.643 16.172 1 96.25 107 ALA B CA 1
ATOM 5065 C C . ALA B 1 107 ? -11.141 -4.672 15.867 1 96.25 107 ALA B C 1
ATOM 5067 O O . ALA B 1 107 ? -12.148 -4.352 15.227 1 96.25 107 ALA B O 1
ATOM 5068 N N . LYS B 1 108 ? -10.883 -5.812 16.359 1 92.12 108 LYS B N 1
ATOM 5069 C CA . LYS B 1 108 ? -11.82 -6.906 16.125 1 92.12 108 LYS B CA 1
ATOM 5070 C C . LYS B 1 108 ? -12.711 -7.125 17.344 1 92.12 108 LYS B C 1
ATOM 5072 O O . LYS B 1 108 ? -13.93 -7.223 17.234 1 92.12 108 LYS B O 1
ATOM 5077 N N . THR B 1 109 ? -12.086 -7.121 18.516 1 91.5 109 THR B N 1
ATOM 5078 C CA . THR B 1 109 ? -12.797 -7.371 19.766 1 91.5 109 THR B CA 1
ATOM 5079 C C . THR B 1 109 ? -12.992 -6.074 20.547 1 91.5 109 THR B C 1
ATOM 5081 O O . THR B 1 109 ? -13.688 -6.055 21.562 1 91.5 109 THR B O 1
ATOM 5084 N N . MET B 1 110 ? -12.32 -5.012 20.094 1 93.62 110 MET B N 1
ATOM 5085 C CA . MET B 1 110 ? -12.289 -3.703 20.734 1 93.62 110 MET B CA 1
ATOM 5086 C C . MET B 1 110 ? -11.484 -3.75 22.031 1 93.62 110 MET B C 1
ATOM 5088 O O . MET B 1 110 ? -11.609 -2.861 22.875 1 93.62 110 MET B O 1
ATOM 5092 N N . LYS B 1 111 ? -10.648 -4.762 22.203 1 95.06 111 LYS B N 1
ATOM 5093 C CA . LYS B 1 111 ? -9.82 -4.906 23.391 1 95.06 111 LYS B CA 1
ATOM 5094 C C . LYS B 1 111 ? -8.344 -4.977 23.031 1 95.06 111 LYS B C 1
ATOM 5096 O O . LYS B 1 111 ? -7.52 -5.406 23.844 1 95.06 111 LYS B O 1
ATOM 5101 N N . GLU B 1 112 ? -7.973 -4.547 21.844 1 97.06 112 GLU B N 1
ATOM 5102 C CA . GLU B 1 112 ? -6.605 -4.707 21.359 1 97.06 112 GLU B CA 1
ATOM 5103 C C . GLU B 1 112 ? -5.695 -3.607 21.891 1 97.06 112 GLU B C 1
ATOM 5105 O O . GLU B 1 112 ? -4.469 -3.727 21.844 1 97.06 112 GLU B O 1
ATOM 5110 N N . HIS B 1 113 ? -6.266 -2.451 22.453 1 98.56 113 HIS B N 1
ATOM 5111 C CA . HIS B 1 113 ? -5.496 -1.346 23.016 1 98.56 113 HIS B CA 1
ATOM 5112 C C . HIS B 1 113 ? -4.508 -0.792 22 1 98.56 113 HIS B C 1
ATOM 5114 O O . HIS B 1 113 ? -3.312 -0.687 22.266 1 98.56 113 HIS B O 1
ATOM 5120 N N . LEU B 1 114 ? -5.051 -0.403 20.859 1 98.88 114 LEU B N 1
ATOM 5121 C CA . LEU B 1 114 ? -4.258 -0.014 19.703 1 98.88 114 LEU B CA 1
ATOM 5122 C C . LEU B 1 114 ? -3.768 1.423 19.828 1 98.88 114 LEU B C 1
ATOM 5124 O O . LEU B 1 114 ? -4.375 2.229 20.547 1 98.88 114 LEU B O 1
ATOM 5128 N N . PRO B 1 115 ? -2.613 1.745 19.188 1 98.88 115 PRO B N 1
ATOM 5129 C CA . PRO B 1 115 ? -2.197 3.148 19.109 1 98.88 115 PRO B CA 1
ATOM 5130 C C . PRO B 1 115 ? -3.15 4 18.281 1 98.88 115 PRO B C 1
ATOM 5132 O O . PRO B 1 115 ? -3.906 3.467 17.453 1 98.88 115 PRO B O 1
ATOM 5135 N N . ILE B 1 116 ? -3.115 5.34 18.484 1 98.94 116 ILE B N 1
ATOM 5136 C CA . ILE B 1 116 ? -4.074 6.258 17.875 1 98.94 116 ILE B CA 1
ATOM 5137 C C . ILE B 1 116 ? -3.332 7.352 17.109 1 98.94 116 ILE B C 1
ATOM 5139 O O . ILE B 1 116 ? -2.295 7.84 17.562 1 98.94 116 ILE B O 1
ATOM 5143 N N . LEU B 1 117 ? -3.799 7.68 15.977 1 98.94 117 LEU B N 1
ATOM 5144 C CA . LEU B 1 117 ? -3.365 8.836 15.195 1 98.94 117 LEU B CA 1
ATOM 5145 C C . LEU B 1 117 ? -4.516 9.82 14.992 1 98.94 117 LEU B C 1
ATOM 5147 O O . LEU B 1 117 ? -5.555 9.453 14.438 1 98.94 117 LEU B O 1
ATOM 5151 N N . ILE B 1 118 ? -4.418 11.008 15.453 1 98.94 118 ILE B N 1
ATOM 5152 C CA . ILE B 1 118 ? -5.379 12.07 15.203 1 98.94 118 ILE B CA 1
ATOM 5153 C C . ILE B 1 118 ? -4.789 13.078 14.211 1 98.94 118 ILE B C 1
ATOM 5155 O O . ILE B 1 118 ? -3.752 13.688 14.484 1 98.94 118 ILE B O 1
ATOM 5159 N N . TYR B 1 119 ? -5.48 13.266 13.117 1 98.88 119 TYR B N 1
ATOM 5160 C CA . TYR B 1 119 ? -5.012 14.195 12.086 1 98.88 119 TYR B CA 1
ATOM 5161 C C . TYR B 1 119 ? -5.809 15.492 12.125 1 98.88 119 TYR B C 1
ATOM 5163 O O . TYR B 1 119 ? -7.035 15.477 11.992 1 98.88 119 TYR B O 1
ATOM 5171 N N . PHE B 1 120 ? -5.152 16.625 12.266 1 98.75 120 PHE B N 1
ATOM 5172 C CA . PHE B 1 120 ? -5.762 17.938 12.148 1 98.75 120 PHE B CA 1
ATOM 5173 C C . PHE B 1 120 ? -5.438 18.578 10.797 1 98.75 120 PHE B C 1
ATOM 5175 O O . PHE B 1 120 ? -4.27 18.672 10.414 1 98.75 120 PHE B O 1
ATOM 5182 N N . ASN B 1 121 ? -6.441 19.031 10.117 1 97.5 121 ASN B N 1
ATOM 5183 C CA . ASN B 1 121 ? -6.312 19.5 8.742 1 97.5 121 ASN B CA 1
ATOM 5184 C C . ASN B 1 121 ? -5.543 20.812 8.664 1 97.5 121 ASN B C 1
ATOM 5186 O O . ASN B 1 121 ? -5.535 21.594 9.625 1 97.5 121 ASN B O 1
ATOM 5190 N N . GLY B 1 122 ? -4.887 21.016 7.508 1 96.62 122 GLY B N 1
ATOM 5191 C CA . GLY B 1 122 ? -4.355 22.328 7.16 1 96.62 122 GLY B CA 1
ATOM 5192 C C . GLY B 1 122 ? -5.406 23.266 6.602 1 96.62 122 GLY B C 1
ATOM 5193 O O . GLY B 1 122 ? -6.605 23.047 6.781 1 96.62 122 GLY B O 1
ATOM 5194 N N . GLY B 1 123 ? -4.906 24.391 5.996 1 95 123 GLY B N 1
ATOM 5195 C CA . GLY B 1 123 ? -5.836 25.344 5.406 1 95 123 GLY B CA 1
ATOM 5196 C C . GLY B 1 123 ? -5.781 26.703 6.066 1 95 123 GLY B C 1
ATOM 5197 O O . GLY B 1 123 ? -6.773 27.438 6.066 1 95 123 GLY B O 1
ATOM 5198 N N . GLY B 1 124 ? -4.676 27.031 6.637 1 95.62 124 GLY B N 1
ATOM 5199 C CA . GLY B 1 124 ? -4.43 28.375 7.137 1 95.62 124 GLY B CA 1
ATOM 5200 C C . GLY B 1 124 ? -5.324 28.75 8.305 1 95.62 124 GLY B C 1
ATOM 5201 O O . GLY B 1 124 ? -5.531 29.922 8.578 1 95.62 124 GLY B O 1
ATOM 5202 N N . LEU B 1 125 ? -6.012 27.734 8.906 1 97 125 LEU B N 1
ATOM 5203 C CA . LEU B 1 125 ? -6.984 27.953 9.969 1 97 125 LEU B CA 1
ATOM 5204 C C . LEU B 1 125 ? -8.227 28.656 9.445 1 97 125 LEU B C 1
ATOM 5206 O O . LEU B 1 125 ? -8.977 29.25 10.227 1 97 125 LEU B O 1
ATOM 5210 N N . MET B 1 126 ? -8.414 28.656 8.078 1 95.44 126 MET B N 1
ATOM 5211 C CA . MET B 1 126 ? -9.547 29.312 7.434 1 95.44 126 MET B CA 1
ATOM 5212 C C . MET B 1 126 ? -10.391 28.297 6.664 1 95.44 126 MET B C 1
ATOM 5214 O O . MET B 1 126 ? -11.547 28.578 6.344 1 95.44 126 MET B O 1
ATOM 5218 N N . ALA B 1 127 ? -9.727 27.234 6.332 1 93.94 127 ALA B N 1
ATOM 5219 C CA . ALA B 1 127 ? -10.414 26.219 5.531 1 93.94 127 ALA B CA 1
ATOM 5220 C C . ALA B 1 127 ? -9.891 24.828 5.844 1 93.94 127 ALA B C 1
ATOM 5222 O O . ALA B 1 127 ? -8.789 24.672 6.379 1 93.94 127 ALA B O 1
ATOM 5223 N N . GLY B 1 128 ? -10.711 23.828 5.504 1 95.56 128 GLY B N 1
ATOM 5224 C CA . GLY B 1 128 ? -10.367 22.438 5.703 1 95.56 128 GLY B CA 1
ATOM 5225 C C . GLY B 1 128 ? -11.43 21.656 6.457 1 95.56 128 GLY B C 1
ATOM 5226 O O . GLY B 1 128 ? -12.414 22.234 6.914 1 95.56 128 GLY B O 1
ATOM 5227 N N . SER B 1 129 ? -11.203 20.375 6.531 1 97.81 129 SER B N 1
ATOM 5228 C CA . SER B 1 129 ? -12.148 19.484 7.191 1 97.81 129 SER B CA 1
ATOM 5229 C C . SER B 1 129 ? -11.539 18.094 7.418 1 97.81 129 SER B C 1
ATOM 5231 O O . SER B 1 129 ? -10.695 17.656 6.637 1 97.81 129 SER B O 1
ATOM 5233 N N . GLY B 1 130 ? -12.023 17.5 8.484 1 97.81 130 GLY B N 1
ATOM 5234 C CA . GLY B 1 130 ? -11.672 16.109 8.727 1 97.81 130 GLY B CA 1
ATOM 5235 C C . GLY B 1 130 ? -12.25 15.156 7.703 1 97.81 130 GLY B C 1
ATOM 5236 O O . GLY B 1 130 ? -11.867 13.984 7.645 1 97.81 130 GLY B O 1
ATOM 5237 N N . SER B 1 131 ? -13.078 15.648 6.82 1 98.06 131 SER B N 1
ATOM 5238 C CA . SER B 1 131 ? -13.719 14.781 5.84 1 98.06 131 SER B CA 1
ATOM 5239 C C . SER B 1 131 ? -12.875 14.656 4.574 1 98.06 131 SER B C 1
ATOM 5241 O O . SER B 1 131 ? -13.227 13.914 3.658 1 98.06 131 SER B O 1
ATOM 5243 N N . GLU B 1 132 ? -11.734 15.414 4.492 1 97 132 GLU B N 1
ATOM 5244 C CA . GLU B 1 132 ? -10.898 15.352 3.299 1 97 132 GLU B CA 1
ATOM 5245 C C . GLU B 1 132 ? -10.344 13.945 3.094 1 97 132 GLU B C 1
ATOM 5247 O O . GLU B 1 132 ? -9.758 13.359 4.008 1 97 132 GLU B O 1
ATOM 5252 N N . PRO B 1 133 ? -10.391 13.43 1.852 1 96.44 133 PRO B N 1
ATOM 5253 C CA . PRO B 1 133 ? -9.93 12.07 1.578 1 96.44 133 PRO B CA 1
ATOM 5254 C C . PRO B 1 133 ? -8.438 11.891 1.822 1 96.44 133 PRO B C 1
ATOM 5256 O O . PRO B 1 133 ? -7.992 10.797 2.188 1 96.44 133 PRO B O 1
ATOM 5259 N N . ARG B 1 134 ? -7.641 12.898 1.678 1 95.44 134 ARG B N 1
ATOM 5260 C CA . ARG B 1 134 ? -6.195 12.773 1.814 1 95.44 134 ARG B CA 1
ATOM 5261 C C . ARG B 1 134 ? -5.805 12.469 3.258 1 95.44 134 ARG B C 1
ATOM 5263 O O . ARG B 1 134 ? -4.695 12 3.521 1 95.44 134 ARG B O 1
ATOM 5270 N N . TYR B 1 135 ? -6.766 12.695 4.215 1 97.19 135 TYR B N 1
ATOM 5271 C CA . TYR B 1 135 ? -6.5 12.414 5.621 1 97.19 135 TYR B CA 1
ATOM 5272 C C . TYR B 1 135 ? -7.164 11.117 6.055 1 97.19 135 TYR B C 1
ATOM 5274 O O . TYR B 1 135 ? -7.023 10.695 7.207 1 97.19 135 TYR B O 1
ATOM 5282 N N . ALA B 1 136 ? -7.906 10.469 5.195 1 96.5 136 ALA B N 1
ATOM 5283 C CA . ALA B 1 136 ? -8.695 9.305 5.566 1 96.5 136 ALA B CA 1
ATOM 5284 C C . ALA B 1 136 ? -7.832 8.242 6.234 1 96.5 136 ALA B C 1
ATOM 5286 O O . ALA B 1 136 ? -6.652 8.094 5.902 1 96.5 136 ALA B O 1
ATOM 5287 N N . GLY B 1 137 ? -8.484 7.48 7.121 1 97.75 137 GLY B N 1
ATOM 5288 C CA . GLY B 1 137 ? -7.707 6.637 8.016 1 97.75 137 GLY B CA 1
ATOM 5289 C C . GLY B 1 137 ? -7.656 5.188 7.578 1 97.75 137 GLY B C 1
ATOM 5290 O O . GLY B 1 137 ? -7.098 4.34 8.273 1 97.75 137 GLY B O 1
ATOM 5291 N N . ASP B 1 138 ? -8.18 4.828 6.441 1 95.62 138 ASP B N 1
ATOM 5292 C CA . ASP B 1 138 ? -8.297 3.438 6.008 1 95.62 138 ASP B CA 1
ATOM 5293 C C . ASP B 1 138 ? -6.93 2.764 5.945 1 95.62 138 ASP B C 1
ATOM 5295 O O . ASP B 1 138 ? -6.734 1.688 6.516 1 95.62 138 ASP B O 1
ATOM 5299 N N . ALA B 1 139 ? -6.004 3.414 5.297 1 96.44 139 ALA B N 1
ATOM 5300 C CA . ALA B 1 139 ? -4.68 2.824 5.098 1 96.44 139 ALA B CA 1
ATOM 5301 C C . ALA B 1 139 ? -3.953 2.654 6.43 1 96.44 139 ALA B C 1
ATOM 5303 O O . ALA B 1 139 ? -3.346 1.611 6.684 1 96.44 139 ALA B O 1
ATOM 5304 N N . MET B 1 140 ? -4.043 3.648 7.305 1 98.19 140 MET B N 1
ATOM 5305 C CA . MET B 1 140 ? -3.391 3.574 8.609 1 98.19 140 MET B CA 1
ATOM 5306 C C . MET B 1 140 ? -4.059 2.529 9.492 1 98.19 140 MET B C 1
ATOM 5308 O O . MET B 1 140 ? -3.387 1.839 10.258 1 98.19 140 MET B O 1
ATOM 5312 N N . ALA B 1 141 ? -5.391 2.467 9.398 1 98.31 141 ALA B N 1
ATOM 5313 C CA . ALA B 1 141 ? -6.102 1.453 10.172 1 98.31 141 ALA B CA 1
ATOM 5314 C C . ALA B 1 141 ? -5.637 0.05 9.797 1 98.31 141 ALA B C 1
ATOM 5316 O O . ALA B 1 141 ? -5.426 -0.795 10.672 1 98.31 141 ALA B O 1
ATOM 5317 N N . ARG B 1 142 ? -5.398 -0.187 8.555 1 96.38 142 ARG B N 1
ATOM 5318 C CA . ARG B 1 142 ? -4.988 -1.511 8.102 1 96.38 142 ARG B CA 1
ATOM 5319 C C . ARG B 1 142 ? -3.559 -1.818 8.531 1 96.38 142 ARG B C 1
ATOM 5321 O O . ARG B 1 142 ? -3.121 -2.969 8.469 1 96.38 142 ARG B O 1
ATOM 5328 N N . LYS B 1 143 ? -2.879 -0.821 8.969 1 96.62 143 LYS B N 1
ATOM 5329 C CA . LYS B 1 143 ? -1.542 -1.015 9.523 1 96.62 143 LYS B CA 1
ATOM 5330 C C . LYS B 1 143 ? -1.593 -1.191 11.039 1 96.62 143 LYS B C 1
ATOM 5332 O O . LYS B 1 143 ? -0.554 -1.206 11.703 1 96.62 143 LYS B O 1
ATOM 5337 N N . GLY B 1 144 ? -2.82 -1.26 11.648 1 97.62 144 GLY B N 1
ATOM 5338 C CA . GLY B 1 144 ? -2.967 -1.573 13.055 1 97.62 144 GLY B CA 1
ATOM 5339 C C . GLY B 1 144 ? -3.07 -0.339 13.938 1 97.62 144 GLY B C 1
ATOM 5340 O O . GLY B 1 144 ? -2.779 -0.396 15.133 1 97.62 144 GLY B O 1
ATOM 5341 N N . ILE B 1 145 ? -3.471 0.799 13.312 1 98.69 145 ILE B N 1
ATOM 5342 C CA . ILE B 1 145 ? -3.578 2.08 14.008 1 98.69 145 ILE B CA 1
ATOM 5343 C C . ILE B 1 145 ? -5.023 2.578 13.945 1 98.69 145 ILE B C 1
ATOM 5345 O O . ILE B 1 145 ? -5.676 2.482 12.906 1 98.69 145 ILE B O 1
ATOM 5349 N N . ILE B 1 146 ? -5.582 2.953 15.109 1 98.88 146 ILE B N 1
ATOM 5350 C CA . ILE B 1 146 ? -6.84 3.691 15.031 1 98.88 146 ILE B CA 1
ATOM 5351 C C . ILE B 1 146 ? -6.574 5.105 14.516 1 98.88 146 ILE B C 1
ATOM 5353 O O . ILE B 1 146 ? -5.809 5.859 15.125 1 98.88 146 ILE B O 1
ATOM 5357 N N . SER B 1 147 ? -7.152 5.426 13.414 1 98.88 147 SER B N 1
ATOM 5358 C CA . SER B 1 147 ? -6.961 6.742 12.812 1 98.88 147 SER B CA 1
ATOM 5359 C C . SER B 1 147 ? -8.195 7.613 12.984 1 98.88 147 SER B C 1
ATOM 5361 O O . SER B 1 147 ? -9.328 7.137 12.859 1 98.88 147 SER B O 1
ATOM 5363 N N . ILE B 1 148 ? -7.973 8.867 13.273 1 98.94 148 ILE B N 1
ATOM 5364 C CA . ILE B 1 148 ? -9.047 9.797 13.602 1 98.94 148 ILE B CA 1
ATOM 5365 C C . ILE B 1 148 ? -8.82 11.125 12.875 1 98.94 148 ILE B C 1
ATOM 5367 O O . ILE B 1 148 ? -7.695 11.609 12.797 1 98.94 148 ILE B O 1
ATOM 5371 N N . THR B 1 149 ? -9.82 11.648 12.281 1 98.88 149 THR B N 1
ATOM 5372 C CA . THR B 1 149 ? -9.844 13.039 11.852 1 98.88 149 THR B CA 1
ATOM 5373 C C . THR B 1 149 ? -10.867 13.836 12.664 1 98.88 149 THR B C 1
ATOM 5375 O O . THR B 1 149 ? -11.859 13.281 13.125 1 98.88 149 THR B O 1
ATOM 5378 N N . ALA B 1 150 ? -10.633 15.094 12.852 1 98.75 150 ALA B N 1
ATOM 5379 C CA . ALA B 1 150 ? -11.539 15.938 13.633 1 98.75 150 ALA B CA 1
ATOM 5380 C C . ALA B 1 150 ? -11.633 17.344 13.023 1 98.75 150 ALA B C 1
ATOM 5382 O O . ALA B 1 150 ? -10.633 17.906 12.586 1 98.75 150 ALA B O 1
ATOM 5383 N N . ASN B 1 151 ? -12.836 17.844 13.031 1 98.69 151 ASN B N 1
ATOM 5384 C CA . ASN B 1 151 ? -13.062 19.234 12.633 1 98.69 151 ASN B CA 1
ATOM 5385 C C . ASN B 1 151 ? -12.711 20.203 13.75 1 98.69 151 ASN B C 1
ATOM 5387 O O . ASN B 1 151 ? -12.539 19.797 14.898 1 98.69 151 ASN B O 1
ATOM 5391 N N . TYR B 1 152 ? -12.57 21.391 13.406 1 98.75 152 TYR B N 1
ATOM 5392 C CA . TYR B 1 152 ? -12.523 22.516 14.32 1 98.75 152 TYR B CA 1
ATOM 5393 C C . TYR B 1 152 ? -13.047 23.781 13.648 1 98.75 152 TYR B C 1
ATOM 5395 O O . TYR B 1 152 ? -13.102 23.859 12.422 1 98.75 152 TYR B O 1
ATOM 5403 N N . ARG B 1 153 ? -13.492 24.734 14.461 1 98.31 153 ARG B N 1
ATOM 5404 C CA . ARG B 1 153 ? -13.984 26 13.906 1 98.31 153 ARG B CA 1
ATOM 5405 C C . ARG B 1 153 ? -12.859 26.766 13.219 1 98.31 153 ARG B C 1
ATOM 5407 O O . ARG B 1 153 ? -11.742 26.844 13.742 1 98.31 153 ARG B O 1
ATOM 5414 N N . GLU B 1 154 ? -13.156 27.375 12.055 1 96.25 154 GLU B N 1
ATOM 5415 C CA . GLU B 1 154 ? -12.18 28.047 11.219 1 96.25 154 GLU B CA 1
ATOM 5416 C C . GLU B 1 154 ? -12.516 29.531 11.062 1 96.25 154 GLU B C 1
ATOM 5418 O O . GLU B 1 154 ? -13.641 29.953 11.359 1 96.25 154 GLU B O 1
ATOM 5423 N N . GLY B 1 155 ? -11.531 30.297 10.625 1 96.31 155 GLY B N 1
ATOM 5424 C CA . GLY B 1 155 ? -11.75 31.703 10.297 1 96.31 155 GLY B CA 1
ATOM 5425 C C . GLY B 1 155 ? -12.32 32.5 11.453 1 96.31 155 GLY B C 1
ATOM 5426 O O . GLY B 1 155 ? -11.836 32.406 12.586 1 96.31 155 GLY B O 1
ATOM 5427 N N . ILE B 1 156 ? -13.328 33.25 11.172 1 96.38 156 ILE B N 1
ATOM 5428 C CA . ILE B 1 156 ? -13.906 34.156 12.164 1 96.38 156 ILE B CA 1
ATOM 5429 C C . ILE B 1 156 ? -14.586 33.344 13.273 1 96.38 156 ILE B C 1
ATOM 5431 O O . ILE B 1 156 ? -14.695 33.781 14.406 1 96.38 156 ILE B O 1
ATOM 5435 N N . PHE B 1 157 ? -14.969 32.094 12.938 1 97.56 157 PHE B N 1
ATOM 5436 C CA . PHE B 1 157 ? -15.695 31.297 13.914 1 97.56 157 PHE B CA 1
ATOM 5437 C C . PHE B 1 157 ? -14.734 30.688 14.938 1 97.56 157 PHE B C 1
ATOM 5439 O O . PHE B 1 157 ? -15.117 30.453 16.078 1 97.56 157 PHE B O 1
ATOM 5446 N N . GLY B 1 158 ? -13.523 30.5 14.523 1 98 158 GLY B N 1
ATOM 5447 C CA . GLY B 1 158 ? -12.57 29.844 15.391 1 98 158 GLY B CA 1
ATOM 5448 C C . GLY B 1 158 ? -11.578 30.812 16.031 1 98 158 GLY B C 1
ATOM 5449 O O . GLY B 1 158 ? -10.945 30.484 17.031 1 98 158 GLY B O 1
ATOM 5450 N N . PHE B 1 159 ? -11.484 32.031 15.391 1 97.94 159 PHE B N 1
ATOM 5451 C CA . PHE B 1 159 ? -10.375 32.875 15.812 1 97.94 159 PHE B CA 1
ATOM 5452 C C . PHE B 1 159 ? -10.789 34.344 15.828 1 97.94 159 PHE B C 1
ATOM 5454 O O . PHE B 1 159 ? -10.109 35.188 15.25 1 97.94 159 PHE B O 1
ATOM 5461 N N . PHE B 1 160 ? -11.82 34.656 16.531 1 96.62 160 PHE B N 1
ATOM 5462 C CA . PHE B 1 160 ? -12.312 36 16.734 1 96.62 160 PHE B CA 1
ATOM 5463 C C . PHE B 1 160 ? -12.156 36.438 18.188 1 96.62 160 PHE B C 1
ATOM 5465 O O . PHE B 1 160 ? -12.734 35.812 19.094 1 96.62 160 PHE B O 1
ATOM 5472 N N . ALA B 1 161 ? -11.328 37.5 18.438 1 96.94 161 ALA B N 1
ATOM 5473 C CA . ALA B 1 161 ? -11.148 38.062 19.766 1 96.94 161 ALA B CA 1
ATOM 5474 C C . ALA B 1 161 ? -11.859 39.406 19.875 1 96.94 161 ALA B C 1
ATOM 5476 O O . ALA B 1 161 ? -11.898 40.188 18.922 1 96.94 161 ALA B O 1
ATOM 5477 N N . HIS B 1 162 ? -12.391 39.625 21 1 96.06 162 HIS B N 1
ATOM 5478 C CA . HIS B 1 162 ? -13.102 40.844 21.281 1 96.06 162 HIS B CA 1
ATOM 5479 C C . HIS B 1 162 ? -13.156 41.125 22.781 1 96.06 162 HIS B C 1
ATOM 5481 O O . HIS B 1 162 ? -13.336 40.219 23.578 1 96.06 162 HIS B O 1
ATOM 5487 N N . PRO B 1 163 ? -13.039 42.469 23.156 1 95.25 163 PRO B N 1
ATOM 5488 C CA . PRO B 1 163 ? -13.07 42.781 24.578 1 95.25 163 PRO B CA 1
ATOM 5489 C C . PRO B 1 163 ? -14.344 42.281 25.266 1 95.25 163 PRO B C 1
ATOM 5491 O O . PRO B 1 163 ? -14.289 41.812 26.406 1 95.25 163 PRO B O 1
ATOM 5494 N N . GLN B 1 164 ? -15.445 42.312 24.594 1 94.62 164 GLN B N 1
ATOM 5495 C CA . GLN B 1 164 ? -16.703 41.844 25.188 1 94.62 164 GLN B CA 1
ATOM 5496 C C . GLN B 1 164 ? -16.688 40.344 25.375 1 94.62 164 GLN B C 1
ATOM 5498 O O . GLN B 1 164 ? -17.266 39.812 26.328 1 94.62 164 GLN B O 1
ATOM 5503 N N . LEU B 1 165 ? -16.094 39.625 24.422 1 96.81 165 LEU B N 1
ATOM 5504 C CA . LEU B 1 165 ? -15.969 38.188 24.562 1 96.81 165 LEU B CA 1
ATOM 5505 C C . LEU B 1 165 ? -15.047 37.844 25.719 1 96.81 165 LEU B C 1
ATOM 5507 O O . LEU B 1 165 ? -15.336 36.906 26.484 1 96.81 165 LEU B O 1
ATOM 5511 N N . SER B 1 166 ? -13.945 38.562 25.875 1 97.12 166 SER B N 1
ATOM 5512 C CA . SER B 1 166 ? -12.992 38.312 26.953 1 97.12 166 SER B CA 1
ATOM 5513 C C . SER B 1 166 ? -13.641 38.531 28.312 1 97.12 166 SER B C 1
ATOM 5515 O O . SER B 1 166 ? -13.32 37.812 29.281 1 97.12 166 SER B O 1
ATOM 5517 N N . LYS B 1 167 ? -14.531 39.469 28.391 1 95 167 LYS B N 1
ATOM 5518 C CA . LYS B 1 167 ? -15.219 39.75 29.641 1 95 167 LYS B CA 1
ATOM 5519 C C . LYS B 1 167 ? -16.156 38.625 30.047 1 95 167 LYS B C 1
ATOM 5521 O O . LYS B 1 167 ? -16.5 38.5 31.234 1 95 167 LYS B O 1
ATOM 5526 N N . GLU B 1 168 ? -16.516 37.781 29.078 1 95.06 168 GLU B N 1
ATOM 5527 C CA . GLU B 1 168 ? -17.469 36.688 29.344 1 95.06 168 GLU B CA 1
ATOM 5528 C C . GLU B 1 168 ? -16.766 35.5 29.953 1 95.06 168 GLU B C 1
ATOM 5530 O O . GLU B 1 168 ? -17.422 34.594 30.469 1 95.06 168 GLU B O 1
ATOM 5535 N N . THR B 1 169 ? -15.492 35.469 29.969 1 96.75 169 THR B N 1
ATOM 5536 C CA . THR B 1 169 ? -14.789 34.25 30.391 1 96.75 169 THR B CA 1
ATOM 5537 C C . THR B 1 169 ? -14.078 34.5 31.719 1 96.75 169 THR B C 1
ATOM 5539 O O . THR B 1 169 ? -13.68 35.594 32.031 1 96.75 169 THR B O 1
ATOM 5542 N N . SER B 1 170 ? -13.867 33.406 32.5 1 96.19 170 SER B N 1
ATOM 5543 C CA . SER B 1 170 ? -13.188 33.5 33.781 1 96.19 170 SER B CA 1
ATOM 5544 C C . SER B 1 170 ? -11.703 33.812 33.594 1 96.19 170 SER B C 1
ATOM 5546 O O . SER B 1 170 ? -11.086 34.406 34.5 1 96.19 170 SER B O 1
ATOM 5548 N N . TYR B 1 171 ? -11.125 33.438 32.469 1 95.12 171 TYR B N 1
ATOM 5549 C CA . TYR B 1 171 ? -9.703 33.688 32.25 1 95.12 171 TYR B CA 1
ATOM 5550 C C . TYR B 1 171 ? -9.5 35.031 31.531 1 95.12 171 TYR B C 1
ATOM 5552 O O . TYR B 1 171 ? -8.367 35.406 31.219 1 95.12 171 TYR B O 1
ATOM 5560 N N . LYS B 1 172 ? -10.594 35.75 31.25 1 97.06 172 LYS B N 1
ATOM 5561 C CA . LYS B 1 172 ? -10.578 37.094 30.688 1 97.06 172 LYS B CA 1
ATOM 5562 C C . LYS B 1 172 ? -9.836 37.125 29.344 1 97.06 172 LYS B C 1
ATOM 5564 O O . LYS B 1 172 ? -9.008 38 29.109 1 97.06 172 LYS B O 1
ATOM 5569 N N . GLY B 1 173 ? -10.016 36.188 28.594 1 97.38 173 GLY B N 1
ATOM 5570 C CA . GLY B 1 173 ? -9.422 36.062 27.266 1 97.38 173 GLY B CA 1
ATOM 5571 C C . GLY B 1 173 ? -10.375 35.531 26.219 1 97.38 173 GLY B C 1
ATOM 5572 O O . GLY B 1 173 ? -11.43 34.969 26.562 1 97.38 173 GLY B O 1
ATOM 5573 N N . SER B 1 174 ? -10.102 35.719 24.938 1 97.56 174 SER B N 1
ATOM 5574 C CA . SER B 1 174 ? -10.914 35.25 23.812 1 97.56 174 SER B CA 1
ATOM 5575 C C . SER B 1 174 ? -10.07 35.062 22.562 1 97.56 174 SER B C 1
ATOM 5577 O O . SER B 1 174 ? -8.945 35.562 22.484 1 97.56 174 SER B O 1
ATOM 5579 N N . GLY B 1 175 ? -10.516 34.188 21.656 1 98.12 175 GLY B N 1
ATOM 5580 C CA . GLY B 1 175 ? -9.977 34.25 20.312 1 98.12 175 GLY B CA 1
ATOM 5581 C C . GLY B 1 175 ? -9.312 32.938 19.875 1 98.12 175 GLY B C 1
ATOM 5582 O O . GLY B 1 175 ? -8.867 32.844 18.719 1 98.12 175 GLY B O 1
ATOM 5583 N N . ASN B 1 176 ? -9.188 31.906 20.672 1 98.69 176 ASN B N 1
ATOM 5584 C CA . ASN B 1 176 ? -8.492 30.672 20.312 1 98.69 176 ASN B CA 1
ATOM 5585 C C . ASN B 1 176 ? -9.438 29.484 20.281 1 98.69 176 ASN B C 1
ATOM 5587 O O . ASN B 1 176 ? -9.062 28.375 20.672 1 98.69 176 ASN B O 1
ATOM 5591 N N . TYR B 1 177 ? -10.656 29.656 19.828 1 98.69 177 TYR B N 1
ATOM 5592 C CA . TYR B 1 177 ? -11.695 28.641 19.891 1 98.69 177 TYR B CA 1
ATOM 5593 C C . TYR B 1 177 ? -11.352 27.453 19 1 98.69 177 TYR B C 1
ATOM 5595 O O . TYR B 1 177 ? -11.617 26.297 19.359 1 98.69 177 TYR B O 1
ATOM 5603 N N . GLY B 1 178 ? -10.766 27.75 17.812 1 98.69 178 GLY B N 1
ATOM 5604 C CA . GLY B 1 178 ? -10.359 26.672 16.938 1 98.69 178 GLY B CA 1
ATOM 5605 C C . GLY B 1 178 ? -9.344 25.734 17.562 1 98.69 178 GLY B C 1
ATOM 5606 O O . GLY B 1 178 ? -9.438 24.516 17.422 1 98.69 178 GLY B O 1
ATOM 5607 N N . PHE B 1 179 ? -8.367 26.266 18.281 1 98.88 179 PHE B N 1
ATOM 5608 C CA . PHE B 1 179 ? -7.398 25.438 19 1 98.88 179 PHE B CA 1
ATOM 5609 C C . PHE B 1 179 ? -8.07 24.672 20.141 1 98.88 179 PHE B C 1
ATOM 5611 O O . PHE B 1 179 ? -7.766 23.5 20.359 1 98.88 179 PHE B O 1
ATOM 5618 N N . MET B 1 180 ? -8.992 25.359 20.844 1 98.81 180 MET B N 1
ATOM 5619 C CA . MET B 1 180 ? -9.695 24.719 21.953 1 98.81 180 MET B CA 1
ATOM 5620 C C . MET B 1 180 ? -10.547 23.562 21.453 1 98.81 180 MET B C 1
ATOM 5622 O O . MET B 1 180 ? -10.719 22.562 22.156 1 98.81 180 MET B O 1
ATOM 5626 N N . ASP B 1 181 ? -11.133 23.75 20.25 1 98.88 181 ASP B N 1
ATOM 5627 C CA . ASP B 1 181 ? -11.867 22.641 19.641 1 98.88 181 ASP B CA 1
ATOM 5628 C C . ASP B 1 181 ? -10.969 21.422 19.484 1 98.88 181 ASP B C 1
ATOM 5630 O O . ASP B 1 181 ? -11.406 20.281 19.703 1 98.88 181 ASP B O 1
ATOM 5634 N N . GLN B 1 182 ? -9.734 21.562 19.047 1 98.94 182 GLN B N 1
ATOM 5635 C CA . GLN B 1 182 ? -8.789 20.469 18.875 1 98.94 182 GLN B CA 1
ATOM 5636 C C . GLN B 1 182 ? -8.445 19.828 20.219 1 98.94 182 GLN B C 1
ATOM 5638 O O . GLN B 1 182 ? -8.352 18.594 20.297 1 98.94 182 GLN B O 1
ATOM 5643 N N . VAL B 1 183 ? -8.312 20.641 21.281 1 98.88 183 VAL B N 1
ATOM 5644 C CA . VAL B 1 183 ? -8.117 20.094 22.625 1 98.88 183 VAL B CA 1
ATOM 5645 C C . VAL B 1 183 ? -9.305 19.219 23.016 1 98.88 183 VAL B C 1
ATOM 5647 O O . VAL B 1 183 ? -9.125 18.109 23.531 1 98.88 183 VAL B O 1
ATOM 5650 N N . ALA B 1 184 ? -10.484 19.734 22.734 1 98.88 184 ALA B N 1
ATOM 5651 C CA . ALA B 1 184 ? -11.703 19 23.062 1 98.88 184 ALA B CA 1
ATOM 5652 C C . ALA B 1 184 ? -11.766 17.672 22.328 1 98.88 184 ALA B C 1
ATOM 5654 O O . ALA B 1 184 ? -12.219 16.656 22.875 1 98.88 184 ALA B O 1
ATOM 5655 N N . ALA B 1 185 ? -11.359 17.672 21.078 1 98.88 185 ALA B N 1
ATOM 5656 C CA . ALA B 1 185 ? -11.336 16.438 20.297 1 98.88 185 ALA B CA 1
ATOM 5657 C C . ALA B 1 185 ? -10.383 15.422 20.922 1 98.88 185 ALA B C 1
ATOM 5659 O O . ALA B 1 185 ? -10.734 14.25 21.078 1 98.88 185 ALA B O 1
ATOM 5660 N N . ILE B 1 186 ? -9.172 15.836 21.297 1 98.94 186 ILE B N 1
ATOM 5661 C CA . ILE B 1 186 ? -8.195 14.938 21.906 1 98.94 186 ILE B CA 1
ATOM 5662 C C . ILE B 1 186 ? -8.742 14.398 23.219 1 98.94 186 ILE B C 1
ATOM 5664 O O . ILE B 1 186 ? -8.617 13.203 23.5 1 98.94 186 ILE B O 1
ATOM 5668 N N . GLN B 1 187 ? -9.359 15.289 24 1 98.69 187 GLN B N 1
ATOM 5669 C CA . GLN B 1 187 ? -9.93 14.867 25.281 1 98.69 187 GLN B CA 1
ATOM 5670 C C . GLN B 1 187 ? -11.031 13.836 25.078 1 98.69 187 GLN B C 1
ATOM 5672 O O . GLN B 1 187 ? -11.094 12.844 25.797 1 98.69 187 GLN B O 1
ATOM 5677 N N . TRP B 1 188 ? -11.875 14.117 24.109 1 98.75 188 TRP B N 1
ATOM 5678 C CA . TRP B 1 188 ? -12.938 13.156 23.828 1 98.75 188 TRP B CA 1
ATOM 5679 C C . TRP B 1 188 ? -12.352 11.789 23.469 1 98.75 188 TRP B C 1
ATOM 5681 O O . TRP B 1 188 ? -12.859 10.758 23.906 1 98.75 188 TRP B O 1
ATOM 5691 N N . VAL B 1 189 ? -11.359 11.789 22.625 1 98.88 189 VAL B N 1
ATOM 5692 C CA . VAL B 1 189 ? -10.703 10.547 22.219 1 98.88 189 VAL B CA 1
ATOM 5693 C C . VAL B 1 189 ? -10.125 9.844 23.453 1 98.88 189 VAL B C 1
ATOM 5695 O O . VAL B 1 189 ? -10.32 8.641 23.641 1 98.88 189 VAL B O 1
ATOM 5698 N N . LYS B 1 190 ? -9.422 10.57 24.281 1 98.62 190 LYS B N 1
ATOM 5699 C CA . LYS B 1 190 ? -8.828 9.984 25.469 1 98.62 190 LYS B CA 1
ATOM 5700 C C . LYS B 1 190 ? -9.891 9.328 26.344 1 98.62 190 LYS B C 1
ATOM 5702 O O . LYS B 1 190 ? -9.68 8.227 26.875 1 98.62 190 LYS B O 1
ATOM 5707 N N . ASP B 1 191 ? -11.023 9.898 26.406 1 98.31 191 ASP B N 1
ATOM 5708 C CA . ASP B 1 191 ? -12.094 9.445 27.297 1 98.31 191 ASP B CA 1
ATOM 5709 C C . ASP B 1 191 ? -12.836 8.25 26.703 1 98.31 191 ASP B C 1
ATOM 5711 O O . ASP B 1 191 ? -13.391 7.43 27.438 1 98.31 191 ASP B O 1
ATOM 5715 N N . ASN B 1 192 ? -12.82 8.102 25.328 1 98.75 192 ASN B N 1
ATOM 5716 C CA . ASN B 1 192 ? -13.773 7.176 24.734 1 98.75 192 ASN B CA 1
ATOM 5717 C C . ASN B 1 192 ? -13.062 6.113 23.891 1 98.75 192 ASN B C 1
ATOM 5719 O O . ASN B 1 192 ? -13.68 5.121 23.484 1 98.75 192 ASN B O 1
ATOM 5723 N N . ILE B 1 193 ? -11.836 6.195 23.641 1 98.75 193 ILE B N 1
ATOM 5724 C CA . ILE B 1 193 ? -11.211 5.453 22.547 1 98.75 193 ILE B CA 1
ATOM 5725 C C . ILE B 1 193 ? -11.117 3.973 22.922 1 98.75 193 ILE B C 1
ATOM 5727 O O . ILE B 1 193 ? -10.977 3.117 22.047 1 98.75 193 ILE B O 1
ATOM 5731 N N . GLU B 1 194 ? -11.172 3.641 24.203 1 98.69 194 GLU B N 1
ATOM 5732 C CA . GLU B 1 194 ? -11.172 2.242 24.609 1 98.69 194 GLU B CA 1
ATOM 5733 C C . GLU B 1 194 ? -12.352 1.486 24.016 1 98.69 194 GLU B C 1
ATOM 5735 O O . GLU B 1 194 ? -12.242 0.299 23.703 1 98.69 194 GLU B O 1
ATOM 5740 N N . ALA B 1 195 ? -13.438 2.158 23.844 1 98.44 195 ALA B N 1
ATOM 5741 C CA . ALA B 1 195 ? -14.633 1.539 23.266 1 98.44 195 ALA B CA 1
ATOM 5742 C C . ALA B 1 195 ? -14.391 1.132 21.812 1 98.44 195 ALA B C 1
ATOM 5744 O O . ALA B 1 195 ? -15.102 0.282 21.266 1 98.44 195 ALA B O 1
ATOM 5745 N N . PHE B 1 196 ? -13.406 1.687 21.234 1 98.56 196 PHE B N 1
ATOM 5746 C CA . PHE B 1 196 ? -13.094 1.428 19.828 1 98.56 196 PHE B CA 1
ATOM 5747 C C . PHE B 1 196 ? -11.859 0.544 19.703 1 98.56 196 PHE B C 1
ATOM 5749 O O . PHE B 1 196 ? -11.344 0.348 18.609 1 98.56 196 PHE B O 1
ATOM 5756 N N . GLY B 1 197 ? -11.32 0.114 20.859 1 98.5 197 GLY B N 1
ATOM 5757 C CA . GLY B 1 197 ? -10.164 -0.772 20.875 1 98.5 197 GLY B CA 1
ATOM 5758 C C . GLY B 1 197 ? -8.844 -0.032 21 1 98.5 197 GLY B C 1
ATOM 5759 O O . GLY B 1 197 ? -7.781 -0.612 20.766 1 98.5 197 GLY B O 1
ATOM 5760 N N . GLY B 1 198 ? -8.93 1.21 21.328 1 98.81 198 GLY B N 1
ATOM 5761 C CA . GLY B 1 198 ? -7.727 2.021 21.406 1 98.81 198 GLY B CA 1
ATOM 5762 C C . GLY B 1 198 ? -7.176 2.143 22.812 1 98.81 198 GLY B C 1
ATOM 5763 O O . GLY B 1 198 ? -7.875 1.854 23.797 1 98.81 198 GLY B O 1
ATOM 5764 N N . ASP B 1 199 ? -5.914 2.486 22.938 1 98.88 199 ASP B N 1
ATOM 5765 C CA . ASP B 1 199 ? -5.238 2.812 24.188 1 98.88 199 ASP B CA 1
ATOM 5766 C C . ASP B 1 199 ? -5.188 4.324 24.406 1 98.88 199 ASP B C 1
ATOM 5768 O O . ASP B 1 199 ? -4.473 5.031 23.703 1 98.88 199 ASP B O 1
ATOM 5772 N N . PRO B 1 200 ? -5.855 4.887 25.391 1 98.69 200 PRO B N 1
ATOM 5773 C CA . PRO B 1 200 ? -5.906 6.336 25.594 1 98.69 200 PRO B CA 1
ATOM 5774 C C . PRO B 1 200 ? -4.543 6.934 25.922 1 98.69 200 PRO B C 1
ATOM 5776 O O . PRO B 1 200 ? -4.383 8.156 25.938 1 98.69 200 PRO B O 1
ATOM 5779 N N . ASN B 1 201 ? -3.551 6.082 26.219 1 98.62 201 ASN B N 1
ATOM 5780 C CA . ASN B 1 201 ? -2.225 6.582 26.562 1 98.62 201 ASN B CA 1
ATOM 5781 C C . ASN B 1 201 ? -1.282 6.543 25.359 1 98.62 201 ASN B C 1
ATOM 5783 O O . ASN B 1 201 ? -0.095 6.848 25.484 1 98.62 201 ASN B O 1
ATOM 5787 N N . ARG B 1 202 ? -1.771 6.172 24.203 1 98.81 202 ARG B N 1
ATOM 5788 C CA . ARG B 1 202 ? -0.954 6.051 23 1 98.81 202 ARG B CA 1
ATOM 5789 C C . ARG B 1 202 ? -1.512 6.914 21.875 1 98.81 202 ARG B C 1
ATOM 5791 O O . ARG B 1 202 ? -1.646 6.449 20.734 1 98.81 202 ARG B O 1
ATOM 5798 N N . ILE B 1 203 ? -1.854 8.141 22.172 1 98.94 203 ILE B N 1
ATOM 5799 C CA . ILE B 1 203 ? -2.389 9.086 21.203 1 98.94 203 ILE B CA 1
ATOM 5800 C C . ILE B 1 203 ? -1.243 9.867 20.547 1 98.94 203 ILE B C 1
ATOM 5802 O O . ILE B 1 203 ? -0.398 10.43 21.25 1 98.94 203 ILE B O 1
ATOM 5806 N N . THR B 1 204 ? -1.122 9.797 19.266 1 98.94 204 THR B N 1
ATOM 5807 C CA . THR B 1 204 ? -0.258 10.648 18.453 1 98.94 204 THR B CA 1
ATOM 5808 C C . THR B 1 204 ? -1.076 11.703 17.719 1 98.94 204 THR B C 1
ATOM 5810 O O . THR B 1 204 ? -2.09 11.383 17.094 1 98.94 204 THR B O 1
ATOM 5813 N N . ILE B 1 205 ? -0.695 12.961 17.781 1 98.94 205 ILE B N 1
ATOM 5814 C CA . ILE B 1 205 ? -1.36 14.008 17.016 1 98.94 205 ILE B C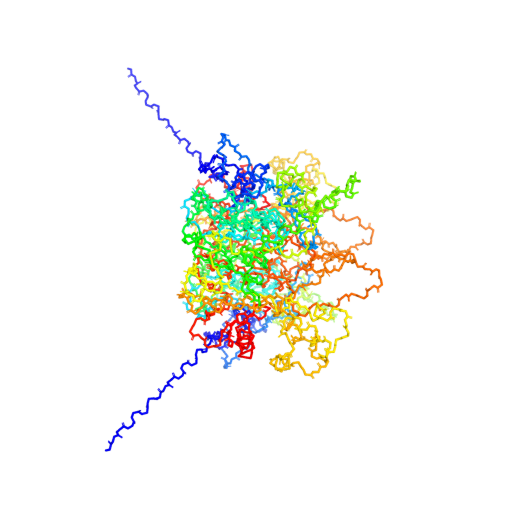A 1
ATOM 5815 C C . ILE B 1 205 ? -0.465 14.438 15.859 1 98.94 205 ILE B C 1
ATOM 5817 O O . ILE B 1 205 ? 0.761 14.461 15.984 1 98.94 205 ILE B O 1
ATOM 5821 N N . VAL B 1 206 ? -1.1 14.711 14.719 1 98.88 206 VAL B N 1
ATOM 5822 C CA . VAL B 1 206 ? -0.354 15.102 13.523 1 98.88 206 VAL B CA 1
ATOM 5823 C C . VAL B 1 206 ? -1.138 16.156 12.742 1 98.88 206 VAL B C 1
ATOM 5825 O O . VAL B 1 206 ? -2.361 16.234 12.867 1 98.88 206 VAL B O 1
ATOM 5828 N N . GLY B 1 207 ? -0.469 16.984 11.969 1 98.5 207 GLY B N 1
ATOM 5829 C CA . GLY B 1 207 ? -1.086 17.938 11.055 1 98.5 207 GLY B CA 1
ATOM 5830 C C . GLY B 1 207 ? -0.109 18.516 10.055 1 98.5 207 GLY B C 1
ATOM 5831 O O . GLY B 1 207 ? 1.106 18.391 10.219 1 98.5 207 GLY B O 1
ATOM 5832 N N . GLU B 1 208 ? -0.621 19.094 8.977 1 97.75 208 GLU B N 1
ATOM 5833 C CA . GLU B 1 208 ? 0.137 19.75 7.918 1 97.75 208 GLU B CA 1
ATOM 5834 C C . GLU B 1 208 ? -0.255 21.219 7.789 1 97.75 208 GLU B C 1
ATOM 5836 O O . GLU B 1 208 ? -1.432 21.562 7.91 1 97.75 208 GLU B O 1
ATOM 5841 N N . SER B 1 209 ? 0.75 22.062 7.547 1 97.19 209 SER B N 1
ATOM 5842 C CA . SER B 1 209 ? 0.512 23.484 7.387 1 97.19 209 SER B CA 1
ATOM 5843 C C . SER B 1 209 ? -0.18 24.078 8.609 1 97.19 209 SER B C 1
ATOM 5845 O O . SER B 1 209 ? 0.327 23.969 9.727 1 97.19 209 SER B O 1
ATOM 5847 N N . ALA B 1 210 ? -1.469 24.547 8.492 1 97.38 210 ALA B N 1
ATOM 5848 C CA . ALA B 1 210 ? -2.201 25.047 9.648 1 97.38 210 ALA B CA 1
ATOM 5849 C C . ALA B 1 210 ? -2.387 23.953 10.695 1 97.38 210 ALA B C 1
ATOM 5851 O O . ALA B 1 210 ? -2.389 24.219 11.898 1 97.38 210 ALA B O 1
ATOM 5852 N N . GLY B 1 211 ? -2.523 22.703 10.258 1 98.31 211 GLY B N 1
ATOM 5853 C CA . GLY B 1 211 ? -2.57 21.594 11.188 1 98.31 211 GLY B CA 1
ATOM 5854 C C . GLY B 1 211 ? -1.282 21.422 11.977 1 98.31 211 GLY B C 1
ATOM 5855 O O . GLY B 1 211 ? -1.312 21.109 13.172 1 98.31 211 GLY B O 1
ATOM 5856 N N . SER B 1 212 ? -0.181 21.578 11.266 1 98.69 212 SER B N 1
ATOM 5857 C CA . SER B 1 212 ? 1.119 21.516 11.93 1 98.69 212 SER B CA 1
ATOM 5858 C C . SER B 1 212 ? 1.291 22.688 12.906 1 98.69 212 SER B C 1
ATOM 5860 O O . SER B 1 212 ? 1.84 22.5 13.992 1 98.69 212 SER B O 1
ATOM 5862 N N . MET B 1 213 ? 0.873 23.859 12.555 1 98.38 213 MET B N 1
ATOM 5863 C CA . MET B 1 213 ? 0.827 24.984 13.477 1 98.38 213 MET B CA 1
ATOM 5864 C C . MET B 1 213 ? 0.013 24.641 14.719 1 98.38 213 MET B C 1
ATOM 5866 O O . MET B 1 213 ? 0.419 24.953 15.844 1 98.38 213 MET B O 1
ATOM 5870 N N . SER B 1 214 ? -1.097 23.969 14.469 1 98.81 214 SER B N 1
ATOM 5871 C CA . SER B 1 214 ? -1.938 23.531 15.578 1 98.81 214 SER B CA 1
ATOM 5872 C C . SER B 1 214 ? -1.186 22.594 16.516 1 98.81 214 SER B C 1
ATOM 5874 O O . SER B 1 214 ? -1.23 22.75 17.734 1 98.81 214 SER B O 1
ATOM 5876 N N . VAL B 1 215 ? -0.486 21.656 15.977 1 98.94 215 VAL B N 1
ATOM 5877 C CA . VAL B 1 215 ? 0.209 20.672 16.797 1 98.94 215 VAL B CA 1
ATOM 5878 C C . VAL B 1 215 ? 1.255 21.375 17.672 1 98.94 215 VAL B C 1
ATOM 5880 O O . VAL B 1 215 ? 1.372 21.078 18.859 1 98.94 215 VAL B O 1
ATOM 5883 N N . SER B 1 216 ? 1.995 22.328 17.094 1 98.81 216 SER B N 1
ATOM 5884 C CA . SER B 1 216 ? 2.99 23.047 17.875 1 98.81 216 SER B CA 1
ATOM 5885 C C . SER B 1 216 ? 2.328 23.891 18.953 1 98.81 216 SER B C 1
ATOM 5887 O O . SER B 1 216 ? 2.846 24 20.078 1 98.81 216 SER B O 1
ATOM 5889 N N . ALA B 1 217 ? 1.19 24.469 18.641 1 98.81 217 ALA B N 1
ATOM 5890 C CA . ALA B 1 217 ? 0.437 25.25 19.625 1 98.81 217 ALA B CA 1
ATOM 5891 C C . ALA B 1 217 ? -0.085 24.344 20.75 1 98.81 217 ALA B C 1
ATOM 5893 O O . ALA B 1 217 ? -0.032 24.719 21.922 1 98.81 217 ALA B O 1
ATOM 5894 N N . LEU B 1 218 ? -0.593 23.203 20.344 1 98.94 218 LEU B N 1
ATOM 5895 C CA . LEU B 1 218 ? -1.109 22.234 21.312 1 98.94 218 LEU B CA 1
ATOM 5896 C C . LEU B 1 218 ? -0.006 21.766 22.25 1 98.94 218 LEU B C 1
ATOM 5898 O O . LEU B 1 218 ? -0.226 21.641 23.469 1 98.94 218 LEU B O 1
ATOM 5902 N N . MET B 1 219 ? 1.194 21.562 21.781 1 98.81 219 MET B N 1
ATOM 5903 C CA . MET B 1 219 ? 2.322 21.156 22.609 1 98.81 219 MET B CA 1
ATOM 5904 C C . MET B 1 219 ? 2.678 22.266 23.609 1 98.81 219 MET B C 1
ATOM 5906 O O . MET B 1 219 ? 3.133 21.969 24.719 1 98.81 219 MET B O 1
ATOM 5910 N N . ALA B 1 220 ? 2.453 23.5 23.219 1 98.69 220 ALA B N 1
ATOM 5911 C CA . ALA B 1 220 ? 2.807 24.641 24.062 1 98.69 220 ALA B CA 1
ATOM 5912 C C . ALA B 1 220 ? 1.724 24.922 25.109 1 98.69 220 ALA B C 1
ATOM 5914 O O . ALA B 1 220 ? 1.963 25.625 26.094 1 98.69 220 ALA B O 1
ATOM 5915 N N . SER B 1 221 ? 0.533 24.438 24.875 1 98.81 221 SER B N 1
ATOM 5916 C CA . SER B 1 221 ? -0.604 24.766 25.734 1 98.81 221 SER B CA 1
ATOM 5917 C C . SER B 1 221 ? -0.575 23.938 27.016 1 98.81 221 SER B C 1
ATOM 5919 O O . SER B 1 221 ? -0.414 22.719 26.984 1 98.81 221 SER B O 1
ATOM 5921 N N . PRO B 1 222 ? -0.82 24.578 28.141 1 98.12 222 PRO B N 1
ATOM 5922 C CA . PRO B 1 222 ? -0.913 23.812 29.391 1 98.12 222 PRO B CA 1
ATOM 5923 C C . PRO B 1 222 ? -2.125 22.891 29.422 1 98.12 222 PRO B C 1
ATOM 5925 O O . PRO B 1 222 ? -2.146 21.922 30.188 1 98.12 222 PRO B O 1
ATOM 5928 N N . LEU B 1 223 ? -3.121 23.172 28.562 1 97.94 223 LEU B N 1
ATOM 5929 C CA . LEU B 1 223 ? -4.336 22.359 28.516 1 97.94 223 LEU B CA 1
ATOM 5930 C C . LEU B 1 223 ? -4.051 20.969 27.984 1 97.94 223 LEU B C 1
ATOM 5932 O O . LEU B 1 223 ? -4.863 20.062 28.141 1 97.94 223 LEU B O 1
ATOM 5936 N N . CYS B 1 224 ? -2.912 20.797 27.344 1 97.62 224 CYS B N 1
ATOM 5937 C CA . CYS B 1 224 ? -2.672 19.562 26.594 1 97.62 224 CYS B CA 1
ATOM 5938 C C . CYS B 1 224 ? -1.684 18.656 27.328 1 97.62 224 CYS B C 1
ATOM 5940 O O . CYS B 1 224 ? -1.38 17.562 26.875 1 97.62 224 CYS B O 1
ATOM 5942 N N . GLN B 1 225 ? -1.203 19.094 28.469 1 97 225 GLN B N 1
ATOM 5943 C CA . GLN B 1 225 ? -0.27 18.281 29.234 1 97 225 GLN B CA 1
ATOM 5944 C C . GLN B 1 225 ? -0.88 16.922 29.562 1 97 225 GLN B C 1
ATOM 5946 O O . GLN B 1 225 ? -1.945 16.844 30.172 1 97 225 GLN B O 1
ATOM 5951 N N . GLY B 1 226 ? -0.23 15.898 29.047 1 96.94 226 GLY B N 1
ATOM 5952 C CA . GLY B 1 226 ? -0.652 14.547 29.375 1 96.94 226 GLY B CA 1
ATOM 5953 C C . GLY B 1 226 ? -1.724 14.016 28.438 1 96.94 226 GLY B C 1
ATOM 5954 O O . GLY B 1 226 ? -2.188 12.883 28.594 1 96.94 226 GLY B O 1
ATOM 5955 N N . LEU B 1 227 ? -2.057 14.734 27.391 1 98.31 227 LEU B N 1
ATOM 5956 C CA . LEU B 1 227 ? -3.174 14.328 26.547 1 98.31 227 LEU B CA 1
ATOM 5957 C C . LEU B 1 227 ? -2.699 13.43 25.406 1 98.31 227 LEU B C 1
ATOM 5959 O O . LEU B 1 227 ? -3.486 12.672 24.844 1 98.31 227 LEU B O 1
ATOM 5963 N N . PHE B 1 228 ? -1.47 13.5 25.047 1 98.69 228 PHE B N 1
ATOM 5964 C CA . PHE B 1 228 ? -0.958 12.68 23.953 1 98.69 228 PHE B CA 1
ATOM 5965 C C . PHE B 1 228 ? 0.48 12.258 24.219 1 98.69 228 PHE B C 1
ATOM 5967 O O . PHE B 1 228 ? 1.157 12.844 25.062 1 98.69 228 PHE B O 1
ATOM 5974 N N . ALA B 1 229 ? 0.882 11.219 23.469 1 98.69 229 ALA B N 1
ATOM 5975 C CA . ALA B 1 229 ? 2.15 10.555 23.75 1 98.69 229 ALA B CA 1
ATOM 5976 C C . ALA B 1 229 ? 3.191 10.867 22.688 1 98.69 229 ALA B C 1
ATOM 5978 O O . ALA B 1 229 ? 4.387 10.648 22.891 1 98.69 229 ALA B O 1
ATOM 5979 N N . GLN B 1 230 ? 2.787 11.336 21.531 1 98.88 230 GLN B N 1
ATOM 5980 C CA . GLN B 1 230 ? 3.66 11.68 20.422 1 98.88 230 GLN B CA 1
ATOM 5981 C C . GLN B 1 230 ? 3.072 12.812 19.594 1 98.88 230 GLN B C 1
ATOM 5983 O O . GLN B 1 230 ? 1.867 13.07 19.641 1 98.88 230 GLN B O 1
ATOM 5988 N N . ALA B 1 231 ? 3.928 13.531 18.859 1 98.94 231 ALA B N 1
ATOM 5989 C CA . ALA B 1 231 ? 3.492 14.617 17.984 1 98.94 231 ALA B CA 1
ATOM 5990 C C . ALA B 1 231 ? 4.219 14.57 16.641 1 98.94 231 ALA B C 1
ATOM 5992 O O . ALA B 1 231 ? 5.387 14.172 16.578 1 98.94 231 ALA B O 1
ATOM 5993 N N . MET B 1 232 ? 3.535 14.898 15.641 1 98.94 232 MET B N 1
ATOM 5994 C CA . MET B 1 232 ? 4.062 14.992 14.281 1 98.94 232 MET B CA 1
ATOM 5995 C C . MET B 1 232 ? 3.607 16.281 13.602 1 98.94 232 MET B C 1
ATOM 5997 O O . MET B 1 232 ? 2.527 16.797 13.898 1 98.94 232 MET B O 1
ATOM 6001 N N . GLY B 1 233 ? 4.379 16.828 12.703 1 98.69 233 GLY B N 1
ATOM 6002 C CA . GLY B 1 233 ? 4.004 18.016 11.953 1 98.69 233 GLY B CA 1
ATOM 6003 C C . GLY B 1 233 ? 4.742 18.141 10.641 1 98.69 233 GLY B C 1
ATOM 6004 O O . GLY B 1 233 ? 5.922 17.812 10.547 1 98.69 233 GLY B O 1
ATOM 6005 N N . SER B 1 234 ? 4.004 18.578 9.664 1 97.94 234 SER B N 1
ATOM 6006 C CA . SER B 1 234 ? 4.578 18.875 8.352 1 97.94 234 SER B CA 1
ATOM 6007 C C . SER B 1 234 ? 4.309 20.312 7.938 1 97.94 234 SER B C 1
ATOM 6009 O O . SER B 1 234 ? 3.154 20.75 7.867 1 97.94 234 SER B O 1
ATOM 6011 N N . SER B 1 235 ? 5.387 21.109 7.703 1 97.81 235 SER B N 1
ATOM 6012 C CA . SER B 1 235 ? 5.309 22.406 7.035 1 97.81 235 SER B CA 1
ATOM 6013 C C . SER B 1 235 ? 4.629 23.438 7.922 1 97.81 235 SER B C 1
ATOM 6015 O O . SER B 1 235 ? 3.553 23.938 7.586 1 97.81 235 SER B O 1
ATOM 6017 N N . GLY B 1 236 ? 5.332 23.859 9.055 1 96.81 236 GLY B N 1
ATOM 6018 C CA . GLY B 1 236 ? 4.812 25.016 9.766 1 96.81 236 GLY B CA 1
ATOM 6019 C C . GLY B 1 236 ? 4.801 24.844 11.273 1 96.81 236 GLY B C 1
ATOM 6020 O O . GLY B 1 236 ? 4.809 23.719 11.773 1 96.81 236 GLY B O 1
ATOM 6021 N N . SER B 1 237 ? 4.77 25.922 12.016 1 98.12 237 SER B N 1
ATOM 6022 C CA . SER B 1 237 ? 4.574 26.016 13.453 1 98.12 237 SER B CA 1
ATOM 6023 C C . SER B 1 237 ? 4.125 27.422 13.852 1 98.12 237 SER B C 1
ATOM 6025 O O . SER B 1 237 ? 4.125 28.344 13.023 1 98.12 237 SER B O 1
ATOM 6027 N N . VAL B 1 238 ? 3.76 27.609 15.07 1 97.69 238 VAL B N 1
ATOM 6028 C CA . VAL B 1 238 ? 3.33 28.922 15.555 1 97.69 238 VAL B CA 1
ATOM 6029 C C . VAL B 1 238 ? 4.547 29.75 15.961 1 97.69 238 VAL B C 1
ATOM 6031 O O . VAL B 1 238 ? 4.41 30.859 16.469 1 97.69 238 VAL B O 1
ATOM 6034 N N . MET B 1 239 ? 5.73 29.188 15.742 1 96.44 239 MET B N 1
ATOM 6035 C CA . MET B 1 239 ? 6.965 29.875 16.125 1 96.44 239 MET B CA 1
ATOM 6036 C C . MET B 1 239 ? 7.73 30.344 14.898 1 96.44 239 MET B C 1
ATOM 6038 O O . MET B 1 239 ? 8.867 29.922 14.664 1 96.44 239 MET B O 1
ATOM 6042 N N . GLY B 1 240 ? 7.184 31.297 14.164 1 93.75 240 GLY B N 1
ATOM 6043 C CA . GLY B 1 240 ? 7.801 31.859 12.969 1 93.75 240 GLY B CA 1
ATOM 6044 C C . GLY B 1 240 ? 8.578 33.125 13.234 1 93.75 240 GLY B C 1
ATOM 6045 O O . GLY B 1 240 ? 9.336 33.219 14.203 1 93.75 240 GLY B O 1
ATOM 6046 N N . PHE B 1 241 ? 8.43 34.125 12.367 1 93.19 241 PHE B N 1
ATOM 6047 C CA . PHE B 1 241 ? 9.227 35.375 12.391 1 93.19 241 PHE B CA 1
ATOM 6048 C C . PHE B 1 241 ? 8.641 36.375 13.367 1 93.19 241 PHE B C 1
ATOM 6050 O O . PHE B 1 241 ? 9.312 37.344 13.75 1 93.19 241 PHE B O 1
ATOM 6057 N N . LYS B 1 242 ? 7.363 36.125 13.719 1 91.75 242 LYS B N 1
ATOM 6058 C CA . LYS B 1 242 ? 6.684 37.094 14.586 1 91.75 242 LYS B CA 1
ATOM 6059 C C . LYS B 1 242 ? 6.148 36.406 15.844 1 91.75 242 LYS B C 1
ATOM 6061 O O . LYS B 1 242 ? 5.777 35.25 15.812 1 91.75 242 LYS B O 1
ATOM 6066 N N . LYS B 1 243 ? 6.129 37.219 16.875 1 95.19 243 LYS B N 1
ATOM 6067 C CA . LYS B 1 243 ? 5.477 36.75 18.094 1 95.19 243 LYS B CA 1
ATOM 6068 C C . LYS B 1 243 ? 3.977 36.594 17.891 1 95.19 243 LYS B C 1
ATOM 6070 O O . LYS B 1 243 ? 3.375 37.281 17.078 1 95.19 243 LYS B O 1
ATOM 6075 N N . VAL B 1 244 ? 3.465 35.656 18.578 1 97.62 244 VAL B N 1
ATOM 6076 C CA . VAL B 1 244 ? 2.012 35.531 18.641 1 97.62 244 VAL B CA 1
ATOM 6077 C C . VAL B 1 244 ? 1.401 36.781 19.219 1 97.62 244 VAL B C 1
ATOM 6079 O O . VAL B 1 244 ? 1.943 37.375 20.156 1 97.62 244 VAL B O 1
ATOM 6082 N N . ALA B 1 245 ? 0.262 37.219 18.672 1 98.06 245 ALA B N 1
ATOM 6083 C CA . ALA B 1 245 ? -0.397 38.438 19.125 1 98.06 245 ALA B CA 1
ATOM 6084 C C . ALA B 1 245 ? -0.757 38.375 20.609 1 98.06 245 ALA B C 1
ATOM 6086 O O . ALA B 1 245 ? -1.159 37.312 21.094 1 98.06 245 ALA B O 1
ATOM 6087 N N . THR B 1 246 ? -0.57 39.531 21.297 1 97.88 246 THR B N 1
ATOM 6088 C CA . THR B 1 246 ? -1.109 39.625 22.656 1 97.88 246 THR B CA 1
ATOM 6089 C C . THR B 1 246 ? -2.635 39.625 22.625 1 97.88 246 THR B C 1
ATOM 6091 O O . THR B 1 246 ? -3.24 39.844 21.562 1 97.88 246 THR B O 1
ATOM 6094 N N . GLN B 1 247 ? -3.227 39.406 23.828 1 97.62 247 GLN B N 1
ATOM 6095 C CA . GLN B 1 247 ? -4.68 39.5 23.922 1 97.62 247 GLN B CA 1
ATOM 6096 C C . GLN B 1 247 ? -5.188 40.875 23.484 1 97.62 247 GLN B C 1
ATOM 6098 O O . GLN B 1 247 ? -6.176 40.969 22.75 1 97.62 247 GLN B O 1
ATOM 6103 N N . LYS B 1 248 ? -4.5 41.938 23.891 1 97.75 248 LYS B N 1
ATOM 6104 C CA . LYS B 1 248 ? -4.891 43.281 23.562 1 97.75 248 LYS B CA 1
ATOM 6105 C C . LYS B 1 248 ? -4.852 43.531 22.047 1 97.75 248 LYS B C 1
ATOM 6107 O O . LYS B 1 248 ? -5.781 44.125 21.484 1 97.75 248 LYS B O 1
ATOM 6112 N N . GLU B 1 249 ? -3.766 43.125 21.422 1 97.75 249 GLU B N 1
ATOM 6113 C CA . GLU B 1 249 ? -3.627 43.281 19.984 1 97.75 249 GLU B CA 1
ATOM 6114 C C . GLU B 1 249 ? -4.738 42.531 19.234 1 97.75 249 GLU B C 1
ATOM 6116 O O . GLU B 1 249 ? -5.305 43.062 18.281 1 97.75 249 GLU B O 1
ATOM 6121 N N . ALA B 1 250 ? -5.008 41.312 19.656 1 97.88 250 ALA B N 1
ATOM 6122 C CA . ALA B 1 250 ? -6.039 40.5 19.016 1 97.88 250 ALA B CA 1
ATOM 6123 C C . ALA B 1 250 ? -7.418 41.125 19.188 1 97.88 250 ALA B C 1
ATOM 6125 O O . ALA B 1 250 ? -8.227 41.125 18.25 1 97.88 250 ALA B O 1
ATOM 6126 N N . GLU B 1 251 ? -7.703 41.688 20.359 1 96.56 251 GLU B N 1
ATOM 6127 C CA . GLU B 1 251 ? -8.977 42.344 20.625 1 96.56 251 GLU B CA 1
ATOM 6128 C C . GLU B 1 251 ? -9.141 43.594 19.75 1 96.56 251 GLU B C 1
ATOM 6130 O O . GLU B 1 251 ? -10.234 43.844 19.234 1 96.56 251 GLU B O 1
ATOM 6135 N N . GLU B 1 252 ? -8.078 44.312 19.594 1 96.19 252 GLU B N 1
ATOM 6136 C CA . GLU B 1 252 ? -8.125 45.5 18.734 1 96.19 252 GLU B CA 1
ATOM 6137 C C . GLU B 1 252 ? -8.461 45.125 17.297 1 96.19 252 GLU B C 1
ATOM 6139 O O . GLU B 1 252 ? -9.289 45.781 16.656 1 96.19 252 GLU B O 1
ATOM 6144 N N . LYS B 1 253 ? -7.797 44.125 16.875 1 95.38 253 LYS B N 1
ATOM 6145 C CA . LYS B 1 253 ? -8.094 43.656 15.523 1 95.38 253 LYS B CA 1
ATOM 6146 C C . LYS B 1 253 ? -9.531 43.156 15.422 1 95.38 253 LYS B C 1
ATOM 6148 O O . LYS B 1 253 ? -10.18 43.312 14.383 1 95.38 253 LYS B O 1
ATOM 6153 N N . GLY B 1 254 ? -10.023 42.469 16.453 1 94.69 254 GLY B N 1
ATOM 6154 C CA . GLY B 1 254 ? -11.406 42.031 16.484 1 94.69 254 GLY B CA 1
ATOM 6155 C C . GLY B 1 254 ? -12.406 43.156 16.422 1 94.69 254 GLY B C 1
ATOM 6156 O O . GLY B 1 254 ? -13.43 43.062 15.742 1 94.69 254 GLY B O 1
ATOM 6157 N N . VAL B 1 255 ? -12.102 44.188 17.125 1 93.81 255 VAL B N 1
ATOM 6158 C CA . VAL B 1 255 ? -12.961 45.375 17.125 1 93.81 255 VAL B CA 1
ATOM 6159 C C . VAL B 1 255 ? -12.992 46 15.719 1 93.81 255 VAL B C 1
ATOM 6161 O O . VAL B 1 255 ? -14.047 46.406 15.234 1 93.81 255 VAL B O 1
ATOM 6164 N N . GLN B 1 256 ? -11.828 46.062 15.094 1 92.56 256 GLN B N 1
ATOM 6165 C CA . GLN B 1 256 ? -11.75 46.594 13.734 1 92.56 256 GLN B CA 1
ATOM 6166 C C . GLN B 1 256 ? -12.57 45.719 12.773 1 92.56 256 GLN B C 1
ATOM 6168 O O . GLN B 1 256 ? -13.266 46.281 11.906 1 92.56 256 GLN B O 1
ATOM 6173 N N . LEU B 1 257 ? -12.438 44.469 12.938 1 93.06 257 LEU B N 1
ATOM 6174 C CA . LEU B 1 257 ? -13.203 43.562 12.078 1 93.06 257 LEU B CA 1
ATOM 6175 C C . LEU B 1 257 ? -14.703 43.719 12.305 1 93.06 257 LEU B C 1
ATOM 6177 O O . LEU B 1 257 ? -15.477 43.75 11.352 1 93.06 257 LEU B O 1
ATOM 6181 N N . ALA B 1 258 ? -15.133 43.781 13.547 1 92.06 258 ALA B N 1
ATOM 6182 C CA . ALA B 1 258 ? -16.531 44 13.875 1 92.06 258 ALA B CA 1
ATOM 6183 C C . ALA B 1 258 ? -17.047 45.312 13.258 1 92.06 258 ALA B C 1
ATOM 6185 O O . ALA B 1 258 ? -18.188 45.375 12.781 1 92.06 258 ALA B O 1
ATOM 6186 N N . GLN B 1 259 ? -16.219 46.281 13.328 1 90.25 259 GLN B N 1
ATOM 6187 C CA . GLN B 1 259 ? -16.578 47.562 12.734 1 90.25 259 GLN B CA 1
ATOM 6188 C C . GLN B 1 259 ? -16.75 47.438 11.219 1 90.25 259 GLN B C 1
ATOM 6190 O O . GLN B 1 259 ? -17.703 48 10.656 1 90.25 259 GLN B O 1
ATOM 6195 N N . LYS B 1 260 ? -15.82 46.781 10.633 1 89.94 260 LYS B N 1
ATOM 6196 C CA . LYS B 1 260 ? -15.914 46.562 9.195 1 89.94 260 LYS B CA 1
ATOM 6197 C C . LYS B 1 260 ? -17.203 45.844 8.828 1 89.94 260 LYS B C 1
ATOM 6199 O O . LYS B 1 260 ? -17.859 46.156 7.836 1 89.94 260 LYS B O 1
ATOM 6204 N N . ILE B 1 261 ? -17.531 44.812 9.539 1 90.5 261 ILE B N 1
ATOM 6205 C CA . ILE B 1 261 ? -18.75 44.031 9.312 1 90.5 261 ILE B CA 1
ATOM 6206 C C . ILE B 1 261 ? -19.969 44.938 9.453 1 90.5 261 ILE B C 1
ATOM 6208 O O . ILE B 1 261 ? -20.875 44.906 8.617 1 90.5 261 ILE B O 1
ATOM 6212 N N . ALA B 1 262 ? -19.969 45.75 10.484 1 87.38 262 ALA B N 1
ATOM 6213 C CA . ALA B 1 262 ? -21.062 46.688 10.719 1 87.38 262 ALA B CA 1
ATOM 6214 C C . ALA B 1 262 ? -21.203 47.656 9.555 1 87.38 262 ALA B C 1
ATOM 6216 O O . ALA B 1 262 ? -22.328 48 9.148 1 87.38 262 ALA B O 1
ATOM 6217 N N . GLU B 1 263 ? -20.094 48.125 9.102 1 88.19 263 GLU B N 1
ATOM 6218 C CA . GLU B 1 263 ? -20.094 49.062 7.988 1 88.19 263 GLU B CA 1
ATOM 6219 C C . GLU B 1 263 ? -20.656 48.438 6.723 1 88.19 263 GLU B C 1
ATOM 6221 O O . GLU B 1 263 ? -21.422 49.062 5.992 1 88.19 263 GLU B O 1
ATOM 6226 N N . LYS B 1 264 ? -20.25 47.25 6.473 1 88 264 LYS B N 1
ATOM 6227 C CA . LYS B 1 264 ? -20.75 46.531 5.305 1 88 264 LYS B CA 1
ATOM 6228 C C . LYS B 1 264 ? -22.266 46.281 5.414 1 88 264 LYS B C 1
ATOM 6230 O O . LYS B 1 264 ? -22.984 46.375 4.422 1 88 264 LYS B O 1
ATOM 6235 N N . MET B 1 265 ? -22.719 45.938 6.539 1 83.88 265 MET B N 1
ATOM 6236 C CA . MET B 1 265 ? -24.156 45.719 6.777 1 83.88 265 MET B CA 1
ATOM 6237 C C . MET B 1 265 ? -24.922 47.031 6.547 1 83.88 265 MET B C 1
ATOM 6239 O O . MET B 1 265 ? -26.031 47 6 1 83.88 265 MET B O 1
ATOM 6243 N N . GLY B 1 266 ? -24.344 48.062 7.062 1 82.19 266 GLY B N 1
ATOM 6244 C CA . GLY B 1 266 ? -24.953 49.375 6.871 1 82.19 266 GLY B CA 1
ATOM 6245 C C . GLY B 1 266 ? -25.094 49.75 5.41 1 82.19 266 GLY B C 1
ATOM 6246 O O . GLY B 1 266 ? -26.125 50.312 5.004 1 82.19 266 GLY B O 1
ATOM 6247 N N . LYS B 1 267 ? -24.109 49.5 4.684 1 82.75 267 LYS B N 1
ATOM 6248 C CA . LYS B 1 267 ? -24.141 49.812 3.254 1 82.75 267 LYS B CA 1
ATOM 6249 C C . LYS B 1 267 ? -25.234 49 2.549 1 82.75 267 LYS B C 1
ATOM 6251 O O . LYS B 1 267 ? -25.906 49.5 1.644 1 82.75 267 LYS B O 1
ATOM 6256 N N . GLU B 1 268 ? -25.375 47.781 2.873 1 77.19 268 GLU B N 1
ATOM 6257 C CA . GLU B 1 268 ? -26.375 46.906 2.25 1 77.19 268 GLU B CA 1
ATOM 6258 C C . GLU B 1 268 ? -27.781 47.375 2.627 1 77.19 268 GLU B C 1
ATOM 6260 O O . GLU B 1 268 ? -28.719 47.219 1.837 1 77.19 268 GLU B O 1
ATOM 6265 N N . THR B 1 269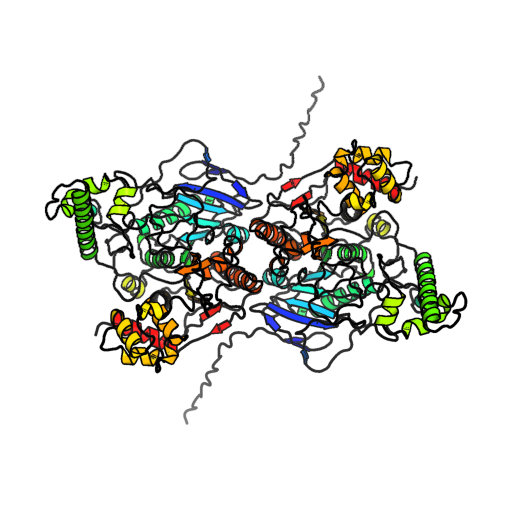 ? -27.953 47.938 3.855 1 73 269 THR B N 1
ATOM 6266 C CA . THR B 1 269 ? -29.281 48.312 4.324 1 73 269 THR B CA 1
ATOM 6267 C C . THR B 1 269 ? -29.5 49.812 4.129 1 73 269 THR B C 1
ATOM 6269 O O . THR B 1 269 ? -30.594 50.312 4.371 1 73 269 THR B O 1
ATOM 6272 N N . GLY B 1 270 ? -28.531 50.5 3.711 1 71.56 270 GLY B N 1
ATOM 6273 C CA . GLY B 1 270 ? -28.641 51.938 3.49 1 71.56 270 GLY B CA 1
ATOM 6274 C C . GLY B 1 270 ? -28.578 52.75 4.773 1 71.56 270 GLY B C 1
ATOM 6275 O O . GLY B 1 270 ? -28.953 53.938 4.793 1 71.56 270 GLY B O 1
ATOM 6276 N N . LYS B 1 271 ? -28.328 52.219 5.836 1 65.12 271 LYS B N 1
ATOM 6277 C CA . LYS B 1 271 ? -28.281 52.875 7.125 1 65.12 271 LYS B CA 1
ATOM 6278 C C . LYS B 1 271 ? -26.859 53.281 7.48 1 65.12 271 LYS B C 1
ATOM 6280 O O . LYS B 1 271 ? -25.906 52.594 7.156 1 65.12 271 LYS B O 1
ATOM 6285 N N . LYS B 1 272 ? -26.719 54.562 7.906 1 61.97 272 LYS B N 1
ATOM 6286 C CA . LYS B 1 272 ? -25.422 55.031 8.359 1 61.97 272 LYS B CA 1
ATOM 6287 C C . LYS B 1 272 ? -25 54.344 9.648 1 61.97 272 LYS B C 1
ATOM 6289 O O . LYS B 1 272 ? -25.781 54.281 10.602 1 61.97 272 LYS B O 1
ATOM 6294 N N . VAL B 1 273 ? -23.891 53.469 9.711 1 63.81 273 VAL B N 1
ATOM 6295 C CA . VAL B 1 273 ? -23.391 52.781 10.883 1 63.81 273 VAL B CA 1
ATOM 6296 C C . VAL B 1 273 ? -22.484 53.719 11.688 1 63.81 273 VAL B C 1
ATOM 6298 O O . VAL B 1 273 ? -21.609 54.375 11.125 1 63.81 273 VAL B O 1
ATOM 6301 N N . LYS B 1 274 ? -22.953 54.094 12.961 1 60.94 274 LYS B N 1
ATOM 6302 C CA . LYS B 1 274 ? -22.172 54.938 13.844 1 60.94 274 LYS B CA 1
ATOM 6303 C C . LYS B 1 274 ? -20.781 54.344 14.07 1 60.94 274 LYS B C 1
ATOM 6305 O O . LYS B 1 274 ? -20.578 53.156 13.977 1 60.94 274 LYS B O 1
ATOM 6310 N N . LYS B 1 275 ? -19.906 55.25 14.445 1 61.03 275 LYS B N 1
ATOM 6311 C CA . LYS B 1 275 ? -18.547 54.938 14.836 1 61.03 275 LYS B CA 1
ATOM 6312 C C . LYS B 1 275 ? -18.516 54.062 16.094 1 61.03 275 LYS B C 1
ATOM 6314 O O . LYS B 1 275 ? -19.344 54.281 17 1 61.03 275 LYS B O 1
ATOM 6319 N N . ASN B 1 276 ? -17.828 53.031 16.344 1 60.88 276 ASN B N 1
ATOM 6320 C CA . ASN B 1 276 ? -17.531 52.188 17.5 1 60.88 276 ASN B CA 1
ATOM 6321 C C . ASN B 1 276 ? -18.578 51.094 17.672 1 60.88 276 ASN B C 1
ATOM 6323 O O . ASN B 1 276 ? -18.719 50.5 18.75 1 60.88 276 ASN B O 1
ATOM 6327 N N . VAL B 1 277 ? -19.469 51 16.688 1 53.44 277 VAL B N 1
ATOM 6328 C CA . VAL B 1 277 ? -20.5 49.969 16.734 1 53.44 277 VAL B CA 1
ATOM 6329 C C . VAL B 1 277 ? -19.844 48.594 16.859 1 53.44 277 VAL B C 1
ATOM 6331 O O . VAL B 1 277 ? -20.391 47.688 17.516 1 53.44 277 VAL B O 1
ATOM 6334 N N . GLY B 1 278 ? -18.734 48.438 16.422 1 57.75 278 GLY B N 1
ATOM 6335 C CA . GLY B 1 278 ? -18.016 47.156 16.484 1 57.75 278 GLY B CA 1
ATOM 6336 C C . GLY B 1 278 ? -17.781 46.688 17.906 1 57.75 278 GLY B C 1
ATOM 6337 O O . GLY B 1 278 ? -17.734 45.469 18.156 1 57.75 278 GLY B O 1
ATOM 6338 N N . MET B 1 279 ? -17.766 47.656 18.812 1 56.66 279 MET B N 1
ATOM 6339 C CA . MET B 1 279 ? -17.5 47.312 20.219 1 56.66 279 MET B CA 1
ATOM 6340 C C . MET B 1 279 ? -18.781 46.906 20.922 1 56.66 279 MET B C 1
ATOM 6342 O O . MET B 1 279 ? -18.75 46.125 21.891 1 56.66 279 MET B O 1
ATOM 6346 N N . LYS B 1 280 ? -19.859 47.406 20.531 1 62.19 280 LYS B N 1
ATOM 6347 C CA . LYS B 1 280 ? -21.062 47.281 21.344 1 62.19 280 LYS B CA 1
ATOM 6348 C C . LYS B 1 280 ? -22.016 46.219 20.75 1 62.19 280 LYS B C 1
ATOM 6350 O O . LYS B 1 280 ? -23.031 45.875 21.359 1 62.19 280 LYS B O 1
ATOM 6355 N N . ASN B 1 281 ? -21.5 45.5 19.844 1 76.12 281 ASN B N 1
ATOM 6356 C CA . ASN B 1 281 ? -22.5 44.781 19.016 1 76.12 281 ASN B CA 1
ATOM 6357 C C . ASN B 1 281 ? -22.281 43.281 19.031 1 76.12 281 ASN B C 1
ATOM 6359 O O . ASN B 1 281 ? -22.656 42.594 18.094 1 76.12 281 ASN B O 1
ATOM 6363 N N . LEU B 1 282 ? -21.75 42.781 20.125 1 85.12 282 LEU B N 1
ATOM 6364 C CA . LEU B 1 282 ? -21.5 41.344 20.125 1 85.12 282 LEU B CA 1
ATOM 6365 C C . LEU B 1 282 ? -22.781 40.562 19.906 1 85.12 282 LEU B C 1
ATOM 6367 O O . LEU B 1 282 ? -22.797 39.562 19.188 1 85.12 282 LEU B O 1
ATOM 6371 N N . ASN B 1 283 ? -23.812 41 20.484 1 86.31 283 ASN B N 1
ATOM 6372 C CA . ASN B 1 283 ? -25.094 40.312 20.344 1 86.31 283 ASN B CA 1
ATOM 6373 C C . ASN B 1 283 ? -25.578 40.344 18.891 1 86.31 283 ASN B C 1
ATOM 6375 O O . ASN B 1 283 ? -26.141 39.375 18.406 1 86.31 283 ASN B O 1
ATOM 6379 N N . ASP B 1 284 ? -25.375 41.469 18.266 1 86.12 284 ASP B N 1
ATOM 6380 C CA . ASP B 1 284 ? -25.766 41.594 16.859 1 86.12 284 ASP B CA 1
ATOM 6381 C C . ASP B 1 284 ? -24.938 40.625 15.992 1 86.12 284 ASP B C 1
ATOM 6383 O O . ASP B 1 284 ? -25.453 40.031 15.055 1 86.12 284 ASP B O 1
ATOM 6387 N N . LEU B 1 285 ? -23.688 40.594 16.297 1 90.25 285 LEU B N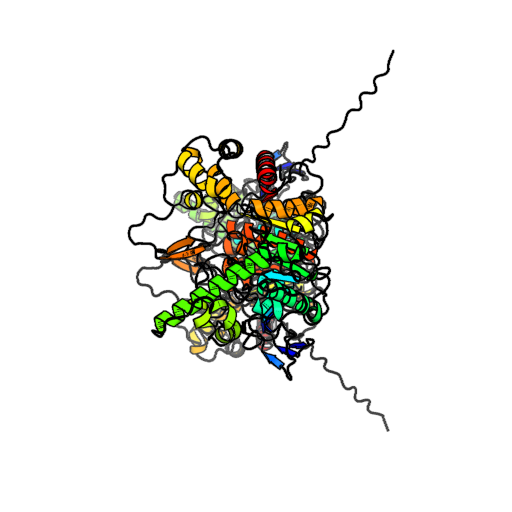 1
ATOM 6388 C CA . LEU B 1 285 ? -22.812 39.688 15.547 1 90.25 285 LEU B CA 1
ATOM 6389 C C . LEU B 1 285 ? -23.203 38.25 15.766 1 90.25 285 LEU B C 1
ATOM 6391 O O . LEU B 1 285 ? -23.172 37.438 14.828 1 90.25 285 LEU B O 1
ATOM 6395 N N . ARG B 1 286 ? -23.5 37.812 16.969 1 92.38 286 ARG B N 1
ATOM 6396 C CA . ARG B 1 286 ? -23.922 36.469 17.297 1 92.38 286 ARG B CA 1
ATOM 6397 C C . ARG B 1 286 ? -25.234 36.094 16.594 1 92.38 286 ARG B C 1
ATOM 6399 O O . ARG B 1 286 ? -25.469 34.938 16.281 1 92.38 286 ARG B O 1
ATOM 6406 N N . ALA B 1 287 ? -26.031 37.094 16.344 1 90.31 287 ALA B N 1
ATOM 6407 C CA . ALA B 1 287 ? -27.359 36.844 15.773 1 90.31 287 ALA B CA 1
ATOM 6408 C C . ALA B 1 287 ? -27.281 36.688 14.258 1 90.31 287 ALA B C 1
ATOM 6410 O O . ALA B 1 287 ? -28.234 36.188 13.633 1 90.31 287 ALA B O 1
ATOM 6411 N N . LEU B 1 288 ? -26.188 37.125 13.672 1 91.94 288 LEU B N 1
ATOM 6412 C CA . LEU B 1 288 ? -26.062 37 12.227 1 91.94 288 LEU B CA 1
ATOM 6413 C C . LEU B 1 288 ? -26.031 35.531 11.805 1 91.94 288 LEU B C 1
ATOM 6415 O O . LEU B 1 288 ? -25.391 34.719 12.461 1 91.94 288 LEU B O 1
ATOM 6419 N N . PRO B 1 289 ? -26.797 35.219 10.711 1 93.88 289 PRO B N 1
ATOM 6420 C CA . PRO B 1 289 ? -26.609 33.875 10.156 1 93.88 289 PRO B CA 1
ATOM 6421 C C . PRO B 1 289 ? -25.156 33.594 9.797 1 93.88 289 PRO B C 1
ATOM 6423 O O . PRO B 1 289 ? -24.438 34.469 9.305 1 93.88 289 PRO B O 1
ATOM 6426 N N . ALA B 1 290 ? -24.734 32.375 10.008 1 95.5 290 ALA B N 1
ATOM 6427 C CA . ALA B 1 290 ? -23.328 31.984 9.852 1 95.5 290 ALA B CA 1
ATOM 6428 C C . ALA B 1 290 ? -22.812 32.375 8.469 1 95.5 290 ALA B C 1
ATOM 6430 O O . ALA B 1 290 ? -21.703 32.875 8.344 1 95.5 290 ALA B O 1
ATOM 6431 N N . GLU B 1 291 ? -23.562 32.062 7.414 1 94.5 291 GLU B N 1
ATOM 6432 C CA . GLU B 1 291 ? -23.141 32.344 6.047 1 94.5 291 GLU B CA 1
ATOM 6433 C C . GLU B 1 291 ? -22.938 33.844 5.836 1 94.5 291 GLU B C 1
ATOM 6435 O O . GLU B 1 291 ? -21.984 34.25 5.164 1 94.5 291 GLU B O 1
ATOM 6440 N N . GLU B 1 292 ? -23.844 34.594 6.336 1 92.12 292 GLU B N 1
ATOM 6441 C CA . GLU B 1 292 ? -23.75 36.031 6.215 1 92.12 292 GLU B CA 1
ATOM 6442 C C . GLU B 1 292 ? -22.547 36.562 6.965 1 92.12 292 GLU B C 1
ATOM 6444 O O . GLU B 1 292 ? -21.812 37.438 6.453 1 92.12 292 GLU B O 1
ATOM 6449 N N . LEU B 1 293 ? -22.375 36.125 8.211 1 93.25 293 LEU B N 1
ATOM 6450 C CA . LEU B 1 293 ? -21.219 36.562 9.008 1 93.25 293 LEU B CA 1
ATOM 6451 C C . LEU B 1 293 ? -19.922 36.25 8.273 1 93.25 293 LEU B C 1
ATOM 6453 O O . LEU B 1 293 ? -19.016 37.094 8.227 1 93.25 293 LEU B O 1
ATOM 6457 N N . MET B 1 294 ? -19.797 35.062 7.754 1 93.38 294 MET B N 1
ATOM 6458 C CA . MET B 1 294 ? -18.609 34.625 7.027 1 93.38 294 MET B CA 1
ATOM 6459 C C . MET B 1 294 ? -18.344 35.562 5.836 1 93.38 294 MET B C 1
ATOM 6461 O O . MET B 1 294 ? -17.203 36 5.629 1 93.38 294 MET B O 1
ATOM 6465 N N . LYS B 1 295 ? -19.375 35.875 5.078 1 90.38 295 LYS B N 1
ATOM 6466 C CA . LYS B 1 295 ? -19.25 36.719 3.891 1 90.38 295 LYS B CA 1
ATOM 6467 C C . LYS B 1 295 ? -18.828 38.125 4.266 1 90.38 295 LYS B C 1
ATOM 6469 O O . LYS B 1 295 ? -17.969 38.719 3.609 1 90.38 295 LYS B O 1
ATOM 6474 N N . LEU B 1 296 ? -19.422 38.625 5.273 1 89.81 296 LEU B N 1
ATOM 6475 C CA . LEU B 1 296 ? -19.141 40 5.711 1 89.81 296 LEU B CA 1
ATOM 6476 C C . LEU B 1 296 ? -17.719 40.094 6.285 1 89.81 296 LEU B C 1
ATOM 6478 O O . LEU B 1 296 ? -17.047 41.094 6.094 1 89.81 296 LEU B O 1
ATOM 6482 N N . ALA B 1 297 ? -17.359 39.125 7.082 1 90.19 297 ALA B N 1
ATOM 6483 C CA . ALA B 1 297 ? -16.031 39.094 7.668 1 90.19 297 ALA B CA 1
ATOM 6484 C C . ALA B 1 297 ? -14.953 39 6.59 1 90.19 297 ALA B C 1
ATOM 6486 O O . ALA B 1 297 ? -13.953 39.719 6.637 1 90.19 297 ALA B O 1
ATOM 6487 N N . GLY B 1 298 ? -15.18 38.125 5.562 1 86.69 298 GLY B N 1
ATOM 6488 C CA . GLY B 1 298 ? -14.281 37.969 4.426 1 86.69 298 GLY B CA 1
ATOM 6489 C C . GLY B 1 298 ? -12.859 37.656 4.828 1 86.69 298 GLY B C 1
ATOM 6490 O O . GLY B 1 298 ? -11.914 38.281 4.32 1 86.69 298 GLY B O 1
ATOM 6491 N N . VAL B 1 299 ? -12.672 36.906 5.773 1 77.81 299 VAL B N 1
ATOM 6492 C CA . VAL B 1 299 ? -11.344 36.5 6.242 1 77.81 299 VAL B CA 1
ATOM 6493 C C . VAL B 1 299 ? -10.617 35.719 5.156 1 77.81 299 VAL B C 1
ATOM 6495 O O . VAL B 1 299 ? -11.047 34.625 4.777 1 77.81 299 VAL B O 1
ATOM 6498 N N . ARG B 1 300 ? -9.469 36.281 4.719 1 76.19 300 ARG B N 1
ATOM 6499 C CA . ARG B 1 300 ? -8.75 35.656 3.611 1 76.19 300 ARG B CA 1
ATOM 6500 C C . ARG B 1 300 ? -7.293 35.375 3.99 1 76.19 300 ARG B C 1
ATOM 6502 O O . ARG B 1 300 ? -6.496 34.969 3.152 1 76.19 300 ARG B O 1
ATOM 6509 N N . ALA B 1 301 ? -6.949 35.75 5.176 1 80.62 301 ALA B N 1
ATOM 6510 C CA . ALA B 1 301 ? -5.613 35.469 5.703 1 80.62 301 ALA B CA 1
ATOM 6511 C C . ALA B 1 301 ? -5.684 34.719 7.035 1 80.62 301 ALA B C 1
ATOM 6513 O O . ALA B 1 301 ? -6.754 34.625 7.645 1 80.62 301 ALA B O 1
ATOM 6514 N N . VAL B 1 302 ? -4.492 34.219 7.359 1 83.69 302 VAL B N 1
ATOM 6515 C CA . VAL B 1 302 ? -4.418 33.5 8.625 1 83.69 302 VAL B CA 1
ATOM 6516 C C . VAL B 1 302 ? -5 34.375 9.742 1 83.69 302 VAL B C 1
ATOM 6518 O O . VAL B 1 302 ? -4.578 35.5 9.93 1 83.69 302 VAL B O 1
ATOM 6521 N N . PRO B 1 303 ? -5.996 33.719 10.445 1 89.06 303 PRO B N 1
ATOM 6522 C CA . PRO B 1 303 ? -6.609 34.5 11.531 1 89.06 303 PRO B CA 1
ATOM 6523 C C . PRO B 1 303 ? -5.652 34.75 12.688 1 89.06 303 PRO B C 1
ATOM 6525 O O . PRO B 1 303 ? -4.617 34.094 12.797 1 89.06 303 PRO B O 1
ATOM 6528 N N . VAL B 1 304 ? -6.004 35.656 13.5 1 92.56 304 VAL B N 1
ATOM 6529 C CA . VAL B 1 304 ? -5.133 36.094 14.578 1 92.56 304 VAL B CA 1
ATOM 6530 C C . VAL B 1 304 ? -5.367 35.25 15.82 1 92.56 304 VAL B C 1
ATOM 6532 O O . VAL B 1 304 ? -6.234 35.562 16.641 1 92.56 304 VAL B O 1
ATOM 6535 N N . TYR B 1 305 ? -4.633 34.219 15.984 1 97.06 305 TYR B N 1
ATOM 6536 C CA . TYR B 1 305 ? -4.559 33.562 17.281 1 97.06 305 TYR B CA 1
ATOM 6537 C C . TYR B 1 305 ? -3.684 34.375 18.25 1 97.06 305 TYR B C 1
ATOM 6539 O O . TYR B 1 305 ? -2.922 35.25 17.812 1 97.06 305 TYR B O 1
ATOM 6547 N N . ASN B 1 306 ? -3.869 34.125 19.578 1 98.44 306 ASN B N 1
ATOM 6548 C CA . ASN B 1 306 ? -3.262 35.094 20.5 1 98.44 306 ASN B CA 1
ATOM 6549 C C . ASN B 1 306 ? -2.979 34.438 21.859 1 98.44 306 ASN B C 1
ATOM 6551 O O . ASN B 1 306 ? -3.348 33.312 22.109 1 98.44 306 ASN B O 1
ATOM 6555 N N . ILE B 1 307 ? -2.217 35.219 22.625 1 98.5 307 ILE B N 1
ATOM 6556 C CA . ILE B 1 307 ? -1.994 34.844 24.016 1 98.5 307 ILE B CA 1
ATOM 6557 C C . ILE B 1 307 ? -3.232 35.219 24.844 1 98.5 307 ILE B C 1
ATOM 6559 O O . ILE B 1 307 ? -3.283 36.25 25.484 1 98.5 307 ILE B O 1
ATOM 6563 N N . ASP B 1 308 ? -4.184 34.312 24.938 1 98.19 308 ASP B N 1
ATOM 6564 C CA . ASP B 1 308 ? -5.492 34.594 25.531 1 98.19 308 ASP B CA 1
ATOM 6565 C C . ASP B 1 308 ? -5.48 34.344 27.031 1 98.19 308 ASP B C 1
ATOM 6567 O O . ASP B 1 308 ? -6.488 34.562 27.719 1 98.19 308 ASP B O 1
ATOM 6571 N N . GLY B 1 309 ? -4.355 33.812 27.531 1 97.81 309 GLY B N 1
ATOM 6572 C CA . GLY B 1 309 ? -4.215 33.562 28.969 1 97.81 309 GLY B CA 1
ATOM 6573 C C . GLY B 1 309 ? -4.801 32.25 29.406 1 97.81 309 GLY B C 1
ATOM 6574 O O . GLY B 1 309 ? -4.777 31.922 30.594 1 97.81 309 GLY B O 1
ATOM 6575 N N . TYR B 1 310 ? -5.309 31.453 28.5 1 98.12 310 TYR B N 1
ATOM 6576 C CA . TYR B 1 310 ? -5.938 30.172 28.828 1 98.12 310 TYR B CA 1
ATOM 6577 C C . TYR B 1 310 ? -5.383 29.062 27.953 1 98.12 310 TYR B C 1
ATOM 6579 O O . TYR B 1 310 ? -4.566 28.25 28.422 1 98.12 310 TYR B O 1
ATOM 6587 N N . PHE B 1 311 ? -5.637 29.109 26.719 1 98.38 311 PHE B N 1
ATOM 6588 C CA . PHE B 1 311 ? -5.02 28.141 25.828 1 98.38 311 PHE B CA 1
ATOM 6589 C C . PHE B 1 311 ? -3.525 28.391 25.688 1 98.38 311 PHE B C 1
ATOM 6591 O O . PHE B 1 311 ? -2.721 27.453 25.766 1 98.38 311 PHE B O 1
ATOM 6598 N N . MET B 1 312 ? -3.184 29.625 25.344 1 98.31 312 MET B N 1
ATOM 6599 C CA . MET B 1 312 ? -1.798 30.078 25.359 1 98.31 312 MET B CA 1
ATOM 6600 C C . MET B 1 312 ? -1.555 31.047 26.5 1 98.31 312 MET B C 1
ATOM 6602 O O . MET B 1 312 ? -2.078 32.156 26.5 1 98.31 312 MET B O 1
ATOM 6606 N N . LYS B 1 313 ? -0.755 30.703 27.406 1 97.12 313 LYS B N 1
ATOM 6607 C CA . LYS B 1 313 ? -0.514 31.547 28.562 1 97.12 313 LYS B CA 1
ATOM 6608 C C . LYS B 1 313 ? 0.665 32.5 28.328 1 97.12 313 LYS B C 1
ATOM 6610 O O . LYS B 1 313 ? 0.75 33.562 28.953 1 97.12 313 LYS B O 1
ATOM 6615 N N . GLU B 1 314 ? 1.566 32.094 27.562 1 96.75 314 GLU B N 1
ATOM 6616 C CA . GLU B 1 314 ? 2.732 32.875 27.172 1 96.75 314 GLU B CA 1
ATOM 6617 C C . GLU B 1 314 ? 3.168 32.562 25.75 1 96.75 314 GLU B C 1
ATOM 6619 O O . GLU B 1 314 ? 2.559 31.734 25.078 1 96.75 314 GLU B O 1
ATOM 6624 N N . GLN B 1 315 ? 4.156 33.312 25.281 1 97.69 315 GLN B N 1
ATOM 6625 C CA . GLN B 1 315 ? 4.676 33.062 23.938 1 97.69 315 GLN B CA 1
ATOM 6626 C C . GLN B 1 315 ? 5.168 31.625 23.797 1 97.69 315 GLN B C 1
ATOM 6628 O O . GLN B 1 315 ? 5.93 31.141 24.625 1 97.69 315 GLN B O 1
ATOM 6633 N N . PRO B 1 316 ? 4.742 30.922 22.719 1 98.25 316 PRO B N 1
ATOM 6634 C CA . PRO B 1 316 ? 5.188 29.531 22.516 1 98.25 316 PRO B CA 1
ATOM 6635 C C . PRO B 1 316 ? 6.711 29.406 22.531 1 98.25 316 PRO B C 1
ATOM 6637 O O . PRO B 1 316 ? 7.238 28.422 23.078 1 98.25 316 PRO B O 1
ATOM 6640 N N . VAL B 1 317 ? 7.414 30.375 21.938 1 97.56 317 VAL B N 1
ATOM 6641 C CA . VAL B 1 317 ? 8.867 30.328 21.922 1 97.56 317 VAL B CA 1
ATOM 6642 C C . VAL B 1 317 ? 9.406 30.297 23.344 1 97.56 317 VAL B C 1
ATOM 6644 O O . VAL B 1 317 ? 10.391 29.609 23.641 1 97.56 317 VAL B O 1
ATOM 6647 N N . GLU B 1 318 ? 8.742 31.016 24.25 1 97.56 318 GLU B N 1
ATOM 6648 C CA . GLU B 1 318 ? 9.164 31.031 25.641 1 97.56 318 GLU B CA 1
ATOM 6649 C C . GLU B 1 318 ? 8.844 29.719 26.344 1 97.56 318 GLU B C 1
ATOM 6651 O O . GLU B 1 318 ? 9.641 29.219 27.141 1 97.56 318 GLU B O 1
ATOM 6656 N N . VAL B 1 319 ? 7.695 29.172 26.078 1 98.31 319 VAL B N 1
ATOM 6657 C CA . VAL B 1 319 ? 7.289 27.891 26.656 1 98.31 319 VAL B CA 1
ATOM 6658 C C . VAL B 1 319 ? 8.32 26.828 26.297 1 98.31 319 VAL B C 1
ATOM 6660 O O . VAL B 1 319 ? 8.766 26.078 27.172 1 98.31 319 VAL B O 1
ATOM 6663 N N . PHE B 1 320 ? 8.727 26.75 25.047 1 98.19 320 PHE B N 1
ATOM 6664 C CA . PHE B 1 320 ? 9.695 25.766 24.594 1 98.19 320 PHE B CA 1
ATOM 6665 C C . PHE B 1 320 ? 11.078 26.062 25.172 1 98.19 320 PHE B C 1
ATOM 6667 O O . PHE B 1 320 ? 11.82 25.141 25.531 1 98.19 320 PHE B O 1
ATOM 6674 N N . ALA B 1 321 ? 11.461 27.328 25.234 1 97.19 321 ALA B N 1
ATOM 6675 C CA . ALA B 1 321 ? 12.766 27.703 25.766 1 97.19 321 ALA B CA 1
ATOM 6676 C C . ALA B 1 321 ? 12.914 27.25 27.219 1 97.19 321 ALA B C 1
ATOM 6678 O O . ALA B 1 321 ? 14 26.875 27.656 1 97.19 321 ALA B O 1
ATOM 6679 N N . LYS B 1 322 ? 11.758 27.297 27.922 1 97.69 322 LYS B N 1
ATOM 6680 C CA . LYS B 1 322 ? 11.758 26.922 29.328 1 97.69 322 LYS B CA 1
ATOM 6681 C C . LYS B 1 322 ? 11.602 25.406 29.5 1 97.69 322 LYS B C 1
ATOM 6683 O O . LYS B 1 322 ? 11.719 24.891 30.609 1 97.69 322 LYS B O 1
ATOM 6688 N N . GLY B 1 323 ? 11.344 24.719 28.469 1 97.94 323 GLY B N 1
ATOM 6689 C CA . GLY B 1 323 ? 11.086 23.281 28.547 1 97.94 323 GLY B CA 1
ATOM 6690 C C . GLY B 1 323 ? 9.742 22.953 29.172 1 97.94 323 GLY B C 1
ATOM 6691 O O . GLY B 1 323 ? 9.609 21.953 29.875 1 97.94 323 GLY B O 1
ATOM 6692 N N . GLU B 1 324 ? 8.781 23.797 28.969 1 98.12 324 GLU B N 1
ATOM 6693 C CA . GLU B 1 324 ? 7.484 23.609 29.609 1 98.12 324 GLU B CA 1
ATOM 6694 C C . GLU B 1 324 ? 6.457 23.047 28.625 1 98.12 324 GLU B C 1
ATOM 6696 O O . GLU B 1 324 ? 5.312 22.781 29 1 98.12 324 GLU B O 1
ATOM 6701 N N . GLN B 1 325 ? 6.816 22.828 27.359 1 98.44 325 GLN B N 1
ATOM 6702 C CA . GLN B 1 325 ? 5.922 22.203 26.391 1 98.44 325 GLN B CA 1
ATOM 6703 C C . GLN B 1 325 ? 5.672 20.734 26.734 1 98.44 325 GLN B C 1
ATOM 6705 O O . GLN B 1 325 ? 6.359 20.156 27.578 1 98.44 325 GLN B O 1
ATOM 6710 N N . THR B 1 326 ? 4.582 20.141 26.188 1 98.38 326 THR B N 1
ATOM 6711 C CA . THR B 1 326 ? 4.41 18.703 26.266 1 98.38 326 THR B CA 1
ATOM 6712 C C . THR B 1 326 ? 5.625 17.969 25.688 1 98.38 326 THR B C 1
ATOM 6714 O O . THR B 1 326 ? 5.941 18.125 24.516 1 98.38 326 THR B O 1
ATOM 6717 N N . LYS B 1 327 ? 6.336 17.203 26.516 1 98.38 327 LYS B N 1
ATOM 6718 C CA . LYS B 1 327 ? 7.605 16.578 26.156 1 98.38 327 LYS B CA 1
ATOM 6719 C C . LYS B 1 327 ? 7.391 15.164 25.625 1 98.38 327 LYS B C 1
ATOM 6721 O O . LYS B 1 327 ? 7.449 14.203 26.406 1 98.38 327 LYS B O 1
ATOM 6726 N N . VAL B 1 328 ? 7.223 15.047 24.344 1 98.75 328 VAL B N 1
ATOM 6727 C CA . VAL B 1 328 ? 6.957 13.766 23.688 1 98.75 328 VAL B CA 1
ATOM 6728 C C . VAL B 1 328 ? 7.84 13.625 22.453 1 98.75 328 VAL B C 1
ATOM 6730 O O . VAL B 1 328 ? 8.375 14.617 21.953 1 98.75 328 VAL B O 1
ATOM 6733 N N . PRO B 1 329 ? 8.086 12.344 21.953 1 98.88 329 PRO B N 1
ATOM 6734 C CA . PRO B 1 329 ? 8.773 12.203 20.672 1 98.88 329 PRO B CA 1
ATOM 6735 C C . PRO B 1 329 ? 8.117 13.016 19.562 1 98.88 329 PRO B C 1
ATOM 6737 O O . PRO B 1 329 ? 6.891 13.117 19.5 1 98.88 329 PRO B O 1
ATOM 6740 N N . LEU B 1 330 ? 8.977 13.625 18.734 1 98.94 330 LEU B N 1
ATOM 6741 C CA . LEU B 1 330 ? 8.5 14.539 17.703 1 98.94 330 LEU B CA 1
ATOM 6742 C C . LEU B 1 330 ? 9.047 14.148 16.328 1 98.94 330 LEU B C 1
ATOM 6744 O O . LEU B 1 330 ? 10.258 13.938 16.172 1 98.94 330 LEU B O 1
ATOM 6748 N N . LEU B 1 331 ? 8.203 13.906 15.367 1 98.94 331 LEU B N 1
ATOM 6749 C CA . LEU B 1 331 ? 8.555 13.711 13.969 1 98.94 331 LEU B CA 1
ATOM 6750 C C . LEU B 1 331 ? 8.078 14.898 13.125 1 98.94 331 LEU B C 1
ATOM 6752 O O . LEU B 1 331 ? 6.879 15.148 13.023 1 98.94 331 LEU B O 1
ATOM 6756 N N . ILE B 1 332 ? 9.016 15.664 12.5 1 98.5 332 ILE B N 1
ATOM 6757 C CA . ILE B 1 332 ? 8.625 16.906 11.844 1 98.5 332 ILE B CA 1
ATOM 6758 C C . ILE B 1 332 ? 9.367 17.031 10.516 1 98.5 332 ILE B C 1
ATOM 6760 O O . ILE B 1 332 ? 10.461 16.5 10.352 1 98.5 332 ILE B O 1
ATOM 6764 N N . GLY B 1 333 ? 8.758 17.641 9.562 1 98.06 333 GLY B N 1
ATOM 6765 C CA . GLY B 1 333 ? 9.414 17.906 8.289 1 98.06 333 GLY B CA 1
ATOM 6766 C C . GLY B 1 333 ? 8.617 18.828 7.387 1 98.06 333 GLY B C 1
ATOM 6767 O O . GLY B 1 333 ? 7.793 19.609 7.859 1 98.06 333 GLY B O 1
ATOM 6768 N N . GLY B 1 334 ? 8.992 18.891 6.207 1 97.75 334 GLY B N 1
ATOM 6769 C CA . GLY B 1 334 ? 8.359 19.688 5.164 1 97.75 334 GLY B CA 1
ATOM 6770 C C . GLY B 1 334 ? 8.812 19.297 3.77 1 97.75 334 GLY B C 1
ATOM 6771 O O . GLY B 1 334 ? 9.445 18.25 3.58 1 97.75 334 GLY B O 1
ATOM 6772 N N . ASN B 1 335 ? 8.391 20.109 2.828 1 98.31 335 ASN B N 1
ATOM 6773 C CA . ASN B 1 335 ? 8.672 19.875 1.417 1 98.31 335 ASN B CA 1
ATOM 6774 C C . ASN B 1 335 ? 9.82 20.734 0.917 1 98.31 335 ASN B C 1
ATOM 6776 O O . ASN B 1 335 ? 10.008 21.859 1.381 1 98.31 335 ASN B O 1
ATOM 6780 N N . ASN B 1 336 ? 10.562 20.266 -0.079 1 97.75 336 ASN B N 1
ATOM 6781 C CA . ASN B 1 336 ? 11.773 20.969 -0.511 1 97.75 336 ASN B CA 1
ATOM 6782 C C . ASN B 1 336 ? 11.438 22.125 -1.45 1 97.75 336 ASN B C 1
ATOM 6784 O O . ASN B 1 336 ? 12.328 22.859 -1.861 1 97.75 336 ASN B O 1
ATOM 6788 N N . GLN B 1 337 ? 10.203 22.281 -1.773 1 97.31 337 GLN B N 1
ATOM 6789 C CA . GLN B 1 337 ? 9.695 23.422 -2.525 1 97.31 337 GLN B CA 1
ATOM 6790 C C . GLN B 1 337 ? 8.375 23.922 -1.943 1 97.31 337 GLN B C 1
ATOM 6792 O O . GLN B 1 337 ? 7.371 24.016 -2.65 1 97.31 337 GLN B O 1
ATOM 6797 N N . GLU B 1 338 ? 8.445 24.375 -0.709 1 97.31 338 GLU B N 1
ATOM 6798 C CA . GLU B 1 338 ? 7.25 24.859 -0.017 1 97.31 338 GLU B CA 1
ATOM 6799 C C . GLU B 1 338 ? 6.668 26.094 -0.712 1 97.31 338 GLU B C 1
ATOM 6801 O O . GLU B 1 338 ? 5.461 26.328 -0.657 1 97.31 338 GLU B O 1
ATOM 6806 N N . MET B 1 339 ? 7.539 26.828 -1.281 1 96.31 339 MET B N 1
ATOM 6807 C CA . MET B 1 339 ? 7.16 28.062 -1.974 1 96.31 339 MET B CA 1
ATOM 6808 C C . MET B 1 339 ? 8.164 28.391 -3.072 1 96.31 339 MET B C 1
ATOM 6810 O O . MET B 1 339 ? 9.289 27.891 -3.072 1 96.31 339 MET B O 1
ATOM 6814 N N . THR B 1 340 ? 7.746 29.188 -4.039 1 94.94 340 THR B N 1
ATOM 6815 C CA . THR B 1 340 ? 8.625 29.609 -5.121 1 94.94 340 THR B CA 1
ATOM 6816 C C . THR B 1 340 ? 9.008 31.078 -4.969 1 94.94 340 THR B C 1
ATOM 6818 O O . THR B 1 340 ? 8.281 31.844 -4.332 1 94.94 340 THR B O 1
ATOM 6821 N N . PRO B 1 341 ? 10.148 31.469 -5.566 1 96.19 341 PRO B N 1
ATOM 6822 C CA . PRO B 1 341 ? 10.57 32.875 -5.473 1 96.19 341 PRO B CA 1
ATOM 6823 C C . PRO B 1 341 ? 9.562 33.844 -6.094 1 96.19 341 PRO B C 1
ATOM 6825 O O . PRO B 1 341 ? 9.57 35.031 -5.781 1 96.19 341 PRO B O 1
ATOM 6828 N N . LEU B 1 342 ? 8.711 33.344 -6.926 1 93.06 342 LEU B N 1
ATOM 6829 C CA . LEU B 1 342 ? 7.699 34.188 -7.555 1 93.06 342 LEU B CA 1
ATOM 6830 C C . LEU B 1 342 ? 6.812 34.844 -6.508 1 93.06 342 LEU B C 1
ATOM 6832 O O . LEU B 1 342 ? 6.355 35.969 -6.695 1 93.06 342 LEU B O 1
ATOM 6836 N N . ALA B 1 343 ? 6.578 34.125 -5.418 1 93.62 343 ALA B N 1
ATOM 6837 C CA . ALA B 1 343 ? 5.762 34.688 -4.336 1 93.62 343 ALA B CA 1
ATOM 6838 C C . ALA B 1 343 ? 6.445 35.875 -3.686 1 93.62 343 ALA B C 1
ATOM 6840 O O . ALA B 1 343 ? 5.777 36.812 -3.225 1 93.62 343 ALA B O 1
ATOM 6841 N N . VAL B 1 344 ? 7.766 35.906 -3.67 1 95.81 344 VAL B N 1
ATOM 6842 C CA . VAL B 1 344 ? 8.547 36.969 -3.061 1 95.81 344 VAL B CA 1
ATOM 6843 C C . VAL B 1 344 ? 8.703 38.125 -4.051 1 95.81 344 VAL B C 1
ATOM 6845 O O . VAL B 1 344 ? 8.727 39.312 -3.654 1 95.81 344 VAL B O 1
ATOM 6848 N N . LEU B 1 345 ? 8.742 37.75 -5.277 1 95.69 345 LEU B N 1
ATOM 6849 C CA . LEU B 1 345 ? 8.977 38.75 -6.336 1 95.69 345 LEU B CA 1
ATOM 6850 C C . LEU B 1 345 ? 7.723 39.562 -6.602 1 95.69 345 LEU B C 1
ATOM 6852 O O . LEU B 1 345 ? 7.809 40.688 -7.113 1 95.69 345 LEU B O 1
ATOM 6856 N N . MET B 1 346 ? 6.602 38.969 -6.32 1 93.62 346 MET B N 1
ATOM 6857 C CA . MET B 1 346 ? 5.312 39.656 -6.453 1 93.62 346 MET B CA 1
ATOM 6858 C C . MET B 1 346 ? 5.156 40.25 -7.844 1 93.62 346 MET B C 1
ATOM 6860 O O . MET B 1 346 ? 4.848 41.438 -7.977 1 93.62 346 MET B O 1
ATOM 6864 N N . GLY B 1 347 ? 5.516 39.469 -8.828 1 91.81 347 GLY B N 1
ATOM 6865 C CA . GLY B 1 347 ? 5.285 39.875 -10.203 1 91.81 347 GLY B CA 1
ATOM 6866 C C . GLY B 1 347 ? 6.477 40.562 -10.836 1 91.81 347 GLY B C 1
ATOM 6867 O O . GLY B 1 347 ? 6.504 40.781 -12.055 1 91.81 347 GLY B O 1
ATOM 6868 N N . LYS B 1 348 ? 7.426 40.875 -10.133 1 96.25 348 LYS B N 1
ATOM 6869 C CA . LYS B 1 348 ? 8.617 41.531 -10.664 1 96.25 348 LYS B CA 1
ATOM 6870 C C . LYS B 1 348 ? 9.547 40.531 -11.336 1 96.25 348 LYS B C 1
ATOM 6872 O O . LYS B 1 348 ? 9.414 39.312 -11.133 1 96.25 348 LYS B O 1
ATOM 6877 N N . GLN B 1 349 ? 10.492 41.094 -12.078 1 96.94 349 GLN B N 1
ATOM 6878 C CA . GLN B 1 349 ? 11.461 40.25 -12.766 1 96.94 349 GLN B CA 1
ATOM 6879 C C . GLN B 1 349 ? 12.352 39.5 -11.766 1 96.94 349 GLN B C 1
ATOM 6881 O O . GLN B 1 349 ? 12.695 40.062 -10.711 1 96.94 349 GLN B O 1
ATOM 6886 N N . PRO B 1 350 ? 12.742 38.312 -12.156 1 97.56 350 PRO B N 1
ATOM 6887 C CA . PRO B 1 350 ? 13.562 37.5 -11.25 1 97.56 350 PRO B CA 1
ATOM 6888 C C . PRO B 1 350 ? 15.023 37.938 -11.211 1 97.56 350 PRO B C 1
ATOM 6890 O O . PRO B 1 350 ? 15.898 37.219 -11.688 1 97.56 350 PRO B O 1
ATOM 6893 N N . THR B 1 351 ? 15.227 39.062 -10.617 1 97.94 351 THR B N 1
ATOM 6894 C CA . THR B 1 351 ? 16.578 39.562 -10.383 1 97.94 351 THR B CA 1
ATOM 6895 C C . THR B 1 351 ? 16.922 39.5 -8.891 1 97.94 351 THR B C 1
ATOM 6897 O O . THR B 1 351 ? 16.031 39.5 -8.047 1 97.94 351 THR B O 1
ATOM 6900 N N . VAL B 1 352 ? 18.219 39.5 -8.641 1 97.69 352 VAL B N 1
ATOM 6901 C CA . VAL B 1 352 ? 18.672 39.5 -7.254 1 97.69 352 VAL B CA 1
ATOM 6902 C C . VAL B 1 352 ? 18.141 40.719 -6.539 1 97.69 352 VAL B C 1
ATOM 6904 O O . VAL B 1 352 ? 17.703 40.656 -5.391 1 97.69 352 VAL B O 1
ATOM 6907 N N . GLU B 1 353 ? 18.125 41.844 -7.215 1 97.25 353 GLU B N 1
ATOM 6908 C CA . GLU B 1 353 ? 17.672 43.094 -6.629 1 97.25 353 GLU B CA 1
ATOM 6909 C C . GLU B 1 353 ? 16.203 43.031 -6.25 1 97.25 353 GLU B C 1
ATOM 6911 O O . GLU B 1 353 ? 15.82 43.438 -5.152 1 97.25 353 GLU B O 1
ATOM 6916 N N . ASN B 1 354 ? 15.438 42.531 -7.18 1 97.81 354 ASN B N 1
ATOM 6917 C CA . ASN B 1 354 ? 14.008 42.438 -6.918 1 97.81 354 ASN B CA 1
ATOM 6918 C C . ASN B 1 354 ? 13.703 41.438 -5.805 1 97.81 354 ASN B C 1
ATOM 6920 O O . ASN B 1 354 ? 12.781 41.656 -5.012 1 97.81 354 ASN B O 1
ATOM 6924 N N . LEU B 1 355 ? 14.461 40.344 -5.789 1 97.94 355 LEU B N 1
ATOM 6925 C CA . LEU B 1 355 ? 14.266 39.344 -4.738 1 97.94 355 LEU B CA 1
ATOM 6926 C C . LEU B 1 355 ? 14.648 39.906 -3.377 1 97.94 355 LEU B C 1
ATOM 6928 O O . LEU B 1 355 ? 13.969 39.656 -2.381 1 97.94 355 LEU B O 1
ATOM 6932 N N . LYS B 1 356 ? 15.727 40.688 -3.32 1 97.25 356 LYS B N 1
ATOM 6933 C CA . LYS B 1 356 ? 16.125 41.344 -2.088 1 97.25 356 LYS B CA 1
ATOM 6934 C C . LYS B 1 356 ? 15.023 42.312 -1.608 1 97.25 356 LYS B C 1
ATOM 6936 O O . LYS B 1 356 ? 14.695 42.312 -0.421 1 97.25 356 LYS B O 1
ATOM 6941 N N . ALA B 1 357 ? 14.484 43 -2.547 1 96.62 357 ALA B N 1
ATOM 6942 C CA . ALA B 1 357 ? 13.438 43.969 -2.207 1 96.62 357 ALA B CA 1
ATOM 6943 C C . ALA B 1 357 ? 12.234 43.281 -1.591 1 96.62 357 ALA B C 1
ATOM 6945 O O . ALA B 1 357 ? 11.656 43.781 -0.619 1 96.62 357 ALA B O 1
ATOM 6946 N N . GLY B 1 358 ? 11.883 42.219 -2.211 1 96.19 358 GLY B N 1
ATOM 6947 C CA . GLY B 1 358 ? 10.766 41.469 -1.67 1 96.19 358 GLY B CA 1
ATOM 6948 C C . GLY B 1 358 ? 11.062 40.875 -0.308 1 96.19 358 GLY B C 1
ATOM 6949 O O . GLY B 1 358 ? 10.195 40.844 0.564 1 96.19 358 GLY B O 1
ATOM 6950 N N . ALA B 1 359 ? 12.258 40.406 -0.136 1 96.56 359 ALA B N 1
ATOM 6951 C CA . ALA B 1 359 ? 12.656 39.719 1.097 1 96.56 359 ALA B CA 1
ATOM 6952 C C . ALA B 1 359 ? 12.773 40.719 2.25 1 96.56 359 ALA B C 1
ATOM 6954 O O . ALA B 1 359 ? 12.695 40.344 3.42 1 96.56 359 ALA B O 1
ATOM 6955 N N . LYS B 1 360 ? 12.906 41.969 1.975 1 94.81 360 LYS B N 1
ATOM 6956 C CA . LYS B 1 360 ? 13.062 43 2.994 1 94.81 360 LYS B CA 1
ATOM 6957 C C . LYS B 1 360 ? 11.797 43.125 3.844 1 94.81 360 LYS B C 1
ATOM 6959 O O . LYS B 1 360 ? 11.867 43.531 5.004 1 94.81 360 LYS B O 1
ATOM 6964 N N . ALA B 1 361 ? 10.734 42.781 3.207 1 91.12 361 ALA B N 1
ATOM 6965 C CA . ALA B 1 361 ? 9.484 42.812 3.957 1 91.12 361 ALA B CA 1
ATOM 6966 C C . ALA B 1 361 ? 9.539 41.906 5.18 1 91.12 361 ALA B C 1
ATOM 6968 O O . ALA B 1 361 ? 8.953 42.219 6.219 1 91.12 361 ALA B O 1
ATOM 6969 N N . THR B 1 362 ? 10.258 40.844 5.078 1 92 362 THR B N 1
ATOM 6970 C CA . THR B 1 362 ? 10.383 39.875 6.164 1 92 362 THR B CA 1
ATOM 6971 C C . THR B 1 362 ? 11.633 40.156 6.992 1 92 362 THR B C 1
ATOM 6973 O O . THR B 1 362 ? 11.578 40.188 8.219 1 92 362 THR B O 1
ATOM 6976 N N . PHE B 1 363 ? 12.75 40.469 6.359 1 93.19 363 PHE B N 1
ATOM 6977 C CA . PHE B 1 363 ? 14.039 40.406 7.039 1 93.19 363 PHE B CA 1
ATOM 6978 C C . PHE B 1 363 ? 14.547 41.812 7.363 1 93.19 363 PHE B C 1
ATOM 6980 O O . PHE B 1 363 ? 15.5 41.969 8.133 1 93.19 363 PHE B O 1
ATOM 6987 N N . GLY B 1 364 ? 13.961 42.781 6.848 1 89.31 364 GLY B N 1
ATOM 6988 C CA . GLY B 1 364 ? 14.461 44.125 7.035 1 89.31 364 GLY B CA 1
ATOM 6989 C C . GLY B 1 364 ? 15.617 44.469 6.117 1 89.31 364 GLY B C 1
ATOM 6990 O O . GLY B 1 364 ? 16.188 43.594 5.469 1 89.31 364 GLY B O 1
ATOM 6991 N N . GLU B 1 365 ? 16.016 45.719 6.086 1 91.12 365 GLU B N 1
ATOM 6992 C CA . GLU B 1 365 ? 17.031 46.25 5.176 1 91.12 365 GLU B CA 1
ATOM 6993 C C . GLU B 1 365 ? 18.438 45.906 5.672 1 91.12 365 GLU B C 1
ATOM 6995 O O . GLU B 1 365 ? 19.344 45.625 4.871 1 91.12 365 GLU B O 1
ATOM 7000 N N . GLU B 1 366 ? 18.688 45.938 6.855 1 89.94 366 GLU B N 1
ATOM 7001 C CA . GLU B 1 366 ? 20.031 45.938 7.434 1 89.94 366 GLU B CA 1
ATOM 7002 C C . GLU B 1 366 ? 20.734 44.625 7.203 1 89.94 366 GLU B C 1
ATOM 7004 O O . GLU B 1 366 ? 21.938 44.562 7.008 1 89.94 366 GLU B O 1
ATOM 7009 N N . ASN B 1 367 ? 20.031 43.562 7.141 1 87.88 367 ASN B N 1
ATOM 7010 C CA . ASN B 1 367 ? 20.672 42.25 7.137 1 87.88 367 ASN B CA 1
ATOM 7011 C C . ASN B 1 367 ? 20.484 41.531 5.801 1 87.88 367 ASN B C 1
ATOM 7013 O O . ASN B 1 367 ? 20.875 40.375 5.652 1 87.88 367 ASN B O 1
ATOM 7017 N N . ILE B 1 368 ? 20 42.188 4.871 1 93.81 368 ILE B N 1
ATOM 7018 C CA . ILE B 1 368 ? 19.562 41.531 3.648 1 93.81 368 ILE B CA 1
ATOM 7019 C C . ILE B 1 368 ? 20.766 41 2.871 1 93.81 368 ILE B C 1
ATOM 7021 O O . ILE B 1 368 ? 20.719 39.906 2.295 1 93.81 368 ILE B O 1
ATOM 7025 N N . ASP B 1 369 ? 21.859 41.719 2.789 1 92.94 369 ASP B N 1
ATOM 7026 C CA . ASP B 1 369 ? 23.047 41.281 2.031 1 92.94 369 ASP B CA 1
ATOM 7027 C C . ASP B 1 369 ? 23.688 40.062 2.652 1 92.94 369 ASP B C 1
ATOM 7029 O O . ASP B 1 369 ? 24.078 39.125 1.938 1 92.94 369 ASP B O 1
ATOM 7033 N N . GLU B 1 370 ? 23.797 40.062 3.945 1 93.12 370 GLU B N 1
ATOM 7034 C CA . GLU B 1 370 ? 24.359 38.906 4.637 1 93.12 370 GLU B CA 1
ATOM 7035 C C . GLU B 1 370 ? 23.484 37.656 4.441 1 93.12 370 GLU B C 1
ATOM 7037 O O . GLU B 1 370 ? 23.984 36.562 4.234 1 93.12 370 GLU B O 1
ATOM 7042 N N . LEU B 1 371 ? 22.219 37.875 4.512 1 94.44 371 LEU B N 1
ATOM 7043 C CA . LEU B 1 371 ? 21.281 36.781 4.332 1 94.44 371 LEU B CA 1
ATOM 7044 C C . LEU B 1 371 ? 21.406 36.188 2.939 1 94.44 371 LEU B C 1
ATOM 7046 O O . LEU B 1 371 ? 21.422 34.938 2.785 1 94.44 371 LEU B O 1
ATOM 7050 N N . PHE B 1 372 ? 21.484 36.969 1.898 1 95.62 372 PHE B N 1
ATOM 7051 C CA . PHE B 1 372 ? 21.578 36.469 0.526 1 95.62 372 PHE B CA 1
ATOM 7052 C C . PHE B 1 372 ? 22.906 35.75 0.296 1 95.62 372 PHE B C 1
ATOM 7054 O O . PHE B 1 372 ? 22.969 34.781 -0.478 1 95.62 372 PHE B O 1
ATOM 7061 N N . ARG B 1 373 ? 23.953 36.188 0.978 1 94.69 373 ARG B N 1
ATOM 7062 C CA . ARG B 1 373 ? 25.219 35.438 0.938 1 94.69 373 ARG B CA 1
ATOM 7063 C C . ARG B 1 373 ? 25.062 34.062 1.54 1 94.69 373 ARG B C 1
ATOM 7065 O O . ARG B 1 373 ? 25.562 33.094 0.989 1 94.69 373 ARG B O 1
ATOM 7072 N N . LEU B 1 374 ? 24.359 34 2.66 1 95.38 374 LEU B N 1
ATOM 7073 C CA . LEU B 1 374 ? 24.156 32.719 3.336 1 95.38 374 LEU B CA 1
ATOM 7074 C C . LEU B 1 374 ? 23.297 31.781 2.488 1 95.38 374 LEU B C 1
ATOM 7076 O O . LEU B 1 374 ? 23.453 30.562 2.537 1 95.38 374 LEU B O 1
ATOM 7080 N N . TYR B 1 375 ? 22.422 32.375 1.677 1 96.94 375 TYR B N 1
ATOM 7081 C CA . TYR B 1 375 ? 21.594 31.562 0.779 1 96.94 375 TYR B CA 1
ATOM 7082 C C . TYR B 1 375 ? 22.375 31.188 -0.479 1 96.94 375 TYR B C 1
ATOM 7084 O O . TYR B 1 375 ? 21.953 30.297 -1.231 1 96.94 375 TYR B O 1
ATOM 7092 N N . GLY B 1 376 ? 23.438 31.859 -0.746 1 95.75 376 GLY B N 1
ATOM 7093 C CA . GLY B 1 376 ? 24.234 31.625 -1.936 1 95.75 376 GLY B CA 1
ATOM 7094 C C . GLY B 1 376 ? 23.641 32.219 -3.191 1 95.75 376 GLY B C 1
ATOM 7095 O O . GLY B 1 376 ? 23.891 31.75 -4.297 1 95.75 376 GLY B O 1
ATOM 7096 N N . ILE B 1 377 ? 22.766 33.219 -3.014 1 97.12 377 ILE B N 1
ATOM 7097 C CA . ILE B 1 377 ? 22.141 33.875 -4.152 1 97.12 377 ILE B CA 1
ATOM 7098 C C . ILE B 1 377 ? 23 35.031 -4.605 1 97.12 377 ILE B C 1
ATOM 7100 O O . ILE B 1 377 ? 22.953 36.125 -4.008 1 97.12 377 ILE B O 1
ATOM 7104 N N . ASN B 1 378 ? 23.688 34.812 -5.734 1 95 378 ASN B N 1
ATOM 7105 C CA . ASN B 1 378 ? 24.688 35.812 -6.137 1 95 378 ASN B CA 1
ATOM 7106 C C . ASN B 1 378 ? 24.406 36.375 -7.523 1 95 378 ASN B C 1
ATOM 7108 O O . ASN B 1 378 ? 24.953 37.406 -7.906 1 95 378 ASN B O 1
ATOM 7112 N N . SER B 1 379 ? 23.609 35.656 -8.219 1 96.88 379 SER B N 1
ATOM 7113 C CA . SER B 1 379 ? 23.297 36.125 -9.57 1 96.88 379 SER B CA 1
ATOM 7114 C C . SER B 1 379 ? 21.812 35.906 -9.883 1 96.88 379 SER B C 1
ATOM 7116 O O . SER B 1 379 ? 21.109 35.188 -9.172 1 96.88 379 SER B O 1
ATOM 7118 N N . ASP B 1 380 ? 21.359 36.562 -10.898 1 96.94 380 ASP B N 1
ATOM 7119 C CA . ASP B 1 380 ? 19.953 36.469 -11.305 1 96.94 380 ASP B CA 1
ATOM 7120 C C . ASP B 1 380 ? 19.594 35.031 -11.672 1 96.94 380 ASP B C 1
ATOM 7122 O O . ASP B 1 380 ? 18.438 34.625 -11.531 1 96.94 380 ASP B O 1
ATOM 7126 N N . LYS B 1 381 ? 20.594 34.281 -12.062 1 95.5 381 LYS B N 1
ATOM 7127 C CA . LYS B 1 381 ? 20.359 32.875 -12.406 1 95.5 381 LYS B CA 1
ATOM 7128 C C . LYS B 1 381 ? 19.984 32.062 -11.172 1 95.5 381 LYS B C 1
ATOM 7130 O O . LYS B 1 381 ? 19.234 31.094 -11.273 1 95.5 381 LYS B O 1
ATOM 7135 N N . ASP B 1 382 ? 20.375 32.469 -10.016 1 96.62 382 ASP B N 1
ATOM 7136 C CA . ASP B 1 382 ? 20.156 31.766 -8.766 1 96.62 382 ASP B CA 1
ATOM 7137 C C . ASP B 1 382 ? 18.719 31.953 -8.281 1 96.62 382 ASP B C 1
ATOM 7139 O O . ASP B 1 382 ? 18.219 31.156 -7.48 1 96.62 382 ASP B O 1
ATOM 7143 N N . VAL B 1 383 ? 18.078 32.969 -8.766 1 96.75 383 VAL B N 1
ATOM 7144 C CA . VAL B 1 383 ? 16.828 33.438 -8.195 1 96.75 383 VAL B CA 1
ATOM 7145 C C . VAL B 1 383 ? 15.734 32.375 -8.398 1 96.75 383 VAL B C 1
ATOM 7147 O O . VAL B 1 383 ? 14.992 32.062 -7.465 1 96.75 383 VAL B O 1
ATOM 7150 N N . LEU B 1 384 ? 15.734 31.781 -9.594 1 94.5 384 LEU B N 1
ATOM 7151 C CA . LEU B 1 384 ? 14.656 30.844 -9.883 1 94.5 384 LEU B CA 1
ATOM 7152 C C . LEU B 1 384 ? 15.109 29.406 -9.625 1 94.5 384 LEU B C 1
ATOM 7154 O O . LEU B 1 384 ? 14.328 28.469 -9.812 1 94.5 384 LEU B O 1
ATOM 7158 N N . GLU B 1 385 ? 16.312 29.219 -9.227 1 94.94 385 GLU B N 1
ATOM 7159 C CA . GLU B 1 385 ? 16.844 27.891 -8.898 1 94.94 385 GLU B CA 1
ATOM 7160 C C . GLU B 1 385 ? 16.562 27.531 -7.445 1 94.94 385 GLU B C 1
ATOM 7162 O O . GLU B 1 385 ? 15.836 28.234 -6.754 1 94.94 385 GLU B O 1
ATOM 7167 N N . GLN B 1 386 ? 17.156 26.469 -6.98 1 95.19 386 GLN B N 1
ATOM 7168 C CA . GLN B 1 386 ? 16.859 25.922 -5.66 1 95.19 386 GLN B CA 1
ATOM 7169 C C . GLN B 1 386 ? 17.203 26.938 -4.566 1 95.19 386 GLN B C 1
ATOM 7171 O O . GLN B 1 386 ? 16.516 27 -3.537 1 95.19 386 GLN B O 1
ATOM 7176 N N . LEU B 1 387 ? 18.156 27.797 -4.785 1 96.44 387 LEU B N 1
ATOM 7177 C CA . LEU B 1 387 ? 18.547 28.766 -3.781 1 96.44 387 LEU B CA 1
ATOM 7178 C C . LEU B 1 387 ? 17.438 29.766 -3.52 1 96.44 387 LEU B C 1
ATOM 7180 O O . LEU B 1 387 ? 17.156 30.109 -2.367 1 96.44 387 LEU B O 1
ATOM 7184 N N . GLY B 1 388 ? 16.812 30.219 -4.629 1 97 388 GLY B N 1
ATOM 7185 C CA . GLY B 1 388 ? 15.656 31.094 -4.473 1 97 388 GLY B CA 1
ATOM 7186 C C . GLY B 1 388 ? 14.469 30.391 -3.848 1 97 388 GLY B C 1
ATOM 7187 O O . GLY B 1 388 ? 13.734 30.984 -3.055 1 97 388 GLY B O 1
ATOM 7188 N N . VAL B 1 389 ? 14.289 29.125 -4.164 1 97.25 389 VAL B N 1
ATOM 7189 C CA . VAL B 1 389 ? 13.219 28.312 -3.6 1 97.25 389 VAL B CA 1
ATOM 7190 C C . VAL B 1 389 ? 13.422 28.156 -2.094 1 97.25 389 VAL B C 1
ATOM 7192 O O . VAL B 1 389 ? 12.477 28.266 -1.315 1 97.25 389 VAL B O 1
ATOM 7195 N N . ASN B 1 390 ? 14.672 27.984 -1.71 1 97.56 390 ASN B N 1
ATOM 7196 C CA . ASN B 1 390 ? 14.984 27.859 -0.289 1 97.56 390 ASN B CA 1
ATOM 7197 C C . ASN B 1 390 ? 14.594 29.125 0.475 1 97.56 390 ASN B C 1
ATOM 7199 O O . ASN B 1 390 ? 14 29.047 1.553 1 97.56 390 ASN B O 1
ATOM 7203 N N . LEU B 1 391 ? 14.922 30.25 -0.103 1 97.75 391 LEU B N 1
ATOM 7204 C CA . LEU B 1 391 ? 14.594 31.516 0.535 1 97.75 391 LEU B CA 1
ATOM 7205 C C . LEU B 1 391 ? 13.086 31.688 0.676 1 97.75 391 LEU B C 1
ATOM 7207 O O . LEU B 1 391 ? 12.594 31.984 1.763 1 97.75 391 LEU B O 1
ATOM 7211 N N . ALA B 1 392 ? 12.406 31.484 -0.438 1 97.75 392 ALA B N 1
ATOM 7212 C CA . ALA B 1 392 ? 10.961 31.641 -0.433 1 97.75 392 ALA B CA 1
ATOM 7213 C C . ALA B 1 392 ? 10.305 30.656 0.53 1 97.75 392 ALA B C 1
ATOM 7215 O O . ALA B 1 392 ? 9.359 31 1.237 1 97.75 392 ALA B O 1
ATOM 7216 N N . SER B 1 393 ? 10.797 29.438 0.579 1 97.88 393 SER B N 1
ATOM 7217 C CA . SER B 1 393 ? 10.242 28.391 1.431 1 97.88 393 SER B CA 1
ATOM 7218 C C . SER B 1 393 ? 10.5 28.688 2.904 1 97.88 393 SER B C 1
ATOM 7220 O O . SER B 1 393 ? 9.648 28.422 3.754 1 97.88 393 SER B O 1
ATOM 7222 N N . ASP B 1 394 ? 11.672 29.266 3.207 1 97.38 394 ASP B N 1
ATOM 7223 C CA . ASP B 1 394 ? 11.984 29.641 4.582 1 97.38 394 ASP B CA 1
ATOM 7224 C C . ASP B 1 394 ? 11.055 30.75 5.074 1 97.38 394 ASP B C 1
ATOM 7226 O O . ASP B 1 394 ? 10.594 30.719 6.219 1 97.38 394 ASP B O 1
ATOM 7230 N N . ILE B 1 395 ? 10.805 31.656 4.188 1 96.5 395 ILE B N 1
ATOM 7231 C CA . ILE B 1 395 ? 9.922 32.75 4.531 1 96.5 395 ILE B CA 1
ATOM 7232 C C . ILE B 1 395 ? 8.508 32.219 4.773 1 96.5 395 ILE B C 1
ATOM 7234 O O . ILE B 1 395 ? 7.816 32.688 5.688 1 96.5 395 ILE B O 1
ATOM 7238 N N . PHE B 1 396 ? 8.133 31.281 4.055 1 96.19 396 PHE B N 1
ATOM 7239 C CA . PHE B 1 396 ? 6.766 30.766 4.105 1 96.19 396 PHE B CA 1
ATOM 7240 C C . PHE B 1 396 ? 6.57 29.859 5.32 1 96.19 396 PHE B C 1
ATOM 7242 O O . PHE B 1 396 ? 5.773 30.172 6.207 1 96.19 396 PHE B O 1
ATOM 7249 N N . LEU B 1 397 ? 7.41 28.672 5.395 1 96.81 397 LEU B N 1
ATOM 7250 C CA . LEU B 1 397 ? 7.055 27.75 6.465 1 96.81 397 LEU B CA 1
ATOM 7251 C C . LEU B 1 397 ? 8.281 27.016 6.973 1 96.81 397 LEU B C 1
ATOM 7253 O O . LEU B 1 397 ? 8.281 26.469 8.086 1 96.81 397 LEU B O 1
ATOM 7257 N N . ASP B 1 398 ? 9.359 26.953 6.219 1 97.75 398 ASP B N 1
ATOM 7258 C CA . ASP B 1 398 ? 10.453 26.047 6.543 1 97.75 398 ASP B CA 1
ATOM 7259 C C . ASP B 1 398 ? 11.172 26.484 7.816 1 97.75 398 ASP B C 1
ATOM 7261 O O . ASP B 1 398 ? 11.539 25.656 8.648 1 97.75 398 ASP B O 1
ATOM 7265 N N . TYR B 1 399 ? 11.406 27.812 7.973 1 97.44 399 TYR B N 1
ATOM 7266 C CA . TYR B 1 399 ? 12.102 28.297 9.156 1 97.44 399 TYR B CA 1
ATOM 7267 C C . TYR B 1 399 ? 11.312 27.969 10.422 1 97.44 399 TYR B C 1
ATOM 7269 O O . TYR B 1 399 ? 11.875 27.5 11.406 1 97.44 399 TYR B O 1
ATOM 7277 N N . SER B 1 400 ? 9.984 28.266 10.445 1 98 400 SER B N 1
ATOM 7278 C CA . SER B 1 400 ? 9.188 28.016 11.641 1 98 400 SER B CA 1
ATOM 7279 C C . SER B 1 400 ? 9.148 26.547 11.992 1 98 400 SER B C 1
ATOM 7281 O O . SER B 1 400 ? 9.133 26.172 13.172 1 98 400 SER B O 1
ATOM 7283 N N . THR B 1 401 ? 9.094 25.672 10.953 1 98.44 401 THR B N 1
ATOM 7284 C CA . THR B 1 401 ? 9.133 24.234 11.172 1 98.44 401 THR B CA 1
ATOM 7285 C C . THR B 1 401 ? 10.445 23.828 11.836 1 98.44 401 THR B C 1
ATOM 7287 O O . THR B 1 401 ? 10.445 23.062 12.805 1 98.44 401 THR B O 1
ATOM 7290 N N . TRP B 1 402 ? 11.523 24.359 11.297 1 97.88 402 TRP B N 1
ATOM 7291 C CA . TRP B 1 402 ? 12.844 24.094 11.852 1 97.88 402 TRP B CA 1
ATOM 7292 C C . TRP B 1 402 ? 12.938 24.547 13.297 1 97.88 402 TRP B C 1
ATOM 7294 O O . TRP B 1 402 ? 13.43 23.828 14.164 1 97.88 402 TRP B O 1
ATOM 7304 N N . LYS B 1 403 ? 12.484 25.75 13.57 1 97.69 403 LYS B N 1
ATOM 7305 C CA . LYS B 1 403 ? 12.594 26.312 14.914 1 97.69 403 LYS B CA 1
ATOM 7306 C C . LYS B 1 403 ? 11.875 25.453 15.945 1 97.69 403 LYS B C 1
ATOM 7308 O O . LYS B 1 403 ? 12.414 25.188 17.016 1 97.69 403 LYS B O 1
ATOM 7313 N N . TRP B 1 404 ? 10.664 25 15.586 1 98.38 404 TRP B N 1
ATOM 7314 C CA . TRP B 1 404 ? 9.898 24.109 16.453 1 98.38 404 TRP B CA 1
ATOM 7315 C C . TRP B 1 404 ? 10.703 22.859 16.797 1 98.38 404 TRP B C 1
ATOM 7317 O O . TRP B 1 404 ? 10.891 22.547 17.984 1 98.38 404 TRP B O 1
ATOM 7327 N N . GLY B 1 405 ? 11.211 22.156 15.781 1 97.75 405 GLY B N 1
ATOM 7328 C CA . GLY B 1 405 ? 11.984 20.953 16 1 97.75 405 GLY B CA 1
ATOM 7329 C C . GLY B 1 405 ? 13.258 21.188 16.797 1 97.75 405 GLY B C 1
ATOM 7330 O O . GLY B 1 405 ? 13.602 20.406 17.672 1 97.75 405 GLY B O 1
ATOM 7331 N N . ASN B 1 406 ? 13.938 22.266 16.438 1 96.5 406 ASN B N 1
ATOM 7332 C CA . ASN B 1 406 ? 15.203 22.562 17.094 1 96.5 406 ASN B CA 1
ATOM 7333 C C . ASN B 1 406 ? 15.008 22.891 18.578 1 96.5 406 ASN B C 1
ATOM 7335 O O . ASN B 1 406 ? 15.766 22.406 19.422 1 96.5 406 ASN B O 1
ATOM 7339 N N . MET B 1 407 ? 13.992 23.688 18.875 1 97 407 MET B N 1
ATOM 7340 C CA . MET B 1 407 ? 13.742 24.031 20.281 1 97 407 MET B CA 1
ATOM 7341 C C . MET B 1 407 ? 13.344 22.797 21.078 1 97 407 MET B C 1
ATOM 7343 O O . MET B 1 407 ? 13.773 22.625 22.219 1 97 407 MET B O 1
ATOM 7347 N N . HIS B 1 408 ? 12.523 21.969 20.453 1 98.25 408 HIS B N 1
ATOM 7348 C CA . HIS B 1 408 ? 12.094 20.75 21.156 1 98.25 408 HIS B CA 1
ATOM 7349 C C . HIS B 1 408 ? 13.266 19.812 21.375 1 98.25 408 HIS B C 1
ATOM 7351 O O . HIS B 1 408 ? 13.344 19.141 22.422 1 98.25 408 HIS B O 1
ATOM 7357 N N . LYS B 1 409 ? 14.148 19.703 20.375 1 97.25 409 LYS B N 1
ATOM 7358 C CA . LYS B 1 409 ? 15.352 18.891 20.5 1 97.25 409 LYS B CA 1
ATOM 7359 C C . LYS B 1 409 ? 16.188 19.344 21.703 1 97.25 409 LYS B C 1
ATOM 7361 O O . LYS B 1 409 ? 16.766 18.516 22.406 1 97.25 409 LYS B O 1
ATOM 7366 N N . LEU B 1 410 ? 16.25 20.578 21.938 1 95.75 410 LEU B N 1
ATOM 7367 C CA . LEU B 1 410 ? 17.125 21.156 22.953 1 95.75 410 LEU B CA 1
ATOM 7368 C C . LEU B 1 410 ? 16.5 21.031 24.344 1 95.75 410 LEU B C 1
ATOM 7370 O O . LEU B 1 410 ? 17.219 20.875 25.344 1 95.75 410 LEU B O 1
ATOM 7374 N N . THR B 1 411 ? 15.18 21.031 24.406 1 97.19 411 THR B N 1
ATOM 7375 C CA . THR B 1 411 ? 14.594 21.188 25.734 1 97.19 411 THR B CA 1
ATOM 7376 C C . THR B 1 411 ? 13.633 20.031 26.031 1 97.19 411 THR B C 1
ATOM 7378 O O . THR B 1 411 ? 13.227 19.844 27.188 1 97.19 411 THR B O 1
ATOM 7381 N N . GLY B 1 412 ? 13.211 19.25 25.078 1 96.19 412 GLY B N 1
ATOM 7382 C CA . GLY B 1 412 ? 12.156 18.266 25.25 1 96.19 412 GLY B CA 1
ATOM 7383 C C . GLY B 1 412 ? 12.656 16.969 25.859 1 96.19 412 GLY B C 1
ATOM 7384 O O . GLY B 1 412 ? 11.875 16.188 26.422 1 96.19 412 GLY B O 1
ATOM 7385 N N . GLY B 1 413 ? 13.969 16.688 25.688 1 97 413 GLY B N 1
ATOM 7386 C CA . GLY B 1 413 ? 14.523 15.445 26.188 1 97 413 GLY B CA 1
ATOM 7387 C C . GLY B 1 413 ? 14 14.219 25.469 1 97 413 GLY B C 1
ATOM 7388 O O . GLY B 1 413 ? 14.172 13.094 25.938 1 97 413 GLY B O 1
ATOM 7389 N N . GLN B 1 414 ? 13.227 14.352 24.484 1 98.06 414 GLN B N 1
ATOM 7390 C CA . GLN B 1 414 ? 12.648 13.289 23.656 1 98.06 414 GLN B CA 1
ATOM 7391 C C . GLN B 1 414 ? 13.266 13.273 22.266 1 98.06 414 GLN B C 1
ATOM 7393 O O . GLN B 1 414 ? 13.812 14.281 21.812 1 98.06 414 GLN B O 1
ATOM 7398 N N . PRO B 1 415 ? 13.266 12.125 21.578 1 98.62 415 PRO B N 1
ATOM 7399 C CA . PRO B 1 415 ? 13.82 12.086 20.234 1 98.62 415 PRO B CA 1
ATOM 7400 C C . PRO B 1 415 ? 13.062 12.984 19.25 1 98.62 415 PRO B C 1
ATOM 7402 O O . PRO B 1 415 ? 11.828 13.07 19.312 1 98.62 415 PRO B O 1
ATOM 7405 N N . VAL B 1 416 ? 13.789 13.648 18.422 1 98.75 416 VAL B N 1
ATOM 7406 C CA . VAL B 1 416 ? 13.234 14.453 17.328 1 98.75 416 VAL B CA 1
ATOM 7407 C C . VAL B 1 416 ? 13.75 13.93 15.992 1 98.75 416 VAL B C 1
ATOM 7409 O O . VAL B 1 416 ? 14.953 13.781 15.797 1 98.75 416 VAL B O 1
ATOM 7412 N N . TYR B 1 417 ? 12.867 13.555 15.094 1 98.88 417 TYR B N 1
ATOM 7413 C CA . TYR B 1 417 ? 13.18 13.125 13.734 1 98.88 417 TYR B CA 1
ATOM 7414 C C . TYR B 1 417 ? 12.781 14.18 12.711 1 98.88 417 TYR B C 1
ATOM 7416 O O . TYR B 1 417 ? 11.656 14.688 12.742 1 98.88 417 TYR B O 1
ATOM 7424 N N . ARG B 1 418 ? 13.703 14.555 11.82 1 98.62 418 ARG B N 1
ATOM 7425 C CA . ARG B 1 418 ? 13.422 15.57 10.805 1 98.62 418 ARG B CA 1
ATOM 7426 C C . ARG B 1 418 ? 13.492 14.977 9.406 1 98.62 418 ARG B C 1
ATOM 7428 O O . ARG B 1 418 ? 14.367 14.156 9.109 1 98.62 418 ARG B O 1
ATOM 7435 N N . TYR B 1 419 ? 12.586 15.367 8.531 1 98.69 419 TYR B N 1
ATOM 7436 C CA . TYR B 1 419 ? 12.625 14.914 7.148 1 98.69 419 TYR B CA 1
ATOM 7437 C C . TYR B 1 419 ? 12.414 16.078 6.191 1 98.69 419 TYR B C 1
ATOM 7439 O O . TYR B 1 419 ? 11.969 17.156 6.598 1 98.69 419 TYR B O 1
ATOM 7447 N N . ARG B 1 420 ? 12.852 15.938 5.004 1 98.5 420 ARG B N 1
ATOM 7448 C CA . ARG B 1 420 ? 12.531 16.75 3.83 1 98.5 420 ARG B CA 1
ATOM 7449 C C . ARG B 1 420 ? 11.945 15.883 2.717 1 98.5 420 ARG B C 1
ATOM 7451 O O . ARG B 1 420 ? 12.594 14.938 2.256 1 98.5 420 ARG B O 1
ATOM 7458 N N . TYR B 1 421 ? 10.703 16.141 2.416 1 98.69 421 TYR B N 1
ATOM 7459 C CA . TYR B 1 421 ? 10.102 15.453 1.279 1 98.69 421 TYR B CA 1
ATOM 7460 C C . TYR B 1 421 ? 10.492 16.125 -0.033 1 98.69 421 TYR B C 1
ATOM 7462 O O . TYR B 1 421 ? 10.305 17.328 -0.205 1 98.69 421 TYR B O 1
ATOM 7470 N N . CYS B 1 422 ? 10.969 15.32 -1.029 1 98.25 422 CYS B N 1
ATOM 7471 C CA . CYS B 1 422 ? 11.68 15.93 -2.145 1 98.25 422 CYS B CA 1
ATOM 7472 C C . CYS B 1 422 ? 11.086 15.508 -3.479 1 98.25 422 CYS B C 1
ATOM 7474 O O . CYS B 1 422 ? 11.516 15.969 -4.535 1 98.25 422 CYS B O 1
ATOM 7476 N N . HIS B 1 423 ? 10.109 14.648 -3.488 1 97.88 423 HIS B N 1
ATOM 7477 C CA . HIS B 1 423 ? 9.586 14.117 -4.738 1 97.88 423 HIS B CA 1
ATOM 7478 C C . HIS B 1 423 ? 8.469 15 -5.293 1 97.88 423 HIS B C 1
ATOM 7480 O O . HIS B 1 423 ? 7.469 15.242 -4.613 1 97.88 423 HIS B O 1
ATOM 7486 N N . PRO B 1 424 ? 8.641 15.492 -6.527 1 96.25 424 PRO B N 1
ATOM 7487 C CA . PRO B 1 424 ? 7.551 16.281 -7.117 1 96.25 424 PRO B CA 1
ATOM 7488 C C . PRO B 1 424 ? 6.328 15.438 -7.465 1 96.25 424 PRO B C 1
ATOM 7490 O O . PRO B 1 424 ? 6.461 14.242 -7.73 1 96.25 424 PRO B O 1
ATOM 7493 N N . ARG B 1 425 ? 5.16 16.016 -7.418 1 92.94 425 ARG B N 1
ATOM 7494 C CA . ARG B 1 425 ? 3.977 15.344 -7.945 1 92.94 425 ARG B CA 1
ATOM 7495 C C . ARG B 1 425 ? 4.145 15.023 -9.43 1 92.94 425 ARG B C 1
ATOM 7497 O O . ARG B 1 425 ? 4.816 15.758 -10.156 1 92.94 425 ARG B O 1
ATOM 7504 N N . PRO B 1 426 ? 3.568 13.938 -9.844 1 94.06 426 PRO B N 1
ATOM 7505 C CA . PRO B 1 426 ? 3.607 13.648 -11.281 1 94.06 426 PRO B CA 1
ATOM 7506 C C . PRO B 1 426 ? 2.684 14.562 -12.086 1 94.06 426 PRO B C 1
ATOM 7508 O O . PRO B 1 426 ? 1.995 15.414 -11.516 1 94.06 426 PRO B O 1
ATOM 7511 N N . ALA B 1 427 ? 2.705 14.406 -13.414 1 89.25 427 ALA B N 1
ATOM 7512 C CA . ALA B 1 427 ? 1.837 15.18 -14.297 1 89.25 427 ALA B CA 1
ATOM 7513 C C . ALA B 1 427 ? 0.365 14.898 -14.008 1 89.25 427 ALA B C 1
ATOM 7515 O O . ALA B 1 427 ? 0.021 13.828 -13.508 1 89.25 427 ALA B O 1
ATOM 7516 N N . MET B 1 428 ? -0.457 15.828 -14.211 1 84.94 428 MET B N 1
ATOM 7517 C CA . MET B 1 428 ? -1.895 15.625 -14.055 1 84.94 428 MET B CA 1
ATOM 7518 C C . MET B 1 428 ? -2.408 14.586 -15.047 1 84.94 428 MET B C 1
ATOM 7520 O O . MET B 1 428 ? -1.918 14.508 -16.172 1 84.94 428 MET B O 1
ATOM 7524 N N . ALA B 1 429 ? -3.318 13.812 -14.664 1 79.56 429 ALA B N 1
ATOM 7525 C CA . ALA B 1 429 ? -3.918 12.789 -15.523 1 79.56 429 ALA B CA 1
ATOM 7526 C C . ALA B 1 429 ? -4.895 13.414 -16.516 1 79.56 429 ALA B C 1
ATOM 7528 O O . ALA B 1 429 ? -5.066 12.914 -17.625 1 79.56 429 ALA B O 1
ATOM 7529 N N . ILE B 1 430 ? -5.57 14.375 -16.047 1 65.19 430 ILE B N 1
ATOM 7530 C CA . ILE B 1 430 ? -6.605 15 -16.859 1 65.19 430 ILE B CA 1
ATOM 7531 C C . ILE B 1 430 ? -5.984 16.062 -17.75 1 65.19 430 ILE B C 1
ATOM 7533 O O . ILE B 1 430 ? -5.18 16.891 -17.281 1 65.19 430 ILE B O 1
ATOM 7537 N N . LYS B 1 431 ? -6.273 15.961 -19.078 1 64.56 431 LYS B N 1
ATOM 7538 C CA . LYS B 1 431 ? -5.844 16.969 -20.031 1 64.56 431 LYS B CA 1
ATOM 7539 C C . LYS B 1 431 ? -6.648 18.266 -19.875 1 64.56 431 LYS B C 1
ATOM 7541 O O . LYS B 1 431 ? -7.812 18.234 -19.469 1 64.56 431 LYS B O 1
ATOM 7546 N N . GLY B 1 432 ? -6.07 19.422 -19.953 1 57.84 432 GLY B N 1
ATOM 7547 C CA . GLY B 1 432 ? -6.723 20.719 -19.969 1 57.84 432 GLY B CA 1
ATOM 7548 C C . GLY B 1 432 ? -6.801 21.359 -18.594 1 57.84 432 GLY B C 1
ATOM 7549 O O . GLY B 1 432 ? -7.496 22.359 -18.422 1 57.84 432 GLY B O 1
ATOM 7550 N N . LYS B 1 433 ? -6.262 20.719 -17.641 1 59.41 433 LYS B N 1
ATOM 7551 C CA . LYS B 1 433 ? -6.25 21.281 -16.297 1 59.41 433 LYS B CA 1
ATOM 7552 C C . LYS B 1 433 ? -4.82 21.516 -15.812 1 59.41 433 LYS B C 1
ATOM 7554 O O . LYS B 1 433 ? -3.883 20.891 -16.312 1 59.41 433 LYS B O 1
ATOM 7559 N N . VAL B 1 434 ? -4.656 22.688 -15.078 1 55.78 434 VAL B N 1
ATOM 7560 C CA . VAL B 1 434 ? -3.336 22.953 -14.516 1 55.78 434 VAL B CA 1
ATOM 7561 C C . VAL B 1 434 ? -3.428 23.047 -12.992 1 55.78 434 VAL B C 1
ATOM 7563 O O . VAL B 1 434 ? -4.461 23.438 -12.453 1 55.78 434 VAL B O 1
ATOM 7566 N N . ALA B 1 435 ? -2.369 22.594 -12.477 1 55.5 435 ALA B N 1
ATOM 7567 C CA . ALA B 1 435 ? -2.283 22.625 -11.016 1 55.5 435 ALA B CA 1
ATOM 7568 C C . ALA B 1 435 ? -2.174 24.062 -10.508 1 55.5 435 ALA B C 1
ATOM 7570 O O . ALA B 1 435 ? -1.45 24.875 -11.086 1 55.5 435 ALA B O 1
ATOM 7571 N N . ALA B 1 436 ? -3.168 24.453 -9.523 1 46.59 436 ALA B N 1
ATOM 7572 C CA . ALA B 1 436 ? -3.102 25.766 -8.898 1 46.59 436 ALA B CA 1
ATOM 7573 C C . ALA B 1 436 ? -2.402 25.703 -7.547 1 46.59 436 ALA B C 1
ATOM 7575 O O . ALA B 1 436 ? -1.938 24.625 -7.133 1 46.59 436 ALA B O 1
ATOM 7576 N N . LEU B 1 437 ? -2.264 26.875 -6.969 1 44.16 437 LEU B N 1
ATOM 7577 C CA . LEU B 1 437 ? -1.63 26.984 -5.66 1 44.16 437 LEU B CA 1
ATOM 7578 C C . LEU B 1 437 ? -2.244 26 -4.668 1 44.16 437 LEU B C 1
ATOM 7580 O O . LEU B 1 437 ? -3.459 25.781 -4.676 1 44.16 437 LEU B O 1
ATOM 7584 N N . ALA B 1 438 ? -1.535 25.422 -3.85 1 47.94 438 ALA B N 1
ATOM 7585 C CA . ALA B 1 438 ? -1.858 24.469 -2.787 1 47.94 438 ALA B CA 1
ATOM 7586 C C . ALA B 1 438 ? -2.52 23.219 -3.354 1 47.94 438 ALA B C 1
ATOM 7588 O O . ALA B 1 438 ? -3.398 22.641 -2.719 1 47.94 438 ALA B O 1
ATOM 7589 N N . GLY B 1 439 ? -2.299 22.812 -4.75 1 47.41 439 GLY B N 1
ATOM 7590 C CA . GLY B 1 439 ? -2.682 21.531 -5.336 1 47.41 439 GLY B CA 1
ATOM 7591 C C . GLY B 1 439 ? -4.039 21.578 -6.012 1 47.41 439 GLY B C 1
ATOM 7592 O O . GLY B 1 439 ? -4.625 20.531 -6.301 1 47.41 439 GLY B O 1
ATOM 7593 N N . GLY B 1 440 ? -4.664 22.844 -6.148 1 51.75 440 GLY B N 1
ATOM 7594 C CA . GLY B 1 440 ? -5.945 22.891 -6.832 1 51.75 440 GLY B CA 1
ATOM 7595 C C . GLY B 1 440 ? -5.824 22.75 -8.336 1 51.75 440 GLY B C 1
ATOM 7596 O O . GLY B 1 440 ? -4.723 22.797 -8.883 1 51.75 440 GLY B O 1
ATOM 7597 N N . VAL B 1 441 ? -6.809 22.156 -9.055 1 53.84 441 VAL B N 1
ATOM 7598 C CA . VAL B 1 441 ? -6.824 22.062 -10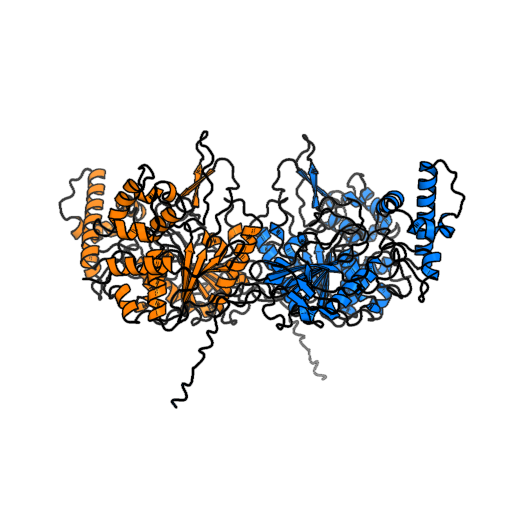.516 1 53.84 441 VAL B CA 1
ATOM 7599 C C . VAL B 1 441 ? -7.719 23.156 -11.094 1 53.84 441 VAL B C 1
ATOM 7601 O O . VAL B 1 441 ? -8.812 23.406 -10.586 1 53.84 441 VAL B O 1
ATOM 7604 N N . VAL B 1 442 ? -7.125 24.031 -11.797 1 55.12 442 VAL B N 1
ATOM 7605 C CA . VAL B 1 442 ? -7.914 25.016 -12.523 1 55.12 442 VAL B CA 1
ATOM 7606 C C . VAL B 1 442 ? -7.855 24.734 -14.023 1 55.12 442 VAL B C 1
ATOM 7608 O O . VAL B 1 442 ? -6.98 24 -14.484 1 55.12 442 VAL B O 1
ATOM 7611 N N . ASP B 1 443 ? -8.844 25.141 -14.805 1 57.31 443 ASP B N 1
ATOM 7612 C CA . ASP B 1 443 ? -8.867 24.969 -16.25 1 57.31 443 ASP B CA 1
ATOM 7613 C C . ASP B 1 443 ? -7.641 25.609 -16.906 1 57.31 443 ASP B C 1
ATOM 7615 O O . ASP B 1 443 ? -7.25 26.719 -16.547 1 57.31 443 ASP B O 1
ATOM 7619 N N . ALA B 1 444 ? -7.008 24.781 -17.781 1 56 444 ALA B N 1
ATOM 7620 C CA . ALA B 1 444 ? -5.91 25.344 -18.562 1 56 444 ALA B CA 1
ATOM 7621 C C . ALA B 1 444 ? -6.426 26.375 -19.562 1 56 444 ALA B C 1
ATOM 7623 O O . ALA B 1 444 ? -7.449 26.156 -20.219 1 56 444 ALA B O 1
ATOM 7624 N N . LYS B 1 445 ? -5.914 27.438 -19.578 1 50.44 445 LYS B N 1
ATOM 7625 C CA . LYS B 1 445 ? -6.254 28.359 -20.656 1 50.44 445 LYS B CA 1
ATOM 7626 C C . LYS B 1 445 ? -5.812 27.812 -22 1 50.44 445 LYS B C 1
ATOM 7628 O O . LYS B 1 445 ? -4.742 27.219 -22.109 1 50.44 445 LYS B O 1
ATOM 7633 N N . GLU B 1 446 ? -6.645 27.656 -23.016 1 51 446 GLU B N 1
ATOM 7634 C CA . GLU B 1 446 ? -6.473 27.094 -24.344 1 51 446 GLU B CA 1
ATOM 7635 C C . GLU B 1 446 ? -5.027 27.219 -24.812 1 51 446 GLU B C 1
ATOM 7637 O O . GLU B 1 446 ? -4.469 26.266 -25.375 1 51 446 GLU B O 1
ATOM 7642 N N . ASP B 1 447 ? -4.289 28.422 -24.906 1 51.81 447 ASP B N 1
ATOM 7643 C CA . ASP B 1 447 ? -3.01 28.688 -25.547 1 51.81 447 ASP B CA 1
ATOM 7644 C C . ASP B 1 447 ? -1.865 28.672 -24.531 1 51.81 447 ASP B C 1
ATOM 7646 O O . ASP B 1 447 ? -0.753 29.109 -24.844 1 51.81 447 ASP B O 1
ATOM 7650 N N . ALA B 1 448 ? -2.141 28.125 -23.547 1 46.56 448 ALA B N 1
ATOM 7651 C CA . ALA B 1 448 ? -1.058 28.281 -22.578 1 46.56 448 ALA B CA 1
ATOM 7652 C C . ALA B 1 448 ? -0.143 27.062 -22.578 1 46.56 448 ALA B C 1
ATOM 7654 O O . ALA B 1 448 ? -0.617 25.922 -22.594 1 46.56 448 ALA B O 1
ATOM 7655 N N . ALA B 1 449 ? 1.067 27.297 -22.906 1 52.84 449 ALA B N 1
ATOM 7656 C CA . ALA B 1 449 ? 2.09 26.266 -22.766 1 52.84 449 ALA B CA 1
ATOM 7657 C C . ALA B 1 449 ? 1.952 25.547 -21.422 1 52.84 449 ALA B C 1
ATOM 7659 O O . ALA B 1 449 ? 1.615 26.156 -20.422 1 52.84 449 ALA B O 1
ATOM 7660 N N . PRO B 1 450 ? 1.959 24.203 -21.438 1 58.12 450 PRO B N 1
ATOM 7661 C CA . PRO B 1 450 ? 1.913 23.5 -20.156 1 58.12 450 PRO B CA 1
ATOM 7662 C C . PRO B 1 450 ? 2.891 24.078 -19.141 1 58.12 450 PRO B C 1
ATOM 7664 O O . PRO B 1 450 ? 4.016 24.438 -19.484 1 58.12 450 PRO B O 1
ATOM 7667 N N . ALA B 1 451 ? 2.408 24.484 -17.953 1 58.56 451 ALA B N 1
ATOM 7668 C CA . ALA B 1 451 ? 3.264 24.984 -16.891 1 58.56 451 ALA B CA 1
ATOM 7669 C C . ALA B 1 451 ? 4.422 24.031 -16.609 1 58.56 451 ALA B C 1
ATOM 7671 O O . ALA B 1 451 ? 4.25 22.812 -16.656 1 58.56 451 ALA B O 1
ATOM 7672 N N . PRO B 1 452 ? 5.617 24.641 -16.562 1 67 452 PRO B N 1
ATOM 7673 C CA . PRO B 1 452 ? 6.758 23.781 -16.25 1 67 452 PRO B CA 1
ATOM 7674 C C . PRO B 1 452 ? 6.539 22.938 -14.992 1 67 452 PRO B C 1
ATOM 7676 O O . PRO B 1 452 ? 5.898 23.406 -14.047 1 67 452 PRO B O 1
ATOM 7679 N N . GLN B 1 453 ? 6.844 21.766 -15.078 1 78.06 453 GLN B N 1
ATOM 7680 C CA . GLN B 1 453 ? 6.73 20.844 -13.953 1 78.06 453 GLN B CA 1
ATOM 7681 C C . GLN B 1 453 ? 7.641 21.266 -12.805 1 78.06 453 GLN B C 1
ATOM 7683 O O . GLN B 1 453 ? 8.781 21.672 -13.031 1 78.06 453 GLN B O 1
ATOM 7688 N N . ASP B 1 454 ? 7.023 21.281 -11.625 1 84.31 454 ASP B N 1
ATOM 7689 C CA . ASP B 1 454 ? 7.816 21.562 -10.43 1 84.31 454 ASP B CA 1
ATOM 7690 C C . ASP B 1 454 ? 9 20.594 -10.32 1 84.31 454 ASP B C 1
ATOM 7692 O O . ASP B 1 454 ? 8.875 19.406 -10.633 1 84.31 454 ASP B O 1
ATOM 7696 N N . LYS B 1 455 ? 10.094 21.141 -9.922 1 88.62 455 LYS B N 1
ATOM 7697 C CA . LYS B 1 455 ? 11.305 20.328 -9.797 1 88.62 455 LYS B CA 1
ATOM 7698 C C . LYS B 1 455 ? 11.367 19.656 -8.438 1 88.62 455 LYS B C 1
ATOM 7700 O O . LYS B 1 455 ? 12.094 18.672 -8.258 1 88.62 455 LYS B O 1
ATOM 7705 N N . GLY B 1 456 ? 10.672 20.219 -7.426 1 95.31 456 GLY B N 1
ATOM 7706 C CA . GLY B 1 456 ? 10.617 19.656 -6.09 1 95.31 456 GLY B CA 1
ATOM 7707 C C . GLY B 1 456 ? 9.203 19.438 -5.598 1 95.31 456 GLY B C 1
ATOM 7708 O O . GLY B 1 456 ? 8.25 19.531 -6.371 1 95.31 456 GLY B O 1
ATOM 7709 N N . ALA B 1 457 ? 9.109 19 -4.414 1 97.56 457 ALA B N 1
ATOM 7710 C CA . ALA B 1 457 ? 7.812 18.781 -3.783 1 97.56 457 ALA B CA 1
ATOM 7711 C C . ALA B 1 457 ? 7.188 20.094 -3.332 1 97.56 457 ALA B C 1
ATOM 7713 O O . ALA B 1 457 ? 7.746 20.797 -2.492 1 97.56 457 ALA B O 1
ATOM 7714 N N . VAL B 1 458 ? 6.066 20.391 -3.824 1 95.44 458 VAL B N 1
ATOM 7715 C CA . VAL B 1 458 ? 5.367 21.641 -3.494 1 95.44 458 VAL B CA 1
ATOM 7716 C C . VAL B 1 458 ? 4.688 21.5 -2.133 1 95.44 458 VAL B C 1
ATOM 7718 O O . VAL B 1 458 ? 4.637 20.406 -1.565 1 95.44 458 VAL B O 1
ATOM 7721 N N . HIS B 1 459 ? 4.18 22.609 -1.634 1 95.19 459 HIS B N 1
ATOM 7722 C CA . HIS B 1 459 ? 3.455 22.625 -0.369 1 95.19 459 HIS B CA 1
ATOM 7723 C C . HIS B 1 459 ? 2.299 21.625 -0.381 1 95.19 459 HIS B C 1
ATOM 7725 O O . HIS B 1 459 ? 1.539 21.562 -1.351 1 95.19 459 HIS B O 1
ATOM 7731 N N . SER B 1 460 ? 2.207 20.781 0.632 1 94.88 460 SER B N 1
ATOM 7732 C CA . SER B 1 460 ? 1.153 19.797 0.876 1 94.88 460 SER B CA 1
ATOM 7733 C C . SER B 1 460 ? 1.345 18.562 0.015 1 94.88 460 SER B C 1
ATOM 7735 O O . SER B 1 460 ? 0.517 17.641 0.041 1 94.88 460 SER B O 1
ATOM 7737 N N . ALA B 1 461 ? 2.439 18.531 -0.764 1 95.69 461 ALA B N 1
ATOM 7738 C CA . ALA B 1 461 ? 2.645 17.391 -1.668 1 95.69 461 ALA B CA 1
ATOM 7739 C C . ALA B 1 461 ? 2.855 16.094 -0.888 1 95.69 461 ALA B C 1
ATOM 7741 O O . ALA B 1 461 ? 2.602 15.008 -1.403 1 95.69 461 ALA B O 1
ATOM 7742 N N . ASP B 1 462 ? 3.256 16.172 0.345 1 97.69 462 ASP B N 1
ATOM 7743 C CA . ASP B 1 462 ? 3.68 15.008 1.118 1 97.69 462 ASP B CA 1
ATOM 7744 C C . ASP B 1 462 ? 2.48 14.281 1.73 1 97.69 462 ASP B C 1
ATOM 7746 O O . ASP B 1 462 ? 2.576 13.109 2.1 1 97.69 462 ASP B O 1
ATOM 7750 N N . ILE B 1 463 ? 1.308 14.898 1.873 1 97.88 463 ILE B N 1
ATOM 7751 C CA . ILE B 1 463 ? 0.209 14.438 2.711 1 97.88 463 ILE B CA 1
ATOM 7752 C C . ILE B 1 463 ? -0.241 13.047 2.248 1 97.88 463 ILE B C 1
ATOM 7754 O O . ILE B 1 463 ? -0.244 12.094 3.029 1 97.88 463 ILE B O 1
ATOM 7758 N N . GLU B 1 464 ? -0.562 12.922 0.944 1 97.81 464 GLU B N 1
ATOM 7759 C CA . GLU B 1 464 ? -1.094 11.664 0.438 1 97.81 464 GLU B CA 1
ATOM 7760 C C . GLU B 1 464 ? -0.05 10.555 0.521 1 97.81 464 GLU B C 1
ATOM 7762 O O . GLU B 1 464 ? -0.391 9.391 0.75 1 97.81 464 GLU B O 1
ATOM 7767 N N . TYR B 1 465 ? 1.231 10.898 0.262 1 98.44 465 TYR B N 1
ATOM 7768 C CA . TYR B 1 465 ? 2.305 9.914 0.358 1 98.44 465 TYR B CA 1
ATOM 7769 C C . TYR B 1 465 ? 2.439 9.391 1.783 1 98.44 465 TYR B C 1
ATOM 7771 O O . TYR B 1 465 ? 2.545 8.18 2 1 98.44 465 TYR B O 1
ATOM 7779 N N . ALA B 1 466 ? 2.422 10.273 2.764 1 98.62 466 ALA B N 1
ATOM 7780 C CA . ALA B 1 466 ? 2.611 9.922 4.168 1 98.62 466 ALA B CA 1
ATOM 7781 C C . ALA B 1 466 ? 1.43 9.109 4.695 1 98.62 466 ALA B C 1
ATOM 7783 O O . ALA B 1 466 ? 1.609 8.164 5.461 1 98.62 466 ALA B O 1
ATOM 7784 N N . MET B 1 467 ? 0.217 9.445 4.297 1 98.5 467 MET B N 1
ATOM 7785 C CA . MET B 1 467 ? -0.995 8.844 4.84 1 98.5 467 MET B CA 1
ATOM 7786 C C . MET B 1 467 ? -1.397 7.609 4.035 1 98.5 467 MET B C 1
ATOM 7788 O O . MET B 1 467 ? -2.312 6.883 4.422 1 98.5 467 MET B O 1
ATOM 7792 N N . GLY B 1 468 ? -0.724 7.383 2.893 1 97.81 468 GLY B N 1
ATOM 7793 C CA . GLY B 1 468 ? -1.051 6.234 2.062 1 97.81 468 GLY B CA 1
ATOM 7794 C C . GLY B 1 468 ? -2.363 6.391 1.317 1 97.81 468 GLY B C 1
ATOM 7795 O O . GLY B 1 468 ? -3.098 5.418 1.135 1 97.81 468 GLY B O 1
ATOM 7796 N N . THR B 1 469 ? -2.723 7.605 0.837 1 97.81 469 THR B N 1
ATOM 7797 C CA . THR B 1 469 ? -4.043 7.855 0.27 1 97.81 469 THR B CA 1
ATOM 7798 C C . THR B 1 469 ? -3.932 8.305 -1.184 1 97.81 469 THR B C 1
ATOM 7800 O O . THR B 1 469 ? -4.844 8.945 -1.712 1 97.81 469 THR B O 1
ATOM 7803 N N . LEU B 1 470 ? -2.805 8.023 -1.904 1 97.81 470 LEU B N 1
ATOM 7804 C CA . LEU B 1 470 ? -2.598 8.438 -3.289 1 97.81 470 LEU B CA 1
ATOM 7805 C C . LEU B 1 470 ? -3.807 8.086 -4.148 1 97.81 470 LEU B C 1
ATOM 7807 O O . LEU B 1 470 ? -4.297 8.922 -4.91 1 97.81 470 LEU B O 1
ATOM 7811 N N . PRO B 1 471 ? -4.391 6.879 -3.979 1 95.81 471 PRO B N 1
ATOM 7812 C CA . PRO B 1 471 ? -5.469 6.48 -4.887 1 95.81 471 PRO B CA 1
ATOM 7813 C C . PRO B 1 471 ? -6.703 7.367 -4.766 1 95.81 471 PRO B C 1
ATOM 7815 O O . PRO B 1 471 ? -7.527 7.41 -5.684 1 95.81 471 PRO B O 1
ATOM 7818 N N . THR B 1 472 ? -6.883 8.039 -3.674 1 93.62 472 THR B N 1
ATOM 7819 C CA . THR B 1 472 ? -8.086 8.836 -3.449 1 93.62 472 THR B CA 1
ATOM 7820 C C . THR B 1 472 ? -8.023 10.141 -4.23 1 93.62 472 THR B C 1
ATOM 7822 O O . THR B 1 472 ? -9.031 10.828 -4.383 1 93.62 472 THR B O 1
ATOM 7825 N N . ASN B 1 473 ? -6.848 10.523 -4.664 1 93.25 473 ASN B N 1
ATOM 7826 C CA . ASN B 1 473 ? -6.648 11.719 -5.48 1 93.25 473 ASN B CA 1
ATOM 7827 C C . ASN B 1 473 ? -6.496 11.367 -6.957 1 93.25 473 ASN B C 1
ATOM 7829 O O . ASN B 1 473 ? -5.41 10.992 -7.398 1 93.25 473 ASN B O 1
ATOM 7833 N N . ARG B 1 474 ? -7.484 11.633 -7.746 1 89.88 474 ARG B N 1
ATOM 7834 C CA . ARG B 1 474 ? -7.52 11.18 -9.133 1 89.88 474 ARG B CA 1
ATOM 7835 C C . ARG B 1 474 ? -7.02 12.273 -10.078 1 89.88 474 ARG B C 1
ATOM 7837 O O . ARG B 1 474 ? -7.117 12.133 -11.297 1 89.88 474 ARG B O 1
ATOM 7844 N N . VAL B 1 475 ? -6.523 13.297 -9.539 1 87.38 475 VAL B N 1
ATOM 7845 C CA . VAL B 1 475 ? -6.086 14.445 -10.328 1 87.38 475 VAL B CA 1
ATOM 7846 C C . VAL B 1 475 ? -4.75 14.133 -11 1 87.38 475 VAL B C 1
ATOM 7848 O O . VAL B 1 475 ? -4.488 14.594 -12.109 1 87.38 475 VAL B O 1
ATOM 7851 N N . PHE B 1 476 ? -3.922 13.344 -10.383 1 91 476 PHE B N 1
ATOM 7852 C CA . PHE B 1 476 ? -2.555 13.141 -10.844 1 91 476 PHE B CA 1
ATOM 7853 C C . PHE B 1 476 ? -2.383 11.742 -11.422 1 91 476 PHE B C 1
ATOM 7855 O O . PHE B 1 476 ? -3.051 10.797 -10.992 1 91 476 PHE B O 1
ATOM 7862 N N . ASN B 1 477 ? -1.5 11.648 -12.367 1 92.38 477 ASN B N 1
ATOM 7863 C CA . ASN B 1 477 ? -1.121 10.359 -12.945 1 92.38 477 ASN B CA 1
ATOM 7864 C C . ASN B 1 477 ? -0.024 9.688 -12.133 1 92.38 477 ASN B C 1
ATOM 7866 O O . ASN B 1 477 ? 1.119 9.586 -12.578 1 92.38 477 ASN B O 1
ATOM 7870 N N . TRP B 1 478 ? -0.405 9.164 -11.031 1 96.31 478 TRP B N 1
ATOM 7871 C CA . TRP B 1 478 ? 0.553 8.539 -10.125 1 96.31 478 TRP B CA 1
ATOM 7872 C C . TRP B 1 478 ? 1.366 7.473 -10.844 1 96.31 478 TRP B C 1
ATOM 7874 O O . TRP B 1 478 ? 0.807 6.625 -11.547 1 96.31 478 TRP B O 1
ATOM 7884 N N . GLN B 1 479 ? 2.674 7.516 -10.695 1 96 479 GLN B N 1
ATOM 7885 C CA . GLN B 1 479 ? 3.623 6.578 -11.281 1 96 479 GLN B CA 1
ATOM 7886 C C . GLN B 1 479 ? 4.027 5.5 -10.273 1 96 479 GLN B C 1
ATOM 7888 O O . GLN B 1 479 ? 3.842 5.672 -9.07 1 96 479 GLN B O 1
ATOM 7893 N N . PRO B 1 480 ? 4.605 4.371 -10.758 1 94.94 480 PRO B N 1
ATOM 7894 C CA . PRO B 1 480 ? 5.043 3.312 -9.852 1 94.94 480 PRO B CA 1
ATOM 7895 C C . PRO B 1 480 ? 5.961 3.828 -8.742 1 94.94 480 PRO B C 1
ATOM 7897 O O . PRO B 1 480 ? 5.844 3.4 -7.594 1 94.94 480 PRO B O 1
ATOM 7900 N N . GLU B 1 481 ? 6.805 4.746 -9.047 1 96.38 481 GLU B N 1
ATOM 7901 C CA . GLU B 1 481 ? 7.727 5.277 -8.047 1 96.38 481 GLU B CA 1
ATOM 7902 C C . GLU B 1 481 ? 6.98 6.051 -6.965 1 96.38 481 GLU B C 1
ATOM 7904 O O . GLU B 1 481 ? 7.395 6.059 -5.805 1 96.38 481 GLU B O 1
ATOM 7909 N N . ASP B 1 482 ? 5.824 6.695 -7.359 1 98 482 ASP B N 1
ATOM 7910 C CA . ASP B 1 482 ? 5.02 7.398 -6.363 1 98 482 ASP B CA 1
ATOM 7911 C C . ASP B 1 482 ? 4.516 6.441 -5.289 1 98 482 ASP B C 1
ATOM 7913 O O . ASP B 1 482 ? 4.574 6.75 -4.098 1 98 482 ASP B O 1
ATOM 7917 N N . TYR B 1 483 ? 4.074 5.324 -5.727 1 97.38 483 TYR B N 1
ATOM 7918 C CA . TYR B 1 483 ? 3.539 4.344 -4.793 1 97.38 483 TYR B CA 1
ATOM 7919 C C . TYR B 1 483 ? 4.648 3.738 -3.941 1 97.38 483 TYR B C 1
ATOM 7921 O O . TYR B 1 483 ? 4.453 3.465 -2.756 1 97.38 483 TYR B O 1
ATOM 7929 N N . MET B 1 484 ? 5.824 3.51 -4.531 1 96.19 484 MET B N 1
ATOM 7930 C CA . MET B 1 484 ? 6.969 3.029 -3.76 1 96.19 484 MET B CA 1
ATOM 7931 C C . MET B 1 484 ? 7.336 4.016 -2.656 1 96.19 484 MET B C 1
ATOM 7933 O O . MET B 1 484 ? 7.539 3.623 -1.507 1 96.19 484 MET B O 1
ATOM 7937 N N . ILE B 1 485 ? 7.387 5.281 -2.977 1 98.12 485 ILE B N 1
ATOM 7938 C CA . ILE B 1 485 ? 7.715 6.328 -2.016 1 98.12 485 ILE B CA 1
ATOM 7939 C C . ILE B 1 485 ? 6.637 6.395 -0.934 1 98.12 485 ILE B C 1
ATOM 7941 O O . ILE B 1 485 ? 6.945 6.543 0.251 1 98.12 485 ILE B O 1
ATOM 7945 N N . SER B 1 486 ? 5.363 6.32 -1.355 1 98.25 486 SER B N 1
ATOM 7946 C CA . SER B 1 486 ? 4.262 6.324 -0.399 1 98.25 486 SER B CA 1
ATOM 7947 C C . SER B 1 486 ? 4.375 5.164 0.583 1 98.25 486 SER B C 1
ATOM 7949 O O . SER B 1 486 ? 4.121 5.324 1.778 1 98.25 486 SER B O 1
ATOM 7951 N N . ASP B 1 487 ? 4.758 4.02 0.102 1 96.62 487 ASP B N 1
ATOM 7952 C CA . ASP B 1 487 ? 4.949 2.863 0.974 1 96.62 487 ASP B CA 1
ATOM 7953 C C . ASP B 1 487 ? 6.02 3.143 2.025 1 96.62 487 ASP B C 1
ATOM 7955 O O . ASP B 1 487 ? 5.836 2.828 3.203 1 96.62 487 ASP B O 1
ATOM 7959 N N . ILE B 1 488 ? 7.113 3.729 1.602 1 97.62 488 ILE B N 1
ATOM 7960 C CA . ILE B 1 488 ? 8.219 4.059 2.5 1 97.62 488 ILE B CA 1
ATOM 7961 C C . ILE B 1 488 ? 7.75 5.086 3.531 1 97.62 488 ILE B C 1
ATOM 7963 O O . ILE B 1 488 ? 7.867 4.859 4.738 1 97.62 488 ILE B O 1
ATOM 7967 N N . PHE B 1 489 ? 7.16 6.168 3.051 1 98.56 489 PHE B N 1
ATOM 7968 C CA . PHE B 1 489 ? 6.773 7.281 3.906 1 98.56 489 PHE B CA 1
ATOM 7969 C C . PHE B 1 489 ? 5.691 6.859 4.895 1 98.56 489 PHE B C 1
ATOM 7971 O O . PHE B 1 489 ? 5.793 7.141 6.09 1 98.56 489 PHE B O 1
ATOM 7978 N N . SER B 1 490 ? 4.695 6.168 4.418 1 98.31 490 SER B N 1
ATOM 7979 C CA . SER B 1 490 ? 3.584 5.734 5.258 1 98.31 490 SER B CA 1
ATOM 7980 C C . SER B 1 490 ? 4.047 4.734 6.312 1 98.31 490 SER B C 1
ATOM 7982 O O . SER B 1 490 ? 3.516 4.707 7.426 1 98.31 490 SER B O 1
ATOM 7984 N N . GLN B 1 491 ? 5.027 3.93 6 1 98.06 491 GLN B N 1
ATOM 7985 C CA . GLN B 1 491 ? 5.551 2.984 6.984 1 98.06 491 GLN B CA 1
ATOM 7986 C C . GLN B 1 491 ? 6.324 3.705 8.086 1 98.06 491 GLN B C 1
ATOM 7988 O O . GLN B 1 491 ? 6.254 3.318 9.25 1 98.06 491 GLN B O 1
ATOM 7993 N N . TYR B 1 492 ? 7.109 4.742 7.719 1 98.69 492 TYR B N 1
ATOM 7994 C CA . TYR B 1 492 ? 7.742 5.566 8.742 1 98.69 492 TYR B CA 1
ATOM 7995 C C . TYR B 1 492 ? 6.703 6.145 9.695 1 98.69 492 TYR B C 1
ATOM 7997 O O . TYR B 1 492 ? 6.863 6.082 10.914 1 98.69 492 TYR B O 1
ATOM 8005 N N . TYR B 1 493 ? 5.617 6.707 9.133 1 98.81 493 TYR B N 1
ATOM 8006 C CA . TYR B 1 493 ? 4.543 7.273 9.938 1 98.81 493 TYR B CA 1
ATOM 8007 C C . TYR B 1 493 ? 3.947 6.227 10.867 1 98.81 493 TYR B C 1
ATOM 8009 O O . TYR B 1 493 ? 3.803 6.465 12.07 1 98.81 493 TYR B O 1
ATOM 8017 N N . ALA B 1 494 ? 3.639 5.086 10.297 1 98.69 494 ALA B N 1
ATOM 8018 C CA . ALA B 1 494 ? 3.016 4.023 11.086 1 98.69 494 ALA B CA 1
ATOM 8019 C C . ALA B 1 494 ? 3.92 3.584 12.234 1 98.69 494 ALA B C 1
ATOM 8021 O O . ALA B 1 494 ? 3.465 3.439 13.367 1 98.69 494 ALA B O 1
ATOM 8022 N N . ASN B 1 495 ? 5.219 3.367 11.953 1 98.75 495 ASN B N 1
ATOM 8023 C CA . ASN B 1 495 ? 6.164 2.959 12.992 1 98.75 495 ASN B CA 1
ATOM 8024 C C . ASN B 1 495 ? 6.254 3.994 14.109 1 98.75 495 ASN B C 1
ATOM 8026 O O . ASN B 1 495 ? 6.289 3.639 15.289 1 98.75 495 ASN B O 1
ATOM 8030 N N . PHE B 1 496 ? 6.301 5.238 13.711 1 98.88 496 PHE B N 1
ATOM 8031 C CA . PHE B 1 496 ? 6.406 6.297 14.703 1 98.88 496 PHE B CA 1
ATOM 8032 C C . PHE B 1 496 ? 5.172 6.332 15.594 1 98.88 496 PHE B C 1
ATOM 8034 O O . PHE B 1 496 ? 5.281 6.469 16.812 1 98.88 496 PHE B O 1
ATOM 8041 N N . VAL B 1 497 ? 4.012 6.215 15.008 1 98.94 497 VAL B N 1
ATOM 8042 C CA . VAL B 1 497 ? 2.764 6.215 15.758 1 98.94 497 VAL B CA 1
ATOM 8043 C C . VAL B 1 497 ? 2.75 5.035 16.734 1 98.94 497 VAL B C 1
ATOM 8045 O O . VAL B 1 497 ? 2.305 5.172 17.875 1 98.94 497 VAL B O 1
ATOM 8048 N N . LYS B 1 498 ? 3.258 3.955 16.328 1 98.75 498 LYS B N 1
ATOM 8049 C CA . LYS B 1 498 ? 3.205 2.74 17.125 1 98.75 498 LYS B CA 1
ATOM 8050 C C . LYS B 1 498 ? 4.223 2.791 18.266 1 98.75 498 LYS B C 1
ATOM 8052 O O . LYS B 1 498 ? 3.955 2.316 19.375 1 98.75 498 LYS B O 1
ATOM 8057 N N . THR B 1 499 ? 5.477 3.477 17.969 1 98.44 499 THR B N 1
ATOM 8058 C CA . THR B 1 499 ? 6.551 3.199 18.922 1 98.44 499 THR B CA 1
ATOM 8059 C C . THR B 1 499 ? 7.289 4.48 19.297 1 98.44 499 THR B C 1
ATOM 8061 O O . THR B 1 499 ? 8.133 4.477 20.188 1 98.44 499 THR B O 1
ATOM 8064 N N . GLY B 1 500 ? 6.992 5.531 18.625 1 98.56 500 GLY B N 1
ATOM 8065 C CA . GLY B 1 500 ? 7.781 6.742 18.797 1 98.56 500 GLY B CA 1
ATOM 8066 C C . GLY B 1 500 ? 9.078 6.715 18.016 1 98.56 500 GLY B C 1
ATOM 8067 O O . GLY B 1 500 ? 9.828 7.695 18.016 1 98.56 500 GLY B O 1
ATOM 8068 N N . ASN B 1 501 ? 9.438 5.621 17.375 1 98.69 501 ASN B N 1
ATOM 8069 C CA . ASN B 1 501 ? 10.586 5.398 16.5 1 98.69 501 ASN B CA 1
ATOM 8070 C C . ASN B 1 501 ? 10.148 5.031 15.086 1 98.69 501 ASN B C 1
ATOM 8072 O O . ASN B 1 501 ? 9.539 3.982 14.875 1 98.69 501 ASN B O 1
ATOM 8076 N N . PRO B 1 502 ? 10.492 5.859 14.055 1 98.69 502 PRO B N 1
ATOM 8077 C CA . PRO B 1 502 ? 9.984 5.613 12.703 1 98.69 502 PRO B CA 1
ATOM 8078 C C . PRO B 1 502 ? 10.68 4.441 12.016 1 98.69 502 PRO B C 1
ATOM 8080 O O . PRO B 1 502 ? 10.234 3.98 10.969 1 98.69 502 PRO B O 1
ATOM 8083 N N . ASN B 1 503 ? 11.719 3.936 12.516 1 97.94 503 ASN B N 1
ATOM 8084 C CA . ASN B 1 503 ? 12.562 2.969 11.82 1 97.94 503 ASN B CA 1
ATOM 8085 C C . ASN B 1 503 ? 11.93 1.578 11.812 1 97.94 503 ASN B C 1
ATOM 8087 O O . ASN B 1 503 ? 11.047 1.29 12.625 1 97.94 503 ASN B O 1
ATOM 8091 N N . GLY B 1 504 ? 12.312 0.701 10.875 1 96.06 504 GLY B N 1
ATOM 8092 C CA . GLY B 1 504 ? 11.859 -0.668 10.688 1 96.06 504 GLY B CA 1
ATOM 8093 C C . GLY B 1 504 ? 12.484 -1.341 9.477 1 96.06 504 GLY B C 1
ATOM 8094 O O . GLY B 1 504 ? 13.242 -0.715 8.734 1 96.06 504 GLY B O 1
ATOM 8095 N N . LEU B 1 505 ? 12.219 -2.588 9.297 1 94.06 505 LEU B N 1
ATOM 8096 C CA . LEU B 1 505 ? 12.727 -3.328 8.148 1 94.06 505 LEU B CA 1
ATOM 8097 C C . LEU B 1 505 ? 12.172 -2.76 6.848 1 94.06 505 LEU B C 1
ATOM 8099 O O . LEU B 1 505 ? 11.008 -2.355 6.785 1 94.06 505 LEU B O 1
ATOM 8103 N N . GLY B 1 506 ? 13.008 -2.756 5.844 1 94.5 506 GLY B N 1
ATOM 8104 C CA . GLY B 1 506 ? 12.562 -2.295 4.535 1 94.5 506 GLY B CA 1
ATOM 8105 C C . GLY B 1 506 ? 12.633 -0.789 4.375 1 94.5 506 GLY B C 1
ATOM 8106 O O . GLY B 1 506 ? 12.203 -0.245 3.359 1 94.5 506 GLY B O 1
ATOM 8107 N N . LEU B 1 507 ? 13.172 -0.161 5.41 1 96.88 507 LEU B N 1
ATOM 8108 C CA . LEU B 1 507 ? 13.289 1.293 5.398 1 96.88 507 LEU B CA 1
ATOM 8109 C C . LEU B 1 507 ? 14.734 1.726 5.613 1 96.88 507 LEU B C 1
ATOM 8111 O O . LEU B 1 507 ? 15.453 1.125 6.414 1 96.88 507 LEU B O 1
ATOM 8115 N N . PRO B 1 508 ? 15.125 2.789 4.883 1 95.94 508 PRO B N 1
ATOM 8116 C CA . PRO B 1 508 ? 16.406 3.395 5.285 1 95.94 508 PRO B CA 1
ATOM 8117 C C . PRO B 1 508 ? 16.406 3.855 6.742 1 95.94 508 PRO B C 1
ATOM 8119 O O . PRO B 1 508 ? 15.352 4.246 7.27 1 95.94 508 PRO B O 1
ATOM 8122 N N . GLU B 1 509 ? 17.547 3.803 7.355 1 95.94 509 GLU B N 1
ATOM 8123 C CA . GLU B 1 509 ? 17.641 4.242 8.742 1 95.94 509 GLU B CA 1
ATOM 8124 C C . GLU B 1 509 ? 17.391 5.746 8.867 1 95.94 509 GLU B C 1
ATOM 8126 O O . GLU B 1 509 ? 17.969 6.535 8.102 1 95.94 509 GLU B O 1
ATOM 8131 N N . TRP B 1 510 ? 16.578 6.125 9.742 1 97.69 510 TRP B N 1
ATOM 8132 C CA . TRP B 1 510 ? 16.234 7.508 10.062 1 97.69 510 TRP B CA 1
ATOM 8133 C C . TRP B 1 510 ? 16.734 7.883 11.453 1 97.69 510 TRP B C 1
ATOM 8135 O O . TRP B 1 510 ? 16.047 7.668 12.453 1 97.69 510 TRP B O 1
ATOM 8145 N N . PRO B 1 511 ? 17.922 8.492 11.523 1 97.69 511 PRO B N 1
ATOM 8146 C CA . PRO B 1 511 ? 18.469 8.852 12.836 1 97.69 511 PRO B CA 1
ATOM 8147 C C . PRO B 1 511 ? 17.766 10.055 13.461 1 97.69 511 PRO B C 1
ATOM 8149 O O . PRO B 1 511 ? 17.344 10.961 12.742 1 97.69 511 PRO B O 1
ATOM 8152 N N . SER B 1 512 ? 17.641 10.07 14.789 1 98.06 512 SER B N 1
ATOM 8153 C CA . SER B 1 512 ? 17.172 11.258 15.492 1 98.06 512 SER B CA 1
ATOM 8154 C C . SER B 1 512 ? 18.172 12.398 15.398 1 98.06 512 SER B C 1
ATOM 8156 O O . SER B 1 512 ? 19.344 12.172 15.102 1 98.06 512 SER B O 1
ATOM 8158 N N . THR B 1 513 ? 17.75 13.57 15.641 1 97.62 513 THR B N 1
ATOM 8159 C CA . THR B 1 513 ? 18.609 14.75 15.555 1 97.62 513 THR B CA 1
ATOM 8160 C C . THR B 1 513 ? 19.312 15.008 16.891 1 97.62 513 THR B C 1
ATOM 8162 O O . THR B 1 513 ? 20.234 15.812 16.953 1 97.62 513 THR B O 1
ATOM 8165 N N . ASN B 1 514 ? 18.953 14.32 17.875 1 95.25 514 ASN B N 1
ATOM 8166 C CA . ASN B 1 514 ? 19.438 14.562 19.219 1 95.25 514 ASN B CA 1
ATOM 8167 C C . ASN B 1 514 ? 20.953 14.359 19.312 1 95.25 514 ASN B C 1
ATOM 8169 O O . ASN B 1 514 ? 21.484 13.398 18.75 1 95.25 514 ASN B O 1
ATOM 8173 N N . GLY B 1 515 ? 21.625 15.273 20.031 1 91.44 515 GLY B N 1
ATOM 8174 C CA . GLY B 1 515 ? 23.047 15.164 20.297 1 91.44 515 GLY B CA 1
ATOM 8175 C C . GLY B 1 515 ? 23.906 15.453 19.078 1 91.44 515 GLY B C 1
ATOM 8176 O O . GLY B 1 515 ? 25.125 15.297 19.109 1 91.44 515 GLY B O 1
ATOM 8177 N N . LYS B 1 516 ? 23.281 15.891 17.984 1 91.44 516 LYS B N 1
ATOM 8178 C CA . LYS B 1 516 ? 24.031 16.172 16.75 1 91.44 516 LYS B CA 1
ATOM 8179 C C . LYS B 1 516 ? 24.141 17.672 16.5 1 91.44 516 LYS B C 1
ATOM 8181 O O . LYS B 1 516 ? 23.141 18.391 16.609 1 91.44 516 LYS B O 1
ATOM 8186 N N . ALA B 1 517 ? 25.359 18.094 16.219 1 88.44 517 ALA B N 1
ATOM 8187 C CA . ALA B 1 517 ? 25.578 19.516 15.922 1 88.44 517 ALA B CA 1
ATOM 8188 C C . ALA B 1 517 ? 24.859 19.922 14.641 1 88.44 517 ALA B C 1
ATOM 8190 O O . ALA B 1 517 ? 24.266 21 14.562 1 88.44 517 ALA B O 1
ATOM 8191 N N . VAL B 1 518 ? 24.969 19.078 13.641 1 95.19 518 VAL B N 1
ATOM 8192 C CA . VAL B 1 518 ? 24.203 19.234 12.414 1 95.19 518 VAL B CA 1
ATOM 8193 C C . VAL B 1 518 ? 23.188 18.094 12.305 1 95.19 518 VAL B C 1
ATOM 8195 O O . VAL B 1 518 ? 23.562 16.922 12.297 1 95.19 518 VAL B O 1
ATOM 8198 N N . ALA B 1 519 ? 21.953 18.484 12.273 1 96.12 519 ALA B N 1
ATOM 8199 C CA . ALA B 1 519 ? 20.859 17.5 12.305 1 96.12 519 ALA B CA 1
ATOM 8200 C C . ALA B 1 519 ? 20.875 16.641 11.055 1 96.12 519 ALA B C 1
ATOM 8202 O O . ALA B 1 519 ? 20.953 17.156 9.93 1 96.12 519 ALA B O 1
ATOM 8203 N N . PRO B 1 520 ? 20.938 15.273 11.164 1 97.69 520 PRO B N 1
ATOM 8204 C CA . PRO B 1 520 ? 20.641 14.422 10.016 1 97.69 520 PRO B CA 1
ATOM 8205 C C . PRO B 1 520 ? 19.188 14.531 9.562 1 97.69 520 PRO B C 1
ATOM 8207 O O . PRO B 1 520 ? 18.281 14.406 10.383 1 97.69 520 PRO B O 1
ATOM 8210 N N . VAL B 1 521 ? 18.953 14.812 8.344 1 98.31 521 VAL B N 1
ATOM 8211 C CA . VAL B 1 521 ? 17.594 14.992 7.816 1 98.31 521 VAL B CA 1
ATOM 8212 C C . VAL B 1 521 ? 17.328 13.945 6.738 1 98.31 521 VAL B C 1
ATOM 8214 O O . VAL B 1 521 ? 18.109 13.789 5.801 1 98.31 521 VAL B O 1
ATOM 8217 N N . LEU B 1 522 ? 16.297 13.172 6.941 1 98.56 522 LEU B N 1
ATOM 8218 C CA . LEU B 1 522 ? 15.906 12.172 5.945 1 98.56 522 LEU B CA 1
ATOM 8219 C C . LEU B 1 522 ? 15.32 12.844 4.707 1 98.56 522 LEU B C 1
ATOM 8221 O O . LEU B 1 522 ? 14.32 13.555 4.797 1 98.56 522 LEU B O 1
ATOM 8225 N N . GLN B 1 523 ? 15.977 12.711 3.578 1 98.5 523 GLN B N 1
ATOM 8226 C CA . GLN B 1 523 ? 15.461 13.141 2.283 1 98.5 523 GLN B CA 1
ATOM 8227 C C . GLN B 1 523 ? 14.602 12.047 1.65 1 98.5 523 GLN B C 1
ATOM 8229 O O . GLN B 1 523 ? 15.125 11.047 1.151 1 98.5 523 GLN B O 1
ATOM 8234 N N . ILE B 1 524 ? 13.32 12.203 1.676 1 98.62 524 ILE B N 1
ATOM 8235 C CA . ILE B 1 524 ? 12.422 11.18 1.158 1 98.62 524 ILE B CA 1
ATOM 8236 C C . ILE B 1 524 ? 12.188 11.406 -0.335 1 98.62 524 ILE B C 1
ATOM 8238 O O . ILE B 1 524 ? 11.648 12.438 -0.739 1 98.62 524 ILE B O 1
ATOM 8242 N N . ASN B 1 525 ? 12.562 10.523 -1.144 1 97.56 525 ASN B N 1
ATOM 8243 C CA . ASN B 1 525 ? 12.523 10.523 -2.602 1 97.56 525 ASN B CA 1
ATOM 8244 C C . ASN B 1 525 ? 12.625 9.109 -3.162 1 97.56 525 ASN B C 1
ATOM 8246 O O . ASN B 1 525 ? 12.477 8.133 -2.424 1 97.56 525 ASN B O 1
ATOM 8250 N N . VAL B 1 526 ? 12.758 9.039 -4.539 1 95.31 526 VAL B N 1
ATOM 8251 C CA . VAL B 1 526 ? 12.984 7.73 -5.148 1 95.31 526 VAL B CA 1
ATOM 8252 C C . VAL B 1 526 ? 14.211 7.07 -4.516 1 95.31 526 VAL B C 1
ATOM 8254 O O . VAL B 1 526 ? 14.18 5.883 -4.191 1 95.31 526 VAL B O 1
ATOM 8257 N N . ASN B 1 527 ? 15.227 7.844 -4.383 1 95.5 527 ASN B N 1
ATOM 8258 C CA . ASN B 1 527 ? 16.375 7.461 -3.566 1 95.5 527 ASN B CA 1
ATOM 8259 C C . ASN B 1 527 ? 16.344 8.148 -2.203 1 95.5 527 ASN B C 1
ATOM 8261 O O . ASN B 1 527 ? 16.828 9.273 -2.061 1 95.5 527 ASN B O 1
ATOM 8265 N N . THR B 1 528 ? 15.781 7.488 -1.169 1 97.56 528 THR B N 1
ATOM 8266 C CA . THR B 1 528 ? 15.672 8.039 0.176 1 97.56 528 THR B CA 1
ATOM 8267 C C . THR B 1 528 ? 16.984 7.883 0.938 1 97.56 528 THR B C 1
ATOM 8269 O O . THR B 1 528 ? 17.484 6.766 1.097 1 97.56 528 THR B O 1
ATOM 8272 N N . VAL B 1 529 ? 17.547 9 1.365 1 95.69 529 VAL B N 1
ATOM 8273 C CA . VAL B 1 529 ? 18.844 8.992 2.037 1 95.69 529 VAL B CA 1
ATOM 8274 C C . VAL B 1 529 ? 18.859 10.047 3.143 1 95.69 529 VAL B C 1
ATOM 8276 O O . VAL B 1 529 ? 18 10.93 3.178 1 95.69 529 VAL B O 1
ATOM 8279 N N . VAL B 1 530 ? 19.734 9.93 4.035 1 97.12 530 VAL B N 1
ATOM 8280 C CA . VAL B 1 530 ? 19.953 10.938 5.074 1 97.12 530 VAL B CA 1
ATOM 8281 C C . VAL B 1 530 ? 21.016 11.922 4.621 1 97.12 530 VAL B C 1
ATOM 8283 O O . VAL B 1 530 ? 22.031 11.531 4.035 1 97.12 530 VAL B O 1
ATOM 8286 N N . LYS B 1 531 ? 20.766 13.172 4.793 1 96.94 531 LYS B N 1
ATOM 8287 C CA . LYS B 1 531 ? 21.75 14.219 4.516 1 96.94 531 LYS B CA 1
ATOM 8288 C C . LYS B 1 531 ? 21.891 15.164 5.703 1 96.94 531 LYS B C 1
ATOM 8290 O O . LYS B 1 531 ? 20.938 15.375 6.457 1 96.94 531 LYS B O 1
ATOM 8295 N N . THR B 1 532 ? 23.062 15.664 5.879 1 96.81 532 THR B N 1
ATOM 8296 C CA . THR B 1 532 ? 23.344 16.781 6.77 1 96.81 532 THR B CA 1
ATOM 8297 C C . THR B 1 532 ? 23.688 18.031 5.973 1 96.81 532 THR B C 1
ATOM 8299 O O . THR B 1 532 ? 24.344 17.953 4.93 1 96.81 532 THR B O 1
ATOM 8302 N N . ASP B 1 533 ? 23.234 19.109 6.398 1 95.44 533 ASP B N 1
ATOM 8303 C CA . ASP B 1 533 ? 23.484 20.391 5.727 1 95.44 533 ASP B CA 1
ATOM 8304 C C . ASP B 1 533 ? 23.906 21.469 6.727 1 95.44 533 ASP B C 1
ATOM 8306 O O . ASP B 1 533 ? 23.062 22.234 7.211 1 95.44 533 ASP B O 1
ATOM 8310 N N . ALA B 1 534 ? 25.141 21.641 6.887 1 94.94 534 ALA B N 1
ATOM 8311 C CA . ALA B 1 534 ? 25.688 22.609 7.844 1 94.94 534 ALA B CA 1
ATOM 8312 C C . ALA B 1 534 ? 25.359 24.031 7.426 1 94.94 534 ALA B C 1
ATOM 8314 O O . ALA B 1 534 ? 25.141 24.906 8.281 1 94.94 534 ALA B O 1
ATOM 8315 N N . GLN B 1 535 ? 25.328 24.219 6.176 1 92.81 535 GLN B N 1
ATOM 8316 C CA . GLN B 1 535 ? 25.047 25.562 5.68 1 92.81 535 GLN B CA 1
ATOM 8317 C C . GLN B 1 535 ? 23.609 25.969 5.98 1 92.81 535 GLN B C 1
ATOM 8319 O O . GLN B 1 535 ? 23.344 27.125 6.34 1 92.81 535 GLN B O 1
ATOM 8324 N N . MET B 1 536 ? 22.719 25.078 5.82 1 94.12 536 MET B N 1
ATOM 8325 C CA . MET B 1 536 ? 21.328 25.359 6.145 1 94.12 536 MET B CA 1
ATOM 8326 C C . MET B 1 536 ? 21.156 25.656 7.629 1 94.12 536 MET B C 1
ATOM 8328 O O . MET B 1 536 ? 20.453 26.594 8.008 1 94.12 536 MET B O 1
ATOM 8332 N N . GLU B 1 537 ? 21.828 24.891 8.461 1 95.06 537 GLU B N 1
ATOM 8333 C CA . GLU B 1 537 ? 21.734 25.109 9.898 1 95.06 537 GLU B CA 1
ATOM 8334 C C . GLU B 1 537 ? 22.297 26.469 10.289 1 95.06 537 GLU B C 1
ATOM 8336 O O . GLU B 1 537 ? 21.734 27.156 11.148 1 95.06 537 GLU B O 1
ATOM 8341 N N . LYS B 1 538 ? 23.359 26.844 9.633 1 93.81 538 LYS B N 1
ATOM 8342 C CA . LYS B 1 538 ? 23.953 28.156 9.875 1 93.81 538 LYS B CA 1
ATOM 8343 C C . LYS B 1 538 ? 23 29.281 9.477 1 93.81 538 LYS B C 1
ATOM 8345 O O . LYS B 1 538 ? 22.875 30.281 10.188 1 93.81 538 LYS B O 1
ATOM 8350 N N . ARG B 1 539 ? 22.422 29.078 8.359 1 94.69 539 ARG B N 1
ATOM 8351 C CA . ARG B 1 539 ? 21.453 30.047 7.883 1 94.69 539 ARG B CA 1
ATOM 8352 C C . ARG B 1 539 ? 20.297 30.203 8.867 1 94.69 539 ARG B C 1
ATOM 8354 O O . ARG B 1 539 ? 19.891 31.312 9.203 1 94.69 539 ARG B O 1
ATOM 8361 N N . TYR B 1 540 ? 19.766 29.125 9.375 1 95.69 540 TYR B N 1
ATOM 8362 C CA . TYR B 1 540 ? 18.641 29.172 10.312 1 95.69 540 TYR B CA 1
ATOM 8363 C C . TYR B 1 540 ? 19.078 29.766 11.648 1 95.69 540 TYR B C 1
ATOM 8365 O O . TYR B 1 540 ? 18.297 30.484 12.289 1 95.69 540 TYR B O 1
ATOM 8373 N N . ASP B 1 541 ? 20.297 29.5 12.055 1 93.81 541 ASP B N 1
ATOM 8374 C CA . ASP B 1 541 ? 20.828 30.109 13.273 1 93.81 541 ASP B CA 1
ATOM 8375 C C . ASP B 1 541 ? 20.906 31.625 13.141 1 93.81 541 ASP B C 1
ATOM 8377 O O . ASP B 1 541 ? 20.562 32.344 14.078 1 93.81 541 ASP B O 1
ATOM 8381 N N . PHE B 1 542 ? 21.375 32.062 12.008 1 94.38 542 PHE B N 1
ATOM 8382 C CA . PHE B 1 542 ? 21.453 33.5 11.75 1 94.38 542 PHE B CA 1
ATOM 8383 C C . PHE B 1 542 ? 20.062 34.156 11.766 1 94.38 542 PHE B C 1
ATOM 8385 O O . PHE B 1 542 ? 19.859 35.156 12.414 1 94.38 542 PHE B O 1
ATOM 8392 N N . ILE B 1 543 ? 19.141 33.5 11.094 1 94.81 543 ILE B N 1
ATOM 8393 C CA . ILE B 1 543 ? 17.766 34 11.023 1 94.81 543 ILE B CA 1
ATOM 8394 C C . ILE B 1 543 ? 17.156 34.062 12.422 1 94.81 543 ILE B C 1
ATOM 8396 O O . ILE B 1 543 ? 16.5 35.031 12.797 1 94.81 543 ILE B O 1
ATOM 8400 N N . ASP B 1 544 ? 17.391 33 13.148 1 94.75 544 ASP B N 1
ATOM 8401 C CA . ASP B 1 544 ? 16.828 32.938 14.492 1 94.75 544 ASP B CA 1
ATOM 8402 C C . ASP B 1 544 ? 17.359 34.062 15.375 1 94.75 544 ASP B C 1
ATOM 8404 O O . ASP B 1 544 ? 16.609 34.656 16.156 1 94.75 544 ASP B O 1
ATOM 8408 N N . LYS B 1 545 ? 18.656 34.375 15.281 1 92.12 545 LYS B N 1
ATOM 8409 C CA . LYS B 1 545 ? 19.266 35.469 16.031 1 92.12 545 LYS B CA 1
ATOM 8410 C C . LYS B 1 545 ? 18.688 36.812 15.625 1 92.12 545 LYS B C 1
ATOM 8412 O O . LYS B 1 545 ? 18.484 37.688 16.469 1 92.12 545 LYS B O 1
ATOM 8417 N N . LEU B 1 546 ? 18.438 36.906 14.391 1 90.75 546 LEU B N 1
ATOM 8418 C CA . LEU B 1 546 ? 17.906 38.156 13.859 1 90.75 546 LEU B CA 1
ATOM 8419 C C . LEU B 1 546 ? 16.531 38.469 14.461 1 90.75 546 LEU B C 1
ATOM 8421 O O . LEU B 1 546 ? 16.203 39.625 14.703 1 90.75 546 LEU B O 1
ATOM 8425 N N . PHE B 1 547 ? 15.742 37.469 14.766 1 90.56 547 PHE B N 1
ATOM 8426 C CA . PHE B 1 547 ? 14.352 37.688 15.125 1 90.56 547 PHE B CA 1
ATOM 8427 C C . PHE B 1 547 ? 14.125 37.438 16.609 1 90.56 547 PHE B C 1
ATOM 8429 O O . PHE B 1 547 ? 13.18 37.969 17.203 1 90.56 547 PHE B O 1
ATOM 8436 N N . TRP B 1 548 ? 14.938 36.719 17.297 1 89.56 548 TRP B N 1
ATOM 8437 C CA . TRP B 1 548 ? 14.586 36.312 18.656 1 89.56 548 TRP B CA 1
ATOM 8438 C C . TRP B 1 548 ? 15.703 36.656 19.625 1 89.56 548 TRP B C 1
ATOM 8440 O O . TRP B 1 548 ? 15.523 36.531 20.844 1 89.56 548 TRP B O 1
ATOM 8450 N N . GLU B 1 549 ? 16.938 36.812 19.297 1 75.69 549 GLU B N 1
ATOM 8451 C CA . GLU B 1 549 ? 17.984 37.219 20.234 1 75.69 549 GLU B CA 1
ATOM 8452 C C . GLU B 1 549 ? 18.125 38.719 20.266 1 75.69 549 GLU B C 1
ATOM 8454 O O . GLU B 1 549 ? 18.266 39.375 19.203 1 75.69 549 GLU B O 1
ATOM 8459 N N . LYS B 1 550 ? 17.047 39.5 20.875 1 56.25 550 LYS B N 1
ATOM 8460 C CA . LYS B 1 550 ? 17.203 40.938 21.109 1 56.25 550 LYS B CA 1
ATOM 8461 C C . LYS B 1 550 ? 18.656 41.281 21.422 1 56.25 550 LYS B C 1
ATOM 8463 O O . LYS B 1 550 ? 19.312 40.562 22.188 1 56.25 550 LYS B O 1
ATOM 8468 N N . LYS B 1 551 ? 19.219 42.188 20.609 1 41 551 LYS B N 1
ATOM 8469 C CA . LYS B 1 551 ? 20.281 43.094 21.016 1 41 551 LYS B CA 1
ATOM 8470 C C . LYS B 1 551 ? 19.922 43.781 22.328 1 41 551 LYS B C 1
ATOM 8472 O O . LYS B 1 551 ? 18.766 44.156 22.547 1 41 551 LYS B O 1
#

Radius of gyration: 34.16 Å; Cα contacts (8 Å, |Δi|>4): 2549; chains: 2; bounding box: 100×103×85 Å

Solvent-accessible surface area (backbone atoms only — not comparable to full-atom values): 55907 Å² total; per-residue (Å²): 135,84,83,78,80,79,77,80,77,79,76,74,70,80,64,68,78,68,80,69,39,64,37,62,46,96,46,34,32,36,33,36,39,76,62,42,27,28,34,33,34,20,35,41,67,48,27,34,64,42,46,63,92,34,46,82,42,73,70,43,76,52,75,63,52,83,65,74,42,80,13,73,50,71,47,33,31,32,51,58,67,92,81,56,56,43,71,56,65,68,53,92,46,64,26,67,57,17,46,24,30,32,39,23,22,17,48,74,84,29,73,72,50,25,30,27,40,38,41,34,48,29,48,50,52,34,32,62,38,42,48,19,58,52,66,49,26,64,53,42,7,50,70,56,25,32,18,30,25,37,30,42,47,20,28,70,64,8,25,52,17,30,67,70,52,10,68,73,36,96,64,57,30,45,16,50,36,21,59,42,28,47,51,39,44,50,50,41,42,47,75,33,28,45,50,56,8,28,30,50,78,33,26,23,41,32,17,36,37,35,10,5,20,45,43,49,45,45,32,42,13,74,83,39,60,84,56,56,48,33,40,30,28,29,36,23,31,66,47,53,87,56,79,66,36,46,44,68,58,31,20,51,51,27,34,52,49,36,34,50,32,45,46,53,51,15,63,77,69,70,44,88,60,66,89,70,48,27,68,77,30,61,68,59,60,54,67,42,55,66,71,55,47,51,62,55,60,56,76,85,61,69,52,53,51,40,35,22,53,60,63,27,70,58,56,56,65,55,30,34,73,69,43,66,31,56,65,39,30,35,42,37,32,36,40,65,23,49,29,49,34,61,74,45,28,68,81,51,66,70,33,53,67,44,42,49,57,36,45,29,77,78,65,34,76,90,48,45,68,63,51,34,59,62,51,62,52,82,42,43,77,30,31,82,36,69,46,20,17,48,53,30,13,36,72,71,26,48,46,12,29,48,45,51,51,53,41,40,44,75,41,37,83,31,56,26,35,41,38,33,36,43,51,39,77,61,61,60,56,54,83,64,51,34,79,38,72,71,64,3,71,40,78,43,59,91,87,53,74,80,74,78,75,68,84,32,5,39,48,77,57,56,48,25,33,39,40,52,27,55,63,72,51,73,59,44,44,78,47,49,63,53,54,54,39,14,54,51,42,22,46,31,49,51,30,25,51,70,68,64,45,44,55,56,65,23,40,50,81,67,61,55,29,62,98,43,94,58,47,43,27,33,34,43,34,85,74,38,45,69,46,69,51,62,61,58,54,50,43,51,51,52,54,47,41,72,64,66,50,79,129,136,82,82,77,78,77,76,79,76,77,76,73,69,80,64,69,80,66,80,67,38,63,37,62,45,96,45,34,33,37,33,36,38,77,60,42,27,28,34,34,34,18,35,40,66,49,28,36,63,42,48,62,91,34,46,81,44,72,70,42,75,53,75,64,53,83,64,75,44,80,14,73,50,69,48,33,30,31,50,61,68,92,82,54,56,42,70,56,66,69,56,91,46,64,27,68,58,16,45,24,30,34,40,22,24,17,49,72,84,28,74,71,51,24,30,27,40,38,40,35,48,31,47,48,51,34,34,62,38,41,47,20,57,52,68,46,26,65,52,43,7,50,71,54,25,32,18,30,25,37,30,42,46,19,26,71,64,8,24,52,16,30,67,68,52,9,69,73,35,94,63,56,31,45,16,51,34,21,59,42,28,48,52,39,44,49,51,42,42,46,75,33,29,46,49,53,8,28,30,49,79,32,26,22,40,30,16,35,36,35,9,5,20,46,44,50,46,45,32,42,13,75,82,40,59,84,57,55,48,32,42,30,28,28,36,23,30,65,47,52,87,55,79,67,36,45,43,67,58,31,19,52,53,28,32,52,48,36,33,49,32,45,45,53,52,15,62,77,70,70,44,88,61,66,87,69,48,27,67,74,31,60,68,60,59,54,65,43,54,66,69,56,47,51,61,54,59,57,74,85,61,69,51,55,48,40,36,21,53,58,61,27,71,57,55,57,66,56,31,32,72,69,44,66,32,56,64,39,29,34,44,37,33,35,42,63,23,49,28,51,33,60,73,45,28,69,83,49,67,72,33,52,68,43,41,51,58,36,47,28,78,80,65,34,76,88,48,44,68,63,50,34,57,63,52,63,52,82,43,43,75,31,32,84,35,70,46,19,18,49,53,30,13,35,73,70,26,49,47,12,29,47,45,51,52,53,41,38,42,74,42,37,83,32,57,27,35,42,38,33,34,43,52,39,77,60,60,61,56,53,84,62,50,35,80,39,72,71,64,3,69,40,78,43,60,92,85,55,72,78,74,80,75,67,84,32,6,39,48,78,57,55,48,26,33,40,42,50,26,55,61,73,50,75,58,44,44,78,47,50,62,53,54,54,40,15,53,52,42,22,46,30,50,50,29,25,51,69,69,64,46,43,56,57,64,23,40,50,80,66,60,53,29,62,98,45,96,56,48,43,28,34,33,44,34,86,74,39,46,68,46,66,50,62,62,59,52,50,43,52,51,52,53,46,41,72,66,65,51,78,130